Protein AF-0000000081813970 (afdb_homodimer)

Foldseek 3Di:
DDCPPPPPPPPPVVPVVVVVVVVVVVVLVVVLVVCLVVLCVPPPPNVVSNVVSVVVNVVVVVVVVVVCVVPPADQAFDPPQQQEEEEAEACAFFVLVVQQVLSVVVNHQYEREHQDCPDPSNVVSCPRPRYDYHYDDLLDLVRLLVVLVVVVVVCVVVVHAHAEYELDFADFAFEAPQLADPCLLVVRLSGLAVSLVSNCVSCVVSCLVRLAHEYEREAALLCLDPFGRRVSNNVNRVNNVVVLVVVQVVCVVSNYARAYEHEYAEDRGDDLVVVLCVRLVNHVVSNVVGDPVSCVLQDPQLNVLLSVLSNVLSVVGYDDPVLSVLSSVLSCCRRTNPDHDRYHYSDPVVVVVSVVLSVDDPVVNCVVRCCSRPVSSVVVNVVVVVVVVVD/DDPPPPPPPPPPVVVVVVVVVVVVVVVLVVVLVVCLVVLCVPPPPNPVSNVVSVVVSVVVVVVVVVVCVVPPADQAFDPPQQQEEEEAEACQFFVLVVQQVVSVVVNHQYEREHQDCPDPSNVVSCPRPRYDYHYDDLLDLVRLLVVLVVVVVVCVVVVHAHAEYELDFADFAFEAPQLADPCLLVVRLSGLAVSLVSNCVSCVVSCLVRLAHEYEREAALLCLDPFGRRVSNNVNRVNNVVVLVVVQVVCVVSNYARAYEHEYAEDRGDDLVVVLCVRLVSHVVSNVVGDPVSCVLQDPQLNVLLSVLSNVLSVVPYDDPVLSVLSSVLSCCRRTNPDHDRYHYSDPVVVVVSVVLSVDPPVVNCVVRHCSRCVSSVVVNVVVVVVVVVD

Solvent-accessible surface area (backbone atoms only — not comparable to full-atom values): 39830 Å² total; per-residue (Å²): 138,84,82,78,82,86,78,72,70,76,66,58,68,68,56,57,67,53,48,68,63,44,58,68,48,49,57,55,51,53,50,45,53,49,51,30,49,46,42,32,65,66,35,82,54,56,62,60,13,47,48,48,27,48,49,47,46,47,48,48,48,39,47,47,50,51,48,40,59,68,71,62,67,70,82,53,62,50,79,70,40,64,44,27,28,35,40,36,33,37,25,61,49,35,61,28,41,54,47,46,52,53,45,26,72,68,40,22,32,26,42,35,19,16,77,54,62,84,40,70,56,36,51,58,52,44,69,41,91,39,35,45,73,41,74,42,50,68,76,35,66,69,46,49,54,52,47,49,53,51,50,55,52,52,29,64,74,69,67,39,39,50,34,32,42,33,40,49,41,63,67,83,57,57,41,48,75,78,37,41,52,68,62,58,43,54,52,35,29,36,38,39,28,50,12,47,49,50,50,48,62,68,44,43,64,55,27,53,72,56,58,34,30,37,35,37,38,57,50,28,44,42,30,77,46,44,43,55,42,31,25,50,36,10,17,16,23,17,18,33,50,29,37,45,51,11,49,27,52,64,30,52,57,51,50,32,48,43,26,38,38,28,42,71,62,65,48,53,54,93,42,69,66,54,52,48,48,51,50,51,50,52,37,51,51,30,52,72,68,30,57,67,69,53,51,64,69,60,33,68,69,28,52,53,36,39,52,50,29,49,52,50,42,53,66,72,53,44,35,55,66,86,53,51,58,39,52,50,51,47,50,50,38,55,74,39,28,70,67,51,65,61,62,43,50,49,42,65,66,57,42,49,51,49,54,54,48,71,64,41,51,68,69,56,40,47,66,64,40,34,53,68,52,34,48,64,32,37,50,51,45,37,52,50,54,53,52,56,75,72,102,139,87,83,76,82,85,79,72,72,77,65,57,68,68,57,57,69,54,48,66,65,44,58,68,45,47,59,54,50,52,53,44,54,50,50,35,47,48,42,34,66,68,36,83,54,57,64,62,16,46,50,47,31,47,49,46,48,47,49,48,50,37,47,46,51,50,50,41,58,69,71,60,66,68,82,52,61,50,79,70,40,64,45,27,28,34,39,36,32,36,26,59,50,35,61,27,41,54,47,47,51,52,46,27,72,68,39,22,34,25,42,35,19,15,77,53,63,85,41,67,59,35,52,58,51,46,68,40,90,39,35,43,73,41,72,42,50,67,76,36,67,68,45,49,54,52,48,50,52,50,50,54,51,51,27,64,76,68,69,38,38,52,34,33,44,34,39,48,42,66,67,84,58,56,42,49,77,77,37,40,52,70,64,58,43,54,52,36,29,36,39,39,28,49,12,46,49,51,50,47,62,68,43,42,64,55,28,54,73,56,56,34,30,36,37,37,39,58,51,30,46,42,31,76,48,44,42,53,40,30,24,51,37,11,16,17,25,16,19,34,51,28,36,44,49,11,48,30,53,66,29,52,55,53,51,32,48,43,26,39,36,27,44,72,62,63,47,55,54,95,41,70,65,54,51,49,48,51,50,51,50,51,36,50,54,32,52,70,68,30,58,66,69,53,49,64,71,58,34,66,68,28,54,54,36,40,52,52,29,49,51,50,42,53,66,70,54,44,35,54,66,85,53,50,58,40,52,48,52,48,50,50,37,57,74,39,27,68,66,51,64,60,63,42,50,50,42,65,65,57,42,50,52,50,54,53,48,70,65,41,51,67,70,56,39,46,65,65,39,32,52,68,53,35,49,64,31,37,50,50,46,38,53,51,53,52,51,57,72,74,101

Organism: Hyalella azteca (NCBI:txid294128)

Radius of gyration: 28.17 Å; Cα contacts (8 Å, |Δi|>4): 1245; chains: 2; bounding box: 58×119×77 Å

pLDDT: mean 79.02, std 21.18, range [21.66, 98.88]

Sequence (782 aa):
MLFIPLSCCSYTHSTMVRITVWQNQWHFLGAFSVISFIVWNLSWNFVVSAAATGCFSLLLAVFYVKIREIFFIEKKLLDNLESKAVLVTGCDSGFGILFARRLADLGLYVYATVMFPEKENALELAQHKNIEIVKLDVTKQDNIDELVRFISEDLKKNGRQFWCLVNNAGVALYSDLEVASMDHFTSTLDVNTVGPLRMCKSFLPLLRAGGQGRIVNIASQAGRFTVPFTTAYSMSKAALIAFSDGLRRELTPWNISVITIEPYFYQAAISLQYTINLIVGNYLRMWDSAPEEVKEALGERFRDARIQGLMEFCVKNQRTEDKLYEVIDDLEHAVASVRPQISYNPSTHAKLVTMLLNCLPLEVQDFLLTPVIEEKPRNIIISKMESRQRSMLFIPLSCCSYTHSTMVRITVWQNQWHFLGAFSVISFIVWNLSWNFVVSAAATGCFSLLLAVFYVKIREIFFIEKKLLDNLESKAVLVTGCDSGFGILFARRLADLGLYVYATVMFPEKENALELAQHKNIEIVKLDVTKQDNIDELVRFISEDLKKNGRQFWCLVNNAGVALYSDLEVASMDHFTSTLDVNTVGPLRMCKSFLPLLRAGGQGRIVNIASQAGRFTVPFTTAYSMSKAALIAFSDGLRRELTPWNISVITIEPYFYQAAISLQYTINLIVGNYLRMWDSAPEEVKEALGERFRDARIQGLMEFCVKNQRTEDKLYEVIDDLEHAVASVRPQISYNPSTHAKLVTMLLNCLPLEVQDFLLTPVIEEKPRNIIISKMESRQRS

Nearest PDB structures (foldseek):
  4rzh-assembly1_B  TM=9.096E-01  e=4.688E-13  Synechocystis sp. PCC 6803
  4jro-assembly1_C  TM=8.081E-01  e=2.059E-14  Listeria monocytogenes EGD-e
  2ae1-assembly1_A  TM=8.048E-01  e=1.318E-14  Datura stramonium
  4jro-assembly1_D  TM=8.184E-01  e=1.624E-13  Listeria monocytogenes EGD-e
  2ae2-assembly1_A  TM=7.947E-01  e=1.039E-13  Datura stramonium

Secondary structure (DSSP, 8-state):
-------GGGGTHHHHHHHHHHHHHHHHHHHHHHHHHHHHHH-SSHHHHHHHHHHHHHHHHHHHHHHHHHH----PBPS-GGGEEEEES-TTSHHHHHHHHHHHHTT-EEEEEES-TTSHHHHHHTTSTTEEEEE--TT-HHHHHHHHHHHHHHHHHHT-EEEEEEE---------TTTS-HHHHHHHHIIIIIHHHHHHHHHHHHHHHTT-EEEEEE--GGGTS--TT-HHHHHHHHHHHHHHHHHHHHHGGGTEEEEEE---SB--SS-HHHHHHHHHHHHHHHHHHS-HHHHHHH-HHHHHHHHHHHHHHHHHHPBPGGGHHHHHHHHHHHHHBSS--SEE-S-HHHHHHHHHHHHS-HHHHHHHHTHHHHHHHHHHHHHHHHHHHH-/-------GGGGSHHHHHHHHHHHHHHHHHHHHHHHHHHHHHHSSSHHHHHHHHHHHHHHHHHHHHHHHHHH----PBPS-GGGEEEEES-TTSHHHHHHHHHHHHTT-EEEEEES-TTSHHHHHHTTSTTEEEEE--TT-HHHHHHHHHHHHHHHHHHT-EEEEEEE---------TTTS-HHHHHHHHIIIIIHHHHHHHHHHHHHHHTT-EEEEEE--GGGTS--TT-HHHHHHHHHHHHHHHHHHHHHGGGTEEEEEE---SB--SS-HHHHHHHHHHHHHHHHHHS-HHHHHHH-HHHHHHHHHHHHHHHHHHPBPGGGHHHHHHHHHHHHHBSS--SEE-S-HHHHHHHHHHHHS-HHHHHHHHSHHHHHHHHHHHHHHHHHHHH-

InterPro domains:
  IPR002347 Short-chain dehydrogenase/reductase SDR [PF00106] (84-269)
  IPR002347 Short-chain dehydrogenase/reductase SDR [PR00080] (160-171)
  IPR002347 Short-chain dehydrogenase/reductase SDR [PR00080] (213-221)
  IPR002347 Short-chain dehydrogenase/reductase SDR [PR00080] (233-252)
  IPR002347 Short-chain dehydrogenase/reductase SDR [PR00081] (85-102)
  IPR002347 Short-chain dehydrogenase/reductase SDR [PR00081] (160-171)
  IPR002347 Short-chain dehydrogenase/reductase SDR [PR00081] (207-223)
  IPR002347 Short-chain dehydrogenase/reductase SDR [PR00081] (233-252)
  IPR020904 Short-chain dehydrogenase/reductase, conserved site [PS00061] (220-248)
  IPR036291 NAD(P)-binding domain superfamily [SSF51735] (83-274)

Structure (mmCIF, N/CA/C/O backbone):
data_AF-0000000081813970-model_v1
#
loop_
_entity.id
_entity.type
_entity.pdbx_description
1 polymer 'Short-chain dehydrogenase/reductase family 9C member 7'
#
loop_
_atom_site.group_PDB
_atom_site.id
_atom_site.type_symbol
_atom_site.label_atom_id
_atom_site.label_alt_id
_atom_site.label_comp_id
_atom_site.label_asym_id
_atom_site.label_entity_id
_atom_site.label_seq_id
_atom_site.pdbx_PDB_ins_code
_atom_site.Cartn_x
_atom_site.Cartn_y
_atom_site.Cartn_z
_atom_site.occupancy
_atom_site.B_iso_or_equiv
_atom_site.auth_seq_id
_atom_site.auth_comp_id
_atom_site.auth_asym_id
_atom_site.auth_atom_id
_atom_site.pdbx_PDB_model_num
ATOM 1 N N . MET A 1 1 ? 18.719 50.438 46.938 1 21.66 1 MET A N 1
ATOM 2 C CA . MET A 1 1 ? 18.344 49.094 47.406 1 21.66 1 MET A CA 1
ATOM 3 C C . MET A 1 1 ? 17.562 48.344 46.344 1 21.66 1 MET A C 1
ATOM 5 O O . MET A 1 1 ? 16.375 48.625 46.156 1 21.66 1 MET A O 1
ATOM 9 N N . LEU A 1 2 ? 18.031 48.062 45.156 1 23.86 2 LEU A N 1
ATOM 10 C CA . LEU A 1 2 ? 17.656 47.75 43.781 1 23.86 2 LEU A CA 1
ATOM 11 C C . LEU A 1 2 ? 17.188 46.312 43.656 1 23.86 2 LEU A C 1
ATOM 13 O O . LEU A 1 2 ? 17.953 45.375 43.969 1 23.86 2 LEU A O 1
ATOM 17 N N . PHE A 1 3 ? 15.82 45.906 43.969 1 22.16 3 PHE A N 1
ATOM 18 C CA . PHE A 1 3 ? 15.102 44.656 44.094 1 22.16 3 PHE A CA 1
ATOM 19 C C . PHE A 1 3 ? 15.18 43.812 42.812 1 22.16 3 PHE A C 1
ATOM 21 O O . PHE A 1 3 ? 14.734 44.281 41.75 1 22.16 3 PHE A O 1
ATOM 28 N N . ILE A 1 4 ? 16.219 43 42.562 1 25.42 4 ILE A N 1
ATOM 29 C CA . ILE A 1 4 ? 16.516 42.156 41.406 1 25.42 4 ILE A CA 1
ATOM 30 C C . ILE A 1 4 ? 15.453 41.062 41.281 1 25.42 4 ILE A C 1
ATOM 32 O O . ILE A 1 4 ? 15.297 40.25 42.188 1 25.42 4 ILE A O 1
ATOM 36 N N . PRO A 1 5 ? 14.234 41.219 40.5 1 25.27 5 PRO A N 1
ATOM 37 C CA . PRO A 1 5 ? 13.078 40.312 40.5 1 25.27 5 PRO A CA 1
ATOM 38 C C . PRO A 1 5 ? 13.438 38.906 40.031 1 25.27 5 PRO A C 1
ATOM 40 O O . PRO A 1 5 ? 14.297 38.75 39.188 1 25.27 5 PRO A O 1
ATOM 43 N N . LEU A 1 6 ? 13.391 37.781 40.938 1 23.48 6 LEU A N 1
ATOM 44 C CA . LEU A 1 6 ? 13.727 36.375 40.875 1 23.48 6 LEU A CA 1
ATOM 45 C C . LEU A 1 6 ? 12.898 35.656 39.812 1 23.48 6 LEU A C 1
ATOM 47 O O . LEU A 1 6 ? 11.703 35.406 40 1 23.48 6 LEU A O 1
ATOM 51 N N . SER A 1 7 ? 12.852 36.031 38.5 1 23.42 7 SER A N 1
ATOM 52 C CA . SER A 1 7 ? 12.055 35.5 37.375 1 23.42 7 SER A CA 1
ATOM 53 C C . SER A 1 7 ? 12.375 34.031 37.125 1 23.42 7 SER A C 1
ATOM 55 O O . SER A 1 7 ? 12.055 33.5 36.062 1 23.42 7 SER A O 1
ATOM 57 N N . CYS A 1 8 ? 13.195 33.281 37.875 1 23.97 8 CYS A N 1
ATOM 58 C CA . CYS A 1 8 ? 13.789 32 37.5 1 23.97 8 CYS A CA 1
ATOM 59 C C . CYS A 1 8 ? 12.758 30.875 37.625 1 23.97 8 CYS A C 1
ATOM 61 O O . CYS A 1 8 ? 13.117 29.688 37.562 1 23.97 8 CYS A O 1
ATOM 63 N N . CYS A 1 9 ? 11.523 31.016 38.094 1 23.86 9 CYS A N 1
ATOM 64 C CA . CYS A 1 9 ? 10.703 29.922 38.594 1 23.86 9 CYS A CA 1
ATOM 65 C C . CYS A 1 9 ? 10.305 28.984 37.469 1 23.86 9 CYS A C 1
ATOM 67 O O . CYS A 1 9 ? 9.531 28.047 37.688 1 23.86 9 CYS A O 1
ATOM 69 N N . SER A 1 10 ? 10.539 29.344 36.219 1 25.22 10 SER A N 1
ATOM 70 C CA . SER A 1 10 ? 9.797 28.609 35.188 1 25.22 10 SER A CA 1
ATOM 71 C C . SER A 1 10 ? 10.359 27.203 35 1 25.22 10 SER A C 1
ATOM 73 O O . SER A 1 10 ? 9.844 26.438 34.188 1 25.22 10 SER A O 1
ATOM 75 N N . TYR A 1 11 ? 11.539 26.844 35.594 1 26.78 11 TYR A N 1
ATOM 76 C CA . TYR A 1 11 ? 12.188 25.578 35.281 1 26.78 11 TYR A CA 1
ATOM 77 C C . TYR A 1 11 ? 11.531 24.422 36 1 26.78 11 TYR A C 1
ATOM 79 O O . TYR A 1 11 ? 11.859 23.25 35.75 1 26.78 11 TYR A O 1
ATOM 87 N N . THR A 1 12 ? 10.859 24.672 37.125 1 28.52 12 THR A N 1
ATOM 88 C CA . THR A 1 12 ? 10.531 23.562 38.031 1 28.52 12 THR A CA 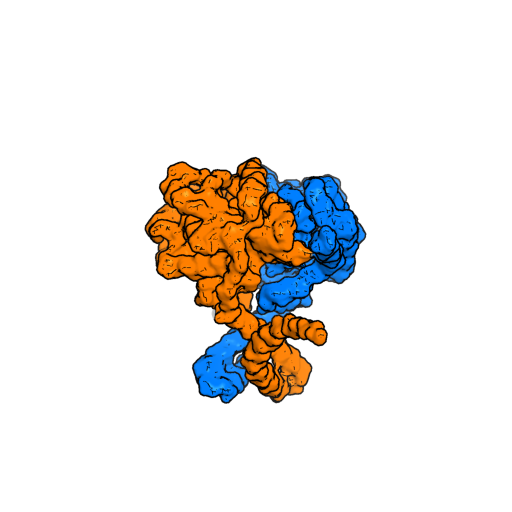1
ATOM 89 C C . THR A 1 12 ? 9.445 22.688 37.406 1 28.52 12 THR A C 1
ATOM 91 O O . THR A 1 12 ? 9.289 21.531 37.812 1 28.52 12 THR A O 1
ATOM 94 N N . HIS A 1 13 ? 8.531 23.328 36.719 1 27.52 13 HIS A N 1
ATOM 95 C CA . HIS A 1 13 ? 7.352 22.531 36.406 1 27.52 13 HIS A CA 1
ATOM 96 C C . HIS A 1 13 ? 7.691 21.391 35.438 1 27.52 13 HIS A C 1
ATOM 98 O O . HIS A 1 13 ? 6.875 20.5 35.219 1 27.52 13 HIS A O 1
ATOM 104 N N . SER A 1 14 ? 8.844 21.531 34.75 1 28.31 14 SER A N 1
ATOM 105 C CA . SER A 1 14 ? 9.125 20.516 33.75 1 28.31 14 SER A CA 1
ATOM 106 C C . SER A 1 14 ? 9.555 19.203 34.375 1 28.31 14 SER A C 1
ATOM 108 O O . SER A 1 14 ? 9.375 18.125 33.812 1 28.31 14 SER A O 1
ATOM 110 N N . THR A 1 15 ? 10.102 19.281 35.656 1 29.56 15 THR A N 1
ATOM 111 C CA . THR A 1 15 ? 10.68 18.094 36.281 1 29.56 15 THR A CA 1
ATOM 112 C C . THR A 1 15 ? 9.594 17.203 36.875 1 29.56 15 THR A C 1
ATOM 114 O O . THR A 1 15 ? 9.734 15.984 36.938 1 29.56 15 THR A O 1
ATOM 117 N N . MET A 1 16 ? 8.578 17.812 37.531 1 28.5 16 MET A N 1
ATOM 118 C CA . MET A 1 16 ? 7.645 17 38.312 1 28.5 16 MET A CA 1
ATOM 119 C C . MET A 1 16 ? 6.82 16.094 37.406 1 28.5 16 MET A C 1
ATOM 121 O O . MET A 1 16 ? 6.355 15.039 37.812 1 28.5 16 MET A O 1
ATOM 125 N N . VAL A 1 17 ? 6.488 16.609 36.219 1 26.45 17 VAL A N 1
ATOM 126 C CA . VAL A 1 17 ? 5.645 15.773 35.375 1 26.45 17 VAL A CA 1
ATOM 127 C C . VAL A 1 17 ? 6.41 14.523 34.938 1 26.45 17 VAL A C 1
ATOM 129 O O . VAL A 1 17 ? 5.809 13.492 34.625 1 26.45 17 VAL A O 1
ATOM 132 N N . ARG A 1 18 ? 7.719 14.492 35.219 1 30.86 18 ARG A N 1
ATOM 133 C CA . ARG A 1 18 ? 8.516 13.312 34.875 1 30.86 18 ARG A CA 1
ATOM 134 C C . ARG A 1 18 ? 8.383 12.234 35.938 1 30.86 18 ARG A C 1
ATOM 136 O O . ARG A 1 18 ? 8.555 11.047 35.656 1 30.86 18 ARG A O 1
ATOM 143 N N . ILE A 1 19 ? 8.141 12.633 37.25 1 29.05 19 ILE A N 1
ATOM 144 C CA . ILE A 1 19 ? 8.242 11.68 38.344 1 29.05 19 ILE A CA 1
ATOM 145 C C . ILE A 1 19 ? 7.012 10.781 38.344 1 29.05 19 ILE A C 1
ATOM 147 O O . ILE A 1 19 ? 7.117 9.578 38.594 1 29.05 19 ILE A O 1
ATOM 151 N N . THR A 1 20 ? 5.793 11.406 38.25 1 29.25 20 THR A N 1
ATOM 152 C CA . THR A 1 20 ? 4.641 10.539 38.438 1 29.25 20 THR A CA 1
ATOM 153 C C . THR A 1 20 ? 4.551 9.508 37.312 1 29.25 20 THR A C 1
ATOM 155 O O . THR A 1 20 ? 4.008 8.414 37.5 1 29.25 20 THR A O 1
ATOM 158 N N . VAL A 1 21 ? 4.953 9.852 36.188 1 29.98 21 VAL A N 1
ATOM 159 C CA . VAL A 1 21 ? 4.961 8.906 35.062 1 29.98 21 VAL A CA 1
ATOM 160 C C . VAL A 1 21 ? 6.039 7.848 35.281 1 29.98 21 VAL A C 1
ATOM 162 O O . VAL A 1 21 ? 5.902 6.703 34.844 1 29.98 21 VAL A O 1
ATOM 165 N N . TRP A 1 22 ? 7.051 8.133 36.188 1 30.5 22 TRP A N 1
ATOM 166 C CA . TRP A 1 22 ? 8.141 7.211 36.5 1 30.5 22 TRP A CA 1
ATOM 167 C C . TRP A 1 22 ? 7.691 6.145 37.5 1 30.5 22 TRP A C 1
ATOM 169 O O . TRP A 1 22 ? 8.172 5.012 37.469 1 30.5 22 TRP A O 1
ATOM 179 N N . GLN A 1 23 ? 6.832 6.547 38.469 1 31.66 23 GLN A N 1
ATOM 180 C CA . GLN A 1 23 ? 6.504 5.582 39.5 1 31.66 23 GLN A CA 1
ATOM 181 C C . GLN A 1 23 ? 5.793 4.363 38.938 1 31.66 23 GLN A C 1
ATOM 183 O O . GLN A 1 23 ? 6.031 3.232 39.344 1 31.66 23 GLN A O 1
ATOM 188 N N . ASN A 1 24 ? 4.859 4.629 38.031 1 32.5 24 ASN A N 1
ATOM 189 C CA . ASN A 1 24 ? 4.105 3.484 37.531 1 32.5 24 ASN A CA 1
ATOM 190 C C . ASN A 1 24 ? 4.934 2.668 36.531 1 32.5 24 ASN A C 1
ATOM 192 O O . ASN A 1 24 ? 4.633 1.501 36.281 1 32.5 24 ASN A O 1
ATOM 196 N N . GLN A 1 25 ? 6.035 3.172 36.156 1 35.62 25 GLN A N 1
ATOM 197 C CA . GLN A 1 25 ? 6.98 2.5 35.281 1 35.62 25 GLN A CA 1
ATOM 198 C C . GLN A 1 25 ? 7.844 1.507 36.062 1 35.62 25 GLN A C 1
ATOM 200 O O . GLN A 1 25 ? 8.242 0.473 35.5 1 35.62 25 GLN A O 1
ATOM 205 N N . TRP A 1 26 ? 8.07 1.77 37.344 1 36.97 26 TRP A N 1
ATOM 206 C CA . TRP A 1 26 ? 8.922 0.929 38.188 1 36.97 26 TRP A CA 1
ATOM 207 C C . TRP A 1 26 ? 8.266 -0.423 38.438 1 36.97 26 TRP A C 1
ATOM 209 O O . TRP A 1 26 ? 8.945 -1.446 38.531 1 36.97 26 TRP A O 1
ATOM 219 N N . HIS A 1 27 ? 7.004 -0.439 38.531 1 35.84 27 HIS A N 1
ATOM 220 C CA . HIS A 1 27 ? 6.316 -1.698 38.781 1 35.84 27 HIS A CA 1
ATOM 221 C C . HIS A 1 27 ? 6.328 -2.605 37.562 1 35.84 27 HIS A C 1
ATOM 223 O O . HIS A 1 27 ? 6.48 -3.822 37.688 1 35.84 27 HIS A O 1
ATOM 229 N N . PHE A 1 28 ? 6.332 -2.025 36.469 1 38.03 28 PHE A N 1
ATOM 230 C CA . PHE A 1 28 ? 6.426 -2.791 35.25 1 38.03 28 PHE A CA 1
ATOM 231 C C . PHE A 1 28 ? 7.852 -3.275 35 1 38.03 28 PHE A C 1
ATOM 233 O O . PHE A 1 28 ? 8.062 -4.422 34.594 1 38.03 28 PHE A O 1
ATOM 240 N N . LEU A 1 29 ? 8.781 -2.502 35.438 1 39.81 29 LEU A N 1
ATOM 241 C CA . LEU A 1 29 ? 10.18 -2.91 35.375 1 39.81 29 LEU A CA 1
ATOM 242 C C . LEU A 1 29 ? 10.469 -4.016 36.375 1 39.81 29 LEU A C 1
ATOM 244 O O . LEU A 1 29 ? 11.211 -4.953 36.094 1 39.81 29 LEU A O 1
ATOM 248 N N . GLY A 1 30 ? 9.93 -3.912 37.5 1 37.91 30 GLY A N 1
ATOM 249 C CA . GLY A 1 30 ? 10.094 -4.953 38.5 1 37.91 30 GLY A CA 1
ATOM 250 C C . GLY A 1 30 ? 9.469 -6.273 38.094 1 37.91 30 GLY A C 1
ATOM 251 O O . GLY A 1 30 ? 10.094 -7.328 38.25 1 37.91 30 GLY A O 1
ATOM 252 N N . ALA A 1 31 ? 8.375 -6.277 37.469 1 41.56 31 ALA A N 1
ATOM 253 C CA . ALA A 1 31 ? 7.695 -7.484 37 1 41.56 31 ALA A CA 1
ATOM 254 C C . ALA A 1 31 ? 8.406 -8.086 35.812 1 41.56 31 ALA A C 1
ATOM 256 O O . ALA A 1 31 ? 8.578 -9.305 35.719 1 41.56 31 ALA A O 1
ATOM 257 N N . PHE A 1 32 ? 8.898 -7.359 35.031 1 42.78 32 PHE A N 1
ATOM 258 C CA . PHE A 1 32 ? 9.711 -7.809 33.906 1 42.78 32 PHE A CA 1
ATOM 259 C C . PHE A 1 32 ? 11.008 -8.453 34.406 1 42.78 32 PHE A C 1
ATOM 261 O O . PHE A 1 32 ? 11.445 -9.461 33.844 1 42.78 32 PHE A O 1
ATOM 268 N N . SER A 1 33 ? 11.609 -7.91 35.406 1 42.28 33 SER A N 1
ATOM 269 C CA . SER A 1 33 ? 12.797 -8.5 36 1 42.28 33 SER A CA 1
ATOM 270 C C . SER A 1 33 ? 12.5 -9.875 36.594 1 42.28 33 SER A C 1
ATOM 272 O O . SER A 1 33 ? 13.305 -10.797 36.469 1 42.28 33 SER A O 1
ATOM 274 N N . VAL A 1 34 ? 11.398 -10.094 37.031 1 41.75 34 VAL A N 1
ATOM 275 C CA . VAL A 1 34 ? 11.047 -11.367 37.656 1 41.75 34 VAL A CA 1
ATOM 276 C C . VAL A 1 34 ? 10.695 -12.391 36.594 1 41.75 34 VAL A C 1
ATOM 278 O O . VAL A 1 34 ? 11.156 -13.531 36.656 1 41.75 34 VAL A O 1
ATOM 281 N N . ILE A 1 35 ? 10 -12.039 35.5 1 44.84 35 ILE A N 1
ATOM 282 C CA . ILE A 1 35 ? 9.68 -12.945 34.406 1 44.84 35 ILE A CA 1
ATOM 283 C C . ILE A 1 35 ? 10.953 -13.328 33.656 1 44.84 35 ILE A C 1
ATOM 285 O O . ILE A 1 35 ? 11.164 -14.5 33.344 1 44.84 35 ILE A O 1
ATOM 289 N N . SER A 1 36 ? 11.797 -12.438 33.469 1 43.88 36 SER A N 1
ATOM 290 C CA . SER A 1 36 ? 13.117 -12.742 32.938 1 43.88 36 SER A CA 1
ATOM 291 C C . SER A 1 36 ? 13.875 -13.711 33.844 1 43.88 36 SER A C 1
ATOM 293 O O . SER A 1 36 ? 14.547 -14.625 33.344 1 43.88 36 SER A O 1
ATOM 295 N N . PHE A 1 37 ? 13.711 -13.508 35.031 1 43.91 37 PHE A N 1
ATOM 296 C CA . PHE A 1 37 ? 14.328 -14.398 36.031 1 43.91 37 PHE A CA 1
ATOM 297 C C . PHE A 1 37 ? 13.75 -15.805 35.938 1 43.91 37 PHE A C 1
ATOM 299 O O . PHE A 1 37 ? 14.492 -16.781 35.938 1 43.91 37 PHE A O 1
ATOM 306 N N . ILE A 1 38 ? 12.539 -15.953 35.656 1 42.09 38 ILE A N 1
ATOM 307 C CA . ILE A 1 38 ? 11.898 -17.266 35.625 1 42.09 38 ILE A CA 1
ATOM 308 C C . ILE A 1 38 ? 12.219 -17.953 34.281 1 42.09 38 ILE A C 1
ATOM 310 O O . ILE A 1 38 ? 12.594 -19.141 34.281 1 42.09 38 ILE A O 1
ATOM 314 N N . VAL A 1 39 ? 12.055 -17.359 33.219 1 45.22 39 VAL A N 1
ATOM 315 C CA . VAL A 1 39 ? 12.477 -17.953 31.938 1 45.22 39 VAL A CA 1
ATOM 316 C C . VAL A 1 39 ? 13.961 -18.297 32 1 45.22 39 VAL A C 1
ATOM 318 O O . VAL A 1 39 ? 14.383 -19.344 31.516 1 45.22 39 VAL A O 1
ATOM 321 N N . TRP A 1 40 ? 14.656 -17.406 32.625 1 43.34 40 TRP A N 1
ATOM 322 C CA . TRP A 1 40 ? 16.047 -17.688 32.906 1 43.34 40 TRP A CA 1
ATOM 323 C C . TRP A 1 40 ? 16.188 -19 33.656 1 43.34 40 TRP A C 1
ATOM 325 O O . TRP A 1 40 ? 17.078 -19.797 33.406 1 43.34 40 TRP A O 1
ATOM 335 N N . ASN A 1 41 ? 15.367 -19.188 34.594 1 40.56 41 ASN A N 1
ATOM 336 C CA . ASN A 1 41 ? 15.508 -20.391 35.438 1 40.56 41 ASN A CA 1
ATOM 337 C C . ASN A 1 41 ? 15.008 -21.625 34.688 1 40.56 41 ASN A C 1
ATOM 339 O O . ASN A 1 41 ? 15.43 -22.75 35 1 40.56 41 ASN A O 1
ATOM 343 N N . LEU A 1 42 ? 14.039 -21.547 33.875 1 41.41 42 LEU A N 1
ATOM 344 C CA . LEU A 1 42 ? 13.539 -22.766 33.25 1 41.41 42 LEU A CA 1
ATOM 345 C C . LEU A 1 42 ? 14.398 -23.156 32.062 1 41.41 42 LEU A C 1
ATOM 347 O O . LEU A 1 42 ? 14.352 -24.297 31.594 1 41.41 42 LEU A O 1
ATOM 351 N N . SER A 1 43 ? 14.812 -22.234 31.203 1 39.59 43 SER A N 1
ATOM 352 C CA . SER A 1 43 ? 15.695 -22.703 30.141 1 39.59 43 SER A CA 1
ATOM 353 C C . SER A 1 43 ? 17.078 -23.031 30.672 1 39.59 43 SER A C 1
ATOM 355 O O . SER A 1 43 ? 17.594 -22.359 31.562 1 39.59 43 SER A O 1
ATOM 357 N N . TRP A 1 44 ? 17.328 -24.188 30.703 1 42.12 44 TRP A N 1
ATOM 358 C CA . TRP A 1 44 ? 18.641 -24.703 31.078 1 42.12 44 TRP A CA 1
ATOM 359 C C . TRP A 1 44 ? 19.75 -23.953 30.344 1 42.12 44 TRP A C 1
ATOM 361 O O . TRP A 1 44 ? 20.891 -23.938 30.781 1 42.12 44 TRP A O 1
ATOM 371 N N . ASN A 1 45 ? 19.484 -23.625 29 1 38.06 45 ASN A N 1
ATOM 372 C CA . ASN A 1 45 ? 20.625 -22.906 28.453 1 38.06 45 ASN A CA 1
ATOM 373 C C . ASN A 1 45 ? 20.469 -21.391 28.625 1 38.06 45 ASN A C 1
ATOM 375 O O . ASN A 1 45 ? 19.469 -20.812 28.219 1 38.06 45 ASN A O 1
ATOM 379 N N . PHE A 1 46 ? 21.172 -20.859 29.422 1 43.06 46 PHE A N 1
ATOM 380 C CA . PHE A 1 46 ? 21.25 -19.484 29.922 1 43.06 46 PHE A CA 1
ATOM 381 C C . PHE A 1 46 ? 21.141 -18.484 28.766 1 43.06 46 PHE A C 1
ATOM 383 O O . PHE A 1 46 ? 20.453 -17.469 28.875 1 43.06 46 PHE A O 1
ATOM 390 N N . VAL A 1 47 ? 21.641 -18.875 27.672 1 43.12 47 VAL A N 1
ATOM 391 C CA . VAL A 1 47 ? 21.734 -17.922 26.578 1 43.12 47 VAL A CA 1
ATOM 392 C C . VAL A 1 47 ? 20.375 -17.766 25.891 1 43.12 47 VAL A C 1
ATOM 394 O O . VAL A 1 47 ? 19.953 -16.656 25.609 1 43.12 47 VAL A O 1
ATOM 397 N N . VAL A 1 48 ? 19.797 -18.812 25.656 1 46.66 48 VAL A N 1
ATOM 398 C CA . VAL A 1 48 ? 18.516 -18.797 24.984 1 46.66 48 VAL A CA 1
ATOM 399 C C . VAL A 1 48 ? 17.453 -18.188 25.891 1 46.66 48 VAL A C 1
ATOM 401 O O . VAL A 1 48 ? 16.609 -17.406 25.453 1 46.66 48 VAL A O 1
ATOM 404 N N . SER A 1 49 ? 17.688 -18.484 27.141 1 42.47 49 SER A N 1
ATOM 405 C CA . SER A 1 49 ? 16.766 -17.953 28.125 1 42.47 49 SER A CA 1
ATOM 406 C C . SER A 1 49 ? 16.906 -16.438 28.25 1 42.47 49 SER A C 1
ATOM 408 O O . SER A 1 49 ? 15.914 -15.719 28.344 1 42.47 49 SER A O 1
ATOM 410 N N . ALA A 1 50 ? 18.078 -16.109 28.312 1 43.94 50 ALA A N 1
ATOM 411 C CA . ALA A 1 50 ? 18.359 -14.68 28.391 1 43.94 50 ALA A CA 1
ATOM 412 C C . ALA A 1 50 ? 17.859 -13.953 27.141 1 43.94 50 ALA A C 1
ATOM 414 O O . ALA A 1 50 ? 17.281 -12.867 27.234 1 43.94 50 ALA A O 1
ATOM 415 N N . ALA A 1 51 ? 18.031 -14.625 26.094 1 48.19 51 ALA A N 1
ATOM 416 C CA . ALA A 1 51 ? 17.609 -14.008 24.828 1 48.19 51 ALA A CA 1
ATOM 417 C C . ALA A 1 51 ? 16.094 -13.938 24.75 1 48.19 51 ALA A C 1
ATOM 419 O O . ALA A 1 51 ? 15.531 -12.922 24.328 1 48.19 51 ALA A O 1
ATOM 420 N N . ALA A 1 52 ? 15.547 -14.945 25.203 1 47.91 52 ALA A N 1
ATOM 421 C CA . ALA A 1 52 ? 14.086 -15 25.156 1 47.91 52 ALA A CA 1
ATOM 422 C C . ALA A 1 52 ? 13.477 -14 26.125 1 47.91 52 ALA A C 1
ATOM 424 O O . ALA A 1 52 ? 12.508 -13.312 25.797 1 47.91 52 ALA A O 1
ATOM 425 N N . THR A 1 53 ? 14.07 -13.969 27.312 1 47.94 53 THR A N 1
ATOM 426 C CA . THR A 1 53 ? 13.609 -13.008 28.297 1 47.94 53 THR A CA 1
ATOM 427 C C . THR A 1 53 ? 13.812 -11.578 27.797 1 47.94 53 THR A C 1
ATOM 429 O O . THR A 1 53 ? 12.953 -10.719 28.016 1 47.94 53 THR A O 1
ATOM 432 N N . GLY A 1 54 ? 14.875 -11.484 27.234 1 45.16 54 GLY A N 1
ATOM 433 C CA . GLY A 1 54 ? 15.141 -10.172 26.656 1 45.16 54 GLY A CA 1
ATOM 434 C C . GLY A 1 54 ? 14.148 -9.773 25.578 1 45.16 54 GLY A C 1
ATOM 435 O O . GLY A 1 54 ? 13.641 -8.656 25.578 1 45.16 54 GLY A O 1
ATOM 436 N N . CYS A 1 55 ? 13.898 -10.695 24.75 1 51.28 55 CYS A N 1
ATOM 437 C CA . CYS A 1 55 ? 12.945 -10.422 23.688 1 51.28 55 CYS A CA 1
ATOM 438 C C . CYS A 1 55 ? 11.547 -10.172 24.25 1 51.28 55 CYS A C 1
ATOM 440 O O . CYS A 1 55 ? 10.836 -9.273 23.797 1 51.28 55 CYS A O 1
ATOM 442 N N . PHE A 1 56 ? 11.258 -10.93 25.172 1 49.28 56 PHE A N 1
ATOM 443 C CA . PHE A 1 56 ? 9.961 -10.781 25.812 1 49.28 56 PHE A CA 1
ATOM 444 C C . PHE A 1 56 ? 9.859 -9.445 26.531 1 49.28 56 PHE A C 1
ATOM 446 O O . PHE A 1 56 ? 8.836 -8.766 26.453 1 49.28 56 PHE A O 1
ATOM 453 N N . SER A 1 57 ? 10.898 -9.18 27.266 1 48.12 57 SER A N 1
ATOM 454 C CA . SER A 1 57 ? 10.922 -7.875 27.922 1 48.12 57 SER A CA 1
ATOM 455 C C . SER A 1 57 ? 10.797 -6.738 26.922 1 48.12 57 SER A C 1
ATOM 457 O O . SER A 1 57 ? 10.125 -5.742 27.172 1 48.12 57 SER A O 1
ATOM 459 N N . LEU A 1 58 ? 11.367 -6.977 25.875 1 53.41 58 LEU A N 1
ATOM 460 C CA . LEU A 1 58 ? 11.273 -5.969 24.828 1 53.41 58 LEU A CA 1
ATOM 461 C C . LEU A 1 58 ? 9.852 -5.871 24.281 1 53.41 58 LEU A C 1
ATOM 463 O O . LEU A 1 58 ? 9.344 -4.773 24.047 1 53.41 58 LEU A O 1
ATOM 467 N N . LEU A 1 59 ? 9.367 -6.992 24.125 1 55.06 59 LEU A N 1
ATOM 468 C CA . LEU A 1 59 ? 7.992 -7.012 23.641 1 55.06 59 LEU A CA 1
ATOM 469 C C . LEU A 1 59 ? 7.051 -6.355 24.641 1 55.06 59 LEU A C 1
ATOM 471 O O . LEU A 1 59 ? 6.156 -5.602 24.266 1 55.06 59 LEU A O 1
ATOM 475 N N . LEU A 1 60 ? 7.266 -6.68 25.828 1 53.75 60 LEU A N 1
ATOM 476 C CA . LEU A 1 60 ? 6.453 -6.07 26.875 1 53.75 60 LEU A CA 1
ATOM 477 C C . LEU A 1 60 ? 6.645 -4.555 26.906 1 53.75 60 LEU A C 1
ATOM 479 O O . LEU A 1 60 ? 5.684 -3.809 27.109 1 53.75 60 LEU A O 1
ATOM 483 N N . ALA A 1 61 ? 7.828 -4.25 26.781 1 53.31 61 ALA A N 1
ATOM 484 C CA . ALA A 1 61 ? 8.125 -2.818 26.734 1 53.31 61 ALA A CA 1
ATOM 485 C C . ALA A 1 61 ? 7.422 -2.158 25.547 1 53.31 61 ALA A C 1
ATOM 487 O 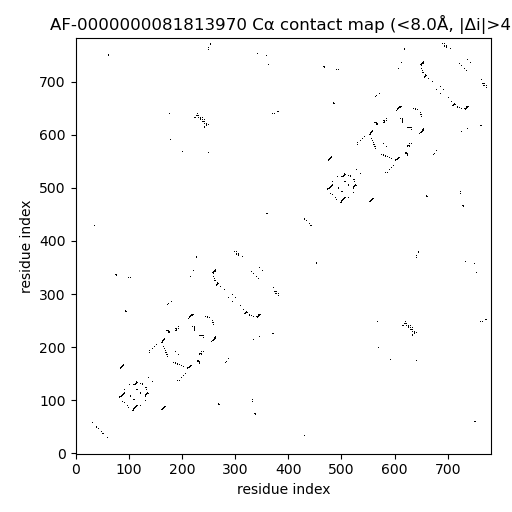O . ALA A 1 61 ? 6.859 -1.069 25.672 1 53.31 61 ALA A O 1
ATOM 488 N N . VAL A 1 62 ? 7.422 -2.896 24.516 1 56.31 62 VAL A N 1
ATOM 489 C CA . VAL A 1 62 ? 6.758 -2.375 23.328 1 56.31 62 VAL A CA 1
ATOM 490 C C . VAL A 1 62 ? 5.254 -2.268 23.578 1 56.31 62 VAL A C 1
ATOM 492 O O . VAL A 1 62 ? 4.633 -1.259 23.25 1 56.31 62 VAL A O 1
ATOM 495 N N . PHE A 1 63 ? 4.848 -3.262 24.172 1 57.72 63 PHE A N 1
ATOM 496 C CA . PHE A 1 63 ? 3.424 -3.27 24.484 1 57.72 63 PHE A CA 1
ATOM 497 C C . PHE A 1 63 ? 3.076 -2.166 25.469 1 57.72 63 PHE A C 1
ATOM 499 O O . PHE A 1 63 ? 2.051 -1.499 25.328 1 57.72 63 PHE A O 1
ATOM 506 N N . TYR A 1 64 ? 3.9 -2.035 26.359 1 54.69 64 TYR A N 1
ATOM 507 C CA . TYR A 1 64 ? 3.684 -0.977 27.344 1 54.69 64 TYR A CA 1
ATOM 508 C C . TYR A 1 64 ? 3.648 0.39 26.672 1 54.69 64 TYR A C 1
ATOM 510 O O . TYR A 1 64 ? 2.766 1.204 26.953 1 54.69 64 TYR A O 1
ATOM 518 N N . VAL A 1 65 ? 4.508 0.591 25.844 1 56.34 65 VAL A N 1
ATOM 519 C CA . VAL A 1 65 ? 4.57 1.872 25.156 1 56.34 65 VAL A CA 1
ATOM 520 C C . VAL A 1 65 ? 3.307 2.064 24.312 1 56.34 65 VAL A C 1
ATOM 522 O O . VAL A 1 65 ? 2.729 3.152 24.297 1 56.34 65 VAL A O 1
ATOM 525 N N . LYS A 1 66 ? 2.979 0.996 23.781 1 59.06 66 LYS A N 1
ATOM 526 C CA . LYS A 1 66 ? 1.774 1.075 22.953 1 59.06 66 LYS A CA 1
ATOM 527 C C . LYS A 1 66 ? 0.542 1.361 23.812 1 59.06 66 LYS A C 1
ATOM 529 O O . LYS A 1 66 ? -0.315 2.16 23.422 1 59.06 66 LYS A O 1
ATOM 534 N N . ILE A 1 67 ? 0.536 0.714 24.859 1 57.81 67 ILE A N 1
ATOM 535 C CA . ILE A 1 67 ? -0.596 0.909 25.766 1 57.81 67 ILE A CA 1
ATOM 536 C C . ILE A 1 67 ? -0.574 2.332 26.312 1 57.81 67 ILE A C 1
ATOM 538 O O . ILE A 1 67 ? -1.618 2.979 26.422 1 57.81 67 ILE A O 1
ATOM 542 N N . ARG A 1 68 ? 0.535 2.775 26.609 1 56.25 68 ARG A N 1
ATOM 543 C CA . ARG A 1 68 ? 0.68 4.141 27.109 1 56.25 68 ARG A CA 1
ATOM 544 C C . ARG A 1 68 ? 0.246 5.156 26.062 1 56.25 68 ARG A C 1
ATOM 546 O O . ARG A 1 68 ? -0.423 6.141 26.391 1 56.25 68 ARG A O 1
ATOM 553 N N . GLU A 1 69 ? 0.624 4.891 24.922 1 59.66 69 GLU A N 1
ATOM 554 C CA . GLU A 1 69 ? 0.226 5.773 23.828 1 59.66 69 GLU A CA 1
ATOM 555 C C . GLU A 1 69 ? -1.292 5.812 23.672 1 59.66 69 GLU A C 1
ATOM 557 O O . GLU A 1 69 ? -1.856 6.844 23.312 1 59.66 69 GLU A O 1
ATOM 562 N N . ILE A 1 70 ? -1.761 4.715 23.984 1 58.59 70 ILE A N 1
ATOM 563 C CA . ILE A 1 70 ? -3.209 4.598 23.844 1 58.59 70 ILE A CA 1
ATOM 564 C C . ILE A 1 70 ? -3.9 5.344 24.984 1 58.59 70 ILE A C 1
ATOM 566 O O . ILE A 1 70 ? -4.883 6.055 24.766 1 58.59 70 ILE A O 1
ATOM 570 N N . PHE A 1 71 ? -3.312 5.215 26.109 1 58.25 71 PHE A N 1
ATOM 571 C CA . PHE A 1 71 ? -4.094 5.676 27.234 1 58.25 71 PHE A CA 1
ATOM 572 C C . PHE A 1 71 ? -3.592 7.027 27.734 1 58.25 71 PHE A C 1
ATOM 574 O O . PHE A 1 71 ? -4.309 7.75 28.438 1 58.25 71 PHE A O 1
ATOM 581 N N . PHE A 1 72 ? -2.375 7.434 27.375 1 59.97 72 PHE A N 1
ATOM 582 C CA . PHE A 1 72 ? -1.848 8.664 27.953 1 59.97 72 PHE A CA 1
ATOM 583 C C . PHE A 1 72 ? -1.585 9.703 26.859 1 59.97 72 PHE A C 1
ATOM 585 O O . PHE A 1 72 ? -0.442 9.898 26.438 1 59.97 72 PHE A O 1
ATOM 592 N N . ILE A 1 73 ? -2.664 10.164 26.328 1 64.06 73 ILE A N 1
ATOM 593 C CA . ILE A 1 73 ? -2.543 11.211 25.312 1 64.06 73 ILE A CA 1
ATOM 594 C C . ILE A 1 73 ? -2.65 12.586 25.984 1 64.06 73 ILE A C 1
ATOM 596 O O . ILE A 1 73 ? -3.594 12.844 26.734 1 64.06 73 ILE A O 1
ATOM 600 N N . GLU A 1 74 ? -1.489 13.336 25.938 1 64.62 74 GLU A N 1
ATOM 601 C CA . GLU A 1 74 ? -1.52 14.719 26.406 1 64.62 74 GLU A CA 1
ATOM 602 C C . GLU A 1 74 ? -2.48 15.562 25.578 1 64.62 74 GLU A C 1
ATOM 604 O O . GLU A 1 74 ? -2.385 15.586 24.344 1 64.62 74 GLU A O 1
ATOM 609 N N . LYS A 1 75 ? -3.42 16.188 26.25 1 76.62 75 LYS A N 1
ATOM 610 C CA . LYS A 1 75 ? -4.488 16.875 25.531 1 76.62 75 LYS A CA 1
ATOM 611 C C . LYS A 1 75 ? -4.266 18.391 25.531 1 76.62 75 LYS A C 1
ATOM 613 O O . LYS A 1 75 ? -5.18 19.156 25.219 1 76.62 75 LYS A O 1
ATOM 618 N N . LYS A 1 76 ? -3.033 18.797 25.781 1 85.88 76 LYS A N 1
ATOM 619 C CA . LYS A 1 76 ? -2.795 20.234 25.734 1 85.88 76 LYS A CA 1
ATOM 620 C C . LYS A 1 76 ? -2.799 20.75 24.297 1 85.88 76 LYS A C 1
ATOM 622 O O . LYS A 1 76 ? -2.158 20.156 23.422 1 85.88 76 LYS A O 1
ATOM 627 N N . LEU A 1 77 ? -3.482 21.859 24.047 1 92.38 77 LEU A N 1
ATOM 628 C CA . LEU A 1 77 ? -3.605 22.438 22.719 1 92.38 77 LEU A CA 1
ATOM 629 C C . LEU A 1 77 ? -2.537 23.5 22.484 1 92.38 77 LEU A C 1
ATOM 631 O O . LEU A 1 77 ? -2.014 24.078 23.438 1 92.38 77 LEU A O 1
ATOM 635 N N . LEU A 1 78 ? -2.166 23.672 21.266 1 93.69 78 LEU A N 1
ATOM 636 C CA . LEU A 1 78 ? -1.246 24.734 20.859 1 93.69 78 LEU A CA 1
ATOM 637 C C . LEU A 1 78 ? -1.798 26.109 21.234 1 93.69 78 LEU A C 1
ATOM 639 O O . LEU A 1 78 ? -3.016 26.297 21.297 1 93.69 78 LEU A O 1
ATOM 643 N N . ASP A 1 79 ? -0.837 26.984 21.484 1 89.69 79 ASP A N 1
ATOM 644 C CA . ASP A 1 79 ? -1.224 28.375 21.703 1 89.69 79 ASP A CA 1
ATOM 645 C C . ASP A 1 79 ? -1.457 29.094 20.375 1 89.69 79 ASP A C 1
ATOM 647 O O . ASP A 1 79 ? -1.041 28.625 19.328 1 89.69 79 ASP A O 1
ATOM 651 N N . ASN A 1 80 ? -2.268 30.094 20.266 1 92.56 80 ASN A N 1
ATOM 652 C CA . ASN A 1 80 ? -2.463 31.016 19.141 1 92.56 80 ASN A CA 1
ATOM 653 C C . ASN A 1 80 ? -3.086 30.297 17.938 1 92.56 80 ASN A C 1
ATOM 655 O O . ASN A 1 80 ? -2.596 30.438 16.812 1 92.56 80 ASN A O 1
ATOM 659 N N . LEU A 1 81 ? -4 29.422 18.156 1 96.12 81 LEU A N 1
ATOM 660 C CA . LEU A 1 81 ? -4.688 28.703 17.094 1 96.12 81 LEU A CA 1
ATOM 661 C C . LEU A 1 81 ? -5.359 29.656 16.125 1 96.12 81 LEU A C 1
ATOM 663 O O . LEU A 1 81 ? -5.516 29.344 14.938 1 96.12 81 LEU A O 1
ATOM 667 N N . GLU A 1 82 ? -5.602 30.844 16.547 1 95.38 82 GLU A N 1
ATOM 668 C CA . GLU A 1 82 ? -6.312 31.828 15.734 1 95.38 82 GLU A CA 1
ATOM 669 C C . GLU A 1 82 ? -5.434 32.375 14.609 1 95.38 82 GLU A C 1
ATOM 671 O O . GLU A 1 82 ? -5.938 32.906 13.617 1 95.38 82 GLU A O 1
ATOM 676 N N . SER A 1 83 ? -4.152 32.219 14.734 1 96.38 83 SER A N 1
ATOM 677 C CA . SER A 1 83 ? -3.227 32.719 13.719 1 96.38 83 SER A CA 1
ATOM 678 C C . SER A 1 83 ? -2.844 31.609 12.742 1 96.38 83 SER A C 1
ATOM 680 O O . SER A 1 83 ? -2.025 31.828 11.844 1 96.38 83 SER A O 1
ATOM 682 N N . LYS A 1 84 ? -3.48 30.453 12.906 1 97.62 84 LYS A N 1
ATOM 683 C CA . LYS A 1 84 ? -3.115 29.297 12.102 1 97.62 84 LYS A CA 1
ATOM 684 C C . LYS A 1 84 ? -4.23 28.922 11.133 1 97.62 84 LYS A C 1
ATOM 686 O O . LYS A 1 84 ? -5.41 28.969 11.484 1 97.62 84 LYS A O 1
ATOM 691 N N . ALA A 1 85 ? -3.818 28.562 9.945 1 98.5 85 ALA A N 1
ATOM 692 C CA . ALA A 1 85 ? -4.758 28.141 8.914 1 98.5 85 ALA A CA 1
ATOM 693 C C . ALA A 1 85 ? -4.578 26.656 8.586 1 98.5 85 ALA A C 1
ATOM 695 O O . ALA A 1 85 ? -3.453 26.156 8.578 1 98.5 85 ALA A O 1
ATOM 696 N N . VAL A 1 86 ? -5.672 26 8.289 1 98.75 86 VAL A N 1
ATOM 697 C CA . VAL A 1 86 ? -5.688 24.578 7.961 1 98.75 86 VAL A CA 1
ATOM 698 C C . VAL A 1 86 ? -6.441 24.359 6.648 1 98.75 86 VAL A C 1
ATOM 700 O O . VAL A 1 86 ? -7.453 25.016 6.391 1 98.75 86 VAL A O 1
ATOM 703 N N . LEU A 1 87 ? -5.895 23.547 5.777 1 98.88 87 LEU A N 1
ATOM 704 C CA . LEU A 1 87 ? -6.555 23.109 4.551 1 98.88 87 LEU A CA 1
ATOM 705 C C . LEU A 1 87 ? -7.094 21.688 4.695 1 98.88 87 LEU A C 1
ATOM 707 O O . LEU A 1 87 ? -6.34 20.766 5.012 1 98.88 87 LEU A O 1
ATOM 711 N N . VAL A 1 88 ? -8.383 21.516 4.508 1 98.75 88 VAL A N 1
ATOM 712 C CA . VAL A 1 88 ? -9.016 20.219 4.582 1 98.75 88 VAL A CA 1
ATOM 713 C C . VAL A 1 88 ? -9.602 19.844 3.219 1 98.75 88 VAL A C 1
ATOM 715 O O . VAL A 1 88 ? -10.438 20.578 2.682 1 98.75 88 VAL A O 1
ATOM 718 N N . THR A 1 89 ? -9.164 18.719 2.711 1 98.5 89 THR A N 1
ATOM 719 C CA . THR A 1 89 ? -9.727 18.281 1.433 1 98.5 89 THR A CA 1
ATOM 720 C C . THR A 1 89 ? -10.938 17.391 1.646 1 98.5 89 THR A C 1
ATOM 722 O O . THR A 1 89 ? -11.031 16.703 2.662 1 98.5 89 THR A O 1
ATOM 725 N N . GLY A 1 90 ? -11.859 17.391 0.671 1 96.31 90 GLY A N 1
ATOM 726 C CA . GLY A 1 90 ? -12.992 16.469 0.673 1 96.31 90 GLY A CA 1
ATOM 727 C C . GLY A 1 90 ? -14.047 16.828 1.707 1 96.31 90 GLY A C 1
ATOM 728 O O . GLY A 1 90 ? -14.492 15.969 2.473 1 96.31 90 GLY A O 1
ATOM 729 N N . CYS A 1 91 ? -14.453 18.062 1.71 1 96.25 91 CYS A N 1
ATOM 730 C CA . CYS A 1 91 ? -15.453 18.516 2.676 1 96.25 91 CYS A CA 1
ATOM 731 C C . CYS A 1 91 ? -16.859 18.469 2.076 1 96.25 91 CYS A C 1
ATOM 733 O O . CYS A 1 91 ? -17.719 19.234 2.471 1 96.25 91 CYS A O 1
ATOM 735 N N . ASP A 1 92 ? -17.062 17.641 1.112 1 91.12 92 ASP A N 1
ATOM 736 C CA . ASP A 1 92 ? -18.359 17.484 0.489 1 91.12 92 ASP A CA 1
ATOM 737 C C . ASP A 1 92 ? -19.328 16.719 1.409 1 91.12 92 ASP A C 1
ATOM 739 O O . ASP A 1 92 ? -20.531 16.922 1.343 1 91.12 92 ASP A O 1
ATOM 743 N N . SER A 1 93 ? -18.75 15.773 2.172 1 83.44 93 SER A N 1
ATOM 744 C CA . SER A 1 93 ? -19.578 14.93 3.035 1 83.44 93 SER A CA 1
ATOM 745 C C . SER A 1 93 ? -18.75 14.305 4.152 1 83.44 93 SER A C 1
ATOM 747 O O . SER A 1 93 ? -17.531 14.516 4.219 1 83.44 93 SER A O 1
ATOM 749 N N . GLY A 1 94 ? -19.438 13.781 5.07 1 84.38 94 GLY A N 1
ATOM 750 C CA . GLY A 1 94 ? -18.812 12.891 6.047 1 84.38 94 GLY A CA 1
ATOM 751 C C . GLY A 1 94 ? -17.875 13.609 6.996 1 84.38 94 GLY A C 1
ATOM 752 O O . GLY A 1 94 ? -18.234 14.633 7.578 1 84.38 94 GLY A O 1
ATOM 753 N N . PHE A 1 95 ? -16.719 12.992 7.145 1 89 95 PHE A N 1
ATOM 754 C CA . PHE A 1 95 ? -15.75 13.461 8.125 1 89 95 PHE A CA 1
ATOM 755 C C . PHE A 1 95 ? -15.195 14.828 7.73 1 89 95 PHE A C 1
ATOM 757 O O . PHE A 1 95 ? -14.875 15.648 8.594 1 89 95 PHE A O 1
ATOM 764 N N . GLY A 1 96 ? -15.172 15.078 6.438 1 93.94 96 GLY A N 1
ATOM 765 C CA . GLY A 1 96 ? -14.648 16.359 5.992 1 93.94 96 GLY A CA 1
ATOM 766 C C . GLY A 1 96 ? -15.406 17.547 6.574 1 93.94 96 GLY A C 1
ATOM 767 O O . GLY A 1 96 ? -14.797 18.5 7.043 1 93.94 96 GLY A O 1
ATOM 768 N N . ILE A 1 97 ? -16.703 17.422 6.52 1 93.81 97 ILE A N 1
ATOM 769 C CA . ILE A 1 97 ? -17.562 18.484 7.047 1 93.81 97 ILE A CA 1
ATOM 770 C C . ILE A 1 97 ? -17.344 18.609 8.555 1 93.81 97 ILE A C 1
ATOM 772 O O . ILE A 1 97 ? -17.172 19.719 9.07 1 93.81 97 ILE A O 1
ATOM 776 N N . LEU A 1 98 ? -17.328 17.484 9.188 1 93.25 98 LEU A N 1
ATOM 777 C CA . LEU A 1 98 ? -17.172 17.469 10.641 1 93.25 98 LEU A CA 1
ATOM 778 C C . LEU A 1 98 ? -15.805 17.984 11.055 1 93.25 98 LEU A C 1
ATOM 780 O O . LEU A 1 98 ? -15.688 18.719 12.047 1 93.25 98 LEU A O 1
ATOM 784 N N . PHE A 1 99 ? -14.805 17.672 10.297 1 96.06 99 PHE A N 1
ATOM 785 C CA . PHE A 1 99 ? -13.445 18.141 10.57 1 96.06 99 PHE A CA 1
ATOM 786 C C . PHE A 1 99 ? -13.344 19.641 10.43 1 96.06 99 PHE A C 1
ATOM 788 O O . PHE A 1 99 ? -12.828 20.328 11.312 1 96.06 99 PHE A O 1
ATOM 795 N N . ALA A 1 100 ? -13.844 20.141 9.344 1 97.75 100 ALA A N 1
ATOM 796 C CA . ALA A 1 100 ? -13.789 21.562 9.086 1 97.75 100 ALA A CA 1
ATOM 797 C C . ALA A 1 100 ? -14.477 22.359 10.195 1 97.75 100 ALA A C 1
ATOM 799 O O . ALA A 1 100 ? -13.93 23.328 10.703 1 97.75 100 ALA A O 1
ATOM 800 N N . ARG A 1 101 ? -15.648 21.891 10.617 1 96.88 101 ARG A N 1
ATOM 801 C CA . ARG A 1 101 ? -16.422 22.578 11.656 1 96.88 101 ARG A CA 1
ATOM 802 C C . ARG A 1 101 ? -15.672 22.562 12.984 1 96.88 101 ARG A C 1
ATOM 804 O O . ARG A 1 101 ? -15.562 23.578 13.656 1 96.88 101 ARG A O 1
ATOM 811 N N . ARG A 1 102 ? -15.188 21.406 13.336 1 97 102 ARG A N 1
ATOM 812 C CA . ARG A 1 102 ? -14.5 21.25 14.609 1 97 102 ARG A CA 1
ATOM 813 C C . ARG A 1 102 ? -13.258 22.141 14.68 1 97 102 ARG A C 1
ATOM 815 O O . ARG A 1 102 ? -13.023 22.812 15.688 1 97 102 ARG A O 1
ATOM 822 N N . LEU A 1 103 ? -12.453 22.172 13.672 1 98.12 103 LEU A N 1
ATOM 823 C CA . LEU A 1 103 ? -11.219 22.953 13.633 1 98.12 103 LEU A CA 1
ATOM 824 C C . LEU A 1 103 ? -11.531 24.453 13.656 1 98.12 103 LEU A C 1
ATOM 826 O O . LEU A 1 103 ? -10.836 25.219 14.336 1 98.12 103 LEU A O 1
ATOM 830 N N . ALA A 1 104 ? -12.57 24.828 12.961 1 98.19 104 ALA A N 1
ATOM 831 C CA . ALA A 1 104 ? -13 26.234 12.977 1 98.19 104 ALA A CA 1
ATOM 832 C C . ALA A 1 104 ? -13.484 26.641 14.367 1 98.19 104 ALA A C 1
ATOM 834 O O . ALA A 1 104 ? -13.219 27.75 14.82 1 98.19 104 ALA A O 1
ATOM 835 N N . ASP A 1 105 ? -14.188 25.734 14.992 1 97.31 105 ASP A N 1
ATOM 836 C CA . ASP A 1 105 ? -14.695 25.984 16.344 1 97.31 105 ASP A CA 1
ATOM 837 C C . ASP A 1 105 ? -13.555 26.203 17.328 1 97.31 105 ASP A C 1
ATOM 839 O O . ASP A 1 105 ? -13.711 26.891 18.328 1 97.31 105 ASP A O 1
ATOM 843 N N . LEU A 1 106 ? -12.391 25.672 17.078 1 96.5 106 LEU A N 1
ATOM 844 C CA . LEU A 1 106 ? -11.219 25.781 17.953 1 96.5 106 LEU A CA 1
ATOM 845 C C . LEU A 1 106 ? -10.523 27.125 17.719 1 96.5 106 LEU A C 1
ATOM 847 O O . LEU A 1 106 ? -9.617 27.484 18.484 1 96.5 106 LEU A O 1
ATOM 851 N N . GLY A 1 107 ? -10.938 27.797 16.625 1 96.94 107 GLY A N 1
ATOM 852 C CA . GLY A 1 107 ? -10.367 29.109 16.359 1 96.94 107 GLY A CA 1
ATOM 853 C C . GLY A 1 107 ? -9.461 29.141 15.141 1 96.94 107 GLY A C 1
ATOM 854 O O . GLY A 1 107 ? -8.992 30.203 14.727 1 96.94 107 GLY A O 1
ATOM 855 N N . LEU A 1 108 ? -9.18 27.984 14.555 1 98.19 108 LEU A N 1
ATOM 856 C CA . LEU A 1 108 ? -8.367 27.922 13.344 1 98.19 108 LEU A CA 1
ATOM 857 C C . LEU A 1 108 ? -9.125 28.469 12.141 1 98.19 108 LEU A C 1
ATOM 859 O O . LEU A 1 108 ? -10.352 28.391 12.102 1 98.19 108 LEU A O 1
ATOM 863 N N . TYR A 1 109 ? -8.453 29.031 11.234 1 98.5 109 TYR A N 1
ATOM 864 C CA . TYR A 1 109 ? -9.047 29.359 9.945 1 98.5 109 TYR A CA 1
ATOM 865 C C . TYR A 1 109 ? -8.969 28.172 8.992 1 98.5 109 TYR A C 1
ATOM 867 O O . TYR A 1 109 ? -7.891 27.625 8.75 1 98.5 109 TYR A O 1
ATOM 875 N N . VAL A 1 110 ? -10.102 27.781 8.406 1 98.75 110 VAL A N 1
ATOM 876 C CA . VAL A 1 110 ? -10.156 26.516 7.676 1 98.75 110 VAL A CA 1
ATOM 877 C C . VAL A 1 110 ? -10.484 26.797 6.207 1 98.75 110 VAL A C 1
ATOM 879 O O . VAL A 1 110 ? -11.516 27.406 5.898 1 98.75 110 VAL A O 1
ATOM 882 N N . TYR A 1 111 ? -9.594 26.438 5.324 1 98.75 111 TYR A N 1
ATOM 883 C CA . TYR A 1 111 ? -9.938 26.281 3.916 1 98.75 111 TYR A CA 1
ATOM 884 C C . TYR A 1 111 ? -10.555 24.906 3.654 1 98.75 111 TYR A C 1
ATOM 886 O O . TYR A 1 111 ? -9.844 23.891 3.629 1 98.75 111 TYR A O 1
ATOM 894 N N . ALA A 1 112 ? -11.844 24.875 3.457 1 98.62 112 ALA A N 1
ATOM 895 C CA . ALA A 1 112 ? -12.562 23.625 3.201 1 98.62 112 ALA A CA 1
ATOM 896 C C . ALA A 1 112 ? -12.789 23.422 1.706 1 98.62 112 ALA A C 1
ATOM 898 O O . ALA A 1 112 ? -13.531 24.188 1.075 1 98.62 112 ALA A O 1
ATOM 899 N N . THR A 1 113 ? -12.195 22.391 1.171 1 98.44 113 THR A N 1
ATOM 900 C CA . THR A 1 113 ? -12.359 22.172 -0.262 1 98.44 113 THR A CA 1
ATOM 901 C C . THR A 1 113 ? -13.5 21.203 -0.535 1 98.44 113 THR A C 1
ATOM 903 O O . THR A 1 113 ? -13.703 20.25 0.226 1 98.44 113 THR A O 1
ATOM 906 N N . VAL A 1 114 ? -14.211 21.484 -1.615 1 97 114 VAL A N 1
ATOM 907 C CA . VAL A 1 114 ? -15.328 20.656 -2.041 1 97 114 VAL A CA 1
ATOM 908 C C . VAL A 1 114 ? -15.289 20.469 -3.555 1 97 114 VAL A C 1
ATOM 910 O O . VAL A 1 114 ? -14.742 21.312 -4.277 1 97 114 VAL A O 1
ATOM 913 N N . MET A 1 115 ? -15.812 19.344 -3.969 1 94.69 115 MET A N 1
ATOM 914 C CA . MET A 1 115 ? -15.961 19.109 -5.402 1 94.69 115 MET A CA 1
ATOM 915 C C . MET A 1 115 ? -17.125 19.922 -5.965 1 94.69 115 MET A C 1
ATOM 917 O O . MET A 1 115 ? -17.078 20.359 -7.113 1 94.69 115 MET A O 1
ATOM 921 N N . PHE A 1 116 ? -18.156 20.078 -5.09 1 94.06 116 PHE A N 1
ATOM 922 C CA . PHE A 1 116 ? -19.391 20.719 -5.539 1 94.06 116 PHE A CA 1
ATOM 923 C C . PHE A 1 116 ? -19.812 21.828 -4.582 1 94.06 116 PHE A C 1
ATOM 925 O O . PHE A 1 116 ? -20.656 21.625 -3.717 1 94.06 116 PHE A O 1
ATOM 932 N N . PRO A 1 117 ? -19.375 23.016 -4.867 1 94.69 117 PRO A N 1
ATOM 933 C CA . PRO A 1 117 ? -19.641 24.125 -3.951 1 94.69 117 PRO A CA 1
ATOM 934 C C . PRO A 1 117 ? -21.109 24.547 -3.924 1 94.69 117 PRO A C 1
ATOM 936 O O . PRO A 1 117 ? -21.531 25.234 -2.996 1 94.69 117 PRO A O 1
ATOM 939 N N . GLU A 1 118 ? -21.844 24.094 -4.879 1 93.81 118 GLU A N 1
ATOM 940 C CA . GLU A 1 118 ? -23.234 24.516 -4.996 1 93.81 118 GLU A CA 1
ATOM 941 C C . GLU A 1 118 ? -24.141 23.625 -4.156 1 93.81 118 GLU A C 1
ATOM 943 O O . GLU A 1 118 ? -25.312 23.969 -3.938 1 93.81 118 GLU A O 1
ATOM 948 N N . LYS A 1 119 ? -23.672 22.531 -3.645 1 92.25 119 LYS A N 1
ATOM 949 C CA . LYS A 1 119 ? -24.5 21.594 -2.885 1 92.25 119 LYS A CA 1
ATOM 950 C C . LYS A 1 119 ? -24.75 22.125 -1.473 1 92.25 119 LYS A C 1
ATOM 952 O O . LYS A 1 119 ? -23.969 22.922 -0.948 1 92.25 119 LYS A O 1
ATOM 957 N N . GLU A 1 120 ? -25.766 21.609 -0.872 1 90.94 120 GLU A N 1
ATOM 958 C CA . GLU A 1 120 ? -26.281 22.109 0.399 1 90.94 120 GLU A CA 1
ATOM 959 C C . GLU A 1 120 ? -25.234 22.047 1.495 1 90.94 120 GLU A C 1
ATOM 961 O O . GLU A 1 120 ? -25.078 22.984 2.273 1 90.94 120 GLU A O 1
ATOM 966 N N . ASN A 1 121 ? -24.5 21.031 1.593 1 90.44 121 ASN A N 1
ATOM 967 C CA . ASN A 1 121 ? -23.5 20.859 2.639 1 90.44 121 ASN A CA 1
ATOM 968 C C . ASN A 1 121 ? -22.438 21.938 2.564 1 90.44 121 ASN A C 1
ATOM 970 O O . ASN A 1 121 ? -22.031 22.5 3.59 1 90.44 121 ASN A O 1
ATOM 974 N N . ALA A 1 122 ? -22.031 22.188 1.391 1 92.56 122 ALA A N 1
ATOM 975 C CA . ALA A 1 122 ? -21 23.203 1.191 1 92.56 122 ALA A CA 1
ATOM 976 C C . ALA A 1 122 ? -21.531 24.594 1.562 1 92.56 122 ALA A C 1
ATOM 978 O O . ALA A 1 122 ? -20.828 25.391 2.191 1 92.56 122 ALA A O 1
ATOM 979 N N . LEU A 1 123 ? -22.734 24.844 1.206 1 92.94 123 LEU A N 1
ATOM 980 C CA . LEU A 1 123 ? -23.359 26.125 1.492 1 92.94 123 LEU A CA 1
ATOM 981 C C . LEU A 1 123 ? -23.516 26.328 2.994 1 92.94 123 LEU A C 1
ATOM 983 O O . LEU A 1 123 ? -23.312 27.438 3.502 1 92.94 123 LEU A O 1
ATOM 987 N N . GLU A 1 124 ? -23.891 25.312 3.6 1 94.62 124 GLU A N 1
ATOM 988 C CA . GLU A 1 124 ? -24.047 25.375 5.051 1 94.62 124 GLU A CA 1
ATOM 989 C C . GLU A 1 124 ? -22.703 25.609 5.734 1 94.62 124 GLU A C 1
ATOM 991 O O . GLU A 1 124 ? -22.594 26.406 6.672 1 94.62 124 GLU A O 1
ATOM 996 N N . LEU A 1 125 ? -21.719 24.906 5.293 1 95.06 125 LEU A N 1
ATOM 997 C CA . LEU A 1 125 ? -20.391 25.031 5.859 1 95.06 125 LEU A CA 1
ATOM 998 C C . LEU A 1 125 ? -19.828 26.438 5.664 1 95.06 125 LEU A C 1
ATOM 1000 O O . LEU A 1 125 ? -19.109 26.953 6.523 1 95.06 125 LEU A O 1
ATOM 1004 N N . ALA A 1 126 ? -20.203 27.062 4.637 1 94.88 126 ALA A N 1
ATOM 1005 C CA . ALA A 1 126 ? -19.703 28.391 4.27 1 94.88 126 ALA A CA 1
ATOM 1006 C C . ALA A 1 126 ? -20.219 29.453 5.234 1 94.88 126 ALA A C 1
ATOM 1008 O O . ALA A 1 126 ? -19.672 30.562 5.297 1 94.88 126 ALA A O 1
ATOM 1009 N N . GLN A 1 127 ? -21.203 29.125 5.965 1 95.62 127 GLN A N 1
ATOM 1010 C CA . GLN A 1 127 ? -21.797 30.094 6.887 1 95.62 127 GLN A CA 1
ATOM 1011 C C . GLN A 1 127 ? -20.953 30.234 8.148 1 95.62 127 GLN A C 1
ATOM 1013 O O . GLN A 1 127 ? -21.141 31.172 8.922 1 95.62 127 GLN A O 1
ATOM 1018 N N . HIS A 1 128 ? -20.109 29.344 8.32 1 95.06 128 HIS A N 1
ATOM 1019 C CA . HIS A 1 128 ? -19.25 29.406 9.5 1 95.06 128 HIS A CA 1
ATOM 1020 C C . HIS A 1 128 ? -18.188 30.5 9.336 1 95.06 128 HIS A C 1
ATOM 1022 O O . HIS A 1 128 ? -17.531 30.594 8.289 1 95.06 128 HIS A O 1
ATOM 1028 N N . LYS A 1 129 ? -17.938 31.328 10.32 1 93.81 129 LYS A N 1
ATOM 1029 C CA . LYS A 1 129 ? -17.141 32.531 10.242 1 93.81 129 LYS A CA 1
ATOM 1030 C C . LYS A 1 129 ? -15.68 32.219 9.914 1 93.81 129 LYS A C 1
ATOM 1032 O O . LYS A 1 129 ? -15 33 9.25 1 93.81 129 LYS A O 1
ATOM 1037 N N . ASN A 1 130 ? -15.148 31.125 10.289 1 97.56 130 ASN A N 1
ATOM 1038 C CA . ASN A 1 130 ? -13.734 30.797 10.109 1 97.56 130 ASN A CA 1
ATOM 1039 C C . ASN A 1 130 ? -13.539 29.75 9.016 1 97.56 130 ASN A C 1
ATOM 1041 O O . ASN A 1 130 ? -12.492 29.109 8.945 1 97.56 130 ASN A O 1
ATOM 1045 N N . ILE A 1 131 ? -14.555 29.578 8.125 1 98.38 131 ILE A N 1
ATOM 1046 C CA . ILE A 1 131 ? -14.438 28.578 7.074 1 98.38 131 ILE A CA 1
ATOM 1047 C C . ILE A 1 131 ? -14.586 29.25 5.707 1 98.38 131 ILE A C 1
ATOM 1049 O O . ILE A 1 131 ? -15.539 30 5.477 1 98.38 131 ILE A O 1
ATOM 1053 N N . GLU A 1 132 ? -13.695 29.031 4.891 1 98.06 132 GLU A N 1
ATOM 1054 C CA . GLU A 1 132 ? -13.758 29.422 3.484 1 98.06 132 GLU A CA 1
ATOM 1055 C C . GLU A 1 132 ? -13.891 28.203 2.578 1 98.06 132 GLU A C 1
ATOM 1057 O O . GLU A 1 132 ? -13.07 27.281 2.645 1 98.06 132 GLU A O 1
ATOM 1062 N N . ILE A 1 133 ? -14.906 28.188 1.728 1 97.94 133 ILE A N 1
ATOM 1063 C CA . ILE A 1 133 ? -15.141 27.078 0.808 1 97.94 133 ILE A CA 1
ATOM 1064 C C . ILE A 1 133 ? -14.352 27.312 -0.482 1 97.94 133 ILE A C 1
ATOM 1066 O O . ILE A 1 133 ? -14.398 28.406 -1.056 1 97.94 133 ILE A O 1
ATOM 1070 N N . VAL A 1 134 ? -13.688 26.297 -0.942 1 97.81 134 VAL A N 1
ATOM 1071 C CA . VAL A 1 134 ? -12.93 26.391 -2.188 1 97.81 134 VAL A CA 1
ATOM 1072 C C . VAL A 1 134 ? -13.164 25.125 -3.025 1 97.81 134 VAL A C 1
ATOM 1074 O O . VAL A 1 134 ? -13.188 24.016 -2.494 1 97.81 134 VAL A O 1
ATOM 1077 N N . LYS A 1 135 ? -13.359 25.281 -4.297 1 97.69 135 LYS A N 1
ATOM 1078 C CA . LYS A 1 135 ? -13.539 24.141 -5.199 1 97.69 135 LYS A CA 1
ATOM 1079 C C . LYS A 1 135 ? -12.211 23.469 -5.496 1 97.69 135 LYS A C 1
ATOM 1081 O O . LYS A 1 135 ? -11.219 24.125 -5.805 1 97.69 135 LYS A O 1
ATOM 1086 N N . LEU A 1 136 ? -12.219 22.094 -5.379 1 98.12 136 LEU A N 1
ATOM 1087 C CA . LEU A 1 136 ? -10.984 21.375 -5.648 1 98.12 136 LEU A CA 1
ATOM 1088 C C . LEU A 1 136 ? -11.273 19.938 -6.078 1 98.12 136 LEU A C 1
ATOM 1090 O O . LEU A 1 136 ? -12.117 19.266 -5.477 1 98.12 136 LEU A O 1
ATOM 1094 N N . ASP A 1 137 ? -10.719 19.594 -7.145 1 97.88 137 ASP A N 1
ATOM 1095 C CA . ASP A 1 137 ? -10.523 18.203 -7.52 1 97.88 137 ASP A CA 1
ATOM 1096 C C . ASP A 1 137 ? -9.07 17.781 -7.332 1 97.88 137 ASP A C 1
ATOM 1098 O O . ASP A 1 137 ? -8.195 18.203 -8.086 1 97.88 137 ASP A O 1
ATOM 1102 N N . VAL A 1 138 ? -8.828 16.891 -6.355 1 97.5 138 VAL A N 1
ATOM 1103 C CA . VAL A 1 138 ? -7.469 16.562 -5.953 1 97.5 138 VAL A CA 1
ATOM 1104 C C . VAL A 1 138 ? -6.77 15.789 -7.074 1 97.5 138 VAL A C 1
ATOM 1106 O O . VAL A 1 138 ? -5.551 15.594 -7.035 1 97.5 138 VAL A O 1
ATOM 1109 N N . THR A 1 139 ? -7.52 15.312 -8.109 1 96.81 139 THR A N 1
ATOM 1110 C CA . THR A 1 139 ? -6.93 14.562 -9.203 1 96.81 139 THR A CA 1
ATOM 1111 C C . THR A 1 139 ? -6.469 15.5 -10.32 1 96.81 139 THR A C 1
ATOM 1113 O O . THR A 1 139 ? -5.883 15.055 -11.312 1 96.81 139 THR A O 1
ATOM 1116 N N . LYS A 1 140 ? -6.723 16.781 -10.156 1 97.44 140 LYS A N 1
ATOM 1117 C CA . LYS A 1 140 ? -6.367 17.75 -11.188 1 97.44 140 LYS A CA 1
ATOM 1118 C C . LYS A 1 140 ? -5.285 18.703 -10.695 1 97.44 140 LYS A C 1
ATOM 1120 O O . LYS A 1 140 ? -5.555 19.594 -9.883 1 97.44 140 LYS A O 1
ATOM 1125 N N . GLN A 1 141 ? -4.152 18.625 -11.297 1 96.12 141 GLN A N 1
ATOM 1126 C CA . GLN A 1 141 ? -3.012 19.422 -10.867 1 96.12 141 GLN A CA 1
ATOM 1127 C C . GLN A 1 141 ? -3.291 20.906 -11.055 1 96.12 141 GLN A C 1
ATOM 1129 O O . GLN A 1 141 ? -2.855 21.734 -10.242 1 96.12 141 GLN A O 1
ATOM 1134 N N . ASP A 1 142 ? -4.004 21.25 -12.07 1 96.56 142 ASP A N 1
ATOM 1135 C CA . ASP A 1 142 ? -4.312 22.656 -12.328 1 96.56 142 ASP A CA 1
ATOM 1136 C C . ASP A 1 142 ? -5.133 23.25 -11.188 1 96.56 142 ASP A C 1
ATOM 1138 O O . ASP A 1 142 ? -4.91 24.406 -10.781 1 96.56 142 ASP A O 1
ATOM 1142 N N . ASN A 1 143 ? -6.148 22.484 -10.688 1 97.56 143 ASN A N 1
ATOM 1143 C CA . ASN A 1 143 ? -6.922 22.922 -9.523 1 97.56 143 ASN A CA 1
ATOM 1144 C C . ASN A 1 143 ? -6.027 23.156 -8.312 1 97.56 143 ASN A C 1
ATOM 1146 O O . ASN A 1 143 ? -6.199 24.141 -7.594 1 97.56 143 ASN A O 1
ATOM 1150 N N . ILE A 1 144 ? -5.062 22.344 -8.156 1 98.06 144 ILE A N 1
ATOM 1151 C CA . ILE A 1 144 ? -4.188 22.406 -6.988 1 98.06 144 ILE A CA 1
ATOM 1152 C C . ILE A 1 144 ? -3.264 23.609 -7.094 1 98.06 144 ILE A C 1
ATOM 1154 O O . ILE A 1 144 ? -3.061 24.328 -6.113 1 98.06 144 ILE A O 1
ATOM 1158 N N . ASP A 1 145 ? -2.781 23.844 -8.273 1 96.81 145 ASP A N 1
ATOM 1159 C CA . ASP A 1 145 ? -1.908 25 -8.484 1 96.81 145 ASP A CA 1
ATOM 1160 C C . ASP A 1 145 ? -2.641 26.312 -8.188 1 96.81 145 ASP A C 1
ATOM 1162 O O . ASP A 1 145 ? -2.08 27.219 -7.566 1 96.81 145 ASP A O 1
ATOM 1166 N N . GLU A 1 146 ? -3.836 26.359 -8.641 1 97.81 146 GLU A N 1
ATOM 1167 C CA . GLU A 1 146 ? -4.656 27.547 -8.375 1 97.81 146 GLU A CA 1
ATOM 1168 C C . GLU A 1 146 ? -4.926 27.703 -6.887 1 97.81 146 GLU A C 1
ATOM 1170 O O . GLU A 1 146 ? -4.922 28.812 -6.367 1 97.81 146 GLU A O 1
ATOM 1175 N N . LEU A 1 147 ? -5.156 26.625 -6.273 1 98.38 147 LEU A N 1
ATOM 1176 C CA . LEU A 1 147 ? -5.426 26.641 -4.84 1 98.38 147 LEU A CA 1
ATOM 1177 C C . LEU A 1 147 ? -4.203 27.125 -4.066 1 98.38 147 LEU A C 1
ATOM 1179 O O . LEU A 1 147 ? -4.332 27.891 -3.113 1 98.38 147 LEU A O 1
ATOM 1183 N N . VAL A 1 148 ? -3.008 26.656 -4.422 1 97.75 148 VAL A N 1
ATOM 1184 C CA . VAL A 1 148 ? -1.77 27.062 -3.771 1 97.75 148 VAL A CA 1
ATOM 1185 C C . VAL A 1 148 ? -1.598 28.578 -3.891 1 97.75 148 VAL A C 1
ATOM 1187 O O . VAL A 1 148 ? -1.259 29.25 -2.912 1 97.75 148 VAL A O 1
ATOM 1190 N N . ARG A 1 149 ? -1.833 29.094 -5.066 1 97.19 149 ARG A N 1
ATOM 1191 C CA . ARG A 1 149 ? -1.718 30.531 -5.289 1 97.19 149 ARG A CA 1
ATOM 1192 C C . ARG A 1 149 ? -2.721 31.297 -4.438 1 97.19 149 ARG A C 1
ATOM 1194 O O . ARG A 1 149 ? -2.359 32.281 -3.766 1 97.19 149 ARG A O 1
ATOM 1201 N N . PHE A 1 150 ? -3.896 30.859 -4.441 1 98.25 150 PHE A N 1
ATOM 1202 C CA . PHE A 1 150 ? -4.969 31.516 -3.701 1 98.25 150 PHE A CA 1
ATOM 1203 C C . PHE A 1 150 ? -4.652 31.547 -2.211 1 98.25 150 PHE A C 1
ATOM 1205 O O . PHE A 1 150 ? -4.723 32.594 -1.58 1 98.25 150 PHE A O 1
ATOM 1212 N N . ILE A 1 151 ? -4.273 30.406 -1.677 1 98.12 151 ILE A N 1
ATOM 1213 C CA . ILE A 1 151 ? -4.035 30.297 -0.242 1 98.12 151 ILE A CA 1
ATOM 1214 C C . ILE A 1 151 ? -2.801 31.109 0.141 1 98.12 151 ILE A C 1
ATOM 1216 O O . ILE A 1 151 ? -2.793 31.797 1.166 1 98.12 151 ILE A O 1
ATOM 1220 N N . SER A 1 152 ? -1.78 31.016 -0.658 1 97.19 152 SER A N 1
ATOM 1221 C CA . SER A 1 152 ? -0.569 31.781 -0.4 1 97.19 152 SER A CA 1
ATOM 1222 C C . SER A 1 152 ? -0.875 33.281 -0.289 1 97.19 152 SER A C 1
ATOM 1224 O O . SER A 1 152 ? -0.409 33.938 0.636 1 97.19 152 SER A O 1
ATOM 1226 N N . GLU A 1 153 ? -1.654 33.75 -1.167 1 97.56 153 GLU A N 1
ATOM 1227 C CA . GLU A 1 153 ? -2.018 35.188 -1.181 1 97.56 153 GLU A CA 1
ATOM 1228 C C . GLU A 1 153 ? -2.9 35.531 0.013 1 97.56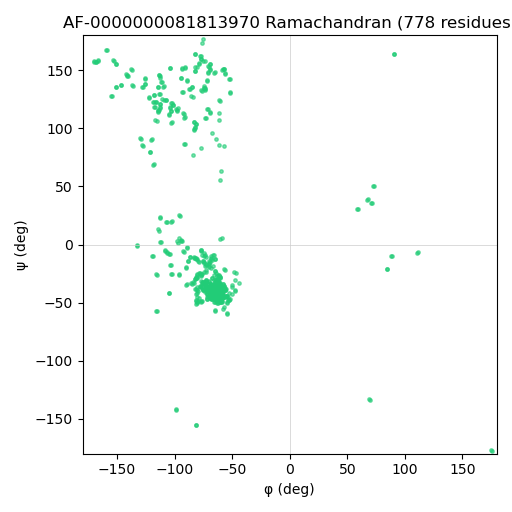 153 GLU A C 1
ATOM 1230 O O . GLU A 1 153 ? -2.703 36.562 0.65 1 97.56 153 GLU A O 1
ATOM 1235 N N . ASP A 1 154 ? -3.836 34.719 0.259 1 97.69 154 ASP A N 1
ATOM 1236 C CA . ASP A 1 154 ? -4.766 34.969 1.358 1 97.69 154 ASP A CA 1
ATOM 1237 C C . ASP A 1 154 ? -4.031 34.969 2.699 1 97.69 154 ASP A C 1
ATOM 1239 O O . ASP A 1 154 ? -4.352 35.781 3.572 1 97.69 154 ASP A O 1
ATOM 1243 N N . LEU A 1 155 ? -3.121 34.094 2.855 1 97.12 155 LEU A N 1
ATOM 1244 C CA . LEU A 1 155 ? -2.344 34 4.086 1 97.12 155 LEU A CA 1
ATOM 1245 C C . LEU A 1 155 ? -1.537 35.281 4.301 1 97.12 155 LEU A C 1
ATOM 1247 O O . LEU A 1 155 ? -1.481 35.812 5.414 1 97.12 155 LEU A O 1
ATOM 1251 N N . LYS A 1 156 ? -0.931 35.75 3.293 1 95.69 156 LYS A N 1
ATOM 1252 C CA . LYS A 1 156 ? -0.144 36.969 3.357 1 95.69 156 LYS A CA 1
ATOM 1253 C C . LYS A 1 156 ? -1.022 38.156 3.715 1 95.69 156 LYS A C 1
ATOM 1255 O O . LYS A 1 156 ? -0.654 38.969 4.562 1 95.69 156 LYS A O 1
ATOM 1260 N N . LYS A 1 157 ? -2.105 38.219 3.15 1 97.06 157 LYS A N 1
ATOM 1261 C CA . LYS A 1 157 ? -3.031 39.344 3.348 1 97.06 157 LYS A CA 1
ATOM 1262 C C . LYS A 1 157 ? -3.541 39.375 4.785 1 97.06 157 LYS A C 1
ATOM 1264 O O . LYS A 1 157 ? -3.719 40.469 5.352 1 97.06 157 LYS A O 1
ATOM 1269 N N . ASN A 1 158 ? -3.719 38.25 5.418 1 96.44 158 ASN A N 1
ATOM 1270 C CA . ASN A 1 158 ? -4.383 38.188 6.719 1 96.44 158 ASN A CA 1
ATOM 1271 C C . ASN A 1 158 ? -3.395 37.875 7.84 1 96.44 158 ASN A C 1
ATOM 1273 O O . ASN A 1 158 ? -3.773 37.812 9.008 1 96.44 158 ASN A O 1
ATOM 1277 N N . GLY A 1 159 ? -2.131 37.594 7.492 1 95.38 159 GLY A N 1
ATOM 1278 C CA . GLY A 1 159 ? -1.089 37.344 8.477 1 95.38 159 GLY A CA 1
ATOM 1279 C C . GLY A 1 159 ? -1.246 36.031 9.188 1 95.38 159 GLY A C 1
ATOM 1280 O O . GLY A 1 159 ? -1.037 35.938 10.406 1 95.38 159 GLY A O 1
ATOM 1281 N N . ARG A 1 160 ? -1.685 35.062 8.516 1 96.38 160 ARG A N 1
ATOM 1282 C CA . ARG A 1 160 ? -1.855 33.719 9.094 1 96.38 160 ARG A CA 1
ATOM 1283 C C . ARG A 1 160 ? -0.745 32.781 8.641 1 96.38 160 ARG A C 1
ATOM 1285 O O . ARG A 1 160 ? -0.154 33 7.574 1 96.38 160 ARG A O 1
ATOM 1292 N N . GLN A 1 161 ? -0.463 31.859 9.445 1 96.31 161 GLN A N 1
ATOM 1293 C CA . GLN A 1 161 ? 0.488 30.797 9.109 1 96.31 161 GLN A CA 1
ATOM 1294 C C . GLN A 1 161 ? -0.225 29.578 8.523 1 96.31 161 GLN A C 1
ATOM 1296 O O . GLN A 1 161 ? -1.261 29.156 9.039 1 96.31 161 GLN A O 1
ATOM 1301 N N . PHE A 1 162 ? 0.267 29.094 7.414 1 98 162 PHE A N 1
ATOM 1302 C CA . PHE A 1 162 ? -0.21 27.797 6.965 1 98 162 PHE A CA 1
ATOM 1303 C C . PHE A 1 162 ? 0.285 26.688 7.891 1 98 162 PHE A C 1
ATOM 1305 O O . PHE A 1 162 ? 1.467 26.344 7.871 1 98 162 PHE A O 1
ATOM 1312 N N . TRP A 1 163 ? -0.634 26.094 8.57 1 98.12 163 TRP A N 1
ATOM 1313 C CA . TRP A 1 163 ? -0.251 25.25 9.703 1 98.12 163 TRP A CA 1
ATOM 1314 C C . TRP A 1 163 ? -0.374 23.766 9.344 1 98.12 163 TRP A C 1
ATOM 1316 O O . TRP A 1 163 ? 0.494 22.969 9.695 1 98.12 163 TRP A O 1
ATOM 1326 N N . CYS A 1 164 ? -1.46 23.438 8.641 1 98.69 164 CYS A N 1
ATOM 1327 C CA . CYS A 1 164 ? -1.721 22.016 8.516 1 98.69 164 CYS A CA 1
ATOM 1328 C C . CYS A 1 164 ? -2.459 21.703 7.215 1 98.69 164 CYS A C 1
ATOM 1330 O O . CYS A 1 164 ? -3.375 22.422 6.832 1 98.69 164 CYS A O 1
ATOM 1332 N N . LEU A 1 165 ? -2.025 20.688 6.547 1 98.75 165 LEU A N 1
ATOM 1333 C CA . LEU A 1 165 ? -2.719 20.078 5.418 1 98.75 165 LEU A CA 1
ATOM 1334 C C . LEU A 1 165 ? -3.389 18.781 5.836 1 98.75 165 LEU A C 1
ATOM 1336 O O . LEU A 1 165 ? -2.713 17.828 6.234 1 98.75 165 LEU A O 1
ATOM 1340 N N . VAL A 1 166 ? -4.734 18.734 5.793 1 98.75 166 VAL A N 1
ATOM 1341 C CA . VAL A 1 166 ? -5.488 17.531 6.082 1 98.75 166 VAL A CA 1
ATOM 1342 C C . VAL A 1 166 ? -5.98 16.891 4.781 1 98.75 166 VAL A C 1
ATOM 1344 O O . VAL A 1 166 ? -6.934 17.391 4.172 1 98.75 166 VAL A O 1
ATOM 1347 N N . ASN A 1 167 ? -5.336 15.828 4.41 1 98.56 167 ASN A N 1
ATOM 1348 C CA . ASN A 1 167 ? -5.781 15.047 3.26 1 98.56 167 ASN A CA 1
ATOM 1349 C C . ASN A 1 167 ? -6.891 14.07 3.641 1 98.56 167 ASN A C 1
ATOM 1351 O O . ASN A 1 167 ? -6.613 12.945 4.066 1 98.56 167 ASN A O 1
ATOM 1355 N N . ASN A 1 168 ? -8.086 14.477 3.359 1 97 168 ASN A N 1
ATOM 1356 C CA . ASN A 1 168 ? -9.258 13.703 3.748 1 97 168 ASN A CA 1
ATOM 1357 C C . ASN A 1 168 ? -10.031 13.203 2.531 1 97 168 ASN A C 1
ATOM 1359 O O . ASN A 1 168 ? -10.773 12.227 2.617 1 97 168 ASN A O 1
ATOM 1363 N N . ALA A 1 169 ? -9.875 13.938 1.412 1 94.12 169 ALA A N 1
ATOM 1364 C CA . ALA A 1 169 ? -10.57 13.5 0.206 1 94.12 169 ALA A CA 1
ATOM 1365 C C . ALA A 1 169 ? -10.273 12.031 -0.089 1 94.12 169 ALA A C 1
ATOM 1367 O O . ALA A 1 169 ? -9.117 11.602 -0.052 1 94.12 169 ALA A O 1
ATOM 1368 N N . GLY A 1 170 ? -11.281 11.273 -0.325 1 91.44 170 GLY A N 1
ATOM 1369 C CA . GLY A 1 170 ? -11.125 9.852 -0.6 1 91.44 170 GLY A CA 1
ATOM 1370 C C . GLY A 1 170 ? -12.398 9.195 -1.091 1 91.44 170 GLY A C 1
ATOM 1371 O O . GLY A 1 170 ? -13.492 9.742 -0.919 1 91.44 170 GLY A O 1
ATOM 1372 N N . VAL A 1 171 ? -12.242 8.125 -1.753 1 87.94 171 VAL A N 1
ATOM 1373 C CA . VAL A 1 171 ? -13.359 7.312 -2.223 1 87.94 171 VAL A CA 1
ATOM 1374 C C . VAL A 1 171 ? -13.18 5.871 -1.743 1 87.94 171 VAL A C 1
ATOM 1376 O O . VAL A 1 171 ? -12.055 5.402 -1.561 1 87.94 171 VAL A O 1
ATOM 1379 N N . ALA A 1 172 ? -14.266 5.293 -1.427 1 83.62 172 ALA A N 1
ATOM 1380 C CA . ALA A 1 172 ? -14.289 3.879 -1.068 1 83.62 172 ALA A CA 1
ATOM 1381 C C . ALA A 1 172 ? -15.125 3.072 -2.061 1 83.62 172 ALA A C 1
ATOM 1383 O O . ALA A 1 172 ? -16.344 3.207 -2.105 1 83.62 172 ALA A O 1
ATOM 1384 N N . LEU A 1 173 ? -14.492 2.328 -2.861 1 76.94 173 LEU A N 1
ATOM 1385 C CA . LEU A 1 173 ? -15.164 1.457 -3.82 1 76.94 173 LEU A CA 1
ATOM 1386 C C . LEU A 1 173 ? -14.922 -0.011 -3.488 1 76.94 173 LEU A C 1
ATOM 1388 O O . LEU A 1 173 ? -13.781 -0.413 -3.236 1 76.94 173 LEU A O 1
ATOM 1392 N N . TYR A 1 174 ? -16.047 -0.734 -3.445 1 82.31 174 TYR A N 1
ATOM 1393 C CA . TYR A 1 174 ? -15.977 -2.135 -3.049 1 82.31 174 TYR A CA 1
ATOM 1394 C C . TYR A 1 174 ? -16.438 -3.045 -4.18 1 82.31 174 TYR A C 1
ATOM 1396 O O . TYR A 1 174 ? -17.453 -2.777 -4.82 1 82.31 174 TYR A O 1
ATOM 1404 N N . SER A 1 175 ? -15.664 -3.984 -4.492 1 85 175 SER A N 1
ATOM 1405 C CA . SER A 1 175 ? -16.016 -4.945 -5.531 1 85 175 SER A CA 1
ATOM 1406 C C . SER A 1 175 ? -15.062 -6.141 -5.523 1 85 175 SER A C 1
ATOM 1408 O O . SER A 1 175 ? -13.977 -6.07 -4.949 1 85 175 SER A O 1
ATOM 1410 N N . ASP A 1 176 ? -15.633 -7.195 -6.094 1 87.12 176 ASP A N 1
ATOM 1411 C CA . ASP A 1 176 ? -14.734 -8.297 -6.402 1 87.12 176 ASP A CA 1
ATOM 1412 C C . ASP A 1 176 ? -13.719 -7.895 -7.469 1 87.12 176 ASP A C 1
ATOM 1414 O O . ASP A 1 176 ? -14.031 -7.125 -8.375 1 87.12 176 ASP A O 1
ATOM 1418 N N . LEU A 1 177 ? -12.594 -8.477 -7.328 1 86 177 LEU A N 1
ATOM 1419 C CA . LEU A 1 177 ? -11.492 -8.125 -8.219 1 86 177 LEU A CA 1
ATOM 1420 C C . LEU A 1 177 ? -11.867 -8.398 -9.672 1 86 177 LEU A C 1
ATOM 1422 O O . LEU A 1 177 ? -11.562 -7.594 -10.555 1 86 177 LEU A O 1
ATOM 1426 N N . GLU A 1 178 ? -12.539 -9.484 -9.891 1 86.56 178 GLU A N 1
ATOM 1427 C CA . GLU A 1 178 ? -12.828 -9.867 -11.266 1 86.56 178 GLU A CA 1
ATOM 1428 C C . GLU A 1 178 ? -13.977 -9.039 -11.836 1 86.56 178 GLU A C 1
ATOM 1430 O O . GLU A 1 178 ? -14.062 -8.844 -13.055 1 86.56 178 GLU A O 1
ATOM 1435 N N . VAL A 1 179 ? -14.789 -8.555 -10.977 1 89.12 179 VAL A N 1
ATOM 1436 C CA . VAL A 1 179 ? -15.969 -7.812 -11.398 1 89.12 179 VAL A CA 1
ATOM 1437 C C . VAL A 1 179 ? -15.602 -6.352 -11.633 1 89.12 179 VAL A C 1
ATOM 1439 O O . VAL A 1 179 ? -16.125 -5.715 -12.562 1 89.12 179 VAL A O 1
ATOM 1442 N N . ALA A 1 180 ? -14.734 -5.887 -10.906 1 91.06 180 ALA A N 1
ATOM 1443 C CA . ALA A 1 180 ? -14.352 -4.477 -10.969 1 91.06 180 ALA A CA 1
ATOM 1444 C C . ALA A 1 180 ? -13.562 -4.176 -12.234 1 91.06 180 ALA A C 1
ATOM 1446 O O . ALA A 1 180 ? -12.734 -4.984 -12.672 1 91.06 180 ALA A O 1
ATOM 1447 N N . SER A 1 181 ? -13.844 -3.006 -12.812 1 90 181 SER A N 1
ATOM 1448 C CA . SER A 1 181 ? -13.062 -2.557 -13.961 1 90 181 SER A CA 1
ATOM 1449 C C . SER A 1 181 ? -11.703 -2.023 -13.523 1 90 181 SER A C 1
ATOM 1451 O O . SER A 1 181 ? -11.5 -1.691 -12.352 1 90 181 SER A O 1
ATOM 1453 N N . MET A 1 182 ? -10.812 -1.951 -14.492 1 91.88 182 MET A N 1
ATOM 1454 C CA . MET A 1 182 ? -9.508 -1.354 -14.211 1 91.88 182 MET A CA 1
ATOM 1455 C C . MET A 1 182 ? -9.664 0.09 -13.75 1 91.88 182 MET A C 1
ATOM 1457 O O . MET A 1 182 ? -8.914 0.552 -12.891 1 91.88 182 MET A O 1
ATOM 1461 N N . ASP A 1 183 ? -10.586 0.748 -14.32 1 91 183 ASP A N 1
ATOM 1462 C CA . ASP A 1 183 ? -10.828 2.145 -13.969 1 91 183 ASP A CA 1
ATOM 1463 C C . ASP A 1 183 ? -11.18 2.289 -12.492 1 91 183 ASP A C 1
ATOM 1465 O O . ASP A 1 183 ? -10.82 3.277 -11.852 1 91 183 ASP A O 1
ATOM 1469 N N . HIS A 1 184 ? -11.875 1.356 -12.023 1 89.56 184 HIS A N 1
ATOM 1470 C CA . HIS A 1 184 ? -12.219 1.339 -10.602 1 89.56 184 HIS A CA 1
ATOM 1471 C C . HIS A 1 184 ? -10.969 1.374 -9.734 1 89.56 184 HIS A C 1
ATOM 1473 O O . HIS A 1 184 ? -10.883 2.166 -8.789 1 89.56 184 HIS A O 1
ATOM 1479 N N . PHE A 1 185 ? -10.047 0.599 -10.078 1 93 185 PHE A N 1
ATOM 1480 C CA . PHE A 1 185 ? -8.812 0.503 -9.312 1 93 185 PHE A CA 1
ATOM 1481 C C . PHE A 1 185 ? -7.965 1.758 -9.492 1 93 185 PHE A C 1
ATOM 1483 O O . PHE A 1 185 ? -7.52 2.355 -8.508 1 93 185 PHE A O 1
ATOM 1490 N N . THR A 1 186 ? -7.805 2.184 -10.719 1 94.81 186 THR A N 1
ATOM 1491 C CA . THR A 1 186 ? -6.898 3.289 -11.016 1 94.81 186 THR A CA 1
ATOM 1492 C C . THR A 1 186 ? -7.465 4.605 -10.5 1 94.81 186 THR A C 1
ATOM 1494 O O . THR A 1 186 ? -6.723 5.465 -10.023 1 94.81 186 THR A O 1
ATOM 1497 N N . SER A 1 187 ? -8.781 4.789 -10.57 1 94.62 187 SER A N 1
ATOM 1498 C CA . SER A 1 187 ? -9.391 6.012 -10.055 1 94.62 187 SER A CA 1
ATOM 1499 C C . SER A 1 187 ? -9.305 6.078 -8.539 1 94.62 187 SER A C 1
ATOM 1501 O O . SER A 1 187 ? -9.102 7.152 -7.965 1 94.62 187 SER A O 1
ATOM 1503 N N . THR A 1 188 ? -9.492 4.934 -7.879 1 94.56 188 THR A N 1
ATOM 1504 C CA . THR A 1 188 ? -9.359 4.879 -6.426 1 94.56 188 THR A CA 1
ATOM 1505 C C . THR A 1 188 ? -7.941 5.246 -6 1 94.56 188 THR A C 1
ATOM 1507 O O . THR A 1 188 ? -7.75 6.043 -5.082 1 94.56 188 THR A O 1
ATOM 1510 N N . LEU A 1 189 ? -6.957 4.699 -6.68 1 96.81 189 LEU A N 1
ATOM 1511 C CA . LEU A 1 189 ? -5.562 5.027 -6.402 1 96.81 189 LEU A CA 1
ATOM 1512 C C . LEU A 1 189 ? -5.289 6.504 -6.656 1 96.81 189 LEU A C 1
ATOM 1514 O O . LEU A 1 189 ? -4.566 7.148 -5.887 1 96.81 189 LEU A O 1
ATOM 1518 N N . ASP A 1 190 ? -5.875 6.996 -7.691 1 97.19 190 ASP A N 1
ATOM 1519 C CA . ASP A 1 190 ? -5.629 8.383 -8.086 1 97.19 190 ASP A CA 1
ATOM 1520 C C . ASP A 1 190 ? -6.145 9.352 -7.027 1 97.19 190 ASP A C 1
ATOM 1522 O O . ASP A 1 190 ? -5.48 10.336 -6.707 1 97.19 190 ASP A O 1
ATOM 1526 N N . VAL A 1 191 ? -7.25 9.086 -6.473 1 96.81 191 VAL A N 1
ATOM 1527 C CA . VAL A 1 191 ? -7.855 9.977 -5.484 1 96.81 191 VAL A CA 1
ATOM 1528 C C . VAL A 1 191 ? -7.215 9.734 -4.117 1 96.81 191 VAL A C 1
ATOM 1530 O O . VAL A 1 191 ? -6.746 10.68 -3.471 1 96.81 191 VAL A O 1
ATOM 1533 N N . ASN A 1 192 ? -7.164 8.469 -3.699 1 96.81 192 ASN A N 1
ATOM 1534 C CA . ASN A 1 192 ? -6.82 8.133 -2.322 1 96.81 192 ASN A CA 1
ATOM 1535 C C . ASN A 1 192 ? -5.309 8.172 -2.096 1 96.81 192 ASN A C 1
ATOM 1537 O O . ASN A 1 192 ? -4.852 8.312 -0.959 1 96.81 192 ASN A O 1
ATOM 1541 N N . THR A 1 193 ? -4.516 7.965 -3.131 1 97.38 193 THR A N 1
ATOM 1542 C CA . THR A 1 193 ? -3.074 7.824 -2.977 1 97.38 193 THR A CA 1
ATOM 1543 C C . THR A 1 193 ? -2.34 8.969 -3.67 1 97.38 193 THR A C 1
ATOM 1545 O O . THR A 1 193 ? -1.614 9.727 -3.025 1 97.38 193 THR A O 1
ATOM 1548 N N . VAL A 1 194 ? -2.588 9.125 -4.949 1 97.56 194 VAL A N 1
ATOM 1549 C CA . VAL A 1 194 ? -1.865 10.117 -5.73 1 97.56 194 VAL A CA 1
ATOM 1550 C C . VAL A 1 194 ? -2.365 11.516 -5.375 1 97.56 194 VAL A C 1
ATOM 1552 O O . VAL A 1 194 ? -1.603 12.484 -5.41 1 97.56 194 VAL A O 1
ATOM 1555 N N . GLY A 1 195 ? -3.686 11.602 -5.023 1 97.81 195 GLY A N 1
ATOM 1556 C CA . GLY A 1 195 ? -4.242 12.875 -4.59 1 97.81 195 GLY A CA 1
ATOM 1557 C C . GLY A 1 195 ? -3.479 13.5 -3.436 1 97.81 195 GLY A C 1
ATOM 1558 O O . GLY A 1 195 ? -2.918 14.586 -3.572 1 97.81 195 GLY A O 1
ATOM 1559 N N . PRO A 1 196 ? -3.389 12.773 -2.297 1 97.94 196 PRO A N 1
ATOM 1560 C CA . PRO A 1 196 ? -2.605 13.289 -1.168 1 97.94 196 PRO A CA 1
ATOM 1561 C C . PRO A 1 196 ? -1.15 13.562 -1.538 1 97.94 196 PRO A C 1
ATOM 1563 O O . PRO A 1 196 ? -0.548 14.508 -1.021 1 97.94 196 PRO A O 1
ATOM 1566 N N . LEU A 1 197 ? -0.586 12.742 -2.379 1 96.81 197 LEU A N 1
ATOM 1567 C CA . LEU A 1 197 ? 0.776 12.969 -2.848 1 96.81 197 LEU A CA 1
ATOM 1568 C C . LEU A 1 197 ? 0.891 14.312 -3.557 1 96.81 197 LEU A C 1
ATOM 1570 O O . LEU A 1 197 ? 1.8 15.094 -3.271 1 96.81 197 LEU A O 1
ATOM 1574 N N . ARG A 1 198 ? -0.011 14.578 -4.477 1 97 198 ARG A N 1
ATOM 1575 C CA . ARG A 1 198 ? -0.037 15.852 -5.191 1 97 198 ARG A CA 1
ATOM 1576 C C . ARG A 1 198 ? -0.187 17.016 -4.227 1 97 198 ARG A C 1
ATOM 1578 O O . ARG A 1 198 ? 0.515 18.031 -4.348 1 97 198 ARG A O 1
ATOM 1585 N N . MET A 1 199 ? -1.066 16.828 -3.344 1 98.12 199 MET A N 1
ATOM 1586 C CA . MET A 1 199 ? -1.338 17.891 -2.371 1 98.12 199 MET A CA 1
ATOM 1587 C C . MET A 1 199 ? -0.106 18.172 -1.518 1 98.12 199 MET A C 1
ATOM 1589 O O . MET A 1 199 ? 0.272 19.328 -1.331 1 98.12 199 MET A O 1
ATOM 1593 N N . CYS A 1 200 ? 0.498 17.141 -0.998 1 97.25 200 CYS A N 1
ATOM 1594 C CA . CYS A 1 200 ? 1.664 17.297 -0.136 1 97.25 200 CYS A CA 1
ATOM 1595 C C . CYS A 1 200 ? 2.809 17.969 -0.885 1 97.25 200 CYS A C 1
ATOM 1597 O O . CYS A 1 200 ? 3.418 18.906 -0.378 1 97.25 200 CYS A O 1
ATOM 1599 N N . LYS A 1 201 ? 3.059 17.516 -2.049 1 94.62 201 LYS A N 1
ATOM 1600 C CA . LYS A 1 201 ? 4.152 18.078 -2.826 1 94.62 201 LYS A CA 1
ATOM 1601 C C . LYS A 1 201 ? 3.902 19.562 -3.129 1 94.62 201 LYS A C 1
ATOM 1603 O O . LYS A 1 201 ? 4.824 20.375 -3.074 1 94.62 201 LYS A O 1
ATOM 1608 N N . SER A 1 202 ? 2.689 19.891 -3.445 1 95.69 202 SER A N 1
ATOM 1609 C CA . SER A 1 202 ? 2.342 21.25 -3.852 1 95.69 202 SER A CA 1
ATOM 1610 C C . SER A 1 202 ? 2.369 22.203 -2.664 1 95.69 202 SER A C 1
ATOM 1612 O O . SER A 1 202 ? 2.695 23.391 -2.816 1 95.69 202 SER A O 1
ATOM 1614 N N . PHE A 1 203 ? 2.08 21.734 -1.487 1 96.88 203 PHE A N 1
ATOM 1615 C CA . PHE A 1 203 ? 1.893 22.641 -0.36 1 96.88 203 PHE A CA 1
ATOM 1616 C C . PHE A 1 203 ? 3.098 22.594 0.572 1 96.88 203 PHE A C 1
ATOM 1618 O O . PHE A 1 203 ? 3.211 23.422 1.484 1 96.88 203 PHE A O 1
ATOM 1625 N N . LEU A 1 204 ? 4.004 21.703 0.369 1 95.06 204 LEU A N 1
ATOM 1626 C CA . LEU A 1 204 ? 5.164 21.531 1.238 1 95.06 204 LEU A CA 1
ATOM 1627 C C . LEU A 1 204 ? 5.973 22.828 1.316 1 95.06 204 LEU A C 1
ATOM 1629 O O . LEU A 1 204 ? 6.406 23.219 2.4 1 95.06 204 LEU A O 1
ATOM 1633 N N . PRO A 1 205 ? 6.16 23.516 0.171 1 91.81 205 PRO A N 1
ATOM 1634 C CA . PRO A 1 205 ? 6.906 24.781 0.268 1 91.81 205 PRO A CA 1
ATOM 1635 C C . PRO A 1 205 ? 6.25 25.781 1.216 1 91.81 205 PRO A C 1
ATOM 1637 O O . PRO A 1 205 ? 6.949 26.484 1.95 1 91.81 205 PRO A O 1
ATOM 1640 N N . LEU A 1 206 ? 4.957 25.828 1.217 1 93.62 206 LEU A N 1
ATOM 1641 C CA . LEU A 1 206 ? 4.242 26.734 2.107 1 93.62 206 LEU A CA 1
ATOM 1642 C C . LEU A 1 206 ? 4.41 26.312 3.562 1 93.62 206 LEU A C 1
ATOM 1644 O O . LEU A 1 206 ? 4.52 27.156 4.449 1 93.62 206 LEU A O 1
ATOM 1648 N N . LEU A 1 207 ? 4.398 25.031 3.803 1 94.94 207 LEU A N 1
ATOM 1649 C CA . LEU A 1 207 ? 4.609 24.531 5.156 1 94.94 207 LEU A CA 1
ATOM 1650 C C . LEU A 1 207 ? 6.02 24.844 5.641 1 94.94 207 LEU A C 1
ATOM 1652 O O . LEU A 1 207 ? 6.207 25.266 6.781 1 94.94 207 LEU A O 1
ATOM 1656 N N . ARG A 1 208 ? 6.953 24.719 4.816 1 89.69 208 ARG A N 1
ATOM 1657 C CA . ARG A 1 208 ? 8.344 24.984 5.16 1 89.69 208 ARG A CA 1
ATOM 1658 C C . ARG A 1 208 ? 8.562 26.453 5.48 1 89.69 208 ARG A C 1
ATOM 1660 O O . ARG A 1 208 ? 9.328 26.797 6.387 1 89.69 208 ARG A O 1
ATOM 1667 N N . ALA A 1 209 ? 7.914 27.234 4.711 1 87.25 209 ALA A N 1
ATOM 1668 C CA . ALA A 1 209 ? 8.055 28.688 4.891 1 87.25 209 ALA A CA 1
ATOM 1669 C C . ALA A 1 209 ? 7.594 29.109 6.285 1 87.25 209 ALA A C 1
ATOM 1671 O O . ALA A 1 209 ? 8.117 30.078 6.844 1 87.25 209 ALA A O 1
ATOM 1672 N N . GLY A 1 210 ? 6.707 28.375 6.848 1 88.31 210 GLY A N 1
ATOM 1673 C CA . GLY A 1 210 ? 6.219 28.688 8.18 1 88.31 210 GLY A CA 1
ATOM 1674 C C . GLY A 1 210 ? 7.133 28.188 9.289 1 88.31 210 GLY A C 1
ATOM 1675 O O . GLY A 1 210 ? 6.965 28.562 10.453 1 88.31 210 GLY A O 1
ATOM 1676 N N . GLY A 1 211 ? 8.102 27.344 8.938 1 87.25 211 GLY A N 1
ATOM 1677 C CA . GLY A 1 211 ? 9.078 26.828 9.883 1 87.25 211 GLY A CA 1
ATOM 1678 C C . GLY A 1 211 ? 8.586 25.609 10.641 1 87.25 211 GLY A C 1
ATOM 1679 O O . GLY A 1 211 ? 9.375 24.922 11.289 1 87.25 211 GLY A O 1
ATOM 1680 N N . GLN A 1 212 ? 7.367 25.453 10.688 1 90.88 212 GLN A N 1
ATOM 1681 C CA . GLN A 1 212 ? 6.727 24.312 11.312 1 90.88 212 GLN A CA 1
ATOM 1682 C C . GLN A 1 212 ? 5.367 24.016 10.68 1 90.88 212 GLN A C 1
ATOM 1684 O O . GLN A 1 212 ? 4.77 24.906 10.062 1 90.88 212 GLN A O 1
ATOM 1689 N N . GLY A 1 213 ? 4.902 22.812 10.812 1 95.81 213 GLY A N 1
ATOM 1690 C CA . GLY A 1 213 ? 3.592 22.469 10.281 1 95.81 213 GLY A CA 1
ATOM 1691 C C . GLY A 1 213 ? 3.252 21 10.43 1 95.81 213 GLY A C 1
ATOM 1692 O O . GLY A 1 213 ? 3.988 20.25 11.078 1 95.81 213 GLY A O 1
ATOM 1693 N N . ARG A 1 214 ? 2.055 20.688 9.883 1 97.88 214 ARG A N 1
ATOM 1694 C CA . ARG A 1 214 ? 1.589 19.312 10 1 97.88 214 ARG A CA 1
ATOM 1695 C C . ARG A 1 214 ? 0.9 18.859 8.719 1 97.88 214 ARG A C 1
ATOM 1697 O O . ARG A 1 214 ? 0.305 19.656 8.008 1 97.88 214 ARG A O 1
ATOM 1704 N N . ILE A 1 215 ? 1.075 17.672 8.453 1 98.44 215 ILE A N 1
ATOM 1705 C CA . ILE A 1 215 ? 0.305 16.953 7.434 1 98.44 215 ILE A CA 1
ATOM 1706 C C . ILE A 1 215 ? -0.469 15.812 8.078 1 98.44 215 ILE A C 1
ATOM 1708 O O . ILE A 1 215 ? 0.106 14.992 8.797 1 98.44 215 ILE A O 1
ATOM 1712 N N . VAL A 1 216 ? -1.76 15.836 7.91 1 98.62 216 VAL A N 1
ATOM 1713 C CA . VAL A 1 216 ? -2.598 14.75 8.406 1 98.62 216 VAL A CA 1
ATOM 1714 C C . VAL A 1 216 ? -3.225 14 7.227 1 98.62 216 VAL A C 1
ATOM 1716 O O . VAL A 1 216 ? -3.979 14.586 6.445 1 98.62 216 VAL A O 1
ATOM 1719 N N . ASN A 1 217 ? -2.875 12.742 7.066 1 98.12 217 ASN A N 1
ATOM 1720 C CA . ASN A 1 217 ? -3.455 11.883 6.047 1 98.12 217 ASN A CA 1
ATOM 1721 C C . ASN A 1 217 ? -4.516 10.953 6.633 1 98.12 217 ASN A C 1
ATOM 1723 O O . ASN A 1 217 ? -4.227 10.164 7.535 1 98.12 217 ASN A O 1
ATOM 1727 N N . ILE A 1 218 ? -5.73 11.086 6.113 1 96.31 218 ILE A N 1
ATOM 1728 C CA . ILE A 1 218 ? -6.785 10.18 6.551 1 96.31 218 ILE A CA 1
ATOM 1729 C C . ILE A 1 218 ? -6.68 8.859 5.797 1 96.31 218 ILE A C 1
ATOM 1731 O O . ILE A 1 218 ? -7.094 8.758 4.641 1 96.31 218 ILE A O 1
ATOM 1735 N N . ALA A 1 219 ? -6.18 7.938 6.488 1 94.12 219 ALA A N 1
ATOM 1736 C CA . ALA A 1 219 ? -6.035 6.59 5.941 1 94.12 219 ALA A CA 1
ATOM 1737 C C . ALA A 1 219 ? -7.176 5.688 6.402 1 94.12 219 ALA A C 1
ATOM 1739 O O . ALA A 1 219 ? -8.344 6.07 6.344 1 94.12 219 ALA A O 1
ATOM 1740 N N . SER A 1 220 ? -6.863 4.457 6.68 1 88.06 220 SER A N 1
ATOM 1741 C CA . SER A 1 220 ? -7.84 3.473 7.129 1 88.06 220 SER A CA 1
ATOM 1742 C C . SER A 1 220 ? -7.156 2.229 7.688 1 88.06 220 SER A C 1
ATOM 1744 O O . SER A 1 220 ? -6 1.954 7.367 1 88.06 220 SER A O 1
ATOM 1746 N N . GLN A 1 221 ? -7.918 1.578 8.453 1 83.31 221 GLN A N 1
ATOM 1747 C CA . GLN A 1 221 ? -7.438 0.271 8.891 1 83.31 221 GLN A CA 1
ATOM 1748 C C . GLN A 1 221 ? -7.32 -0.692 7.711 1 83.31 221 GLN A C 1
ATOM 1750 O O . GLN A 1 221 ? -6.531 -1.64 7.754 1 83.31 221 GLN A O 1
ATOM 1755 N N . ALA A 1 222 ? -8.039 -0.407 6.719 1 83.25 222 ALA A N 1
ATOM 1756 C CA . ALA A 1 222 ? -7.973 -1.211 5.5 1 83.25 222 ALA A CA 1
ATOM 1757 C C . ALA A 1 222 ? -6.594 -1.104 4.852 1 83.25 222 ALA A C 1
ATOM 1759 O O . ALA A 1 222 ? -6.254 -1.898 3.973 1 83.25 222 ALA A O 1
ATOM 1760 N N . GLY A 1 223 ? -5.84 -0.212 5.277 1 88.19 223 GLY A N 1
ATOM 1761 C CA . GLY A 1 223 ? -4.469 -0.107 4.805 1 88.19 223 GLY A CA 1
ATOM 1762 C C . GLY A 1 223 ? -3.514 -1.035 5.527 1 88.19 223 GLY A C 1
ATOM 1763 O O . GLY A 1 223 ? -2.377 -1.228 5.094 1 88.19 223 GLY A O 1
ATOM 1764 N N . ARG A 1 224 ? -3.994 -1.587 6.574 1 83.44 224 ARG A N 1
ATOM 1765 C CA . ARG A 1 224 ? -3.148 -2.457 7.387 1 83.44 224 ARG A CA 1
ATOM 1766 C C . ARG A 1 224 ? -3.465 -3.926 7.125 1 83.44 224 ARG A C 1
ATOM 1768 O O . ARG A 1 224 ? -2.637 -4.801 7.387 1 83.44 224 ARG A O 1
ATOM 1775 N N . PHE A 1 225 ? -4.645 -4.133 6.707 1 81.62 225 PHE A N 1
ATOM 1776 C CA . PHE A 1 225 ? -5.059 -5.469 6.293 1 81.62 225 PHE A CA 1
ATOM 1777 C C . PHE A 1 225 ? -6.137 -5.395 5.219 1 81.62 225 PHE A C 1
ATOM 1779 O O . PHE A 1 225 ? -6.91 -4.434 5.176 1 81.62 225 PHE A O 1
ATOM 1786 N N . THR A 1 226 ? -6.211 -6.438 4.449 1 83.94 226 THR A N 1
ATOM 1787 C CA . THR A 1 226 ? -7.16 -6.43 3.344 1 83.94 226 THR A CA 1
ATOM 1788 C C . THR A 1 226 ? -8.273 -7.441 3.584 1 83.94 226 THR A C 1
ATOM 1790 O O . THR A 1 226 ? -8.016 -8.641 3.713 1 83.94 226 THR A O 1
ATOM 1793 N N . VAL A 1 227 ? -9.445 -6.93 3.664 1 80.5 227 VAL A N 1
ATOM 1794 C CA . VAL A 1 227 ? -10.633 -7.773 3.664 1 80.5 227 VAL A CA 1
ATOM 1795 C C . VAL A 1 227 ? -11.109 -7.992 2.23 1 80.5 227 VAL A C 1
ATOM 1797 O O . VAL A 1 227 ? -11.086 -7.066 1.413 1 80.5 227 VAL A O 1
ATOM 1800 N N . PRO A 1 228 ? -11.547 -9.211 2.025 1 82.19 228 PRO A N 1
ATOM 1801 C CA . PRO A 1 228 ? -12.047 -9.43 0.668 1 82.19 228 PRO A CA 1
ATOM 1802 C C . PRO A 1 228 ? -13.094 -8.398 0.254 1 82.19 228 PRO A C 1
ATOM 1804 O O . PRO A 1 228 ? -13.898 -7.953 1.084 1 82.19 228 PRO A O 1
ATOM 1807 N N . PHE A 1 229 ? -13.094 -7.984 -0.96 1 83.56 229 PHE A N 1
ATOM 1808 C CA . PHE A 1 229 ? -14.07 -7.066 -1.531 1 83.56 229 PHE A CA 1
ATOM 1809 C C . PHE A 1 229 ? -13.641 -5.617 -1.326 1 83.56 229 PHE A C 1
ATOM 1811 O O . PHE A 1 229 ? -14.227 -4.703 -1.9 1 83.56 229 PHE A O 1
ATOM 1818 N N . THR A 1 230 ? -12.625 -5.398 -0.534 1 87.12 230 THR A N 1
ATOM 1819 C CA . THR A 1 230 ? -12.125 -4.047 -0.311 1 87.12 230 THR A CA 1
ATOM 1820 C C . THR A 1 230 ? -10.734 -3.881 -0.907 1 87.12 230 THR A C 1
ATOM 1822 O O . THR A 1 230 ? -9.969 -3.016 -0.477 1 87.12 230 THR A O 1
ATOM 1825 N N . THR A 1 231 ? -10.445 -4.676 -1.829 1 90.69 231 THR A N 1
ATOM 1826 C CA . THR A 1 231 ? -9.07 -4.785 -2.303 1 90.69 231 THR A CA 1
ATOM 1827 C C . THR A 1 231 ? -8.594 -3.451 -2.875 1 90.69 231 THR A C 1
ATOM 1829 O O . THR A 1 231 ? -7.512 -2.973 -2.523 1 90.69 231 THR A O 1
ATOM 1832 N N . ALA A 1 232 ? -9.43 -2.814 -3.725 1 91.62 232 ALA A N 1
ATOM 1833 C CA . ALA A 1 232 ? -9.031 -1.535 -4.312 1 91.62 232 ALA A CA 1
ATOM 1834 C C . ALA A 1 232 ? -8.797 -0.486 -3.23 1 91.62 232 ALA A C 1
ATOM 1836 O O . ALA A 1 232 ? -7.809 0.249 -3.275 1 91.62 232 ALA A O 1
ATOM 1837 N N . TYR A 1 233 ? -9.68 -0.42 -2.348 1 91.69 233 TYR A N 1
ATOM 1838 C CA . TYR A 1 233 ? -9.586 0.522 -1.239 1 91.69 233 TYR A CA 1
ATOM 1839 C C . TYR A 1 233 ? -8.359 0.226 -0.377 1 91.69 233 TYR A C 1
ATOM 1841 O O . TYR A 1 233 ? -7.59 1.131 -0.053 1 91.69 233 TYR A O 1
ATOM 1849 N N . SER A 1 234 ? -8.148 -1.022 -0.028 1 93.12 234 SER A N 1
ATOM 1850 C CA . SER A 1 234 ? -7.012 -1.438 0.794 1 93.12 234 SER A CA 1
ATOM 1851 C C . SER A 1 234 ? -5.688 -1.127 0.108 1 93.12 234 SER A C 1
ATOM 1853 O O . SER A 1 234 ? -4.73 -0.696 0.757 1 93.12 234 SER A O 1
ATOM 1855 N N . MET A 1 235 ? -5.641 -1.416 -1.168 1 95.81 235 MET A N 1
ATOM 1856 C CA . MET A 1 235 ? -4.449 -1.077 -1.938 1 95.81 235 MET A CA 1
ATOM 1857 C C . MET A 1 235 ? -4.105 0.402 -1.792 1 95.81 235 MET A C 1
ATOM 1859 O O . MET A 1 235 ? -2.963 0.752 -1.495 1 95.81 235 MET A O 1
ATOM 1863 N N . SER A 1 236 ? -5.082 1.249 -1.978 1 96.19 236 SER A N 1
ATOM 1864 C CA . SER A 1 236 ? -4.879 2.693 -1.972 1 96.19 236 SER A CA 1
ATOM 1865 C C . SER A 1 236 ? -4.449 3.186 -0.594 1 96.19 236 SER A C 1
ATOM 1867 O O . SER A 1 236 ? -3.553 4.023 -0.48 1 96.19 236 SER A O 1
ATOM 1869 N N . LYS A 1 237 ? -5.09 2.672 0.39 1 95.25 237 LYS A N 1
ATOM 1870 C CA . LYS A 1 237 ? -4.801 3.143 1.742 1 95.25 237 LYS A CA 1
ATOM 1871 C C . LYS A 1 237 ? -3.486 2.564 2.256 1 95.25 237 LYS A C 1
ATOM 1873 O O . LYS A 1 237 ? -2.77 3.219 3.016 1 95.25 237 LYS A O 1
ATOM 1878 N N . ALA A 1 238 ? -3.148 1.358 1.85 1 95.06 238 ALA A N 1
ATOM 1879 C CA . ALA A 1 238 ? -1.829 0.816 2.166 1 95.06 238 ALA A CA 1
ATOM 1880 C C . ALA A 1 238 ? -0.723 1.686 1.574 1 95.06 238 ALA A C 1
ATOM 1882 O O . ALA A 1 238 ? 0.268 1.982 2.246 1 95.06 238 ALA A O 1
ATOM 1883 N N . ALA A 1 239 ? -0.901 2.012 0.337 1 97 239 ALA A N 1
ATOM 1884 C CA . ALA A 1 239 ? 0.063 2.891 -0.32 1 97 239 ALA A CA 1
ATOM 1885 C C . ALA A 1 239 ? 0.148 4.238 0.389 1 97 239 ALA A C 1
ATOM 1887 O O . ALA A 1 239 ? 1.234 4.805 0.531 1 97 239 ALA A O 1
ATOM 1888 N N . LEU A 1 240 ? -0.98 4.762 0.804 1 97.31 240 LEU A N 1
ATOM 1889 C CA . LEU A 1 240 ? -1.016 6.043 1.502 1 97.31 240 LEU A CA 1
ATOM 1890 C C . LEU A 1 240 ? -0.252 5.969 2.818 1 97.31 240 LEU A C 1
ATOM 1892 O O . LEU A 1 240 ? 0.446 6.914 3.193 1 97.31 240 LEU A O 1
ATOM 1896 N N . ILE A 1 241 ? -0.434 4.914 3.537 1 94.88 241 ILE A N 1
ATOM 1897 C CA . ILE A 1 241 ? 0.278 4.73 4.797 1 94.88 241 ILE A CA 1
ATOM 1898 C C . ILE A 1 241 ? 1.781 4.664 4.535 1 94.88 241 ILE A C 1
ATOM 1900 O O . ILE A 1 241 ? 2.568 5.309 5.23 1 94.88 241 ILE A O 1
ATOM 1904 N N . ALA A 1 242 ? 2.184 3.896 3.525 1 94.25 242 ALA A N 1
ATOM 1905 C CA . ALA A 1 242 ? 3.594 3.818 3.156 1 94.25 242 ALA A CA 1
ATOM 1906 C C . ALA A 1 242 ? 4.141 5.195 2.781 1 94.25 242 ALA A C 1
ATOM 1908 O O . ALA A 1 242 ? 5.25 5.555 3.174 1 94.25 242 ALA A O 1
ATOM 1909 N N . PHE A 1 243 ? 3.342 5.93 2.051 1 95.06 243 PHE A N 1
ATOM 1910 C CA . PHE A 1 243 ? 3.695 7.297 1.683 1 95.06 243 PHE A CA 1
ATOM 1911 C C . PHE A 1 243 ? 3.904 8.156 2.926 1 95.06 243 PHE A C 1
ATOM 1913 O O . PHE A 1 243 ? 4.902 8.867 3.029 1 95.06 243 PHE A O 1
ATOM 1920 N N . SER A 1 244 ? 3.008 8.07 3.803 1 95.88 244 SER A N 1
ATOM 1921 C CA . SER A 1 244 ? 3.045 8.867 5.023 1 95.88 244 SER A CA 1
ATOM 1922 C C . SER A 1 244 ? 4.281 8.539 5.855 1 95.88 244 SER A C 1
ATOM 1924 O O . SER A 1 244 ? 4.922 9.445 6.402 1 95.88 244 SER A O 1
ATOM 1926 N N . ASP A 1 245 ? 4.602 7.281 5.965 1 92.25 245 ASP A N 1
ATOM 1927 C CA . ASP A 1 245 ? 5.789 6.863 6.707 1 92.25 245 ASP A CA 1
ATOM 1928 C C . ASP A 1 245 ? 7.059 7.426 6.074 1 92.25 245 ASP A C 1
ATOM 1930 O O . ASP A 1 245 ? 7.934 7.938 6.777 1 92.25 245 ASP A O 1
ATOM 1934 N N . GLY A 1 246 ? 7.148 7.285 4.785 1 90.62 246 GLY A N 1
ATOM 1935 C CA . GLY A 1 246 ? 8.305 7.828 4.086 1 90.62 246 GLY A CA 1
ATOM 1936 C C . GLY A 1 246 ? 8.422 9.336 4.215 1 90.62 246 GLY A C 1
ATOM 1937 O O . GLY A 1 246 ? 9.508 9.852 4.492 1 90.62 246 GLY A O 1
ATOM 1938 N N . LEU A 1 247 ? 7.309 9.953 4.039 1 93 247 LEU A N 1
ATOM 1939 C CA . LEU A 1 247 ? 7.273 11.414 4.125 1 93 247 LEU A CA 1
ATOM 1940 C C . LEU A 1 247 ? 7.672 11.883 5.516 1 93 247 LEU A C 1
ATOM 1942 O O . LEU A 1 247 ? 8.43 12.852 5.656 1 93 247 LEU A O 1
ATOM 1946 N N . ARG A 1 248 ? 7.141 11.266 6.527 1 93.06 248 ARG A N 1
ATOM 1947 C CA . ARG A 1 248 ? 7.43 11.609 7.914 1 93.06 248 ARG A CA 1
ATOM 1948 C C . ARG A 1 248 ? 8.93 11.57 8.188 1 93.06 248 ARG A C 1
ATOM 1950 O O . ARG A 1 248 ? 9.484 12.484 8.789 1 93.06 248 ARG A O 1
ATOM 1957 N N . ARG A 1 249 ? 9.555 10.602 7.734 1 87.88 249 ARG A N 1
ATOM 1958 C CA . ARG A 1 249 ? 10.984 10.414 7.977 1 87.88 249 ARG A CA 1
ATOM 1959 C C . ARG A 1 249 ? 11.812 11.438 7.203 1 87.88 249 ARG A C 1
ATOM 1961 O O . ARG A 1 249 ? 12.844 11.906 7.691 1 87.88 249 ARG A O 1
ATOM 1968 N N . GLU A 1 250 ? 11.375 11.805 6.059 1 86.69 250 GLU A N 1
ATOM 1969 C CA . GLU A 1 250 ? 12.102 12.75 5.227 1 86.69 250 GLU A CA 1
ATOM 1970 C C . GLU A 1 250 ? 11.93 14.18 5.727 1 86.69 250 GLU A C 1
ATOM 1972 O O . GLU A 1 250 ? 12.812 15.023 5.551 1 86.69 250 GLU A O 1
ATOM 1977 N N . LEU A 1 251 ? 10.812 14.461 6.414 1 89.5 251 LEU A N 1
ATOM 1978 C CA . LEU A 1 251 ? 10.492 15.844 6.766 1 89.5 251 LEU A CA 1
ATOM 1979 C C . LEU A 1 251 ? 10.914 16.156 8.195 1 89.5 251 LEU A C 1
ATOM 1981 O O . LEU A 1 251 ? 10.75 17.281 8.664 1 89.5 251 LEU A O 1
ATOM 1985 N N . THR A 1 252 ? 11.5 15.273 8.852 1 82.81 252 THR A N 1
ATOM 1986 C CA . THR A 1 252 ? 11.883 15.438 10.25 1 82.81 252 THR A CA 1
ATOM 1987 C C . THR A 1 252 ? 12.766 16.672 10.422 1 82.81 252 THR A C 1
ATOM 1989 O O . THR A 1 252 ? 12.586 17.438 11.375 1 82.81 252 THR A O 1
ATOM 1992 N N . PRO A 1 253 ? 13.633 16.938 9.492 1 80.44 253 PRO A N 1
ATOM 1993 C CA . PRO A 1 253 ? 14.5 18.094 9.711 1 80.44 253 PRO A CA 1
ATOM 1994 C C . PRO A 1 253 ? 13.773 19.422 9.562 1 80.44 253 PRO A C 1
ATOM 1996 O O . PRO A 1 253 ? 14.266 20.469 10.008 1 80.44 253 PRO A O 1
ATOM 1999 N N . TRP A 1 254 ? 12.617 19.406 8.945 1 87.62 254 TRP A N 1
ATOM 2000 C CA . TRP A 1 254 ? 11.875 20.641 8.656 1 87.62 254 TRP A CA 1
ATOM 2001 C C . TRP A 1 254 ? 10.859 20.922 9.758 1 87.62 254 TRP A C 1
ATOM 2003 O O . TRP A 1 254 ? 10.07 21.875 9.648 1 87.62 254 TRP A O 1
ATOM 2013 N N . ASN A 1 255 ? 10.805 20.094 10.828 1 89.88 255 ASN A N 1
ATOM 2014 C CA . ASN A 1 255 ? 9.836 20.234 11.906 1 89.88 255 ASN A CA 1
ATOM 2015 C C . ASN A 1 255 ? 8.398 20.156 11.398 1 89.88 255 ASN A C 1
ATOM 2017 O O . ASN A 1 255 ? 7.543 20.938 11.805 1 89.88 255 ASN A O 1
ATOM 2021 N N . ILE A 1 256 ? 8.219 19.438 10.391 1 93.75 256 ILE A N 1
ATOM 2022 C CA . ILE A 1 256 ? 6.887 19.156 9.867 1 93.75 256 ILE A CA 1
ATOM 2023 C C . ILE A 1 256 ? 6.465 17.734 10.25 1 93.75 256 ILE A C 1
ATOM 2025 O O . ILE A 1 256 ? 7.137 16.766 9.891 1 93.75 256 ILE A O 1
ATOM 2029 N N . SER A 1 257 ? 5.387 17.641 11.023 1 95.31 257 SER A N 1
ATOM 2030 C CA . SER A 1 257 ? 4.883 16.344 11.445 1 95.31 257 SER A CA 1
ATOM 2031 C C . SER A 1 257 ? 3.963 15.734 10.383 1 95.31 257 SER A C 1
ATOM 2033 O O . SER A 1 257 ? 3.182 16.453 9.75 1 95.31 257 SER A O 1
ATOM 2035 N N . VAL A 1 258 ? 4.148 14.5 10.141 1 96.5 258 VAL A N 1
ATOM 2036 C CA . VAL A 1 258 ? 3.252 13.75 9.273 1 96.5 258 VAL A CA 1
ATOM 2037 C C . VAL A 1 258 ? 2.498 12.703 10.094 1 96.5 258 VAL A C 1
ATOM 2039 O O . VAL A 1 258 ? 3.111 11.836 10.719 1 96.5 258 VAL A O 1
ATOM 2042 N N . ILE A 1 259 ? 1.182 12.812 10.062 1 96.44 259 ILE A N 1
ATOM 2043 C CA . ILE A 1 259 ? 0.332 12.031 10.953 1 96.44 259 ILE A CA 1
ATOM 2044 C C . ILE A 1 259 ? -0.703 11.258 10.133 1 96.44 259 ILE A C 1
ATOM 2046 O O . ILE A 1 259 ? -1.249 11.789 9.164 1 96.44 259 ILE A O 1
ATOM 2050 N N . THR A 1 260 ? -0.924 10.016 10.508 1 95.38 260 THR A N 1
ATOM 2051 C CA . THR A 1 260 ? -2.004 9.258 9.883 1 95.38 260 THR A CA 1
ATOM 2052 C C . THR A 1 260 ? -3.146 9.031 10.875 1 95.38 260 THR A C 1
ATOM 2054 O O . THR A 1 260 ? -2.91 8.805 12.062 1 95.38 260 THR A O 1
ATOM 2057 N N . ILE A 1 261 ? -4.359 9.219 10.43 1 94.44 261 ILE A N 1
ATOM 2058 C CA . ILE A 1 261 ? -5.551 8.75 11.125 1 94.44 261 ILE A CA 1
ATOM 2059 C C . ILE A 1 261 ? -6.152 7.559 10.375 1 94.44 261 ILE A C 1
ATOM 2061 O O . ILE A 1 261 ? -6.43 7.645 9.18 1 94.44 261 ILE A O 1
ATOM 2065 N N . GLU A 1 262 ? -6.316 6.504 11.047 1 91.5 262 GLU A N 1
ATOM 2066 C CA . GLU A 1 262 ? -6.734 5.258 10.414 1 91.5 262 GLU A CA 1
ATOM 2067 C C . GLU A 1 262 ? -8.039 4.746 11.016 1 91.5 262 GLU A C 1
ATOM 2069 O O . GLU A 1 262 ? -8.039 3.777 11.781 1 91.5 262 GLU A O 1
ATOM 2074 N N . PRO A 1 263 ? -9.125 5.348 10.555 1 87.12 263 PRO A N 1
ATOM 2075 C CA . PRO A 1 263 ? -10.422 4.922 11.078 1 87.12 263 PRO A CA 1
ATOM 2076 C C . PRO A 1 263 ? -10.82 3.521 10.617 1 87.12 263 PRO A C 1
ATOM 2078 O O . PRO A 1 263 ? -10.32 3.043 9.594 1 87.12 263 PRO A O 1
ATOM 2081 N N . TYR A 1 264 ? -11.648 2.932 11.422 1 80.12 264 TYR A N 1
ATOM 2082 C CA . TYR A 1 264 ? -12.336 1.714 10.992 1 80.12 264 TYR A CA 1
ATOM 2083 C C . TYR A 1 264 ? -13.547 2.041 10.125 1 80.12 264 TYR A C 1
ATOM 2085 O O . TYR A 1 264 ? -13.57 3.072 9.453 1 80.12 264 TYR A O 1
ATOM 2093 N N . PHE A 1 265 ? -14.508 1.152 10.086 1 70.81 265 PHE A N 1
ATOM 2094 C CA . PHE A 1 265 ? -15.727 1.368 9.312 1 70.81 265 PHE A CA 1
ATOM 2095 C C . PHE A 1 265 ? -16.719 2.227 10.086 1 70.81 265 PHE A C 1
ATOM 2097 O O . PHE A 1 265 ? -17.328 1.765 11.055 1 70.81 265 PHE A O 1
ATOM 2104 N N . TYR A 1 266 ? -16.734 3.533 9.719 1 68.25 266 TYR A N 1
ATOM 2105 C CA . TYR A 1 266 ? -17.641 4.469 10.367 1 68.25 266 TYR A CA 1
ATOM 2106 C C . TYR A 1 266 ? -18.688 4.98 9.391 1 68.25 266 TYR A C 1
ATOM 2108 O O . TYR A 1 266 ? -18.438 5.094 8.195 1 68.25 266 TYR A O 1
ATOM 2116 N N . GLN A 1 267 ? -19.781 5.191 9.867 1 60.41 267 GLN A N 1
ATOM 2117 C CA . GLN A 1 267 ? -20.844 5.809 9.078 1 60.41 267 GLN A CA 1
ATOM 2118 C C . GLN A 1 267 ? -20.828 7.328 9.227 1 60.41 267 GLN A C 1
ATOM 2120 O O . GLN A 1 267 ? -21.469 7.875 10.125 1 60.41 267 GLN A O 1
ATOM 2125 N N . ALA A 1 268 ? -20.062 7.902 8.438 1 56.47 268 ALA A N 1
ATOM 2126 C CA . ALA A 1 268 ? -19.969 9.359 8.547 1 56.47 268 ALA A CA 1
ATOM 2127 C C . ALA A 1 268 ? -21 10.039 7.648 1 56.47 268 ALA A C 1
ATOM 2129 O O . ALA A 1 268 ? -21.25 11.242 7.785 1 56.47 268 ALA A O 1
ATOM 2130 N N . ALA A 1 269 ? -21.438 9.18 6.633 1 59.94 269 ALA A N 1
ATOM 2131 C CA . ALA A 1 269 ? -22.453 9.766 5.758 1 59.94 269 ALA A CA 1
ATOM 2132 C C . ALA A 1 269 ? -23.812 9.805 6.449 1 59.94 269 ALA A C 1
ATOM 2134 O O . ALA A 1 269 ? -23.953 9.32 7.57 1 59.94 269 ALA A O 1
ATOM 2135 N N . ILE A 1 270 ? -24.75 10.352 5.812 1 55.75 270 ILE A N 1
ATOM 2136 C CA . ILE A 1 270 ? -26.062 10.758 6.297 1 55.75 270 ILE A CA 1
ATOM 2137 C C . ILE A 1 270 ? -26.797 9.539 6.871 1 55.75 270 ILE A C 1
ATOM 2139 O O . ILE A 1 270 ? -27.391 9.617 7.953 1 55.75 270 ILE A O 1
ATOM 2143 N N . SER A 1 271 ? -26.953 8.445 6.082 1 63.06 271 SER A N 1
ATOM 2144 C CA . SER A 1 271 ? -27.688 7.312 6.629 1 63.06 271 SER A CA 1
ATOM 2145 C C . SER A 1 271 ? -27.078 5.992 6.18 1 63.06 271 SER A C 1
ATOM 2147 O O . SER A 1 271 ? -26.422 5.926 5.137 1 63.06 271 SER A O 1
ATOM 2149 N N . LEU A 1 272 ? -27.188 5.121 7.035 1 70.19 272 LEU A N 1
ATOM 2150 C CA . LEU A 1 272 ? -26.75 3.762 6.734 1 70.19 272 LEU A CA 1
ATOM 2151 C C . LEU A 1 272 ? -27.391 3.264 5.441 1 70.19 272 LEU A C 1
ATOM 2153 O O . LEU A 1 272 ? -26.719 2.654 4.609 1 70.19 272 LEU A O 1
ATOM 2157 N N . GLN A 1 273 ? -28.625 3.59 5.359 1 73.19 273 GLN A N 1
ATOM 2158 C CA . GLN A 1 273 ? -29.344 3.121 4.18 1 73.19 273 GLN A CA 1
ATOM 2159 C C . GLN A 1 273 ? -28.781 3.748 2.906 1 73.19 273 GLN A C 1
ATOM 2161 O O . GLN A 1 273 ? -28.672 3.08 1.875 1 73.19 273 GLN A O 1
ATOM 2166 N N . TYR A 1 274 ? -28.453 4.898 3.037 1 73.25 274 TYR A N 1
ATOM 2167 C CA . TYR A 1 274 ? -27.859 5.578 1.888 1 73.25 274 TYR A CA 1
ATOM 2168 C C . TYR A 1 274 ? -26.516 4.961 1.516 1 73.25 274 TYR A C 1
ATOM 2170 O O . TYR A 1 274 ? -26.25 4.715 0.338 1 73.25 274 TYR A O 1
ATOM 2178 N N . THR A 1 275 ? -25.781 4.699 2.488 1 73.94 275 THR A N 1
ATOM 2179 C CA . THR A 1 275 ? -24.469 4.102 2.268 1 73.94 275 THR A CA 1
ATOM 2180 C C . THR A 1 275 ? -24.609 2.725 1.627 1 73.94 275 THR A C 1
ATOM 2182 O O . THR A 1 275 ? -23.891 2.404 0.672 1 73.94 275 THR A O 1
ATOM 2185 N N . ILE A 1 276 ? -25.562 1.988 2.092 1 78.5 276 ILE A N 1
ATOM 2186 C CA . ILE A 1 276 ? -25.797 0.649 1.563 1 78.5 276 ILE A CA 1
ATOM 2187 C C . ILE A 1 276 ? -26.25 0.741 0.106 1 78.5 276 ILE A C 1
ATOM 2189 O O . ILE A 1 276 ? -25.734 0.008 -0.75 1 78.5 276 ILE A O 1
ATOM 2193 N N . ASN A 1 277 ? -27.109 1.672 -0.094 1 81.25 277 ASN A N 1
ATOM 2194 C CA . ASN A 1 277 ? -27.609 1.839 -1.454 1 81.25 277 ASN A CA 1
ATOM 2195 C C . ASN A 1 277 ? -26.5 2.248 -2.416 1 81.25 277 ASN A C 1
ATOM 2197 O O . ASN A 1 277 ? -26.469 1.806 -3.566 1 81.25 277 ASN A O 1
ATOM 2201 N N . LEU A 1 278 ? -25.703 3.035 -1.931 1 78 278 LEU A N 1
ATOM 2202 C CA . LEU A 1 278 ? -24.594 3.49 -2.756 1 78 278 LEU A CA 1
ATOM 2203 C C . LEU A 1 278 ? -23.625 2.344 -3.057 1 78 278 LEU A C 1
ATOM 2205 O O . LEU A 1 278 ? -23.188 2.18 -4.199 1 78 278 LEU A O 1
ATOM 2209 N N . ILE A 1 279 ? -23.344 1.562 -2.1 1 81.69 279 ILE A N 1
ATOM 2210 C CA . ILE A 1 279 ? -22.406 0.462 -2.25 1 81.69 279 ILE A CA 1
ATOM 2211 C C . ILE A 1 279 ? -22.984 -0.599 -3.18 1 81.69 279 ILE A C 1
ATOM 2213 O O . ILE A 1 279 ? -22.312 -1.054 -4.109 1 81.69 279 ILE A O 1
ATOM 2217 N N . VAL A 1 280 ? -24.25 -0.924 -2.898 1 85.94 280 VAL A N 1
ATOM 2218 C CA . VAL A 1 280 ? -24.922 -1.948 -3.693 1 85.94 280 VAL A CA 1
ATOM 2219 C C . VAL A 1 280 ? -25.109 -1.452 -5.125 1 85.94 280 VAL A C 1
ATOM 2221 O O . VAL A 1 280 ? -24.906 -2.203 -6.082 1 85.94 280 VAL A O 1
ATOM 2224 N N . GLY A 1 281 ? -25.5 -0.212 -5.195 1 87.19 281 GLY A N 1
ATOM 2225 C CA . GLY A 1 281 ? -25.672 0.369 -6.52 1 87.19 281 GLY A CA 1
ATOM 2226 C C . GLY A 1 281 ? -24.391 0.361 -7.336 1 87.19 281 GLY A C 1
ATOM 2227 O O . GLY A 1 281 ? -24.406 0.024 -8.523 1 87.19 281 GLY A O 1
ATOM 2228 N N . ASN A 1 282 ? -23.344 0.706 -6.766 1 85.88 282 ASN A N 1
ATOM 2229 C CA . ASN A 1 282 ? -22.047 0.698 -7.438 1 85.88 282 ASN A CA 1
ATOM 2230 C C . ASN A 1 282 ? -21.641 -0.714 -7.84 1 85.88 282 ASN A C 1
ATOM 2232 O O . ASN A 1 282 ? -21.109 -0.922 -8.93 1 85.88 282 ASN A O 1
ATOM 2236 N N . TYR A 1 283 ? -21.828 -1.618 -6.969 1 88 283 TYR A N 1
ATOM 2237 C CA . TYR A 1 283 ? -21.484 -3.004 -7.27 1 88 283 TYR A CA 1
ATOM 2238 C C . TYR A 1 283 ? -22.281 -3.512 -8.469 1 88 283 TYR A C 1
ATOM 2240 O O . TYR A 1 283 ? -21.719 -4.184 -9.344 1 88 283 TYR A O 1
ATOM 2248 N N . LEU A 1 284 ? -23.578 -3.209 -8.453 1 90.19 284 LEU A N 1
ATOM 2249 C CA . LEU A 1 284 ? -24.438 -3.668 -9.547 1 90.19 284 LEU A CA 1
ATOM 2250 C C . LEU A 1 284 ? -24 -3.045 -10.867 1 90.19 284 LEU A C 1
ATOM 2252 O O . LEU A 1 284 ? -24.031 -3.703 -11.906 1 90.19 284 LEU A O 1
ATOM 2256 N N . ARG A 1 285 ? -23.656 -1.854 -10.812 1 90.25 285 ARG A N 1
ATOM 2257 C CA . ARG A 1 285 ? -23.156 -1.202 -12.016 1 90.25 285 ARG A CA 1
ATOM 2258 C C . ARG A 1 285 ? -21.891 -1.885 -12.523 1 90.25 285 ARG A C 1
ATOM 2260 O O . ARG A 1 285 ? -21.719 -2.084 -13.727 1 90.25 285 ARG A O 1
ATOM 2267 N N . MET A 1 286 ? -21.047 -2.232 -11.68 1 89.81 286 MET A N 1
ATOM 2268 C CA . MET A 1 286 ? -19.797 -2.914 -12.055 1 89.81 286 MET A CA 1
ATOM 2269 C C . MET A 1 286 ? -20.094 -4.316 -12.578 1 89.81 286 MET A C 1
ATOM 2271 O O . MET A 1 286 ? -19.453 -4.766 -13.539 1 89.81 286 MET A O 1
ATOM 2275 N N . TRP A 1 287 ? -21 -4.926 -11.914 1 91.12 287 TRP A N 1
ATOM 2276 C CA . TRP A 1 287 ? -21.406 -6.254 -12.375 1 91.12 287 TRP A CA 1
ATOM 2277 C C . TRP A 1 287 ? -21.922 -6.199 -13.805 1 91.12 287 TRP A C 1
ATOM 2279 O O . TRP A 1 287 ? -21.547 -7.031 -14.641 1 91.12 287 TRP A O 1
ATOM 2289 N N . ASP A 1 288 ? -22.75 -5.207 -14.016 1 91.88 288 ASP A N 1
ATOM 2290 C CA . ASP A 1 288 ? -23.359 -5.074 -15.336 1 91.88 288 ASP A CA 1
ATOM 2291 C C . ASP A 1 288 ? -22.312 -4.797 -16.406 1 91.88 288 ASP A C 1
ATOM 2293 O O . ASP A 1 288 ? -22.453 -5.219 -17.562 1 91.88 288 ASP A O 1
ATOM 2297 N N . SER A 1 289 ? -21.281 -4.156 -16 1 90.81 289 SER A N 1
ATOM 2298 C CA . SER A 1 289 ? -20.25 -3.766 -16.969 1 90.81 289 SER A CA 1
ATOM 2299 C C . SER A 1 289 ? -19.156 -4.82 -17.062 1 90.81 289 SER A C 1
ATOM 2301 O O . SER A 1 289 ? -18.234 -4.691 -17.859 1 90.81 289 SER A O 1
ATOM 2303 N N . ALA A 1 290 ? -19.172 -5.789 -16.281 1 90.81 290 ALA A N 1
ATOM 2304 C CA . ALA A 1 290 ? -18.141 -6.82 -16.266 1 90.81 290 ALA A CA 1
ATOM 2305 C C . ALA A 1 290 ? -18.203 -7.68 -17.531 1 90.81 290 ALA A C 1
ATOM 2307 O O . ALA A 1 290 ? -19.281 -7.82 -18.141 1 90.81 290 ALA A O 1
ATOM 2308 N N . PRO A 1 291 ? -17.047 -8.227 -17.969 1 87.88 291 PRO A N 1
ATOM 2309 C CA . PRO A 1 291 ? -17.062 -9.125 -19.125 1 87.88 291 PRO A CA 1
ATOM 2310 C C . PRO A 1 291 ? -18 -10.32 -18.938 1 87.88 291 PRO A C 1
ATOM 2312 O O . PRO A 1 291 ? -18.125 -10.836 -17.828 1 87.88 291 PRO A O 1
ATOM 2315 N N . GLU A 1 292 ? -18.578 -10.766 -20.016 1 90.5 292 GLU A N 1
ATOM 2316 C CA . GLU A 1 292 ? -19.547 -11.859 -19.969 1 90.5 292 GLU A CA 1
ATOM 2317 C C . GLU A 1 292 ? -18.906 -13.133 -19.422 1 90.5 292 GLU A C 1
ATOM 2319 O O . GLU A 1 292 ? -19.562 -13.906 -18.719 1 90.5 292 GLU A O 1
ATOM 2324 N N . GLU A 1 293 ? -17.688 -13.289 -19.703 1 87.56 293 GLU A N 1
ATOM 2325 C CA . GLU A 1 293 ? -16.984 -14.477 -19.219 1 87.56 293 GLU A CA 1
ATOM 2326 C C . GLU A 1 293 ? -16.922 -14.5 -17.703 1 87.56 293 GLU A C 1
ATOM 2328 O O . GLU A 1 293 ? -17.016 -15.57 -17.078 1 87.56 293 GLU A O 1
ATOM 2333 N N . VAL A 1 294 ? -16.766 -13.414 -17.141 1 88.94 294 VAL A N 1
ATOM 2334 C CA . VAL A 1 294 ? -16.688 -13.289 -15.688 1 88.94 294 VAL A CA 1
ATOM 2335 C C . VAL A 1 294 ? -18.062 -13.531 -15.07 1 88.94 294 VAL A C 1
ATOM 2337 O O . VAL A 1 294 ? -18.203 -14.273 -14.094 1 88.94 294 VAL A O 1
ATOM 2340 N N . LYS A 1 295 ? -19.094 -12.984 -15.664 1 90.94 295 LYS A N 1
ATOM 2341 C CA . LYS A 1 295 ? -20.453 -13.148 -15.164 1 90.94 295 LYS A CA 1
ATOM 2342 C C . LYS A 1 295 ? -20.891 -14.609 -15.219 1 90.94 295 LYS A C 1
ATOM 2344 O O . LYS A 1 295 ? -21.547 -15.102 -14.312 1 90.94 295 LYS A O 1
ATOM 2349 N N . GLU A 1 296 ? -20.453 -15.203 -16.281 1 89.94 296 GLU A N 1
ATOM 2350 C CA . GLU A 1 296 ? -20.797 -16.609 -16.438 1 89.94 296 GLU A CA 1
ATOM 2351 C C . GLU A 1 296 ? -20.062 -17.484 -15.43 1 89.94 296 GLU A C 1
ATOM 2353 O O . GLU A 1 296 ? -20.625 -18.438 -14.891 1 89.94 296 GLU A O 1
ATOM 2358 N N . ALA A 1 297 ? -18.891 -17.172 -15.25 1 87.31 297 ALA A N 1
ATOM 2359 C CA . ALA A 1 297 ? -18.078 -17.953 -14.32 1 87.31 297 ALA A CA 1
ATOM 2360 C C . ALA A 1 297 ? -18.594 -17.812 -12.891 1 87.31 297 ALA A C 1
ATOM 2362 O O . ALA A 1 297 ? -18.625 -18.797 -12.141 1 87.31 297 ALA A O 1
ATOM 2363 N N . LEU A 1 298 ? -18.906 -16.641 -12.492 1 88.12 298 LEU A N 1
ATOM 2364 C CA . LEU A 1 298 ? -19.359 -16.391 -11.133 1 88.12 298 LEU A CA 1
ATOM 2365 C C . LEU A 1 298 ? -20.828 -16.75 -10.961 1 88.12 298 LEU A C 1
ATOM 2367 O O . LEU A 1 298 ? -21.203 -17.422 -10.008 1 88.12 298 LEU A O 1
ATOM 2371 N N . GLY A 1 299 ? -21.688 -16.281 -11.875 1 90.38 299 GLY A N 1
ATOM 2372 C CA . GLY A 1 299 ? -23.109 -16.594 -11.852 1 90.38 299 GLY A CA 1
ATOM 2373 C C . GLY A 1 299 ? -23.922 -15.586 -11.062 1 90.38 299 GLY A C 1
ATOM 2374 O O . GLY A 1 299 ? -23.391 -14.891 -10.195 1 90.38 299 GLY A O 1
ATOM 2375 N N . GLU A 1 300 ? -25.219 -15.609 -11.273 1 90.38 300 GLU A N 1
ATOM 2376 C CA . GLU A 1 300 ? -26.125 -14.664 -10.641 1 90.38 300 GLU A CA 1
ATOM 2377 C C . GLU A 1 300 ? -26.297 -14.977 -9.156 1 90.38 300 GLU A C 1
ATOM 2379 O O . GLU A 1 300 ? -26.484 -14.07 -8.344 1 90.38 300 GLU A O 1
ATOM 2384 N N . ARG A 1 301 ? -26.297 -16.219 -8.898 1 90.19 301 ARG A N 1
ATOM 2385 C CA . ARG A 1 301 ? -26.438 -16.609 -7.5 1 90.19 301 ARG A CA 1
ATOM 2386 C C . ARG A 1 301 ? -25.281 -16.062 -6.664 1 90.19 301 ARG A C 1
ATOM 2388 O O . ARG A 1 301 ? -25.469 -15.68 -5.508 1 90.19 301 ARG A O 1
ATOM 2395 N N . PHE A 1 302 ? -24.125 -16.125 -7.273 1 90.75 302 PHE A N 1
ATOM 2396 C CA . PHE A 1 302 ? -22.969 -15.539 -6.613 1 90.75 302 PHE A CA 1
ATOM 2397 C C . PHE A 1 302 ? -23.156 -14.047 -6.383 1 90.75 302 PHE A C 1
ATOM 2399 O O . PHE A 1 302 ? -22.906 -13.539 -5.293 1 90.75 302 PHE A O 1
ATOM 2406 N N . ARG A 1 303 ? -23.578 -13.32 -7.418 1 89.81 303 ARG A N 1
ATOM 2407 C CA . ARG A 1 303 ? -23.828 -11.883 -7.34 1 89.81 303 ARG A CA 1
ATOM 2408 C C . ARG A 1 303 ? -24.766 -11.555 -6.191 1 89.81 303 ARG A C 1
ATOM 2410 O O . ARG A 1 303 ? -24.484 -10.672 -5.379 1 89.81 303 ARG A O 1
ATOM 2417 N N . ASP A 1 304 ? -25.875 -12.305 -6.113 1 90.44 304 ASP A N 1
ATOM 2418 C CA . ASP A 1 304 ? -26.906 -12.039 -5.105 1 90.44 304 ASP A CA 1
ATOM 2419 C C . ASP A 1 304 ? -26.375 -12.336 -3.701 1 90.44 304 ASP A C 1
ATOM 2421 O O . ASP A 1 304 ? -26.672 -11.609 -2.754 1 90.44 304 ASP A O 1
ATOM 2425 N N . ALA A 1 305 ? -25.641 -13.383 -3.605 1 88 305 ALA A N 1
ATOM 2426 C CA . ALA A 1 305 ? -25.047 -13.727 -2.318 1 88 305 ALA A CA 1
ATOM 2427 C C . ALA A 1 305 ? -24.047 -12.664 -1.881 1 88 305 ALA A C 1
ATOM 2429 O O . ALA A 1 305 ? -23.938 -12.359 -0.69 1 88 305 ALA A O 1
ATOM 2430 N N . ARG A 1 306 ? -23.312 -12.172 -2.832 1 87.56 306 ARG A N 1
ATOM 2431 C CA . ARG A 1 306 ? -22.328 -11.117 -2.553 1 87.56 306 ARG A CA 1
ATOM 2432 C C . ARG A 1 306 ? -23.031 -9.852 -2.057 1 87.56 306 ARG A C 1
ATOM 2434 O O . ARG A 1 306 ? -22.578 -9.227 -1.091 1 87.56 306 ARG A O 1
ATOM 2441 N N . ILE A 1 307 ? -24.078 -9.484 -2.715 1 87.44 307 ILE A N 1
ATOM 2442 C CA . ILE A 1 307 ? -24.844 -8.305 -2.326 1 87.44 307 ILE A CA 1
ATOM 2443 C C . ILE A 1 307 ? -25.391 -8.477 -0.909 1 87.44 307 ILE A C 1
ATOM 2445 O O . ILE A 1 307 ? -25.297 -7.562 -0.087 1 87.44 307 ILE A O 1
ATOM 2449 N N . GLN A 1 308 ? -25.859 -9.625 -0.65 1 86.44 308 GLN A N 1
ATOM 2450 C CA . GLN A 1 308 ? -26.391 -9.906 0.682 1 86.44 308 GLN A CA 1
ATOM 2451 C C . GLN A 1 308 ? -25.281 -9.844 1.732 1 86.44 308 GLN A C 1
ATOM 2453 O O . GLN A 1 308 ? -25.484 -9.305 2.824 1 86.44 308 GLN A O 1
ATOM 2458 N N . GLY A 1 309 ? -24.172 -10.43 1.38 1 82.25 309 GLY A N 1
ATOM 2459 C CA . GLY A 1 309 ? -23.047 -10.383 2.295 1 82.25 309 GLY A CA 1
ATOM 2460 C C . GLY A 1 309 ? -22.562 -8.969 2.574 1 82.25 309 GLY A C 1
ATOM 2461 O O . GLY A 1 309 ? -22.203 -8.648 3.705 1 82.25 309 GLY A O 1
ATOM 2462 N N . LEU A 1 310 ? -22.547 -8.203 1.57 1 80 310 LEU A N 1
ATOM 2463 C CA . LEU A 1 310 ? -22.141 -6.812 1.708 1 80 310 LEU A CA 1
ATOM 2464 C C . LEU A 1 310 ? -23.109 -6.055 2.617 1 80 310 LEU A C 1
ATOM 2466 O O . LEU A 1 310 ? -22.672 -5.262 3.459 1 80 310 LEU A O 1
ATOM 2470 N N . MET A 1 311 ? -24.375 -6.258 2.344 1 81.81 311 MET A N 1
ATOM 2471 C CA . MET A 1 311 ? -25.391 -5.602 3.162 1 81.81 311 MET A CA 1
ATOM 2472 C C . MET A 1 311 ? -25.25 -6 4.629 1 81.81 311 MET A C 1
ATOM 2474 O O . MET A 1 311 ? -25.297 -5.148 5.516 1 81.81 311 MET A O 1
ATOM 2478 N N . GLU A 1 312 ? -25.016 -7.246 4.875 1 80 312 GLU A N 1
ATOM 2479 C CA . GLU A 1 312 ? -24.844 -7.742 6.238 1 80 312 GLU A CA 1
ATOM 2480 C C . GLU A 1 312 ? -23.594 -7.164 6.887 1 80 312 GLU A C 1
ATOM 2482 O O . GLU A 1 312 ? -23.594 -6.836 8.07 1 80 312 GLU A O 1
ATOM 2487 N N . PHE A 1 313 ? -22.625 -7.09 6.086 1 77.5 313 PHE A N 1
ATOM 2488 C CA . PHE A 1 313 ? -21.359 -6.535 6.574 1 77.5 313 PHE A CA 1
ATOM 2489 C C . PHE A 1 313 ? -21.547 -5.082 7.004 1 77.5 313 PHE A C 1
ATOM 2491 O O . PHE A 1 313 ? -21.062 -4.68 8.062 1 77.5 313 PHE A O 1
ATOM 2498 N N . CYS A 1 314 ? -22.125 -4.301 6.176 1 75.25 314 CYS A N 1
ATOM 2499 C CA . CYS A 1 314 ? -22.344 -2.885 6.465 1 75.25 314 CYS A CA 1
ATOM 2500 C C . CYS A 1 314 ? -23.188 -2.707 7.719 1 75.25 314 CYS A C 1
ATOM 2502 O O . CYS A 1 314 ? -22.906 -1.842 8.547 1 75.25 314 CYS A O 1
ATOM 2504 N N . VAL A 1 315 ? -24.172 -3.555 7.852 1 74.94 315 VAL A N 1
ATOM 2505 C CA . VAL A 1 315 ? -25.078 -3.447 8.984 1 74.94 315 VAL A CA 1
ATOM 2506 C C . VAL A 1 315 ? -24.359 -3.852 10.266 1 74.94 315 VAL A C 1
ATOM 2508 O O . VAL A 1 315 ? -24.516 -3.211 11.305 1 74.94 315 VAL A O 1
ATOM 2511 N N . LYS A 1 316 ? -23.562 -4.852 10.172 1 73.38 316 LYS A N 1
ATOM 2512 C CA . LYS A 1 316 ? -22.922 -5.422 11.352 1 73.38 316 LYS A CA 1
ATOM 2513 C C . LYS A 1 316 ? -21.75 -4.559 11.812 1 73.38 316 LYS A C 1
ATOM 2515 O O . LYS A 1 316 ? -21.484 -4.461 13.016 1 73.38 316 LYS A O 1
ATOM 2520 N N . ASN A 1 317 ? -21.031 -3.982 10.883 1 67.81 317 ASN A N 1
ATOM 2521 C CA . ASN A 1 317 ? -19.75 -3.387 11.234 1 67.81 317 ASN A CA 1
ATOM 2522 C C . ASN A 1 317 ? -19.812 -1.862 11.242 1 67.81 317 ASN A C 1
ATOM 2524 O O . ASN A 1 317 ? -18.875 -1.194 11.672 1 67.81 317 ASN A O 1
ATOM 2528 N N . GLN A 1 318 ? -20.812 -1.443 10.852 1 65.12 318 GLN A N 1
ATOM 2529 C CA . GLN A 1 318 ? -20.891 0.013 10.812 1 65.12 318 GLN A CA 1
ATOM 2530 C C . GLN A 1 318 ? -21 0.602 12.211 1 65.12 318 GLN A C 1
ATOM 2532 O O . GLN A 1 318 ? -21.797 0.143 13.031 1 65.12 318 GLN A O 1
ATOM 2537 N N . ARG A 1 319 ? -20 1.333 12.484 1 62.12 319 ARG A N 1
ATOM 2538 C CA . ARG A 1 319 ? -20.078 2.062 13.742 1 62.12 319 ARG A CA 1
ATOM 2539 C C . ARG A 1 319 ? -21.047 3.236 13.641 1 62.12 319 ARG A C 1
ATOM 2541 O O . ARG A 1 319 ? -21.016 3.988 12.664 1 62.12 319 ARG A O 1
ATOM 2548 N N . THR A 1 320 ? -21.734 3.26 14.641 1 63.75 320 THR A N 1
ATOM 2549 C CA . THR A 1 320 ? -22.906 4.133 14.672 1 63.75 320 THR A CA 1
ATOM 2550 C C . THR A 1 320 ? -22.484 5.598 14.758 1 63.75 320 THR A C 1
ATOM 2552 O O . THR A 1 320 ? -21.328 5.898 15.086 1 63.75 320 THR A O 1
ATOM 2555 N N . GLU A 1 321 ? -23.297 6.352 14.297 1 65.19 321 GLU A N 1
ATOM 2556 C CA . GLU A 1 321 ? -23.141 7.805 14.242 1 65.19 321 GLU A CA 1
ATOM 2557 C C . GLU A 1 321 ? -22.703 8.359 15.594 1 65.19 321 GLU A C 1
ATOM 2559 O O . GLU A 1 321 ? -22 9.383 15.648 1 65.19 321 GLU A O 1
ATOM 2564 N N . ASP A 1 322 ? -23 7.629 16.594 1 70.88 322 ASP A N 1
ATOM 2565 C CA . ASP A 1 322 ? -22.688 8.133 17.922 1 70.88 322 ASP A CA 1
ATOM 2566 C C . ASP A 1 322 ? -21.203 8 18.234 1 70.88 322 ASP A C 1
ATOM 2568 O O . ASP A 1 322 ? -20.719 8.594 19.203 1 70.88 322 ASP A O 1
ATOM 2572 N N . LYS A 1 323 ? -20.547 7.398 17.359 1 80.44 323 LYS A N 1
ATOM 2573 C CA . LYS A 1 323 ? -19.141 7.172 17.672 1 80.44 323 LYS A CA 1
ATOM 2574 C C . LYS A 1 323 ? -18.234 7.965 16.734 1 80.44 323 LYS A C 1
ATOM 2576 O O . LYS A 1 323 ? -17.016 7.785 16.75 1 80.44 323 LYS A O 1
ATOM 2581 N N . LEU A 1 324 ? -18.812 8.852 16 1 84.25 324 LEU A N 1
ATOM 2582 C CA . LEU A 1 324 ? -18.031 9.656 15.062 1 84.25 324 LEU A CA 1
ATOM 2583 C C . LEU A 1 324 ? -17.031 10.531 15.797 1 84.25 324 LEU A C 1
ATOM 2585 O O . LEU A 1 324 ? -15.984 10.891 15.25 1 84.25 324 LEU A O 1
ATOM 2589 N N . TYR A 1 325 ? -17.344 10.805 17.031 1 85.25 325 TYR A N 1
ATOM 2590 C CA . TYR A 1 325 ? -16.516 11.688 17.844 1 85.25 325 TYR A CA 1
ATOM 2591 C C . TYR A 1 325 ? -15.117 11.109 18.016 1 85.25 325 TYR A C 1
ATOM 2593 O O . TYR A 1 325 ? -14.141 11.852 18.156 1 85.25 325 TYR A O 1
ATOM 2601 N N . GLU A 1 326 ? -15.023 9.836 17.969 1 86.12 326 GLU A N 1
ATOM 2602 C CA . GLU A 1 326 ? -13.719 9.203 18.125 1 86.12 326 GLU A CA 1
ATOM 2603 C C . GLU A 1 326 ? -12.75 9.656 17.047 1 86.12 326 GLU A C 1
ATOM 2605 O O . GLU A 1 326 ? -11.578 9.938 17.328 1 86.12 326 GLU A O 1
ATOM 2610 N N . VAL A 1 327 ? -13.234 9.742 15.852 1 90.69 327 VAL A N 1
ATOM 2611 C CA . VAL A 1 327 ? -12.398 10.141 14.727 1 90.69 327 VAL A CA 1
ATOM 2612 C C . VAL A 1 327 ? -12.148 11.648 14.773 1 90.69 327 VAL A C 1
ATOM 2614 O O . VAL A 1 327 ? -11.031 12.109 14.531 1 90.69 327 VAL A O 1
ATOM 2617 N N . ILE A 1 328 ? -13.18 12.344 15.164 1 92.94 328 ILE A N 1
ATOM 2618 C CA . ILE A 1 328 ? -13.102 13.805 15.211 1 92.94 328 ILE A CA 1
ATOM 2619 C C . ILE A 1 328 ? -12.125 14.234 16.297 1 92.94 328 ILE A C 1
ATOM 2621 O O . ILE A 1 328 ? -11.32 15.141 16.094 1 92.94 328 ILE A O 1
ATOM 2625 N N . ASP A 1 329 ? -12.172 13.578 17.422 1 91.62 329 ASP A N 1
ATOM 2626 C CA . ASP A 1 329 ? -11.266 13.891 18.531 1 91.62 329 ASP A CA 1
ATOM 2627 C C . ASP A 1 329 ? -9.812 13.625 18.141 1 91.62 329 ASP A C 1
ATOM 2629 O O . ASP A 1 329 ? -8.914 14.375 18.516 1 91.62 329 ASP A O 1
ATOM 2633 N N . ASP A 1 330 ? -9.648 12.555 17.438 1 92.25 330 ASP A N 1
ATOM 2634 C CA . ASP A 1 330 ? -8.305 12.227 16.984 1 92.25 330 ASP A CA 1
ATOM 2635 C C . ASP A 1 330 ? -7.777 13.281 16.016 1 92.25 330 ASP A C 1
ATOM 2637 O O . ASP A 1 330 ? -6.605 13.656 16.078 1 92.25 330 ASP A O 1
ATOM 2641 N N . LEU A 1 331 ? -8.641 13.703 15.125 1 94.94 331 LEU A N 1
ATOM 2642 C CA . LEU A 1 331 ? -8.219 14.742 14.188 1 94.94 331 LEU A CA 1
ATOM 2643 C C . LEU A 1 331 ? -7.875 16.031 14.922 1 94.94 331 LEU A C 1
ATOM 2645 O O . LEU A 1 331 ? -6.879 16.688 14.602 1 94.94 331 LEU A O 1
ATOM 2649 N N . GLU A 1 332 ? -8.742 16.422 15.828 1 95.94 332 GLU A N 1
ATOM 2650 C CA . GLU A 1 332 ? -8.484 17.609 16.641 1 95.94 332 GLU A CA 1
ATOM 2651 C C . GLU A 1 332 ? -7.117 17.516 17.312 1 95.94 332 GLU A C 1
ATOM 2653 O O . GLU A 1 332 ? -6.336 18.469 17.266 1 95.94 332 GLU A O 1
ATOM 2658 N N . HIS A 1 333 ? -6.855 16.391 17.906 1 94.5 333 HIS A N 1
ATOM 2659 C CA . HIS A 1 333 ? -5.582 16.188 18.578 1 94.5 333 HIS A CA 1
ATOM 2660 C C . HIS A 1 333 ? -4.418 16.234 17.594 1 94.5 333 HIS A C 1
ATOM 2662 O O . HIS A 1 333 ? -3.381 16.844 17.875 1 94.5 333 HIS A O 1
ATOM 2668 N N . ALA A 1 334 ? -4.582 15.656 16.484 1 95.88 334 ALA A N 1
ATOM 2669 C CA . ALA A 1 334 ? -3.533 15.594 15.469 1 95.88 334 ALA A CA 1
ATOM 2670 C C . ALA A 1 334 ? -3.178 16.984 14.961 1 95.88 334 ALA A C 1
ATOM 2672 O O . ALA A 1 334 ? -2.002 17.297 14.75 1 95.88 334 ALA A O 1
ATOM 2673 N N . VAL A 1 335 ? -4.156 17.828 14.828 1 97.75 335 VAL A N 1
ATOM 2674 C CA . VAL A 1 335 ? -3.965 19.141 14.195 1 97.75 335 VAL A CA 1
ATOM 2675 C C . VAL A 1 335 ? -3.572 20.172 15.25 1 97.75 335 VAL A C 1
ATOM 2677 O O . VAL A 1 335 ? -2.715 21.016 15.008 1 97.75 335 VAL A O 1
ATOM 2680 N N . ALA A 1 336 ? -4.098 20.047 16.484 1 97.06 336 ALA A N 1
ATOM 2681 C CA . ALA A 1 336 ? -4.062 21.219 17.375 1 97.06 336 ALA A CA 1
ATOM 2682 C C . ALA A 1 336 ? -3.268 20.906 18.641 1 97.06 336 ALA A C 1
ATOM 2684 O O . ALA A 1 336 ? -2.951 21.812 19.422 1 97.06 336 ALA A O 1
ATOM 2685 N N . SER A 1 337 ? -2.924 19.703 18.875 1 94.5 337 SER A N 1
ATOM 2686 C CA . SER A 1 337 ? -2.234 19.375 20.125 1 94.5 337 SER A CA 1
ATOM 2687 C C . SER A 1 337 ? -0.76 19.75 20.047 1 94.5 337 SER A C 1
ATOM 2689 O O . SER A 1 337 ? -0.19 19.859 18.969 1 94.5 337 SER A O 1
ATOM 2691 N N . VAL A 1 338 ? -0.143 19.984 21.188 1 90.44 338 VAL A N 1
ATOM 2692 C CA . VAL A 1 338 ? 1.278 20.312 21.281 1 90.44 338 VAL A CA 1
ATOM 2693 C C . VAL A 1 338 ? 2.107 19.078 20.906 1 90.44 338 VAL A C 1
ATOM 2695 O O . VAL A 1 338 ? 3.141 19.203 20.234 1 90.44 338 VAL A O 1
ATOM 2698 N N . ARG A 1 339 ? 1.62 17.953 21.297 1 87.38 339 ARG A N 1
ATOM 2699 C CA . ARG A 1 339 ? 2.348 16.719 21.031 1 87.38 339 ARG A CA 1
ATOM 2700 C C . ARG A 1 339 ? 1.449 15.688 20.344 1 87.38 339 ARG A C 1
ATOM 2702 O O . ARG A 1 339 ? 0.95 14.766 21 1 87.38 339 ARG A O 1
ATOM 2709 N N . PRO A 1 340 ? 1.313 15.742 19.078 1 89.94 340 PRO A N 1
ATOM 2710 C CA . PRO A 1 340 ? 0.481 14.766 18.375 1 89.94 340 PRO A CA 1
ATOM 2711 C C . PRO A 1 340 ? 1.138 13.391 18.281 1 89.94 340 PRO A C 1
ATOM 2713 O O . PRO A 1 340 ? 2.354 13.273 18.453 1 89.94 340 PRO A O 1
ATOM 2716 N N . GLN A 1 341 ? 0.333 12.43 18.094 1 86.5 341 GLN A N 1
ATOM 2717 C CA . GLN A 1 341 ? 0.833 11.094 17.812 1 86.5 341 GLN A CA 1
ATOM 2718 C C . GLN A 1 341 ? 1.184 10.945 16.328 1 86.5 341 GLN A C 1
ATOM 2720 O O . GLN A 1 341 ? 0.756 11.75 15.5 1 86.5 341 GLN A O 1
ATOM 2725 N N . ILE A 1 342 ? 1.95 9.898 16.062 1 87 342 ILE A N 1
ATOM 2726 C CA . ILE A 1 342 ? 2.352 9.633 14.688 1 87 342 ILE A CA 1
ATOM 2727 C C . ILE A 1 342 ? 1.189 9.008 13.922 1 87 342 ILE A C 1
ATOM 2729 O O . ILE A 1 342 ? 1.026 9.242 12.727 1 87 342 ILE A O 1
ATOM 2733 N N . SER A 1 343 ? 0.492 8.25 14.609 1 88.56 343 SER A N 1
ATOM 2734 C CA . SER A 1 343 ? -0.644 7.555 14.016 1 88.56 343 SER A CA 1
ATOM 2735 C C . SER A 1 343 ? -1.77 7.371 15.023 1 88.56 343 SER A C 1
ATOM 2737 O O . SER A 1 343 ? -1.518 7.086 16.203 1 88.56 343 SER A O 1
ATOM 2739 N N . TYR A 1 344 ? -3.014 7.625 14.523 1 87.44 344 TYR A N 1
ATOM 2740 C CA . TYR A 1 344 ? -4.203 7.457 15.352 1 87.44 344 TYR A CA 1
ATOM 2741 C C . TYR A 1 344 ? -5.078 6.324 14.82 1 87.44 344 TYR A C 1
ATOM 2743 O O . TYR A 1 344 ? -5.266 6.195 13.609 1 87.44 344 TYR A O 1
ATOM 2751 N N . ASN A 1 345 ? -5.52 5.539 15.727 1 84.56 345 ASN A N 1
ATOM 2752 C CA . ASN A 1 345 ? -6.559 4.547 15.477 1 84.56 345 ASN A CA 1
ATOM 2753 C C . ASN A 1 345 ? -7.781 4.785 16.359 1 84.56 345 ASN A C 1
ATOM 2755 O O . ASN A 1 345 ? -7.809 4.355 17.516 1 84.56 345 ASN A O 1
ATOM 2759 N N . PRO A 1 346 ? -8.742 5.566 15.922 1 81.56 346 PRO A N 1
ATOM 2760 C CA . PRO A 1 346 ? -9.836 6.098 16.734 1 81.56 346 PRO A CA 1
ATOM 2761 C C . PRO A 1 346 ? -10.539 5.02 17.547 1 81.56 346 PRO A C 1
ATOM 2763 O O . PRO A 1 346 ? -11.078 5.305 18.625 1 81.56 346 PRO A O 1
ATOM 2766 N N . SER A 1 347 ? -10.711 3.83 17.141 1 75.62 347 SER A N 1
ATOM 2767 C CA . SER A 1 347 ? -11.352 2.779 17.938 1 75.62 347 SER A CA 1
ATOM 2768 C C . SER A 1 347 ? -10.312 1.887 18.609 1 75.62 347 SER A C 1
ATOM 2770 O O . SER A 1 347 ? -9.531 1.215 17.938 1 75.62 347 SER A O 1
ATOM 2772 N N . THR A 1 348 ? -10.406 1.981 19.984 1 68.19 348 THR A N 1
ATOM 2773 C CA . THR A 1 348 ? -9.461 1.169 20.75 1 68.19 348 THR A CA 1
ATOM 2774 C C . THR A 1 348 ? -9.641 -0.312 20.422 1 68.19 348 THR A C 1
ATOM 2776 O O . THR A 1 348 ? -8.656 -1.049 20.312 1 68.19 348 THR A O 1
ATOM 2779 N N . HIS A 1 349 ? -10.875 -0.598 20.328 1 68.88 349 HIS A N 1
ATOM 2780 C CA . HIS A 1 349 ? -11.156 -1.987 19.984 1 68.88 349 HIS A CA 1
ATOM 2781 C C . HIS A 1 349 ? -10.586 -2.348 18.625 1 68.88 349 HIS A C 1
ATOM 2783 O O . HIS A 1 349 ? -9.953 -3.395 18.469 1 68.88 349 HIS A O 1
ATOM 2789 N N . ALA A 1 350 ? -10.82 -1.439 17.75 1 70.56 350 ALA A N 1
ATOM 2790 C CA . ALA A 1 350 ? -10.328 -1.69 16.391 1 70.56 350 ALA A CA 1
ATOM 2791 C C . ALA A 1 350 ? -8.797 -1.731 16.359 1 70.56 350 ALA A C 1
ATOM 2793 O O . ALA A 1 350 ? -8.211 -2.545 15.656 1 70.56 350 ALA A O 1
ATOM 2794 N N . LYS A 1 351 ? -8.234 -0.918 17.156 1 73.06 351 LYS A N 1
ATOM 2795 C CA . LYS A 1 351 ? -6.777 -0.893 17.234 1 73.06 351 LYS A CA 1
ATOM 2796 C C . LYS A 1 351 ? -6.234 -2.221 17.766 1 73.06 351 LYS A C 1
ATOM 2798 O O . LYS A 1 351 ? -5.273 -2.762 17.219 1 73.06 351 LYS A O 1
ATOM 2803 N N . LEU A 1 352 ? -6.883 -2.682 18.75 1 65.62 352 LEU A N 1
ATOM 2804 C CA . LEU A 1 352 ? -6.438 -3.93 19.359 1 65.62 352 LEU A CA 1
ATOM 2805 C C . LEU A 1 352 ? -6.609 -5.098 18.391 1 65.62 352 LEU A C 1
ATOM 2807 O O . LEU A 1 352 ? -5.719 -5.945 18.266 1 65.62 352 LEU A O 1
ATOM 2811 N N . VAL A 1 353 ? -7.695 -5.074 17.75 1 68.75 353 VAL A N 1
ATOM 2812 C CA . VAL A 1 353 ? -7.98 -6.152 16.812 1 68.75 353 VAL A CA 1
ATOM 2813 C C . VAL A 1 353 ? -6.961 -6.121 15.672 1 68.75 353 VAL A C 1
ATOM 2815 O O . VAL A 1 353 ? -6.438 -7.16 15.273 1 68.75 353 VAL A O 1
ATOM 2818 N N . THR A 1 354 ? -6.676 -4.957 15.203 1 72.75 354 THR A N 1
ATOM 2819 C CA . THR A 1 354 ? -5.719 -4.809 14.109 1 72.75 354 THR A CA 1
ATOM 2820 C C . THR A 1 354 ? -4.32 -5.242 14.555 1 72.75 354 THR A C 1
ATOM 2822 O O . THR A 1 354 ? -3.615 -5.926 13.812 1 72.75 354 THR A O 1
ATOM 2825 N N . MET A 1 355 ? -4.012 -4.82 15.688 1 66.38 355 MET A N 1
ATOM 2826 C CA . MET A 1 355 ? -2.705 -5.191 16.219 1 66.38 355 MET A CA 1
ATOM 2827 C C . MET A 1 355 ? -2.578 -6.707 16.344 1 66.38 355 MET A C 1
ATOM 2829 O O . MET A 1 355 ? -1.549 -7.281 15.992 1 66.38 355 MET A O 1
ATOM 2833 N N . LEU A 1 356 ? -3.619 -7.309 16.891 1 63.28 356 LEU A N 1
ATOM 2834 C CA . LEU A 1 356 ? -3.613 -8.758 17.078 1 63.28 356 LEU A CA 1
ATOM 2835 C C . LEU A 1 356 ? -3.59 -9.469 15.727 1 63.28 356 LEU A C 1
ATOM 2837 O O . LEU A 1 356 ? -2.846 -10.438 15.547 1 63.28 356 LEU A O 1
ATOM 2841 N N . LEU A 1 357 ? -4.344 -8.969 14.867 1 70.62 357 LEU A N 1
ATOM 2842 C CA . LEU A 1 357 ? -4.422 -9.57 13.539 1 70.62 357 LEU A CA 1
ATOM 2843 C C . LEU A 1 357 ? -3.07 -9.523 12.836 1 70.62 357 LEU A C 1
ATOM 2845 O O . LEU A 1 357 ? -2.664 -10.492 12.188 1 70.62 357 LEU A O 1
ATOM 2849 N N . ASN A 1 358 ? -2.369 -8.43 12.977 1 66.88 358 ASN A N 1
ATOM 2850 C CA . ASN A 1 358 ? -1.111 -8.234 12.266 1 66.88 358 ASN A CA 1
ATOM 2851 C C . ASN A 1 358 ? 0.012 -9.07 12.867 1 66.88 358 ASN A C 1
ATOM 2853 O O . ASN A 1 358 ? 1.048 -9.273 12.227 1 66.88 358 ASN A O 1
ATOM 2857 N N . CYS A 1 359 ? -0.248 -9.531 14.031 1 62.41 359 CYS A N 1
ATOM 2858 C CA . CYS A 1 359 ? 0.748 -10.383 14.672 1 62.41 359 CYS A CA 1
ATOM 2859 C C . CYS A 1 359 ? 0.539 -11.844 14.289 1 62.41 359 CYS A C 1
ATOM 2861 O O . CYS A 1 359 ? 1.431 -12.672 14.477 1 62.41 359 CYS A O 1
ATOM 2863 N N . LEU A 1 360 ? -0.566 -12.148 13.734 1 64.88 360 LEU A N 1
ATOM 2864 C CA . LEU A 1 360 ? -0.895 -13.523 13.391 1 64.88 360 LEU A CA 1
ATOM 2865 C C . LEU A 1 360 ? -0.268 -13.922 12.062 1 64.88 360 LEU A C 1
ATOM 2867 O O . LEU A 1 360 ? -0.077 -13.07 11.188 1 64.88 360 LEU A O 1
ATOM 2871 N N . PRO A 1 361 ? 0.045 -15.258 11.992 1 66.06 361 PRO A N 1
ATOM 2872 C CA . PRO A 1 361 ? 0.471 -15.734 10.672 1 66.06 361 PRO A CA 1
ATOM 2873 C C . PRO A 1 361 ? -0.567 -15.469 9.586 1 66.06 361 PRO A C 1
ATOM 2875 O O . PRO A 1 361 ? -1.768 -15.43 9.867 1 66.06 361 PRO A O 1
ATOM 2878 N N . LEU A 1 362 ? -0.074 -15.305 8.398 1 74.12 362 LEU A N 1
ATOM 2879 C CA . LEU A 1 362 ? -0.94 -14.93 7.285 1 74.12 362 LEU A CA 1
ATOM 2880 C C . LEU A 1 362 ? -2.047 -15.961 7.09 1 74.12 362 LEU A C 1
ATOM 2882 O O . LEU A 1 362 ? -3.174 -15.609 6.73 1 74.12 362 LEU A O 1
ATOM 2886 N N . GLU A 1 363 ? -1.765 -17.219 7.344 1 76.5 363 GLU A N 1
ATOM 2887 C CA . GLU A 1 363 ? -2.762 -18.281 7.195 1 76.5 363 GLU A CA 1
ATOM 2888 C C . GLU A 1 363 ? -3.934 -18.062 8.148 1 76.5 363 GLU A C 1
ATOM 2890 O O . GLU A 1 363 ? -5.086 -18.312 7.793 1 76.5 363 GLU A O 1
ATOM 2895 N N . VAL A 1 364 ? -3.533 -17.641 9.344 1 71.62 364 VAL A N 1
ATOM 2896 C CA . VAL A 1 364 ? -4.562 -17.406 10.352 1 71.62 364 VAL A CA 1
ATOM 2897 C C . VAL A 1 364 ? -5.348 -16.141 10.008 1 71.62 364 VAL A C 1
ATOM 2899 O O . VAL A 1 364 ? -6.566 -16.094 10.18 1 71.62 364 VAL A O 1
ATOM 2902 N N . GLN A 1 365 ? -4.637 -15.211 9.5 1 77.62 365 GLN A N 1
ATOM 2903 C CA . GLN A 1 365 ? -5.332 -14.016 9.039 1 77.62 365 GLN A CA 1
ATOM 2904 C C . GLN A 1 365 ? -6.348 -14.352 7.953 1 77.62 365 GLN A C 1
ATOM 2906 O O . GLN A 1 365 ? -7.484 -13.883 7.992 1 77.62 365 GLN A O 1
ATOM 2911 N N . ASP A 1 366 ? -5.895 -15.156 7.016 1 78.62 366 ASP A N 1
ATOM 2912 C CA . ASP A 1 366 ? -6.785 -15.57 5.934 1 78.62 366 ASP A CA 1
ATOM 2913 C C . ASP A 1 366 ? -8.016 -16.297 6.484 1 78.62 366 ASP A C 1
ATOM 2915 O O . ASP A 1 366 ? -9.133 -16.062 6.023 1 78.62 366 ASP A O 1
ATOM 2919 N N . PHE A 1 367 ? -7.793 -17.109 7.477 1 77.25 367 PHE A N 1
ATOM 2920 C CA . PHE A 1 367 ? -8.883 -17.875 8.086 1 77.25 367 PHE A CA 1
ATOM 2921 C C . PHE A 1 367 ? -9.891 -16.938 8.742 1 77.25 367 PHE A C 1
ATOM 2923 O O . PHE A 1 367 ? -11.102 -17.172 8.68 1 77.25 367 PHE A O 1
ATOM 2930 N N . LEU A 1 368 ? -9.414 -15.906 9.32 1 76.75 368 LEU A N 1
ATOM 2931 C CA . LEU A 1 368 ? -10.266 -14.992 10.07 1 76.75 368 LEU A CA 1
ATOM 2932 C C . LEU A 1 368 ? -10.938 -13.984 9.141 1 76.75 368 LEU A C 1
ATOM 2934 O O . LEU A 1 368 ? -12.094 -13.617 9.352 1 76.75 368 LEU A O 1
ATOM 2938 N N . LEU A 1 369 ? -10.297 -13.594 8.109 1 78.81 369 LEU A N 1
ATOM 2939 C CA . LEU A 1 369 ? -10.766 -12.469 7.305 1 78.81 369 LEU A CA 1
ATOM 2940 C C . LEU A 1 369 ? -11.578 -12.953 6.113 1 78.81 369 LEU A C 1
ATOM 2942 O O . LEU A 1 369 ? -12.438 -12.227 5.609 1 78.81 369 LEU A O 1
ATOM 2946 N N . THR A 1 370 ? -11.359 -14.125 5.66 1 76 370 THR A N 1
ATOM 2947 C CA . THR A 1 370 ? -12.008 -14.625 4.449 1 76 370 THR A CA 1
ATOM 2948 C C . THR A 1 370 ? -13.508 -14.789 4.668 1 76 370 THR A C 1
ATOM 2950 O O . THR A 1 370 ? -14.312 -14.359 3.836 1 76 370 THR A O 1
ATOM 2953 N N . PRO A 1 371 ? -13.922 -15.297 5.809 1 68.88 371 PRO A N 1
ATOM 2954 C CA . PRO A 1 371 ? -15.352 -15.578 5.957 1 68.88 371 PRO A CA 1
ATOM 2955 C C . PRO A 1 371 ? -16.172 -14.312 6.168 1 68.88 371 PRO A C 1
ATOM 2957 O O . PRO A 1 371 ? -17.406 -14.344 6.051 1 68.88 371 PRO A O 1
ATOM 2960 N N . VAL A 1 372 ? -15.594 -13.32 6.438 1 66.31 372 VAL A N 1
ATOM 2961 C CA . VAL A 1 372 ? -16.312 -12.109 6.801 1 66.31 372 VAL A CA 1
ATOM 2962 C C . VAL A 1 372 ? -17.281 -11.727 5.684 1 66.31 372 VAL A C 1
ATOM 2964 O O . VAL A 1 372 ? -18.438 -11.359 5.945 1 66.31 372 VAL A O 1
ATOM 2967 N N . ILE A 1 373 ? -16.859 -11.891 4.477 1 63.41 373 ILE A N 1
ATOM 2968 C CA . ILE A 1 373 ? -17.766 -11.508 3.398 1 63.41 373 ILE A CA 1
ATOM 2969 C C . ILE A 1 373 ? -17.828 -12.617 2.354 1 63.41 373 ILE A C 1
ATOM 2971 O O . ILE A 1 373 ? -18.672 -12.594 1.458 1 63.41 373 ILE A O 1
ATOM 2975 N N . GLU A 1 374 ? -17.094 -13.68 2.557 1 68.75 374 GLU A N 1
ATOM 2976 C CA . GLU A 1 374 ? -16.906 -14.609 1.448 1 68.75 374 GLU A CA 1
ATOM 2977 C C . GLU A 1 374 ? -17.594 -15.945 1.717 1 68.75 374 GLU A C 1
ATOM 2979 O O . GLU A 1 374 ? -17.688 -16.781 0.821 1 68.75 374 GLU A O 1
ATOM 2984 N N . GLU A 1 375 ? -18.234 -16.016 2.787 1 71.81 375 GLU A N 1
ATOM 2985 C CA . GLU A 1 375 ? -18.703 -17.359 3.121 1 71.81 375 GLU A CA 1
ATOM 2986 C C . GLU A 1 375 ? -19.719 -17.859 2.109 1 71.81 375 GLU A C 1
ATOM 2988 O O . GLU A 1 375 ? -19.531 -18.906 1.491 1 71.81 375 GLU A O 1
ATOM 2993 N N . LYS A 1 376 ? -20.812 -17.172 1.853 1 76.19 376 LYS A N 1
ATOM 2994 C CA . LYS A 1 376 ? -21.875 -17.625 0.973 1 76.19 376 LYS A CA 1
ATOM 2995 C C . LYS A 1 376 ? -21.422 -17.656 -0.483 1 76.19 376 LYS A C 1
ATOM 2997 O O . LYS A 1 376 ? -21.562 -18.672 -1.167 1 76.19 376 LYS A O 1
ATOM 3002 N N . PRO A 1 377 ? -20.766 -16.547 -0.909 1 74.69 377 PRO A N 1
ATOM 3003 C CA . PRO A 1 377 ? -20.297 -16.578 -2.297 1 74.69 377 PRO A CA 1
ATOM 3004 C C . PRO A 1 377 ? -19.266 -17.688 -2.553 1 74.69 377 PRO A C 1
ATOM 3006 O O . PRO A 1 377 ? -19.281 -18.312 -3.611 1 74.69 377 PRO A O 1
ATOM 3009 N N . ARG A 1 378 ? -18.453 -17.875 -1.638 1 78.88 378 ARG A N 1
ATOM 3010 C CA . ARG A 1 378 ? -17.422 -18.906 -1.763 1 78.88 378 ARG A CA 1
ATOM 3011 C C . ARG A 1 378 ? -18.047 -20.281 -1.899 1 78.88 378 ARG A C 1
ATOM 3013 O O . ARG A 1 378 ? -17.625 -21.078 -2.736 1 78.88 378 ARG A O 1
ATOM 3020 N N . ASN A 1 379 ? -19.062 -20.547 -1.155 1 79.5 379 ASN A N 1
ATOM 3021 C CA . ASN A 1 379 ? -19.734 -21.844 -1.18 1 79.5 379 ASN A CA 1
ATOM 3022 C C . ASN A 1 379 ? -20.438 -22.078 -2.51 1 79.5 379 ASN A C 1
ATOM 3024 O O . ASN A 1 379 ? -20.5 -23.219 -2.986 1 79.5 379 ASN A O 1
ATOM 3028 N N . ILE A 1 380 ? -20.922 -21.078 -3.021 1 83 380 ILE A N 1
ATOM 3029 C CA . ILE A 1 380 ? -21.609 -21.172 -4.305 1 83 380 ILE A CA 1
ATOM 3030 C C . ILE A 1 380 ? -20.609 -21.594 -5.387 1 83 380 ILE A C 1
ATOM 3032 O O . ILE A 1 380 ? -20.906 -22.453 -6.215 1 83 380 ILE A O 1
ATOM 3036 N N . ILE A 1 381 ? -19.438 -21.016 -5.359 1 82.25 381 ILE A N 1
ATOM 3037 C CA . ILE A 1 381 ? -18.422 -21.328 -6.355 1 82.25 381 ILE A CA 1
ATOM 3038 C C . ILE A 1 381 ? -17.891 -22.734 -6.137 1 82.25 381 ILE A C 1
ATOM 3040 O O . ILE A 1 381 ? -17.688 -23.484 -7.094 1 82.25 381 ILE A O 1
ATOM 3044 N N . ILE A 1 382 ? -17.703 -23.078 -4.926 1 78.06 382 ILE A N 1
ATOM 3045 C CA . ILE A 1 382 ? -17.219 -24.422 -4.617 1 78.06 382 ILE A CA 1
ATOM 3046 C C . ILE A 1 382 ? -18.203 -25.469 -5.129 1 78.06 382 ILE A C 1
ATOM 3048 O O . ILE A 1 382 ? -17.812 -26.469 -5.727 1 78.06 382 ILE A O 1
ATOM 3052 N N . SER A 1 383 ? -19.453 -25.188 -4.879 1 82.06 383 SER A N 1
ATOM 3053 C CA . SER A 1 383 ? -20.484 -26.094 -5.348 1 82.06 383 SER A CA 1
ATOM 3054 C C . SER A 1 383 ? -20.5 -26.172 -6.871 1 82.06 383 SER A C 1
ATOM 3056 O O . SER A 1 383 ? -20.703 -27.266 -7.434 1 82.06 383 SER A O 1
ATOM 3058 N N . LYS A 1 384 ? -20.266 -25.125 -7.441 1 80.69 384 LYS A N 1
ATOM 3059 C CA . LYS A 1 384 ? -20.219 -25.078 -8.898 1 80.69 384 LYS A CA 1
ATOM 3060 C C . LYS A 1 384 ? -19.031 -25.875 -9.43 1 80.69 384 LYS A C 1
ATOM 3062 O O . LYS A 1 384 ? -19.156 -26.609 -10.422 1 80.69 384 LYS A O 1
ATOM 3067 N N . MET A 1 385 ? -17.906 -25.719 -8.852 1 78.75 385 MET A N 1
ATOM 3068 C CA . MET A 1 385 ? -16.688 -26.406 -9.266 1 78.75 385 MET A CA 1
ATOM 3069 C C . MET A 1 385 ? -16.812 -27.906 -9.047 1 78.75 385 MET A C 1
ATOM 3071 O O . MET A 1 385 ? -16.359 -28.703 -9.883 1 78.75 385 MET A O 1
ATOM 3075 N N . GLU A 1 386 ? -17.406 -28.25 -8.008 1 77.38 386 GLU A N 1
ATOM 3076 C CA . GLU A 1 386 ? -17.625 -29.672 -7.719 1 77.38 386 GLU A CA 1
ATOM 3077 C C . GLU A 1 386 ? -18.594 -30.297 -8.727 1 77.38 386 GLU A C 1
ATOM 3079 O O . GLU A 1 386 ? -18.406 -31.438 -9.141 1 77.38 386 GLU A O 1
ATOM 3084 N N . SER A 1 387 ? -19.578 -29.547 -9.023 1 75.62 387 SER A N 1
ATOM 3085 C CA . SER A 1 387 ? -20.547 -30.031 -10 1 75.62 387 SER A CA 1
ATOM 3086 C C . SER A 1 387 ? -19.906 -30.219 -11.375 1 75.62 387 SER A C 1
ATOM 3088 O O . SER A 1 387 ? -20.234 -31.172 -12.094 1 75.62 387 SER A O 1
ATOM 3090 N N . ARG A 1 388 ? -19.016 -29.453 -11.742 1 74.69 388 ARG A N 1
ATOM 3091 C CA . ARG A 1 388 ? -18.312 -29.516 -13.016 1 74.69 388 ARG A CA 1
ATOM 3092 C C . ARG A 1 388 ? -17.375 -30.719 -13.055 1 74.69 388 ARG A C 1
ATOM 3094 O O . ARG A 1 388 ? -17.172 -31.328 -14.109 1 74.69 388 ARG A O 1
ATOM 3101 N N . GLN A 1 389 ? -16.688 -30.859 -11.945 1 67.5 389 GLN A N 1
ATOM 3102 C CA . GLN A 1 389 ? -15.773 -32 -11.883 1 67.5 389 GLN A CA 1
ATOM 3103 C C . GLN A 1 389 ? -16.531 -33.312 -11.977 1 67.5 389 GLN A C 1
ATOM 3105 O O . GLN A 1 389 ? -16.016 -34.312 -12.508 1 67.5 389 GLN A O 1
ATOM 3110 N N . ARG A 1 390 ? -17.844 -33.438 -11.562 1 64.88 390 ARG A N 1
ATOM 3111 C CA . ARG A 1 390 ? -18.672 -34.625 -11.586 1 64.88 390 ARG A CA 1
ATOM 3112 C C . ARG A 1 390 ? -19.266 -34.875 -12.977 1 64.88 390 ARG A C 1
ATOM 3114 O O . ARG A 1 390 ? -19.547 -36 -13.344 1 64.88 390 ARG A O 1
ATOM 3121 N N . SER A 1 391 ? -19.438 -33.781 -13.648 1 57.88 391 SER A N 1
ATOM 3122 C CA . SER A 1 391 ? -19.984 -33.969 -14.984 1 57.88 391 SER A CA 1
ATOM 3123 C C . SER A 1 391 ? -18.875 -34.312 -15.992 1 57.88 391 SER A C 1
ATOM 3125 O O . SER A 1 391 ? -19.094 -35.094 -16.922 1 57.88 391 SER A O 1
ATOM 3127 N N . MET B 1 1 ? -13.352 -70.25 -6.945 1 22.86 1 MET B N 1
ATOM 3128 C CA . MET B 1 1 ? -12.93 -69.688 -5.672 1 22.86 1 MET B CA 1
ATOM 3129 C C . MET B 1 1 ? -12.242 -68.375 -5.875 1 22.86 1 MET B C 1
ATOM 3131 O O . MET B 1 1 ? -11.195 -68.25 -6.512 1 22.86 1 MET B O 1
ATOM 3135 N N . LEU B 1 2 ? -12.898 -67.188 -6.023 1 23.81 2 LEU B N 1
ATOM 3136 C CA . LEU B 1 2 ? -12.836 -65.875 -6.617 1 23.81 2 LEU B CA 1
ATOM 3137 C C . LEU B 1 2 ? -12.039 -64.875 -5.738 1 23.81 2 LEU B C 1
ATOM 3139 O O . LEU B 1 2 ? -12.406 -64.625 -4.59 1 23.81 2 LEU B O 1
ATOM 3143 N N . PHE B 1 3 ? -10.633 -64.875 -5.688 1 23.67 3 PHE B N 1
ATOM 3144 C CA . PHE B 1 3 ? -9.641 -64.25 -4.852 1 23.67 3 PHE B CA 1
ATOM 3145 C C . PHE B 1 3 ? -9.766 -62.719 -4.961 1 23.67 3 PHE B C 1
ATOM 3147 O O . PHE B 1 3 ? -9.625 -62.156 -6.047 1 23.67 3 PHE B O 1
ATOM 3154 N N . ILE B 1 4 ? -10.625 -62 -4.203 1 25.64 4 ILE B N 1
ATOM 3155 C CA . ILE B 1 4 ? -10.969 -60.562 -4.199 1 25.64 4 ILE B CA 1
ATOM 3156 C C . ILE B 1 4 ? -9.766 -59.75 -3.738 1 25.64 4 ILE B C 1
ATOM 3158 O O . ILE B 1 4 ? -9.266 -59.938 -2.625 1 25.64 4 ILE B O 1
ATOM 3162 N N . PRO B 1 5 ? -8.82 -59.125 -4.609 1 26.48 5 PRO B N 1
ATOM 3163 C CA . PRO B 1 5 ? -7.535 -58.5 -4.293 1 26.48 5 PRO B CA 1
ATOM 3164 C C . PRO B 1 5 ? -7.676 -57.312 -3.369 1 26.48 5 PRO B C 1
ATOM 3166 O O . PRO B 1 5 ? -8.633 -56.531 -3.492 1 26.48 5 PRO B O 1
ATOM 3169 N N . LEU B 1 6 ? -7.289 -57.375 -2.012 1 23.05 6 LEU B N 1
ATOM 3170 C CA . LEU B 1 6 ? -7.395 -56.438 -0.892 1 23.05 6 LEU B CA 1
ATOM 3171 C C . LEU B 1 6 ? -6.645 -55.125 -1.185 1 23.05 6 LEU B C 1
ATOM 3173 O O . LEU B 1 6 ? -5.41 -55.125 -1.227 1 23.05 6 LEU B O 1
ATOM 3177 N N . SER B 1 7 ? -6.957 -54.25 -2.172 1 23.11 7 SER B N 1
ATOM 3178 C CA . SER B 1 7 ? -6.387 -52.969 -2.645 1 23.11 7 SER B CA 1
ATOM 3179 C C . SER B 1 7 ? -6.383 -51.938 -1.542 1 23.11 7 SER B C 1
ATOM 3181 O O . SER B 1 7 ? -6.285 -50.719 -1.82 1 23.11 7 SER B O 1
ATOM 3183 N N . CYS B 1 8 ? -6.719 -52.125 -0.29 1 23.92 8 CYS B N 1
ATOM 3184 C CA . CYS B 1 8 ? -7.047 -51.125 0.721 1 23.92 8 CYS B CA 1
ATOM 3185 C C . CYS B 1 8 ? -5.793 -50.406 1.211 1 23.92 8 CYS B C 1
ATOM 3187 O O . CYS B 1 8 ? -5.832 -49.688 2.203 1 23.92 8 CYS B O 1
ATOM 3189 N N . CYS B 1 9 ? -4.562 -50.75 0.877 1 23.31 9 CYS B N 1
ATOM 3190 C CA . CYS B 1 9 ? -3.404 -50.375 1.677 1 23.31 9 CYS B CA 1
ATOM 3191 C C . CYS B 1 9 ? -3.176 -48.875 1.624 1 23.31 9 CYS B C 1
ATOM 3193 O O . CYS B 1 9 ? -2.205 -48.344 2.191 1 23.31 9 CYS B O 1
ATOM 3195 N N . SER B 1 10 ? -3.811 -48.156 0.72 1 24.83 10 SER B N 1
ATOM 3196 C CA . SER B 1 10 ? -3.266 -46.812 0.47 1 24.83 10 SER B CA 1
ATOM 3197 C C . SER B 1 10 ? -3.568 -45.875 1.625 1 24.83 10 SER B C 1
ATOM 3199 O O . SER B 1 10 ? -3.176 -44.688 1.597 1 24.83 10 SER B O 1
ATOM 3201 N N . TYR B 1 11 ? -4.441 -46.25 2.615 1 26.86 11 TYR B N 1
ATOM 3202 C CA . TYR B 1 11 ? -4.891 -45.312 3.623 1 26.86 11 TYR B CA 1
ATOM 3203 C C . TYR B 1 11 ? -3.809 -45.062 4.668 1 26.86 11 TYR B C 1
ATOM 3205 O O . TYR B 1 11 ? -3.953 -44.219 5.539 1 26.86 11 TYR B O 1
ATOM 3213 N N . THR B 1 12 ? -2.887 -46.031 4.848 1 28 12 THR B N 1
ATOM 3214 C CA . THR B 1 12 ? -2.09 -46 6.066 1 28 12 THR B CA 1
ATOM 3215 C C . THR B 1 12 ? -1.092 -44.844 6.027 1 28 12 THR B C 1
ATOM 3217 O O . THR B 1 12 ? -0.635 -44.375 7.074 1 28 12 THR B O 1
ATOM 3220 N N . HIS B 1 13 ? -0.543 -44.562 4.867 1 27.02 13 HIS B N 1
ATOM 3221 C CA . HIS B 1 13 ? 0.613 -43.688 4.926 1 27.02 13 HIS B CA 1
ATOM 3222 C C . HIS B 1 13 ? 0.207 -42.281 5.344 1 27.02 13 HIS B C 1
ATOM 3224 O O . HIS B 1 13 ? 1.063 -41.438 5.645 1 27.02 13 HIS B O 1
ATOM 3230 N N . SER B 1 14 ? -1.097 -41.969 5.172 1 27.75 14 SER B N 1
ATOM 3231 C CA . SER B 1 14 ? -1.485 -40.594 5.461 1 27.75 14 SER B CA 1
ATOM 3232 C C . SER B 1 14 ? -1.494 -40.312 6.961 1 27.75 14 SER B C 1
ATOM 3234 O O . SER B 1 14 ? -1.368 -39.188 7.395 1 27.75 14 SER B O 1
ATOM 3236 N N . THR B 1 15 ? -1.642 -41.406 7.785 1 28.98 15 THR B N 1
ATOM 3237 C CA . THR B 1 15 ? -1.796 -41.25 9.227 1 28.98 15 THR B CA 1
ATOM 3238 C C . THR B 1 15 ? -0.444 -41 9.891 1 28.98 15 THR B C 1
ATOM 3240 O O . THR B 1 15 ? -0.362 -40.344 10.914 1 28.98 15 THR B O 1
ATOM 3243 N N . MET B 1 16 ? 0.618 -41.719 9.414 1 27.53 16 MET B N 1
ATOM 3244 C CA . MET B 1 16 ? 1.877 -41.656 10.148 1 27.53 16 MET B CA 1
ATOM 3245 C C . MET B 1 16 ? 2.486 -40.281 10.062 1 27.53 16 MET B C 1
ATOM 3247 O O . MET B 1 16 ? 3.221 -39.844 10.961 1 27.53 16 MET B O 1
ATOM 3251 N N . VAL B 1 17 ? 2.365 -39.656 8.906 1 28.25 17 VAL B N 1
ATOM 3252 C CA . VAL B 1 17 ? 3.014 -38.375 8.773 1 28.25 17 VAL B CA 1
ATOM 3253 C C . VAL B 1 17 ? 2.359 -37.375 9.719 1 28.25 17 VAL B C 1
ATOM 3255 O O . VAL B 1 17 ? 2.965 -36.344 10.078 1 28.25 17 VAL B O 1
ATOM 3258 N N . ARG B 1 18 ? 1.229 -37.719 10.359 1 30.2 18 ARG B N 1
ATOM 3259 C CA . ARG B 1 18 ? 0.532 -36.875 11.32 1 30.2 18 ARG B CA 1
ATOM 3260 C C . ARG B 1 18 ? 1.162 -36.969 12.703 1 30.2 18 ARG B C 1
ATOM 3262 O O . ARG B 1 18 ? 1.143 -36.031 13.477 1 30.2 18 ARG B O 1
ATOM 3269 N N . ILE B 1 19 ? 1.791 -38.156 13.086 1 30.05 19 ILE B N 1
ATOM 3270 C CA . ILE B 1 19 ? 2.205 -38.406 14.469 1 30.05 19 ILE B CA 1
ATOM 3271 C C . ILE B 1 19 ? 3.484 -37.625 14.766 1 30.05 19 ILE B C 1
ATOM 3273 O O . ILE B 1 19 ? 3.629 -37.031 15.844 1 30.05 19 ILE B O 1
ATOM 3277 N N . THR B 1 20 ? 4.477 -37.75 13.828 1 29.33 20 THR B N 1
ATOM 3278 C CA . THR B 1 20 ? 5.754 -37.156 14.211 1 29.33 20 THR B CA 1
ATOM 3279 C C . THR B 1 20 ? 5.629 -35.625 14.336 1 29.33 20 THR B C 1
ATOM 3281 O O . THR B 1 20 ? 6.387 -35 15.086 1 29.33 20 THR B O 1
ATOM 3284 N N . VAL B 1 21 ? 4.797 -35.094 13.586 1 30.62 21 VAL B N 1
ATOM 3285 C CA . VAL B 1 21 ? 4.613 -33.656 13.719 1 30.62 21 VAL B CA 1
ATOM 3286 C C . VAL B 1 21 ? 3.924 -33.344 15.047 1 30.62 21 VAL B C 1
ATOM 3288 O O . VAL B 1 21 ? 4.168 -32.281 15.656 1 30.62 21 VAL B O 1
ATOM 3291 N N . TRP B 1 22 ? 3.24 -34.406 15.68 1 30.7 22 TRP B N 1
ATOM 3292 C CA . TRP B 1 22 ? 2.523 -34.219 16.938 1 30.7 22 TRP B CA 1
ATOM 3293 C C . TRP B 1 22 ? 3.479 -34.281 18.125 1 30.7 22 TRP B C 1
ATOM 3295 O O . TRP B 1 22 ? 3.256 -33.625 19.141 1 30.7 22 TRP B O 1
ATOM 3305 N N . GLN B 1 23 ? 4.473 -35.188 18.031 1 32.06 23 GLN B N 1
ATOM 3306 C CA . GLN B 1 23 ? 5.309 -35.375 19.219 1 32.06 23 GLN B CA 1
ATOM 3307 C C . GLN B 1 23 ? 6.051 -34.094 19.578 1 32.06 23 GLN B C 1
ATOM 3309 O O . GLN B 1 23 ? 6.207 -33.75 20.75 1 32.06 23 GLN B O 1
ATOM 3314 N N . ASN B 1 24 ? 6.594 -33.438 18.562 1 32.97 24 ASN B N 1
ATOM 3315 C CA . ASN B 1 24 ? 7.367 -32.25 18.875 1 32.97 24 ASN B CA 1
ATOM 3316 C C . ASN B 1 24 ? 6.461 -31.094 19.281 1 32.97 24 ASN B C 1
ATOM 3318 O O . ASN B 1 24 ? 6.914 -30.141 19.922 1 32.97 24 ASN B O 1
ATOM 3322 N N . GLN B 1 25 ? 5.215 -31.297 19.109 1 36.28 25 GLN B N 1
ATOM 3323 C CA . GLN B 1 25 ? 4.207 -30.328 19.531 1 36.28 25 GLN B CA 1
ATOM 3324 C C . GLN B 1 25 ? 3.9 -30.453 21.016 1 36.28 25 GLN B C 1
ATOM 3326 O O . GLN B 1 25 ? 3.588 -29.453 21.672 1 36.28 25 GLN B O 1
ATOM 3331 N N . TRP B 1 26 ? 4.062 -31.672 21.594 1 37.66 26 TRP B N 1
ATOM 3332 C CA . TRP B 1 26 ? 3.744 -31.906 22.984 1 37.66 26 TRP B CA 1
ATOM 3333 C C . TRP B 1 26 ? 4.73 -31.188 23.906 1 37.66 26 TRP B C 1
ATOM 3335 O O . TRP B 1 26 ? 4.355 -30.719 24.984 1 37.66 26 TRP B O 1
ATOM 3345 N N . HIS B 1 27 ? 5.93 -31.125 23.516 1 36.38 27 HIS B N 1
ATOM 3346 C CA . HIS B 1 27 ? 6.914 -30.453 24.359 1 36.38 27 HIS B CA 1
ATOM 3347 C C . HIS B 1 27 ? 6.672 -28.938 24.391 1 36.38 27 HIS B C 1
ATOM 3349 O O . HIS B 1 27 ? 6.84 -28.312 25.422 1 36.38 27 HIS B O 1
ATOM 3355 N N . PHE B 1 28 ? 6.184 -28.453 23.344 1 38.66 28 PHE B N 1
ATOM 3356 C CA . PHE B 1 28 ? 5.832 -27.047 23.312 1 38.66 28 PHE B CA 1
ATOM 3357 C C . PHE B 1 28 ? 4.551 -26.781 24.094 1 38.66 28 PHE B C 1
ATOM 3359 O O . PHE B 1 28 ? 4.457 -25.797 24.828 1 38.66 28 PHE B O 1
ATOM 3366 N N . LEU B 1 29 ? 3.674 -27.75 24.094 1 40 29 LEU B N 1
ATOM 3367 C CA . LEU B 1 29 ? 2.461 -27.656 24.891 1 40 29 LEU B CA 1
ATOM 3368 C C . LEU B 1 29 ? 2.783 -27.812 26.375 1 40 29 LEU B C 1
ATOM 3370 O O . LEU B 1 29 ? 2.205 -27.125 27.219 1 40 29 LEU B O 1
ATOM 3374 N N . GLY B 1 30 ? 3.631 -28.688 26.719 1 38.47 30 GLY B N 1
ATOM 3375 C CA . GLY B 1 30 ? 4.047 -28.844 28.109 1 38.47 30 GLY B CA 1
ATOM 3376 C C . GLY B 1 30 ? 4.77 -27.625 28.656 1 38.47 30 GLY B C 1
ATOM 3377 O O . GLY B 1 30 ? 4.477 -27.172 29.766 1 38.47 30 GLY B O 1
ATOM 3378 N N . ALA B 1 31 ? 5.605 -27.031 27.922 1 41.16 31 ALA B N 1
ATOM 3379 C CA . ALA B 1 31 ? 6.32 -25.828 28.344 1 41.16 31 ALA B CA 1
ATOM 3380 C C . ALA B 1 31 ? 5.379 -24.641 28.422 1 41.16 31 ALA B C 1
ATOM 3382 O O . ALA B 1 31 ? 5.453 -23.844 29.359 1 41.16 31 ALA B O 1
ATOM 3383 N N . PHE B 1 32 ? 4.469 -24.609 27.641 1 42.5 32 PHE B N 1
ATOM 3384 C CA . PHE B 1 32 ? 3.418 -23.594 27.672 1 42.5 32 PHE B CA 1
ATOM 3385 C C . PHE B 1 32 ? 2.561 -23.766 28.922 1 42.5 32 PHE B C 1
ATOM 3387 O O . PHE B 1 32 ? 2.186 -22.781 29.562 1 42.5 32 PHE B O 1
ATOM 3394 N N . SER B 1 33 ? 2.242 -24.969 29.266 1 41.97 33 SER B N 1
ATOM 3395 C CA . SER B 1 33 ? 1.486 -25.234 30.484 1 41.97 33 SER B CA 1
ATOM 3396 C C . SER B 1 33 ? 2.26 -24.797 31.734 1 41.97 33 SER B C 1
ATOM 3398 O O . SER B 1 33 ? 1.678 -24.25 32.656 1 41.97 33 SER B O 1
ATOM 3400 N N . VAL B 1 34 ? 3.453 -24.875 31.75 1 41.69 34 VAL B N 1
ATOM 3401 C CA . VAL B 1 34 ? 4.254 -24.516 32.906 1 41.69 34 VAL B CA 1
ATOM 3402 C C . VAL B 1 34 ? 4.438 -23 32.969 1 41.69 34 VAL B C 1
ATOM 3404 O O . VAL B 1 34 ? 4.281 -22.391 34.031 1 41.69 34 VAL B O 1
ATOM 3407 N N . ILE B 1 35 ? 4.641 -22.297 31.812 1 44.88 35 ILE B N 1
ATOM 3408 C CA . ILE B 1 35 ? 4.766 -20.844 31.797 1 44.88 35 ILE B CA 1
ATOM 3409 C C . ILE B 1 35 ? 3.422 -20.203 32.156 1 44.88 35 ILE B C 1
ATOM 3411 O O . ILE B 1 35 ? 3.365 -19.25 32.938 1 44.88 35 ILE B O 1
ATOM 3415 N N . SER B 1 36 ? 2.393 -20.75 31.688 1 43.41 36 SER B N 1
ATOM 3416 C CA . SER B 1 36 ? 1.063 -20.328 32.125 1 43.41 36 SER B CA 1
ATOM 3417 C C . SER B 1 36 ? 0.881 -20.531 33.625 1 43.41 36 SER B C 1
ATOM 3419 O O . SER B 1 36 ? 0.295 -19.688 34.312 1 43.41 36 SER B O 1
ATOM 3421 N N . PHE B 1 37 ? 1.381 -21.562 34.062 1 43.41 37 PHE B N 1
ATOM 3422 C CA . PHE B 1 37 ? 1.321 -21.844 35.5 1 43.41 37 PHE B CA 1
ATOM 3423 C C . PHE B 1 37 ? 2.121 -20.828 36.281 1 43.41 37 PHE B C 1
ATOM 3425 O O . PHE B 1 37 ? 1.655 -20.328 37.312 1 43.41 37 PHE B O 1
ATOM 3432 N N . ILE B 1 38 ? 3.199 -20.406 35.844 1 41.62 38 ILE B N 1
ATOM 3433 C CA . ILE B 1 38 ? 4.051 -19.469 36.594 1 41.62 38 ILE B CA 1
ATOM 3434 C C . ILE B 1 38 ? 3.479 -18.062 36.5 1 41.62 38 ILE B C 1
ATOM 3436 O O . ILE B 1 38 ? 3.373 -17.359 37.5 1 41.62 38 ILE B O 1
ATOM 3440 N N . VAL B 1 39 ? 3.15 -17.578 35.344 1 44.72 39 VAL B N 1
ATOM 3441 C CA . VAL B 1 39 ? 2.484 -16.281 35.25 1 44.72 39 VAL B CA 1
ATOM 3442 C C . VAL B 1 39 ? 1.192 -16.312 36.062 1 44.72 39 VAL B C 1
ATOM 3444 O O . VAL B 1 39 ? 0.86 -15.328 36.75 1 44.72 39 VAL B O 1
ATOM 3447 N N . TRP B 1 40 ? 0.54 -17.422 35.969 1 42.81 40 TRP B N 1
ATOM 3448 C CA . TRP B 1 40 ? -0.605 -17.656 36.844 1 42.81 40 TRP B CA 1
ATOM 3449 C C . TRP B 1 40 ? -0.221 -17.453 38.312 1 42.81 40 TRP B C 1
ATOM 3451 O O . TRP B 1 40 ? -0.978 -16.859 39.094 1 42.81 40 TRP B O 1
ATOM 3461 N N . ASN B 1 41 ? 0.867 -17.984 38.688 1 39.84 41 ASN B N 1
ATOM 3462 C CA . ASN B 1 41 ? 1.234 -17.875 40.094 1 39.84 41 ASN B CA 1
ATOM 3463 C C . ASN B 1 41 ? 1.71 -16.469 40.469 1 39.84 41 ASN B C 1
ATOM 3465 O O . ASN B 1 41 ? 1.655 -16.078 41.625 1 39.84 41 ASN B O 1
ATOM 3469 N N . LEU B 1 42 ? 2.34 -15.781 39.625 1 40.84 42 LEU B N 1
ATOM 3470 C CA . LEU B 1 42 ? 2.838 -14.469 40.031 1 40.84 42 LEU B CA 1
ATOM 3471 C C . LEU B 1 42 ? 1.729 -13.422 39.969 1 40.84 42 LEU B C 1
ATOM 3473 O O . LEU B 1 42 ? 1.844 -12.359 40.594 1 40.84 42 LEU B O 1
ATOM 3477 N N . SER B 1 43 ? 0.905 -13.344 38.938 1 39.59 43 SER B N 1
ATOM 3478 C CA . SER B 1 43 ? -0.149 -12.336 39 1 39.59 43 SER B CA 1
ATOM 3479 C C . SER B 1 43 ? -1.254 -12.742 39.969 1 39.59 43 SER B C 1
ATOM 3481 O O . SER B 1 43 ? -1.598 -13.93 40.062 1 39.59 43 SER B O 1
ATOM 3483 N N . TRP B 1 44 ? -1.33 -12.125 41 1 41.34 44 TRP B N 1
ATOM 3484 C CA . TRP B 1 44 ? -2.365 -12.312 42 1 41.34 44 TRP B CA 1
ATOM 3485 C C . TRP B 1 44 ? -3.75 -12.352 41.375 1 41.34 44 TRP B C 1
ATOM 3487 O O . TRP B 1 44 ? -4.688 -12.914 41.938 1 41.34 44 TRP B O 1
ATOM 3497 N N . ASN B 1 45 ? -3.988 -11.43 40.312 1 38.03 45 ASN B N 1
ATOM 3498 C CA . ASN B 1 45 ? -5.352 -11.602 39.844 1 38.03 45 ASN B CA 1
ATOM 3499 C C . ASN B 1 45 ? -5.418 -12.633 38.688 1 38.03 45 ASN B C 1
ATOM 3501 O O . ASN B 1 45 ? -4.703 -12.508 37.719 1 38.03 45 ASN B O 1
ATOM 3505 N N . PHE B 1 46 ? -5.926 -13.672 38.906 1 42.97 46 PHE B N 1
ATOM 3506 C CA . PHE B 1 46 ? -6.062 -14.898 38.125 1 42.97 46 PHE B CA 1
ATOM 3507 C C . PHE B 1 46 ? -6.52 -14.594 36.719 1 42.97 46 PHE B C 1
ATOM 3509 O O . PHE B 1 46 ? -6.012 -15.172 35.75 1 42.97 46 PHE B O 1
ATOM 3516 N N . VAL B 1 47 ? -7.254 -13.57 36.594 1 43.47 47 VAL B N 1
ATOM 3517 C CA . VAL B 1 47 ? -7.879 -13.32 35.312 1 43.47 47 VAL B CA 1
ATOM 3518 C C . VAL B 1 47 ? -6.879 -12.656 34.375 1 43.47 47 VAL B C 1
ATOM 3520 O O . VAL B 1 47 ? -6.758 -13.047 33.219 1 43.47 47 VAL B O 1
ATOM 3523 N N . VAL B 1 48 ? -6.258 -11.719 34.844 1 46.75 48 VAL B N 1
ATOM 3524 C CA . VAL B 1 48 ? -5.297 -10.984 34.031 1 46.75 48 VAL B CA 1
ATOM 3525 C C . VAL B 1 48 ? -4.102 -11.883 33.719 1 46.75 48 VAL B C 1
ATOM 3527 O O . VAL B 1 48 ? -3.6 -11.875 32.562 1 46.75 48 VAL B O 1
ATOM 3530 N N . SER B 1 49 ? -3.85 -12.688 34.688 1 42.47 49 SER B N 1
ATOM 3531 C CA . SER B 1 49 ? -2.754 -13.633 34.5 1 42.47 49 SER B CA 1
ATOM 3532 C C . SER B 1 49 ? -3.096 -14.672 33.438 1 42.47 49 SER B C 1
ATOM 3534 O O . SER B 1 49 ? -2.256 -15.016 32.594 1 42.47 49 SER B O 1
ATOM 3536 N N . ALA B 1 50 ? -4.23 -15.094 33.625 1 43.62 50 ALA B N 1
ATOM 3537 C CA . ALA B 1 50 ? -4.699 -16.078 32.625 1 43.62 50 ALA B CA 1
ATOM 3538 C C . ALA B 1 50 ? -4.758 -15.484 31.234 1 43.62 50 ALA B C 1
ATOM 3540 O O . ALA B 1 50 ? -4.363 -16.125 30.266 1 43.62 50 ALA B O 1
ATOM 3541 N N . ALA B 1 51 ? -5.168 -14.289 31.25 1 48.56 51 ALA B N 1
ATOM 3542 C CA . ALA B 1 51 ? -5.293 -13.625 29.953 1 48.56 51 ALA B CA 1
ATOM 3543 C C . ALA B 1 51 ? -3.924 -13.352 29.344 1 48.56 51 ALA B C 1
ATOM 3545 O O . ALA B 1 51 ? -3.711 -13.562 28.156 1 48.56 51 ALA B O 1
ATOM 3546 N N . ALA B 1 52 ? -3.1 -12.977 30.188 1 48 52 ALA B N 1
ATOM 3547 C CA . ALA B 1 52 ? -1.752 -12.664 29.719 1 48 52 ALA B CA 1
ATOM 3548 C C . ALA B 1 52 ? -1.017 -13.922 29.281 1 48 52 ALA B C 1
ATOM 3550 O O . ALA B 1 52 ? -0.341 -13.93 28.25 1 48 52 ALA B O 1
ATOM 3551 N N . THR B 1 53 ? -1.188 -14.938 30.109 1 48 53 THR B N 1
ATOM 3552 C CA . THR B 1 53 ? -0.595 -16.219 29.75 1 48 53 THR B CA 1
ATOM 3553 C C . THR B 1 53 ? -1.176 -16.734 28.438 1 48 53 THR B C 1
ATOM 3555 O O . THR B 1 53 ? -0.453 -17.297 27.609 1 48 53 THR B O 1
ATOM 3558 N N . GLY B 1 54 ? -2.355 -16.547 28.406 1 45.53 54 GLY B N 1
ATOM 3559 C CA . GLY B 1 54 ? -3.012 -16.953 27.188 1 45.53 54 GLY B CA 1
ATOM 3560 C C . GLY B 1 54 ? -2.504 -16.203 25.953 1 45.53 54 GLY B C 1
ATOM 3561 O O . GLY B 1 54 ? -2.219 -16.812 24.922 1 45.53 54 GLY B O 1
ATOM 3562 N N . CYS B 1 55 ? -2.398 -14.961 26.141 1 51.56 55 CYS B N 1
ATOM 3563 C CA . CYS B 1 55 ? -1.909 -14.148 25.047 1 51.56 55 CYS B CA 1
ATOM 3564 C C . CYS B 1 55 ? -0.467 -14.5 24.703 1 51.56 55 CYS B C 1
ATOM 3566 O O . CYS B 1 55 ? -0.106 -14.578 23.516 1 51.56 55 CYS B O 1
ATOM 3568 N N . PHE B 1 56 ? 0.233 -14.688 25.688 1 49.5 56 PHE B N 1
ATOM 3569 C CA . PHE B 1 56 ? 1.632 -15.047 25.484 1 49.5 56 PHE B CA 1
ATOM 3570 C C . PHE B 1 56 ? 1.747 -16.406 24.812 1 49.5 56 PHE B C 1
ATOM 3572 O O . PHE B 1 56 ? 2.561 -16.594 23.906 1 49.5 56 PHE B O 1
ATOM 3579 N N . SER B 1 57 ? 0.992 -17.312 25.344 1 48.31 57 SER B N 1
ATOM 3580 C CA . SER B 1 57 ? 0.974 -18.625 24.703 1 48.31 57 SER B CA 1
ATOM 3581 C C . SER B 1 57 ? 0.563 -18.516 23.234 1 48.31 57 SER B C 1
ATOM 3583 O O . SER B 1 57 ? 1.11 -19.219 22.391 1 48.31 57 SER B O 1
ATOM 3585 N N . LEU B 1 58 ? -0.275 -17.656 23.047 1 53.78 58 LEU B N 1
ATOM 3586 C CA . LEU B 1 58 ? -0.708 -17.453 21.672 1 53.78 58 LEU B CA 1
ATOM 3587 C C . LEU B 1 58 ? 0.417 -16.859 20.828 1 53.78 58 LEU B C 1
ATOM 3589 O O . LEU B 1 58 ? 0.63 -17.281 19.688 1 53.78 58 LEU B O 1
ATOM 3593 N N . LEU B 1 59 ? 1.005 -15.977 21.453 1 55.16 59 LEU B N 1
ATOM 3594 C CA . LEU B 1 59 ? 2.125 -15.367 20.734 1 55.16 59 LEU B CA 1
ATOM 3595 C C . LEU B 1 59 ? 3.221 -16.391 20.469 1 55.16 59 LEU B C 1
ATOM 3597 O O . LEU B 1 59 ? 3.803 -16.406 19.375 1 55.16 59 LEU B O 1
ATOM 3601 N N . LEU B 1 60 ? 3.477 -17.141 21.438 1 53.78 60 LEU B N 1
ATOM 3602 C CA . LEU B 1 60 ? 4.477 -18.188 21.266 1 53.78 60 LEU B CA 1
ATOM 3603 C C . LEU B 1 60 ? 4.055 -19.172 20.172 1 53.78 60 LEU B C 1
ATOM 3605 O O . LEU B 1 60 ? 4.887 -19.641 19.391 1 53.78 60 LEU B O 1
ATOM 3609 N N . ALA B 1 61 ? 2.871 -19.469 20.281 1 53.56 61 ALA B N 1
ATOM 3610 C CA . ALA B 1 61 ? 2.342 -20.359 19.25 1 53.56 61 ALA B CA 1
ATOM 3611 C C . ALA B 1 61 ? 2.486 -19.734 17.875 1 53.56 61 ALA B C 1
ATOM 3613 O O . ALA B 1 61 ? 2.871 -20.406 16.906 1 53.56 61 ALA B O 1
ATOM 3614 N N . VAL B 1 62 ? 2.256 -18.484 17.875 1 56.56 62 VAL B N 1
ATOM 3615 C CA . VAL B 1 62 ? 2.396 -17.766 16.609 1 56.56 62 VAL B CA 1
ATOM 3616 C C . VAL B 1 62 ? 3.857 -17.797 16.156 1 56.56 62 VAL B C 1
ATOM 3618 O O . VAL B 1 62 ? 4.156 -18.047 14.992 1 56.56 62 VAL B O 1
ATOM 3621 N N . PHE B 1 63 ? 4.602 -17.578 17.109 1 57.47 63 PHE B N 1
ATOM 3622 C CA . PHE B 1 63 ? 6.027 -17.578 16.812 1 57.47 63 PHE B CA 1
ATOM 3623 C C . PHE B 1 63 ? 6.492 -18.953 16.391 1 57.47 63 PHE B C 1
ATOM 3625 O O . PHE B 1 63 ? 7.289 -19.094 15.453 1 57.47 63 PHE B O 1
ATOM 3632 N N . TYR B 1 64 ? 6.02 -19.844 17.047 1 54.78 64 TYR B N 1
ATOM 3633 C CA . TYR B 1 64 ? 6.367 -21.219 16.688 1 54.78 64 TYR B CA 1
ATOM 3634 C C . TYR B 1 64 ? 5.945 -21.531 15.258 1 54.78 64 TYR B C 1
ATOM 3636 O O . TYR B 1 64 ? 6.723 -22.109 14.484 1 54.78 64 TYR B O 1
ATOM 3644 N N . VAL B 1 65 ? 4.824 -21.172 14.953 1 56.34 65 VAL B N 1
ATOM 3645 C CA . VAL B 1 65 ? 4.32 -21.422 13.609 1 56.34 65 VAL B CA 1
ATOM 3646 C C . VAL B 1 65 ? 5.176 -20.688 12.586 1 56.34 65 VAL B C 1
ATOM 3648 O O . VAL B 1 65 ? 5.52 -21.25 11.539 1 56.34 65 VAL B O 1
ATOM 3651 N N . LYS B 1 66 ? 5.488 -19.578 13 1 58.78 66 LYS B N 1
ATOM 3652 C CA . LYS B 1 66 ? 6.32 -18.781 12.094 1 58.78 66 LYS B CA 1
ATOM 3653 C C . LYS B 1 66 ? 7.699 -19.422 11.922 1 58.78 66 LYS B C 1
ATOM 3655 O O . LYS B 1 66 ? 8.227 -19.469 10.812 1 58.78 66 LYS B O 1
ATOM 3660 N N . ILE B 1 67 ? 8.156 -19.828 12.992 1 57.84 67 ILE B N 1
ATOM 3661 C CA . ILE B 1 67 ? 9.477 -20.453 12.953 1 57.84 67 ILE B CA 1
ATOM 3662 C C . ILE B 1 67 ? 9.398 -21.75 12.164 1 57.84 67 ILE B C 1
ATOM 3664 O O . ILE B 1 67 ? 10.289 -22.062 11.367 1 57.84 67 ILE B O 1
ATOM 3668 N N . ARG B 1 68 ? 8.398 -22.438 12.352 1 56.25 68 ARG B N 1
ATOM 3669 C CA . ARG B 1 68 ? 8.195 -23.688 11.617 1 56.25 68 ARG B CA 1
ATOM 3670 C C . ARG B 1 68 ? 8.078 -23.422 10.117 1 56.25 68 ARG B C 1
ATOM 3672 O O . ARG B 1 68 ? 8.641 -24.156 9.305 1 56.25 68 ARG B O 1
ATOM 3679 N N . GLU B 1 69 ? 7.391 -22.453 9.828 1 59.62 69 GLU B N 1
ATOM 3680 C CA . GLU B 1 69 ? 7.25 -22.078 8.422 1 59.62 69 GLU B CA 1
ATOM 3681 C C . GLU B 1 69 ? 8.602 -21.734 7.801 1 59.62 69 GLU B C 1
ATOM 3683 O O . GLU B 1 69 ? 8.828 -21.984 6.617 1 59.62 69 GLU B O 1
ATOM 3688 N N . ILE B 1 70 ? 9.32 -21.219 8.664 1 58.66 70 ILE B N 1
ATOM 3689 C CA . ILE B 1 70 ? 10.633 -20.797 8.188 1 58.66 70 ILE B CA 1
ATOM 3690 C C . ILE B 1 70 ? 11.531 -22.031 8 1 58.66 70 ILE B C 1
ATOM 3692 O O . ILE B 1 70 ? 12.242 -22.125 7 1 58.66 70 ILE B O 1
ATOM 3696 N N . PHE B 1 71 ? 11.383 -22.906 8.906 1 58.41 71 PHE B N 1
ATOM 3697 C CA . PHE B 1 71 ? 12.414 -23.938 8.898 1 58.41 71 PHE B CA 1
ATOM 3698 C C . PHE B 1 71 ? 11.891 -25.234 8.297 1 58.41 71 PHE B C 1
ATOM 3700 O O . PHE B 1 71 ? 12.664 -26.094 7.891 1 58.41 71 PHE B O 1
ATOM 3707 N N . PHE B 1 72 ? 10.594 -25.406 8.195 1 60.38 72 PHE B N 1
ATOM 3708 C CA . PHE B 1 72 ? 10.094 -26.688 7.742 1 60.38 72 PHE B CA 1
ATOM 3709 C C . PHE B 1 72 ? 9.297 -26.547 6.449 1 60.38 72 PHE B C 1
ATOM 3711 O O . PHE B 1 72 ? 8.07 -26.531 6.469 1 60.38 72 PHE B O 1
ATOM 3718 N N . ILE B 1 73 ? 10.023 -26.219 5.445 1 64.31 73 ILE B N 1
ATOM 3719 C CA . ILE B 1 73 ? 9.391 -26.094 4.137 1 64.31 73 ILE B CA 1
ATOM 3720 C C . ILE B 1 73 ? 9.484 -27.438 3.402 1 64.31 73 ILE B C 1
ATOM 3722 O O . ILE B 1 73 ? 10.57 -28.016 3.285 1 64.31 73 ILE B O 1
ATOM 3726 N N . GLU B 1 74 ? 8.281 -28.062 3.213 1 65.12 74 GLU B N 1
ATOM 3727 C CA . GLU B 1 74 ? 8.234 -29.266 2.387 1 65.12 74 GLU B CA 1
ATOM 3728 C C . GLU B 1 74 ? 8.695 -28.984 0.962 1 65.12 74 GLU B C 1
ATOM 3730 O O . GLU B 1 74 ? 8.188 -28.062 0.313 1 65.12 74 GLU B O 1
ATOM 3735 N N . LYS B 1 75 ? 9.695 -29.719 0.53 1 76.62 75 LYS B N 1
ATOM 3736 C CA . LYS B 1 75 ? 10.32 -29.422 -0.753 1 76.62 75 LYS B CA 1
ATOM 3737 C C . LYS B 1 75 ? 9.859 -30.391 -1.837 1 76.62 75 LYS B C 1
ATOM 3739 O O . LYS B 1 75 ? 10.477 -30.484 -2.896 1 76.62 75 LYS B O 1
ATOM 3744 N N . LYS B 1 76 ? 8.727 -31.031 -1.609 1 85.75 76 LYS B N 1
ATOM 3745 C CA . LYS B 1 76 ? 8.25 -31.922 -2.66 1 85.75 76 LYS B CA 1
ATOM 3746 C C . LYS B 1 76 ? 7.695 -31.141 -3.844 1 85.75 76 LYS B C 1
ATOM 3748 O O . LYS B 1 76 ? 6.906 -30.203 -3.66 1 85.75 76 LYS B O 1
ATOM 3753 N N . LEU B 1 77 ? 8.062 -31.516 -5.051 1 92.19 77 LEU B N 1
ATOM 3754 C CA . LEU B 1 77 ? 7.645 -30.828 -6.27 1 92.19 77 LEU B CA 1
ATOM 3755 C C . LEU B 1 77 ? 6.395 -31.484 -6.855 1 92.19 77 LEU B C 1
ATOM 3757 O O . LEU B 1 77 ? 6.125 -32.656 -6.602 1 92.19 77 LEU B O 1
ATOM 3761 N N . LEU B 1 78 ? 5.621 -30.703 -7.52 1 93.69 78 LEU B N 1
ATOM 3762 C CA . LEU B 1 78 ? 4.453 -31.188 -8.242 1 93.69 78 LEU B CA 1
ATOM 3763 C C . LEU B 1 78 ? 4.859 -32.25 -9.281 1 93.69 78 LEU B C 1
ATOM 3765 O O . LEU B 1 78 ? 5.98 -32.219 -9.797 1 93.69 78 LEU B O 1
ATOM 3769 N N . ASP B 1 79 ? 3.912 -33.094 -9.492 1 89.69 79 ASP B N 1
ATOM 3770 C CA . ASP B 1 79 ? 4.113 -34.094 -10.562 1 89.69 79 ASP B CA 1
ATOM 3771 C C . ASP B 1 79 ? 3.77 -33.469 -11.922 1 89.69 79 ASP B C 1
ATOM 3773 O O . ASP B 1 79 ? 3.117 -32.438 -12 1 89.69 79 ASP B O 1
ATOM 3777 N N . ASN B 1 80 ? 4.312 -33.875 -13.047 1 92.56 80 ASN B N 1
ATOM 3778 C CA . ASN B 1 80 ? 3.971 -33.531 -14.43 1 92.56 80 ASN B CA 1
ATOM 3779 C C . ASN B 1 80 ? 4.273 -32.094 -14.75 1 92.56 80 ASN B C 1
ATOM 3781 O O . ASN B 1 80 ? 3.43 -31.375 -15.297 1 92.56 80 ASN B O 1
ATOM 3785 N N . LEU B 1 81 ? 5.344 -31.547 -14.258 1 96.06 81 LEU B N 1
ATOM 3786 C CA . LEU B 1 81 ? 5.754 -30.172 -14.508 1 96.06 81 LEU B CA 1
ATOM 3787 C C . LEU B 1 81 ? 5.891 -29.906 -16 1 96.06 81 LEU B C 1
ATOM 3789 O O . LEU B 1 81 ? 5.695 -28.781 -16.453 1 96.06 81 LEU B O 1
ATOM 3793 N N . GLU B 1 82 ? 6.07 -30.922 -16.781 1 95.25 82 GLU B N 1
ATOM 3794 C CA . GLU B 1 82 ? 6.297 -30.797 -18.219 1 95.25 82 GLU B CA 1
ATOM 3795 C C . GLU B 1 82 ? 5.016 -30.391 -18.938 1 95.25 82 GLU B C 1
ATOM 3797 O O . GLU B 1 82 ? 5.066 -29.875 -20.062 1 95.25 82 GLU B O 1
ATOM 3802 N N . SER B 1 83 ? 3.889 -30.625 -18.344 1 96.25 83 SER B N 1
ATOM 3803 C CA . SER B 1 83 ? 2.609 -30.297 -18.953 1 96.25 83 SER B CA 1
ATOM 3804 C C . SER B 1 83 ? 2.113 -28.938 -18.516 1 96.25 83 SER B C 1
ATOM 3806 O O . SER B 1 83 ? 1.019 -28.5 -18.891 1 96.25 83 SER B O 1
ATOM 3808 N N . LYS B 1 84 ? 2.949 -28.234 -17.734 1 97.62 84 LYS B N 1
ATOM 3809 C CA . LYS B 1 84 ? 2.535 -26.969 -17.156 1 97.62 84 LYS B CA 1
ATOM 3810 C C . LYS B 1 84 ? 3.305 -25.797 -17.781 1 97.62 84 LYS B C 1
ATOM 3812 O O . LYS B 1 84 ? 4.512 -25.906 -18.016 1 97.62 84 LYS B O 1
ATOM 3817 N N . ALA B 1 85 ? 2.584 -24.734 -18.016 1 98.5 85 ALA B N 1
ATOM 3818 C CA . ALA B 1 85 ? 3.176 -23.516 -18.578 1 98.5 85 ALA B CA 1
ATOM 3819 C C . ALA B 1 85 ? 3.145 -22.391 -17.562 1 98.5 85 ALA B C 1
ATOM 3821 O O . ALA B 1 85 ? 2.186 -22.25 -16.797 1 98.5 85 ALA B O 1
ATOM 3822 N N . VAL B 1 86 ? 4.172 -21.578 -17.562 1 98.75 86 VAL B N 1
ATOM 3823 C CA . VAL B 1 86 ? 4.316 -20.453 -16.656 1 98.75 86 VAL B CA 1
ATOM 3824 C C . VAL B 1 86 ? 4.613 -19.172 -17.453 1 98.75 86 VAL B C 1
ATOM 3826 O O . VAL B 1 86 ? 5.359 -19.219 -18.438 1 98.75 86 VAL B O 1
ATOM 3829 N N . LEU B 1 87 ? 3.955 -18.094 -17.109 1 98.88 87 LEU B N 1
ATOM 3830 C CA . LEU B 1 87 ? 4.23 -16.781 -17.672 1 98.88 87 LEU B CA 1
ATOM 3831 C C . LEU B 1 87 ? 5.008 -15.922 -16.688 1 98.88 87 LEU B C 1
ATOM 3833 O O . LEU B 1 87 ? 4.57 -15.719 -15.547 1 98.88 87 LEU B O 1
ATOM 3837 N N . VAL B 1 88 ? 6.172 -15.453 -17.078 1 98.75 88 VAL B N 1
ATOM 3838 C CA . VAL B 1 88 ? 7 -14.594 -16.25 1 98.75 88 VAL B CA 1
ATOM 3839 C C . VAL B 1 88 ? 7.152 -13.227 -16.906 1 98.75 88 VAL B C 1
ATOM 3841 O O . VAL B 1 88 ? 7.625 -13.117 -18.031 1 98.75 88 VAL B O 1
ATOM 3844 N N . THR B 1 89 ? 6.758 -12.211 -16.172 1 98.44 89 THR B N 1
ATOM 3845 C CA . THR B 1 89 ? 6.918 -10.867 -16.719 1 98.44 89 THR B CA 1
ATOM 3846 C C . THR B 1 89 ? 8.266 -10.281 -16.328 1 98.44 89 THR B C 1
ATOM 3848 O O . THR B 1 89 ? 8.812 -10.625 -15.281 1 98.44 89 THR B O 1
ATOM 3851 N N . GLY B 1 90 ? 8.789 -9.375 -17.156 1 96.19 90 GLY B N 1
ATOM 3852 C CA . GLY B 1 90 ? 9.992 -8.625 -16.828 1 96.19 90 GLY B CA 1
ATOM 3853 C C . GLY B 1 90 ? 11.258 -9.461 -16.891 1 96.19 90 GLY B C 1
ATOM 3854 O O . GLY B 1 90 ? 12.062 -9.453 -15.961 1 96.19 90 GLY B O 1
ATOM 3855 N N . CYS B 1 91 ? 11.445 -10.148 -17.969 1 96.19 91 CYS B N 1
ATOM 3856 C CA . CYS B 1 91 ? 12.609 -11.008 -18.125 1 96.19 91 CYS B CA 1
ATOM 3857 C C . CYS B 1 91 ? 13.719 -10.289 -18.891 1 96.19 91 CYS B C 1
ATOM 3859 O O . CYS B 1 91 ? 14.539 -10.93 -19.562 1 96.19 91 CYS B O 1
ATOM 3861 N N . ASP B 1 92 ? 13.719 -9.008 -18.844 1 91 92 ASP B N 1
ATOM 3862 C CA . ASP B 1 92 ? 14.758 -8.211 -19.5 1 91 92 ASP B CA 1
ATOM 3863 C C . ASP B 1 92 ? 16.078 -8.297 -18.734 1 91 92 ASP B C 1
ATOM 3865 O O . ASP B 1 92 ? 17.156 -8.156 -19.328 1 91 92 ASP B O 1
ATOM 3869 N N . SER B 1 93 ? 15.969 -8.391 -17.406 1 83.31 93 SER B N 1
ATOM 3870 C CA . SER B 1 93 ? 17.156 -8.398 -16.547 1 83.31 93 SER B CA 1
ATOM 3871 C C . SER B 1 93 ? 16.859 -9.016 -15.188 1 83.31 93 SER B C 1
ATOM 3873 O O . SER B 1 93 ? 15.719 -9.398 -14.914 1 83.31 93 SER B O 1
ATOM 3875 N N . GLY B 1 94 ? 17.891 -9.273 -14.508 1 84.06 94 GLY B N 1
ATOM 3876 C CA . GLY B 1 94 ? 17.797 -9.57 -13.086 1 84.06 94 GLY B CA 1
ATOM 3877 C C . GLY B 1 94 ? 17.125 -10.898 -12.805 1 84.06 94 GLY B C 1
ATOM 3878 O O . GLY B 1 94 ? 17.484 -11.922 -13.391 1 84.06 94 GLY B O 1
ATOM 3879 N N . PHE B 1 95 ? 16.203 -10.836 -11.875 1 88.81 95 PHE B N 1
ATOM 3880 C CA . PHE B 1 95 ? 15.547 -12.047 -11.383 1 88.81 95 PHE B CA 1
ATOM 3881 C C . PHE B 1 95 ? 14.68 -12.672 -12.461 1 88.81 95 PHE B C 1
ATOM 3883 O O . PHE B 1 95 ? 14.531 -13.891 -12.516 1 88.81 95 PHE B O 1
ATOM 3890 N N . GLY B 1 96 ? 14.18 -11.844 -13.352 1 93.81 96 GLY B N 1
ATOM 3891 C CA . GLY B 1 96 ? 13.336 -12.383 -14.406 1 93.81 96 GLY B CA 1
ATOM 3892 C C . GLY B 1 96 ? 14.039 -13.43 -15.25 1 93.81 96 GLY B C 1
ATOM 3893 O O . GLY B 1 96 ? 13.469 -14.492 -15.531 1 93.81 96 GLY B O 1
ATOM 3894 N N . ILE B 1 97 ? 15.242 -13.094 -15.625 1 93.62 97 ILE B N 1
ATOM 3895 C CA . ILE B 1 97 ? 16.031 -14.016 -16.438 1 93.62 97 ILE B CA 1
ATOM 3896 C C . ILE B 1 97 ? 16.312 -15.289 -15.641 1 93.62 97 ILE B C 1
ATOM 3898 O O . ILE B 1 97 ? 16.156 -16.391 -16.156 1 93.62 97 ILE B O 1
ATOM 3902 N N . LEU B 1 98 ? 16.703 -15.086 -14.422 1 93.06 98 LEU B N 1
ATOM 3903 C CA . LEU B 1 98 ? 17.062 -16.203 -13.562 1 93.06 98 LEU B CA 1
ATOM 3904 C C . LEU B 1 98 ? 15.836 -17.078 -13.289 1 93.06 98 LEU B C 1
ATOM 3906 O O . LEU B 1 98 ? 15.938 -18.312 -13.273 1 93.06 98 LEU B O 1
ATOM 3910 N N . PHE B 1 99 ? 14.711 -16.469 -13.117 1 96 99 PHE B N 1
ATOM 3911 C CA . PHE B 1 99 ? 13.461 -17.188 -12.875 1 96 99 PHE B CA 1
ATOM 3912 C C . PHE B 1 99 ? 13.07 -18.031 -14.086 1 96 99 PHE B C 1
ATOM 3914 O O . PHE B 1 99 ? 12.781 -19.219 -13.953 1 96 99 PHE B O 1
ATOM 3921 N N . ALA B 1 100 ? 13.086 -17.406 -15.211 1 97.69 100 ALA B N 1
ATOM 3922 C CA . ALA B 1 100 ? 12.703 -18.109 -16.438 1 97.69 100 ALA B CA 1
ATOM 3923 C C . ALA B 1 100 ? 13.586 -19.328 -16.672 1 97.69 100 ALA B C 1
ATOM 3925 O O . ALA B 1 100 ? 13.078 -20.422 -16.969 1 97.69 100 ALA B O 1
ATOM 3926 N N . ARG B 1 101 ? 14.891 -19.172 -16.484 1 96.81 101 ARG B N 1
ATOM 3927 C CA . ARG B 1 101 ? 15.836 -20.266 -16.703 1 96.81 101 ARG B CA 1
ATOM 3928 C C . ARG B 1 101 ? 15.594 -21.406 -15.711 1 96.81 101 ARG B C 1
ATOM 3930 O O . ARG B 1 101 ? 15.547 -22.578 -16.094 1 96.81 101 ARG B O 1
ATOM 3937 N N . ARG B 1 102 ? 15.453 -21.047 -14.484 1 96.94 102 ARG B N 1
ATOM 3938 C CA . ARG B 1 102 ? 15.266 -22.047 -13.438 1 96.94 102 ARG B CA 1
ATOM 3939 C C . ARG B 1 102 ? 13.992 -22.844 -13.672 1 96.94 102 ARG B C 1
ATOM 3941 O O . ARG B 1 102 ? 14 -24.078 -13.555 1 96.94 102 ARG B O 1
ATOM 3948 N N . LEU B 1 103 ? 12.898 -22.219 -13.961 1 98.12 103 LEU B N 1
ATOM 3949 C CA . LEU B 1 103 ? 11.617 -22.891 -14.172 1 98.12 103 LEU B CA 1
ATOM 3950 C C . LEU B 1 103 ? 11.664 -23.781 -15.414 1 98.12 103 LEU B C 1
ATOM 3952 O O . LEU B 1 103 ? 11.125 -24.891 -15.406 1 98.12 103 LEU B O 1
ATOM 3956 N N . ALA B 1 104 ? 12.336 -23.297 -16.438 1 98.12 104 ALA B N 1
ATOM 3957 C CA . ALA B 1 104 ? 12.5 -24.109 -17.641 1 98.12 104 ALA B CA 1
ATOM 3958 C C . ALA B 1 104 ? 13.352 -25.344 -17.375 1 98.12 104 ALA B C 1
ATOM 3960 O O . ALA B 1 104 ? 13.07 -26.422 -17.891 1 98.12 104 ALA B O 1
ATOM 3961 N N . ASP B 1 105 ? 14.367 -25.141 -16.562 1 97.19 105 ASP B N 1
ATOM 3962 C CA . ASP B 1 105 ? 15.242 -26.25 -16.188 1 97.19 105 ASP B CA 1
ATOM 3963 C C . ASP B 1 105 ? 14.477 -27.328 -15.438 1 97.19 105 ASP B C 1
ATOM 3965 O O . ASP B 1 105 ? 14.844 -28.516 -15.477 1 97.19 105 ASP B O 1
ATOM 3969 N N . LEU B 1 106 ? 13.406 -27.016 -14.766 1 96.38 106 LEU B N 1
ATOM 3970 C CA . LEU B 1 106 ? 12.586 -27.953 -14 1 96.38 106 LEU B CA 1
ATOM 3971 C C . LEU B 1 106 ? 11.641 -28.719 -14.914 1 96.38 106 LEU B C 1
ATOM 3973 O O . LEU B 1 106 ? 10.992 -29.672 -14.484 1 96.38 106 LEU B O 1
ATOM 3977 N N . GLY B 1 107 ? 11.539 -28.219 -16.172 1 96.88 107 GLY B N 1
ATOM 3978 C CA . GLY B 1 107 ? 10.703 -28.922 -17.141 1 96.88 107 GLY B CA 1
ATOM 3979 C C . GLY B 1 107 ? 9.453 -28.141 -17.516 1 96.88 107 GLY B C 1
ATOM 3980 O O . GLY B 1 107 ? 8.703 -28.562 -18.406 1 96.88 107 GLY B O 1
ATOM 3981 N N . LEU B 1 108 ? 9.188 -27.031 -16.859 1 98.12 108 LEU B N 1
ATOM 3982 C CA . LEU B 1 108 ? 8.031 -26.188 -17.188 1 98.12 108 LEU B CA 1
ATOM 3983 C C . LEU B 1 108 ? 8.25 -25.469 -18.516 1 98.12 108 LEU B C 1
ATOM 3985 O O . LEU B 1 108 ? 9.383 -25.203 -18.906 1 98.12 108 LEU B O 1
ATOM 3989 N N . TYR B 1 109 ? 7.23 -25.25 -19.234 1 98.5 109 TYR B N 1
ATOM 3990 C CA . TYR B 1 109 ? 7.297 -24.359 -20.391 1 98.5 109 TYR B CA 1
ATOM 3991 C C . TYR B 1 109 ? 7.109 -22.906 -19.969 1 98.5 109 TYR B C 1
ATOM 3993 O O . TYR B 1 109 ? 6.113 -22.562 -19.328 1 98.5 109 TYR B O 1
ATOM 4001 N N . VAL B 1 110 ? 8.031 -22.031 -20.359 1 98.75 110 VAL B N 1
ATOM 4002 C CA . VAL B 1 110 ? 8.047 -20.688 -19.812 1 98.75 110 VAL B CA 1
ATOM 4003 C C . VAL B 1 110 ? 7.812 -19.672 -20.922 1 98.75 110 VAL B C 1
ATOM 4005 O O . VAL B 1 110 ? 8.555 -19.641 -21.906 1 98.75 110 VAL B O 1
ATOM 4008 N N . TYR B 1 111 ? 6.746 -18.906 -20.828 1 98.75 111 TYR B N 1
ATOM 4009 C CA . TYR B 1 111 ? 6.621 -17.672 -21.594 1 98.75 111 TYR B CA 1
ATOM 4010 C C . TYR B 1 111 ? 7.332 -16.531 -20.891 1 98.75 111 TYR B C 1
ATOM 4012 O O . TYR B 1 111 ? 6.84 -16 -19.875 1 98.75 111 TYR B O 1
ATOM 4020 N N . ALA B 1 112 ? 8.469 -16.141 -21.391 1 98.62 112 ALA B N 1
ATOM 4021 C CA . ALA B 1 112 ? 9.258 -15.047 -20.812 1 98.62 112 ALA B CA 1
ATOM 4022 C C . ALA B 1 112 ? 9.008 -13.734 -21.547 1 98.62 112 ALA B C 1
ATOM 4024 O O . ALA B 1 112 ? 9.352 -13.594 -22.719 1 98.62 112 ALA B O 1
ATOM 4025 N N . THR B 1 113 ? 8.438 -12.789 -20.844 1 98.44 113 THR B N 1
ATOM 4026 C CA . THR B 1 113 ? 8.156 -11.523 -21.516 1 98.44 113 THR B CA 1
ATOM 4027 C C . THR B 1 113 ? 9.281 -10.523 -21.281 1 98.44 113 THR B C 1
ATOM 4029 O O . THR B 1 113 ? 9.875 -10.484 -20.203 1 98.44 113 THR B O 1
ATOM 4032 N N . VAL B 1 114 ? 9.523 -9.758 -22.344 1 96.94 114 VAL B N 1
ATOM 4033 C CA . VAL B 1 114 ? 10.562 -8.734 -22.312 1 96.94 114 VAL B CA 1
ATOM 4034 C C . VAL B 1 114 ? 10.055 -7.457 -22.969 1 96.94 114 VAL B C 1
ATOM 4036 O O . VAL B 1 114 ? 9.164 -7.508 -23.828 1 96.94 114 VAL B O 1
ATOM 4039 N N . MET B 1 115 ? 10.578 -6.352 -22.5 1 94.56 115 MET B N 1
ATOM 4040 C CA . MET B 1 115 ? 10.281 -5.078 -23.156 1 94.56 115 MET B CA 1
ATOM 4041 C C . MET B 1 115 ? 11.039 -4.953 -24.469 1 94.56 115 MET B C 1
ATOM 4043 O O . MET B 1 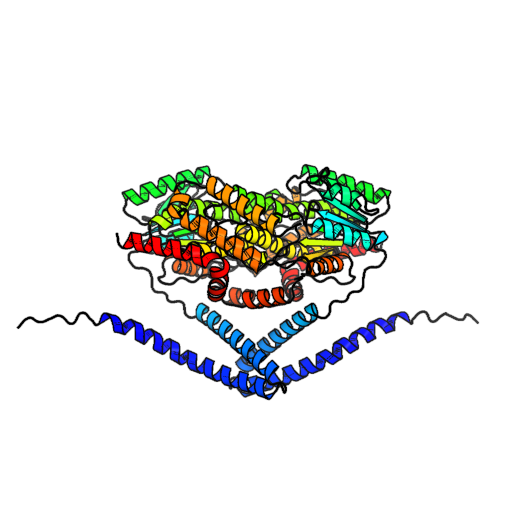115 ? 10.531 -4.355 -25.422 1 94.56 115 MET B O 1
ATOM 4047 N N . PHE B 1 116 ? 12.273 -5.543 -24.469 1 93.94 116 PHE B N 1
ATOM 4048 C CA . PHE B 1 116 ? 13.164 -5.383 -25.609 1 93.94 116 PHE B CA 1
ATOM 4049 C C . PHE B 1 116 ? 13.68 -6.738 -26.094 1 93.94 116 PHE B C 1
ATOM 4051 O O . PHE B 1 116 ? 14.797 -7.137 -25.75 1 93.94 116 PHE B O 1
ATOM 4058 N N . PRO B 1 117 ? 12.977 -7.332 -27 1 94.75 117 PRO B N 1
ATOM 4059 C CA . PRO B 1 117 ? 13.336 -8.68 -27.453 1 94.75 117 PRO B CA 1
ATOM 4060 C C . PRO B 1 117 ? 14.633 -8.711 -28.25 1 94.75 117 PRO B C 1
ATOM 4062 O O . PRO B 1 117 ? 15.234 -9.781 -28.422 1 94.75 117 PRO B O 1
ATOM 4065 N N . GLU B 1 118 ? 15.078 -7.562 -28.672 1 93.75 118 GLU B N 1
ATOM 4066 C CA . GLU B 1 118 ? 16.266 -7.5 -29.516 1 93.75 118 GLU B CA 1
ATOM 4067 C C . GLU B 1 118 ? 17.531 -7.449 -28.688 1 93.75 118 GLU B C 1
ATOM 4069 O O . GLU B 1 118 ? 18.641 -7.637 -29.219 1 93.75 118 GLU B O 1
ATOM 4074 N N . LYS B 1 119 ? 17.438 -7.246 -27.406 1 92.19 119 LYS B N 1
ATOM 4075 C CA . LYS B 1 119 ? 18.625 -7.121 -26.547 1 92.19 119 LYS B CA 1
ATOM 4076 C C . LYS B 1 119 ? 19.25 -8.484 -26.266 1 92.19 119 LYS B C 1
ATOM 4078 O O . LYS B 1 119 ? 18.562 -9.508 -26.344 1 92.19 119 LYS B O 1
ATOM 4083 N N . GLU B 1 120 ? 20.469 -8.469 -25.891 1 90.75 120 GLU B N 1
ATOM 4084 C CA . GLU B 1 120 ? 21.297 -9.664 -25.75 1 90.75 120 GLU B CA 1
ATOM 4085 C C . GLU B 1 120 ? 20.703 -10.648 -24.75 1 90.75 120 GLU B C 1
ATOM 4087 O O . GLU B 1 120 ? 20.656 -11.852 -25 1 90.75 120 GLU B O 1
ATOM 4092 N N . ASN B 1 121 ? 20.234 -10.219 -23.672 1 90.38 121 ASN B N 1
ATOM 4093 C CA . ASN B 1 121 ? 19.688 -11.094 -22.641 1 90.38 121 ASN B CA 1
ATOM 4094 C C . ASN B 1 121 ? 18.484 -11.883 -23.156 1 90.38 121 ASN B C 1
ATOM 4096 O O . ASN B 1 121 ? 18.359 -13.078 -22.891 1 90.38 121 ASN B O 1
ATOM 4100 N N . ALA B 1 122 ? 17.672 -11.188 -23.844 1 92.44 122 ALA B N 1
ATOM 4101 C CA . ALA B 1 122 ? 16.484 -11.836 -24.391 1 92.44 122 ALA B CA 1
ATOM 4102 C C . ALA B 1 122 ? 16.875 -12.883 -25.438 1 92.44 122 ALA B C 1
ATOM 4104 O O . ALA B 1 122 ? 16.297 -13.977 -25.469 1 92.44 122 ALA B O 1
ATOM 4105 N N . LEU B 1 123 ? 17.828 -12.562 -26.234 1 92.69 123 LEU B N 1
ATOM 4106 C CA . LEU B 1 123 ? 18.281 -13.469 -27.281 1 92.69 123 LEU B CA 1
ATOM 4107 C C . LEU B 1 123 ? 18.891 -14.727 -26.672 1 92.69 123 LEU B C 1
ATOM 4109 O O . LEU B 1 123 ? 18.688 -15.828 -27.188 1 92.69 123 LEU B O 1
ATOM 4113 N N . GLU B 1 124 ? 19.609 -14.508 -25.688 1 94.38 124 GLU B N 1
ATOM 4114 C CA . GLU B 1 124 ? 20.219 -15.641 -25 1 94.38 124 GLU B CA 1
ATOM 4115 C C . GLU B 1 124 ? 19.172 -16.531 -24.359 1 94.38 124 GLU B C 1
ATOM 4117 O O . GLU B 1 124 ? 19.25 -17.766 -24.422 1 94.38 124 GLU B O 1
ATOM 4122 N N . LEU B 1 125 ? 18.234 -15.922 -23.734 1 94.94 125 LEU B N 1
ATOM 4123 C CA . LEU B 1 125 ? 17.156 -16.656 -23.078 1 94.94 125 LEU B CA 1
ATOM 4124 C C . LEU B 1 125 ? 16.344 -17.453 -24.078 1 94.94 125 LEU B C 1
ATOM 4126 O O . LEU B 1 125 ? 15.875 -18.562 -23.781 1 94.94 125 LEU B O 1
ATOM 4130 N N . ALA B 1 126 ? 16.234 -17 -25.25 1 94.81 126 ALA B N 1
ATOM 4131 C CA . ALA B 1 126 ? 15.43 -17.609 -26.312 1 94.81 126 ALA B CA 1
ATOM 4132 C C . ALA B 1 126 ? 16.047 -18.922 -26.781 1 94.81 126 ALA B C 1
ATOM 4134 O O . ALA B 1 126 ? 15.375 -19.734 -27.406 1 94.81 126 ALA B O 1
ATOM 4135 N N . GLN B 1 127 ? 17.266 -19.125 -26.453 1 95.44 127 GLN B N 1
ATOM 4136 C CA . GLN B 1 127 ? 17.969 -20.328 -26.891 1 95.44 127 GLN B CA 1
ATOM 4137 C C . GLN B 1 127 ? 17.594 -21.531 -26.016 1 95.44 127 GLN B C 1
ATOM 4139 O O . GLN B 1 127 ? 17.859 -22.672 -26.391 1 95.44 127 GLN B O 1
ATOM 4144 N N . HIS B 1 128 ? 17.016 -21.25 -24.953 1 94.94 128 HIS B N 1
ATOM 4145 C CA . HIS B 1 128 ? 16.594 -22.328 -24.078 1 94.94 128 HIS B CA 1
ATOM 4146 C C . HIS B 1 128 ? 15.383 -23.062 -24.625 1 94.94 128 HIS B C 1
ATOM 4148 O O . HIS B 1 128 ? 14.406 -22.422 -25.047 1 94.94 128 HIS B O 1
ATOM 4154 N N . LYS B 1 129 ? 15.359 -24.359 -24.656 1 93.5 129 LYS B N 1
ATOM 4155 C CA . LYS B 1 129 ? 14.383 -25.188 -25.359 1 93.5 129 LYS B CA 1
ATOM 4156 C C . LYS B 1 129 ? 12.977 -24.984 -24.797 1 93.5 129 LYS B C 1
ATOM 4158 O O . LYS B 1 129 ? 11.992 -25.078 -25.516 1 93.5 129 LYS B O 1
ATOM 4163 N N . ASN B 1 130 ? 12.797 -24.688 -23.578 1 97.44 130 ASN B N 1
ATOM 4164 C CA . ASN B 1 130 ? 11.484 -24.578 -22.953 1 97.44 130 ASN B CA 1
ATOM 4165 C C . ASN B 1 130 ? 11.109 -23.125 -22.688 1 97.44 130 ASN B C 1
ATOM 4167 O O . ASN B 1 130 ? 10.219 -22.859 -21.875 1 97.44 130 ASN B O 1
ATOM 4171 N N . ILE B 1 131 ? 11.773 -22.156 -23.375 1 98.31 131 ILE B N 1
ATOM 4172 C CA . ILE B 1 131 ? 11.484 -20.75 -23.141 1 98.31 131 ILE B CA 1
ATOM 4173 C C . ILE B 1 131 ? 11.047 -20.078 -24.453 1 98.31 131 ILE B C 1
ATOM 4175 O O . ILE B 1 131 ? 11.727 -20.219 -25.469 1 98.31 131 ILE B O 1
ATOM 4179 N N . GLU B 1 132 ? 9.977 -19.484 -24.438 1 98 132 GLU B N 1
ATOM 4180 C CA . GLU B 1 132 ? 9.492 -18.641 -25.516 1 98 132 GLU B CA 1
ATOM 4181 C C . GLU B 1 132 ? 9.516 -17.172 -25.125 1 98 132 GLU B C 1
ATOM 4183 O O . GLU B 1 132 ? 8.938 -16.781 -24.094 1 98 132 GLU B O 1
ATOM 4188 N N . ILE B 1 133 ? 10.18 -16.328 -25.906 1 97.88 133 ILE B N 1
ATOM 4189 C CA . ILE B 1 133 ? 10.266 -14.898 -25.641 1 97.88 133 ILE B CA 1
ATOM 4190 C C . ILE B 1 133 ? 9.07 -14.18 -26.25 1 97.88 133 ILE B C 1
ATOM 4192 O O . ILE B 1 133 ? 8.734 -14.406 -27.406 1 97.88 133 ILE B O 1
ATOM 4196 N N . VAL B 1 134 ? 8.469 -13.32 -25.5 1 97.75 134 VAL B N 1
ATOM 4197 C CA . VAL B 1 134 ? 7.336 -12.539 -25.984 1 97.75 134 VAL B CA 1
ATOM 4198 C C . VAL B 1 134 ? 7.48 -11.086 -25.562 1 97.75 134 VAL B C 1
ATOM 4200 O O . VAL B 1 134 ? 7.859 -10.805 -24.422 1 97.75 134 VAL B O 1
ATOM 4203 N N . LYS B 1 135 ? 7.219 -10.172 -26.438 1 97.69 135 LYS B N 1
ATOM 4204 C CA . LYS B 1 135 ? 7.273 -8.75 -26.109 1 97.69 135 LYS B CA 1
ATOM 4205 C C . LYS B 1 135 ? 6.051 -8.32 -25.312 1 97.69 135 LYS B C 1
ATOM 4207 O O . LYS B 1 135 ? 4.918 -8.664 -25.656 1 97.69 135 LYS B O 1
ATOM 4212 N N . LEU B 1 136 ? 6.332 -7.562 -24.188 1 98.12 136 LEU B N 1
ATOM 4213 C CA . LEU B 1 136 ? 5.219 -7.109 -23.359 1 98.12 136 LEU B CA 1
ATOM 4214 C C . LEU B 1 136 ? 5.586 -5.848 -22.594 1 98.12 136 LEU B C 1
ATOM 4216 O O . LEU B 1 136 ? 6.676 -5.754 -22.031 1 98.12 136 LEU B O 1
ATOM 4220 N N . ASP B 1 137 ? 4.762 -4.914 -22.734 1 97.88 137 ASP B N 1
ATOM 4221 C CA . ASP B 1 137 ? 4.691 -3.797 -21.797 1 97.88 137 ASP B CA 1
ATOM 4222 C C . ASP B 1 137 ? 3.479 -3.922 -20.875 1 97.88 137 ASP B C 1
ATOM 4224 O O . ASP B 1 137 ? 2.34 -3.75 -21.312 1 97.88 137 ASP B O 1
ATOM 4228 N N . VAL B 1 138 ? 3.734 -4.16 -19.578 1 97.5 138 VAL B N 1
ATOM 4229 C CA . VAL B 1 138 ? 2.662 -4.492 -18.641 1 97.5 138 VAL B CA 1
ATOM 4230 C C . VAL B 1 138 ? 1.768 -3.275 -18.422 1 97.5 138 VAL B C 1
ATOM 4232 O O . VAL B 1 138 ? 0.684 -3.389 -17.844 1 97.5 138 VAL B O 1
ATOM 4235 N N . THR B 1 139 ? 2.197 -2.062 -18.875 1 96.81 139 THR B N 1
ATOM 4236 C CA . THR B 1 139 ? 1.405 -0.851 -18.688 1 96.81 139 THR B CA 1
ATOM 4237 C C . THR B 1 139 ? 0.45 -0.65 -19.875 1 96.81 139 THR B C 1
ATOM 4239 O O . THR B 1 139 ? -0.348 0.29 -19.875 1 96.81 139 THR B O 1
ATOM 4242 N N . LYS B 1 140 ? 0.522 -1.52 -20.844 1 97.44 140 LYS B N 1
ATOM 4243 C CA . LYS B 1 140 ? -0.313 -1.387 -22.047 1 97.44 140 LYS B CA 1
ATOM 4244 C C . LYS B 1 140 ? -1.311 -2.537 -22.141 1 97.44 140 LYS B C 1
ATOM 4246 O O . LYS B 1 140 ? -0.936 -3.664 -22.469 1 97.44 140 LYS B O 1
ATOM 4251 N N . GLN B 1 141 ? -2.547 -2.209 -22.031 1 96.12 141 GLN B N 1
ATOM 4252 C CA . GLN B 1 141 ? -3.594 -3.225 -22.047 1 96.12 141 GLN B CA 1
ATOM 4253 C C . GLN B 1 141 ? -3.645 -3.955 -23.375 1 96.12 141 GLN B C 1
ATOM 4255 O O . GLN B 1 141 ? -3.912 -5.156 -23.422 1 96.12 141 GLN B O 1
ATOM 4260 N N . ASP B 1 142 ? -3.385 -3.256 -24.438 1 96.62 142 ASP B N 1
ATOM 4261 C CA . ASP B 1 142 ? -3.414 -3.875 -25.766 1 96.62 142 ASP B CA 1
ATOM 4262 C C . ASP B 1 142 ? -2.371 -4.984 -25.875 1 96.62 142 ASP B C 1
ATOM 4264 O O . ASP B 1 142 ? -2.633 -6.035 -26.453 1 96.62 142 ASP B O 1
ATOM 4268 N N . ASN B 1 143 ? -1.139 -4.727 -25.359 1 97.56 143 ASN B N 1
ATOM 4269 C CA . ASN B 1 143 ? -0.105 -5.758 -25.312 1 97.56 143 ASN B CA 1
ATOM 4270 C C . ASN B 1 143 ? -0.57 -6.984 -24.531 1 97.56 143 ASN B C 1
ATOM 4272 O O . ASN B 1 143 ? -0.335 -8.117 -24.969 1 97.56 143 ASN B O 1
ATOM 4276 N N . ILE B 1 144 ? -1.279 -6.77 -23.516 1 98.06 144 ILE B N 1
ATOM 4277 C CA . ILE B 1 144 ? -1.714 -7.848 -22.625 1 98.06 144 ILE B CA 1
ATOM 4278 C C . ILE B 1 144 ? -2.809 -8.664 -23.312 1 98.06 144 ILE B C 1
ATOM 4280 O O . ILE B 1 144 ? -2.791 -9.898 -23.266 1 98.06 144 ILE B O 1
ATOM 4284 N N . ASP B 1 145 ? -3.682 -7.984 -23.969 1 96.81 145 ASP B N 1
ATOM 4285 C CA . ASP B 1 145 ? -4.754 -8.672 -24.672 1 96.81 145 ASP B CA 1
ATOM 4286 C C . ASP B 1 145 ? -4.195 -9.586 -25.766 1 96.81 145 ASP B C 1
ATOM 4288 O O . ASP B 1 145 ? -4.656 -10.711 -25.938 1 96.81 145 ASP B O 1
ATOM 4292 N N . GLU B 1 146 ? -3.254 -9.07 -26.453 1 97.81 146 GLU B N 1
ATOM 4293 C CA . GLU B 1 146 ? -2.602 -9.859 -27.484 1 97.81 146 GLU B CA 1
ATOM 4294 C C . GLU B 1 146 ? -1.881 -11.062 -26.891 1 97.81 146 GLU B C 1
ATOM 4296 O O . GLU B 1 146 ? -1.895 -12.156 -27.469 1 97.81 146 GLU B O 1
ATOM 4301 N N . LEU B 1 147 ? -1.282 -10.836 -25.812 1 98.38 147 LEU B N 1
ATOM 4302 C CA . LEU B 1 147 ? -0.56 -11.906 -25.125 1 98.38 147 LEU B CA 1
ATOM 4303 C C . LEU B 1 147 ? -1.515 -13 -24.672 1 98.38 147 LEU B C 1
ATOM 4305 O O . LEU B 1 147 ? -1.207 -14.188 -24.797 1 98.38 147 LEU B O 1
ATOM 4309 N N . VAL B 1 148 ? -2.658 -12.633 -24.109 1 97.75 148 VAL B N 1
ATOM 4310 C CA . VAL B 1 148 ? -3.658 -13.594 -23.656 1 97.75 148 VAL B CA 1
ATOM 4311 C C . VAL B 1 148 ? -4.109 -14.461 -24.828 1 97.75 148 VAL B C 1
ATOM 4313 O O . VAL B 1 148 ? -4.211 -15.688 -24.688 1 97.75 148 VAL B O 1
ATOM 4316 N N . ARG B 1 149 ? -4.371 -13.836 -25.938 1 97.19 149 ARG B N 1
ATOM 4317 C CA . ARG B 1 149 ? -4.793 -14.57 -27.125 1 97.19 149 ARG B CA 1
ATOM 4318 C C . ARG B 1 149 ? -3.705 -15.531 -27.594 1 97.19 149 ARG B C 1
ATOM 4320 O O . ARG B 1 149 ? -3.977 -16.703 -27.844 1 97.19 149 ARG B O 1
ATOM 4327 N N . PHE B 1 150 ? -2.539 -15.047 -27.641 1 98.19 150 PHE B N 1
ATOM 4328 C CA . PHE B 1 150 ? -1.408 -15.852 -28.109 1 98.19 150 PHE B CA 1
ATOM 4329 C C . PHE B 1 150 ? -1.211 -17.062 -27.219 1 98.19 150 PHE B C 1
ATOM 4331 O O . PHE B 1 150 ? -1.108 -18.188 -27.703 1 98.19 150 PHE B O 1
ATOM 4338 N N . ILE B 1 151 ? -1.19 -16.844 -25.922 1 98.06 151 ILE B N 1
ATOM 4339 C CA . ILE B 1 151 ? -0.913 -17.922 -24.984 1 98.06 151 ILE B CA 1
ATOM 4340 C C . ILE B 1 151 ? -2.066 -18.922 -24.984 1 98.06 151 ILE B C 1
ATOM 4342 O O . ILE B 1 151 ? -1.845 -20.141 -24.953 1 98.06 151 ILE B O 1
ATOM 4346 N N . SER B 1 152 ? -3.26 -18.422 -25 1 97.12 152 SER B N 1
ATOM 4347 C CA . SER B 1 152 ? -4.426 -19.297 -25.047 1 97.12 152 SER B CA 1
ATOM 4348 C C . SER B 1 152 ? -4.352 -20.25 -26.234 1 97.12 152 SER B C 1
ATOM 4350 O O . SER B 1 152 ? -4.586 -21.453 -26.094 1 97.12 152 SER B O 1
ATOM 4352 N N . GLU B 1 153 ? -4.004 -19.75 -27.359 1 97.5 153 GLU B N 1
ATOM 4353 C CA . GLU B 1 153 ? -3.906 -20.547 -28.578 1 97.5 153 GLU B CA 1
ATOM 4354 C C . GLU B 1 153 ? -2.748 -21.531 -28.484 1 97.5 153 GLU B C 1
ATOM 4356 O O . GLU B 1 153 ? -2.889 -22.703 -28.875 1 97.5 153 GLU B O 1
ATOM 4361 N N . ASP B 1 154 ? -1.659 -21.062 -28.047 1 97.62 154 ASP B N 1
ATOM 4362 C CA . ASP B 1 154 ? -0.473 -21.906 -27.938 1 97.62 154 ASP B CA 1
ATOM 4363 C C . ASP B 1 154 ? -0.705 -23.078 -26.984 1 97.62 154 ASP B C 1
ATOM 4365 O O . ASP B 1 154 ? -0.251 -24.188 -27.234 1 97.62 154 ASP B O 1
ATOM 4369 N N . LEU B 1 155 ? -1.352 -22.797 -25.906 1 97.12 155 LEU B N 1
ATOM 4370 C CA . LEU B 1 155 ? -1.647 -23.828 -24.922 1 97.12 155 LEU B CA 1
ATOM 4371 C C . LEU B 1 155 ? -2.537 -24.906 -25.516 1 97.12 155 LEU B C 1
ATOM 4373 O O . LEU B 1 155 ? -2.303 -26.094 -25.281 1 97.12 155 LEU B O 1
ATOM 4377 N N . LYS B 1 156 ? -3.514 -24.5 -26.203 1 95.56 156 LYS B N 1
ATOM 4378 C CA . LYS B 1 156 ? -4.426 -25.453 -26.844 1 95.56 156 LYS B CA 1
ATOM 4379 C C . LYS B 1 156 ? -3.691 -26.312 -27.859 1 95.56 156 LYS B C 1
ATOM 4381 O O . LYS B 1 156 ? -3.885 -27.531 -27.906 1 95.56 156 LYS B O 1
ATOM 4386 N N . LYS B 1 157 ? -2.889 -25.734 -28.594 1 96.94 157 LYS B N 1
ATOM 4387 C CA . LYS B 1 157 ? -2.15 -26.422 -29.656 1 96.94 157 LYS B CA 1
ATOM 4388 C C . LYS B 1 157 ? -1.204 -27.469 -29.078 1 96.94 157 LYS B C 1
ATOM 4390 O O . LYS B 1 157 ? -1.026 -28.547 -29.656 1 96.94 157 LYS B O 1
ATOM 4395 N N . ASN B 1 158 ? -0.641 -27.219 -27.906 1 96.25 158 ASN B N 1
ATOM 4396 C CA . ASN B 1 158 ? 0.421 -28.078 -27.375 1 96.25 158 ASN B CA 1
ATOM 4397 C C . ASN B 1 158 ? -0.068 -28.906 -26.203 1 96.25 158 ASN B C 1
ATOM 4399 O O . ASN B 1 158 ? 0.688 -29.703 -25.641 1 96.25 158 ASN B O 1
ATOM 4403 N N . GLY B 1 159 ? -1.311 -28.688 -25.766 1 95.31 159 GLY B N 1
ATOM 4404 C CA . GLY B 1 159 ? -1.906 -29.469 -24.688 1 95.31 159 GLY B CA 1
ATOM 4405 C C . GLY B 1 159 ? -1.298 -29.172 -23.328 1 95.31 159 GLY B C 1
ATOM 4406 O O . GLY B 1 159 ? -1.067 -30.094 -22.531 1 95.31 159 GLY B O 1
ATOM 4407 N N . ARG B 1 160 ? -0.95 -28 -23.094 1 96.31 160 ARG B N 1
ATOM 4408 C CA . ARG B 1 160 ? -0.374 -27.594 -21.812 1 96.31 160 ARG B CA 1
ATOM 4409 C C . ARG B 1 160 ? -1.398 -26.844 -20.969 1 96.31 160 ARG B C 1
ATOM 4411 O O . ARG B 1 160 ? -2.336 -26.25 -21.5 1 96.31 160 ARG B O 1
ATOM 4418 N N . GLN B 1 161 ? -1.236 -26.938 -19.703 1 96.31 161 GLN B N 1
ATOM 4419 C CA . GLN B 1 161 ? -2.053 -26.188 -18.766 1 96.31 161 GLN B CA 1
ATOM 4420 C C . GLN B 1 161 ? -1.383 -24.859 -18.375 1 96.31 161 GLN B C 1
ATOM 4422 O O . GLN B 1 161 ? -0.179 -24.828 -18.125 1 96.31 161 GLN B O 1
ATOM 4427 N N . PHE B 1 162 ? -2.141 -23.797 -18.453 1 98 162 PHE B N 1
ATOM 4428 C CA . PHE B 1 162 ? -1.629 -22.578 -17.859 1 98 162 PHE B CA 1
ATOM 4429 C C . PHE B 1 162 ? -1.599 -22.688 -16.344 1 98 162 PHE B C 1
ATOM 4431 O O . PHE B 1 162 ? -2.643 -22.641 -15.688 1 98 162 PHE B O 1
ATOM 4438 N N . TRP B 1 163 ? -0.419 -22.688 -15.797 1 98.06 163 TRP B N 1
ATOM 4439 C CA . TRP B 1 163 ? -0.259 -23.094 -14.406 1 98.06 163 TRP B CA 1
ATOM 4440 C C . TRP B 1 163 ? -0.017 -21.891 -13.508 1 98.06 163 TRP B C 1
ATOM 4442 O O . TRP B 1 163 ? -0.574 -21.812 -12.406 1 98.06 163 TRP B O 1
ATOM 4452 N N . CYS B 1 164 ? 0.815 -20.969 -14 1 98.69 164 CYS B N 1
ATOM 4453 C CA . CYS B 1 164 ? 1.253 -19.938 -13.055 1 98.69 164 CYS B CA 1
ATOM 4454 C C . CYS B 1 164 ? 1.555 -18.641 -13.773 1 98.69 164 CYS B C 1
ATOM 4456 O O . CYS B 1 164 ? 2.156 -18.641 -14.852 1 98.69 164 CYS B O 1
ATOM 4458 N N . LEU B 1 165 ? 1.091 -17.562 -13.219 1 98.75 165 LEU B N 1
ATOM 4459 C CA . LEU B 1 165 ? 1.46 -16.203 -13.594 1 98.75 165 LEU B CA 1
ATOM 4460 C C . LEU B 1 165 ? 2.438 -15.609 -12.586 1 98.75 165 LEU B C 1
ATOM 4462 O O . LEU B 1 165 ? 2.102 -15.445 -11.414 1 98.75 165 LEU B O 1
ATOM 4466 N N . VAL B 1 166 ? 3.68 -15.336 -13.023 1 98.75 166 VAL B N 1
ATOM 4467 C CA . VAL B 1 166 ? 4.68 -14.688 -12.188 1 98.75 166 VAL B CA 1
ATOM 4468 C C . VAL B 1 166 ? 4.809 -13.219 -12.578 1 98.75 166 VAL B C 1
ATOM 4470 O O . VAL B 1 166 ? 5.41 -12.891 -13.602 1 98.75 166 VAL B O 1
ATOM 4473 N N . ASN B 1 167 ? 4.254 -12.375 -11.734 1 98.56 167 ASN B N 1
ATOM 4474 C CA . ASN B 1 167 ? 4.414 -10.938 -11.914 1 98.56 167 ASN B CA 1
ATOM 4475 C C . ASN B 1 167 ? 5.73 -10.438 -11.32 1 98.56 167 ASN B C 1
ATOM 4477 O O . ASN B 1 167 ? 5.805 -10.125 -10.133 1 98.56 167 ASN B O 1
ATOM 4481 N N . ASN B 1 168 ? 6.684 -10.281 -12.18 1 96.94 168 ASN B N 1
ATOM 4482 C CA . ASN 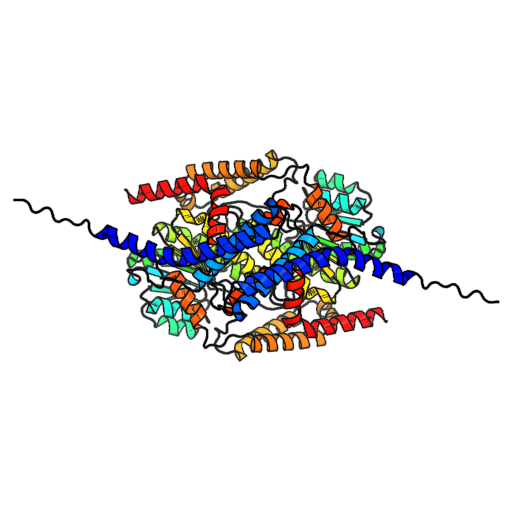B 1 168 ? 8.031 -9.914 -11.766 1 96.94 168 ASN B CA 1
ATOM 4483 C C . ASN B 1 168 ? 8.422 -8.539 -12.297 1 96.94 168 ASN B C 1
ATOM 4485 O O . ASN B 1 168 ? 9.305 -7.879 -11.742 1 96.94 168 ASN B O 1
ATOM 4489 N N . ALA B 1 169 ? 7.785 -8.156 -13.422 1 94.12 169 ALA B N 1
ATOM 4490 C CA . ALA B 1 169 ? 8.102 -6.836 -13.969 1 94.12 169 ALA B CA 1
ATOM 4491 C C . ALA B 1 169 ? 7.977 -5.754 -12.898 1 94.12 169 ALA B C 1
ATOM 4493 O O . ALA B 1 169 ? 6.988 -5.715 -12.164 1 94.12 169 ALA B O 1
ATOM 4494 N N . GLY B 1 170 ? 8.953 -4.941 -12.789 1 91.38 170 GLY B N 1
ATOM 4495 C CA . GLY B 1 170 ? 8.953 -3.881 -11.797 1 91.38 170 GLY B CA 1
ATOM 4496 C C . GLY B 1 170 ? 10.078 -2.887 -11.984 1 91.38 170 GLY B C 1
ATOM 4497 O O . GLY B 1 170 ? 11.062 -3.174 -12.68 1 91.38 170 GLY B O 1
ATOM 4498 N N . VAL B 1 171 ? 9.891 -1.735 -11.461 1 87.88 171 VAL B N 1
ATOM 4499 C CA . VAL B 1 171 ? 10.906 -0.689 -11.461 1 87.88 171 VAL B CA 1
ATOM 4500 C C . VAL B 1 171 ? 11.148 -0.199 -10.039 1 87.88 171 VAL B C 1
ATOM 4502 O O . VAL B 1 171 ? 10.242 -0.238 -9.195 1 87.88 171 VAL B O 1
ATOM 4505 N N . ALA B 1 172 ? 12.367 0.073 -9.781 1 83.56 172 ALA B N 1
ATOM 4506 C CA . ALA B 1 172 ? 12.742 0.672 -8.508 1 83.56 172 ALA B CA 1
ATOM 4507 C C . ALA B 1 172 ? 13.32 2.07 -8.703 1 83.56 172 ALA B C 1
ATOM 4509 O O . ALA B 1 172 ? 14.43 2.221 -9.227 1 83.56 172 ALA B O 1
ATOM 4510 N N . LEU B 1 173 ? 12.586 3.053 -8.375 1 77.12 173 LEU B N 1
ATOM 4511 C CA . LEU B 1 173 ? 13.039 4.438 -8.453 1 77.12 173 LEU B CA 1
ATOM 4512 C C . LEU B 1 173 ? 13.164 5.051 -7.062 1 77.12 173 LEU B C 1
ATOM 4514 O O . LEU B 1 173 ? 12.273 4.898 -6.23 1 77.12 173 LEU B O 1
ATOM 4518 N N . TYR B 1 174 ? 14.336 5.652 -6.852 1 82.44 174 TYR B N 1
ATOM 4519 C CA . TYR B 1 174 ? 14.641 6.203 -5.535 1 82.44 174 TYR B CA 1
ATOM 4520 C C . TYR B 1 174 ? 14.844 7.711 -5.605 1 82.44 174 TYR B C 1
ATOM 4522 O O . TYR B 1 174 ? 15.531 8.211 -6.5 1 82.44 174 TYR B O 1
ATOM 4530 N N . SER B 1 175 ? 14.18 8.398 -4.785 1 85.38 175 SER B N 1
ATOM 4531 C CA . SER B 1 175 ? 14.312 9.852 -4.727 1 85.38 175 SER B CA 1
ATOM 4532 C C . SER B 1 175 ? 13.641 10.422 -3.484 1 85.38 175 SER B C 1
ATOM 4534 O O . SER B 1 175 ? 12.812 9.75 -2.857 1 85.38 175 SER B O 1
ATOM 4536 N N . ASP B 1 176 ? 14.148 11.602 -3.178 1 87.31 176 ASP B N 1
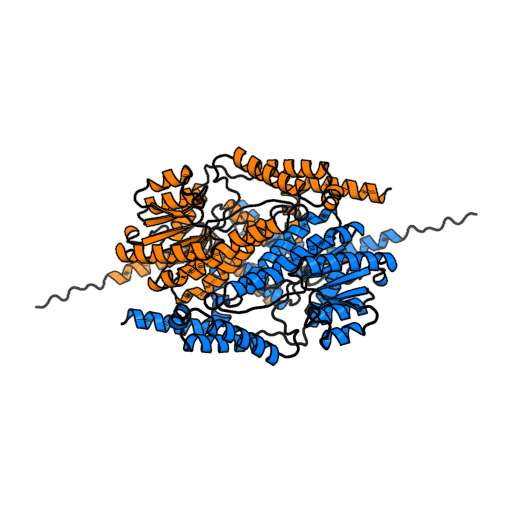ATOM 4537 C CA . ASP B 1 176 ? 13.391 12.375 -2.195 1 87.31 176 ASP B CA 1
ATOM 4538 C C . ASP B 1 176 ? 12.023 12.766 -2.746 1 87.31 176 ASP B C 1
ATOM 4540 O O . ASP B 1 176 ? 11.883 13.047 -3.938 1 87.31 176 ASP B O 1
ATOM 4544 N N . LEU B 1 177 ? 11.125 12.836 -1.84 1 86.06 177 LEU B N 1
ATOM 4545 C CA . LEU B 1 177 ? 9.75 13.125 -2.225 1 86.06 177 LEU B CA 1
ATOM 4546 C C . LEU B 1 177 ? 9.656 14.469 -2.934 1 86.06 177 LEU B C 1
ATOM 4548 O O . LEU B 1 177 ? 8.938 14.602 -3.934 1 86.06 177 LEU B O 1
ATOM 4552 N N . GLU B 1 178 ? 10.383 15.414 -2.426 1 86.81 178 GLU B N 1
ATOM 4553 C CA . GLU B 1 178 ? 10.258 16.766 -2.98 1 86.81 178 GLU B CA 1
ATOM 4554 C C . GLU B 1 178 ? 10.992 16.875 -4.312 1 86.81 178 GLU B C 1
ATOM 4556 O O . GLU B 1 178 ? 10.633 17.703 -5.152 1 86.81 178 GLU B O 1
ATOM 4561 N N . VAL B 1 179 ? 11.961 16.047 -4.496 1 89.44 179 VAL B N 1
ATOM 4562 C CA . VAL B 1 179 ? 12.789 16.125 -5.695 1 89.44 179 VAL B CA 1
ATOM 4563 C C . VAL B 1 179 ? 12.117 15.336 -6.828 1 89.44 179 VAL B C 1
ATOM 4565 O O . VAL B 1 179 ? 12.188 15.742 -7.992 1 89.44 179 VAL B O 1
ATOM 4568 N N . ALA B 1 180 ? 11.477 14.344 -6.496 1 91.12 180 ALA B N 1
ATOM 4569 C CA . ALA B 1 180 ? 10.867 13.461 -7.484 1 91.12 180 ALA B CA 1
ATOM 4570 C C . ALA B 1 180 ? 9.656 14.125 -8.141 1 91.12 180 ALA B C 1
ATOM 4572 O O . ALA B 1 180 ? 8.891 14.828 -7.477 1 91.12 180 ALA B O 1
ATOM 4573 N N . SER B 1 181 ? 9.531 13.883 -9.438 1 90.12 181 SER B N 1
ATOM 4574 C CA . SER B 1 181 ? 8.344 14.367 -10.141 1 90.12 181 SER B CA 1
ATOM 4575 C C . SER B 1 181 ? 7.137 13.477 -9.867 1 90.12 181 SER B C 1
ATOM 4577 O O . SER B 1 181 ? 7.289 12.344 -9.406 1 90.12 181 SER B O 1
ATOM 4579 N N . MET B 1 182 ? 5.98 14.031 -10.156 1 92.06 182 MET B N 1
ATOM 4580 C CA . MET B 1 182 ? 4.77 13.227 -10.031 1 92.06 182 MET B CA 1
ATOM 4581 C C . MET B 1 182 ? 4.828 12.008 -10.938 1 92.06 182 MET B C 1
ATOM 4583 O O . MET B 1 182 ? 4.336 10.93 -10.578 1 92.06 182 MET B O 1
ATOM 4587 N N . ASP B 1 183 ? 5.391 12.195 -12.07 1 91.12 183 ASP B N 1
ATOM 4588 C CA . ASP B 1 183 ? 5.5 11.102 -13.031 1 91.12 183 ASP B CA 1
ATOM 4589 C C . ASP B 1 183 ? 6.301 9.938 -12.453 1 91.12 183 ASP B C 1
ATOM 4591 O O . ASP B 1 183 ? 6.012 8.773 -12.742 1 91.12 183 ASP B O 1
ATOM 4595 N N . HIS B 1 184 ? 7.254 10.273 -11.703 1 89.44 184 HIS B N 1
ATOM 4596 C CA . HIS B 1 184 ? 8.047 9.25 -11.031 1 89.44 184 HIS B CA 1
ATOM 4597 C C . HIS B 1 184 ? 7.172 8.352 -10.164 1 89.44 184 HIS B C 1
ATOM 4599 O O . HIS B 1 184 ? 7.273 7.129 -10.234 1 89.44 184 HIS B O 1
ATOM 4605 N N . PHE B 1 185 ? 6.332 8.945 -9.461 1 93.06 185 PHE B N 1
ATOM 4606 C CA . PHE B 1 185 ? 5.457 8.203 -8.555 1 93.06 185 PHE B CA 1
ATOM 4607 C C . PHE B 1 185 ? 4.406 7.426 -9.336 1 93.06 185 PHE B C 1
ATOM 4609 O O . PHE B 1 185 ? 4.219 6.227 -9.109 1 93.06 185 PHE B O 1
ATOM 4616 N N . THR B 1 186 ? 3.775 8.078 -10.281 1 94.88 186 THR B N 1
ATOM 4617 C CA . THR B 1 186 ? 2.654 7.48 -10.992 1 94.88 186 THR B CA 1
ATOM 4618 C C . THR B 1 186 ? 3.135 6.363 -11.914 1 94.88 186 THR B C 1
ATOM 4620 O O . THR B 1 186 ? 2.461 5.34 -12.062 1 94.88 186 THR B O 1
ATOM 4623 N N . SER B 1 187 ? 4.297 6.531 -12.531 1 94.56 187 SER B N 1
ATOM 4624 C CA . SER B 1 187 ? 4.828 5.484 -13.398 1 94.56 187 SER B CA 1
ATOM 4625 C C . SER B 1 187 ? 5.242 4.258 -12.594 1 94.56 187 SER B C 1
ATOM 4627 O O . SER B 1 187 ? 5.062 3.123 -13.039 1 94.56 187 SER B O 1
ATOM 4629 N N . THR B 1 188 ? 5.828 4.492 -11.422 1 94.5 188 THR B N 1
ATOM 4630 C CA . THR B 1 188 ? 6.199 3.383 -10.547 1 94.5 188 THR B CA 1
ATOM 4631 C C . THR B 1 188 ? 4.965 2.594 -10.117 1 94.5 188 THR B C 1
ATOM 4633 O O . THR B 1 188 ? 4.961 1.362 -10.172 1 94.5 188 THR B O 1
ATOM 4636 N N . LEU B 1 189 ? 3.918 3.283 -9.742 1 96.81 189 LEU B N 1
ATOM 4637 C CA . LEU B 1 189 ? 2.664 2.635 -9.375 1 96.81 189 LEU B CA 1
ATOM 4638 C C . LEU B 1 189 ? 2.078 1.872 -10.555 1 96.81 189 LEU B C 1
ATOM 4640 O O . LEU B 1 189 ? 1.56 0.765 -10.391 1 96.81 189 LEU B O 1
ATOM 4644 N N . ASP B 1 190 ? 2.188 2.469 -11.695 1 97.25 190 ASP B N 1
ATOM 4645 C CA . ASP B 1 190 ? 1.599 1.875 -12.891 1 97.25 190 ASP B CA 1
ATOM 4646 C C . ASP B 1 190 ? 2.271 0.547 -13.227 1 97.25 190 ASP B C 1
ATOM 4648 O O . ASP B 1 190 ? 1.598 -0.421 -13.586 1 97.25 190 ASP B O 1
ATOM 4652 N N . VAL B 1 191 ? 3.529 0.468 -13.102 1 96.75 191 VAL B N 1
ATOM 4653 C CA . VAL B 1 191 ? 4.273 -0.739 -13.445 1 96.75 191 VAL B CA 1
ATOM 4654 C C . VAL B 1 191 ? 4.176 -1.751 -12.305 1 96.75 191 VAL B C 1
ATOM 4656 O O . VAL B 1 191 ? 3.807 -2.908 -12.523 1 96.75 191 VAL B O 1
ATOM 4659 N N . ASN B 1 192 ? 4.469 -1.295 -11.078 1 96.81 192 ASN B N 1
ATOM 4660 C CA . ASN B 1 192 ? 4.664 -2.205 -9.961 1 96.81 192 ASN B CA 1
ATOM 4661 C C . ASN B 1 192 ? 3.334 -2.658 -9.367 1 96.81 192 ASN B C 1
ATOM 4663 O O . ASN B 1 192 ? 3.268 -3.691 -8.695 1 96.81 192 ASN B O 1
ATOM 4667 N N . THR B 1 193 ? 2.283 -1.868 -9.516 1 97.38 193 THR B N 1
ATOM 4668 C CA . THR B 1 193 ? 1.021 -2.145 -8.836 1 97.38 193 THR B CA 1
ATOM 4669 C C . THR B 1 193 ? -0.082 -2.436 -9.852 1 97.38 193 THR B C 1
ATOM 4671 O O . THR B 1 193 ? -0.662 -3.523 -9.852 1 97.38 193 THR B O 1
ATOM 4674 N N . VAL B 1 194 ? -0.305 -1.502 -10.742 1 97.56 194 VAL B N 1
ATOM 4675 C CA . VAL B 1 194 ? -1.402 -1.635 -11.695 1 97.56 194 VAL B CA 1
ATOM 4676 C C . VAL B 1 194 ? -1.052 -2.688 -12.75 1 97.56 194 VAL B C 1
ATOM 4678 O O . VAL B 1 194 ? -1.934 -3.381 -13.258 1 97.56 194 VAL B O 1
ATOM 4681 N N . GLY B 1 195 ? 0.274 -2.787 -13.07 1 97.81 195 GLY B N 1
ATOM 4682 C CA . GLY B 1 195 ? 0.725 -3.812 -14 1 97.81 195 GLY B CA 1
ATOM 4683 C C . GLY B 1 195 ? 0.299 -5.211 -13.594 1 97.81 195 GLY B C 1
ATOM 4684 O O . GLY B 1 195 ? -0.448 -5.871 -14.32 1 97.81 195 GLY B O 1
ATOM 4685 N N . PRO B 1 196 ? 0.725 -5.656 -12.391 1 98 196 PRO B N 1
ATOM 4686 C CA . PRO B 1 196 ? 0.292 -6.973 -11.906 1 98 196 PRO B CA 1
ATOM 4687 C C . PRO B 1 196 ? -1.228 -7.102 -11.836 1 98 196 PRO B C 1
ATOM 4689 O O . PRO B 1 196 ? -1.771 -8.188 -12.078 1 98 196 PRO B O 1
ATOM 4692 N N . LEU B 1 197 ? -1.901 -6.043 -11.461 1 96.81 197 LEU B N 1
ATOM 4693 C CA . LEU B 1 197 ? -3.359 -6.051 -11.438 1 96.81 197 LEU B CA 1
ATOM 4694 C C . LEU B 1 197 ? -3.928 -6.355 -12.82 1 96.81 197 LEU B C 1
ATOM 4696 O O . LEU B 1 197 ? -4.805 -7.211 -12.961 1 96.81 197 LEU B O 1
ATOM 4700 N N . ARG B 1 198 ? -3.441 -5.656 -13.828 1 96.94 198 ARG B N 1
ATOM 4701 C CA . ARG B 1 198 ? -3.869 -5.883 -15.203 1 96.94 198 ARG B CA 1
ATOM 4702 C C . ARG B 1 198 ? -3.604 -7.324 -15.625 1 96.94 198 ARG B C 1
ATOM 4704 O O . ARG B 1 198 ? -4.465 -7.969 -16.234 1 96.94 198 ARG B O 1
ATOM 4711 N N . MET B 1 199 ? -2.461 -7.742 -15.305 1 98.06 199 MET B N 1
ATOM 4712 C CA . MET B 1 199 ? -2.061 -9.094 -15.68 1 98.06 199 MET B CA 1
ATOM 4713 C C . MET B 1 199 ? -2.967 -10.133 -15.016 1 98.06 199 MET B C 1
ATOM 4715 O O . MET B 1 199 ? -3.447 -11.055 -15.68 1 98.06 199 MET B O 1
ATOM 4719 N N . CYS B 1 200 ? -3.18 -9.992 -13.734 1 97.25 200 CYS B N 1
ATOM 4720 C CA . CYS B 1 200 ? -4 -10.945 -13 1 97.25 200 CYS B CA 1
ATOM 4721 C C . CYS B 1 200 ? -5.422 -10.977 -13.539 1 97.25 200 CYS B C 1
ATOM 4723 O O . CYS B 1 200 ? -5.977 -12.047 -13.789 1 97.25 200 CYS B O 1
ATOM 4725 N N . LYS B 1 201 ? -5.973 -9.844 -13.734 1 94.56 201 LYS B N 1
ATOM 4726 C CA . LYS B 1 201 ? -7.344 -9.781 -14.234 1 94.56 201 LYS B CA 1
ATOM 4727 C C . LYS B 1 201 ? -7.457 -10.414 -15.617 1 94.56 201 LYS B C 1
ATOM 4729 O O . LYS B 1 201 ? -8.43 -11.117 -15.906 1 94.56 201 LYS B O 1
ATOM 4734 N N . SER B 1 202 ? -6.496 -10.18 -16.453 1 95.69 202 SER B N 1
ATOM 4735 C CA . SER B 1 202 ? -6.535 -10.648 -17.828 1 95.69 202 SER B CA 1
ATOM 4736 C C . SER B 1 202 ? -6.324 -12.156 -17.906 1 95.69 202 SER B C 1
ATOM 4738 O O . SER B 1 202 ? -6.875 -12.82 -18.797 1 95.69 202 SER B O 1
ATOM 4740 N N . PHE B 1 203 ? -5.574 -12.711 -17.016 1 96.81 203 PHE B N 1
ATOM 4741 C CA . PHE B 1 203 ? -5.176 -14.109 -17.156 1 96.81 203 PHE B CA 1
ATOM 4742 C C . PHE B 1 203 ? -5.973 -15 -16.219 1 96.81 203 PHE B C 1
ATOM 4744 O O . PHE B 1 203 ? -5.91 -16.234 -16.312 1 96.81 203 PHE B O 1
ATOM 4751 N N . LEU B 1 204 ? -6.738 -14.438 -15.336 1 95.06 204 LEU B N 1
ATOM 4752 C CA . LEU B 1 204 ? -7.492 -15.203 -14.344 1 95.06 204 LEU B CA 1
ATOM 4753 C C . LEU B 1 204 ? -8.43 -16.188 -15.023 1 95.06 204 LEU B C 1
ATOM 4755 O O . LEU B 1 204 ? -8.539 -17.344 -14.602 1 95.06 204 LEU B O 1
ATOM 4759 N N . PRO B 1 205 ? -9.109 -15.766 -16.125 1 91.81 205 PRO B N 1
ATOM 4760 C CA . PRO B 1 205 ? -9.977 -16.75 -16.781 1 91.81 205 PRO B CA 1
ATOM 4761 C C . PRO B 1 205 ? -9.219 -17.984 -17.266 1 91.81 205 PRO B C 1
ATOM 4763 O O . PRO B 1 205 ? -9.734 -19.094 -17.172 1 91.81 205 PRO B O 1
ATOM 4766 N N . LEU B 1 206 ? -8.023 -17.797 -17.734 1 93.62 206 LEU B N 1
ATOM 4767 C CA . LEU B 1 206 ? -7.215 -18.922 -18.188 1 93.62 206 LEU B CA 1
ATOM 4768 C C . LEU B 1 206 ? -6.812 -19.812 -17.016 1 93.62 206 LEU B C 1
ATOM 4770 O O . LEU B 1 206 ? -6.762 -21.031 -17.141 1 93.62 206 LEU B O 1
ATOM 4774 N N . LEU B 1 207 ? -6.508 -19.219 -15.898 1 94.94 207 LEU B N 1
ATOM 4775 C CA . LEU B 1 207 ? -6.164 -19.969 -14.703 1 94.94 207 LEU B CA 1
ATOM 4776 C C . LEU B 1 207 ? -7.363 -20.781 -14.211 1 94.94 207 LEU B C 1
ATOM 4778 O O . LEU B 1 207 ? -7.227 -21.953 -13.852 1 94.94 207 LEU B O 1
ATOM 4782 N N . ARG B 1 208 ? -8.484 -20.219 -14.25 1 89.62 208 ARG B N 1
ATOM 4783 C CA . ARG B 1 208 ? -9.711 -20.875 -13.797 1 89.62 208 ARG B CA 1
ATOM 4784 C C . ARG B 1 208 ? -10.047 -22.062 -14.688 1 89.62 208 ARG B C 1
ATOM 4786 O O . ARG B 1 208 ? -10.516 -23.094 -14.203 1 89.62 208 ARG B O 1
ATOM 4793 N N . ALA B 1 209 ? -9.82 -21.844 -15.922 1 87.25 209 ALA B N 1
ATOM 4794 C CA . ALA B 1 209 ? -10.125 -22.891 -16.891 1 87.25 209 ALA B CA 1
ATOM 4795 C C . ALA B 1 209 ? -9.312 -24.156 -16.609 1 87.25 209 ALA B C 1
ATOM 4797 O O . ALA B 1 209 ? -9.773 -25.266 -16.875 1 87.25 209 ALA B O 1
ATOM 4798 N N . GLY B 1 210 ? -8.18 -24 -16.047 1 88.19 210 GLY B N 1
ATOM 4799 C CA . GLY B 1 210 ? -7.336 -25.141 -15.727 1 88.19 210 GLY B CA 1
ATOM 4800 C C . GLY B 1 210 ? -7.734 -25.828 -14.438 1 88.19 210 GLY B C 1
ATOM 4801 O O . GLY B 1 210 ? -7.254 -26.938 -14.141 1 88.19 210 GLY B O 1
ATOM 4802 N N . GLY B 1 211 ? -8.617 -25.203 -13.648 1 87.31 211 GLY B N 1
ATOM 4803 C CA . GLY B 1 211 ? -9.117 -25.766 -12.406 1 87.31 211 GLY B CA 1
ATOM 4804 C C . GLY B 1 211 ? -8.211 -25.516 -11.219 1 87.31 211 GLY B C 1
ATOM 4805 O O . GLY B 1 211 ? -8.609 -25.719 -10.07 1 87.31 211 GLY B O 1
ATOM 4806 N N . GLN B 1 212 ? -7.039 -25.25 -11.484 1 90.94 212 GLN B N 1
ATOM 4807 C CA . GLN B 1 212 ? -6.051 -24.906 -10.469 1 90.94 212 GLN B CA 1
ATOM 4808 C C . GLN B 1 212 ? -4.949 -24.031 -11.047 1 90.94 212 GLN B C 1
ATOM 4810 O O . GLN B 1 212 ? -4.746 -24 -12.266 1 90.94 212 GLN B O 1
ATOM 4815 N N . GLY B 1 213 ? -4.258 -23.312 -10.211 1 95.88 213 GLY B N 1
ATOM 4816 C CA . GLY B 1 213 ? -3.158 -22.484 -10.672 1 95.88 213 GLY B CA 1
ATOM 4817 C C . GLY B 1 213 ? -2.551 -21.625 -9.578 1 95.88 213 GLY B C 1
ATOM 4818 O O . GLY B 1 213 ? -2.893 -21.781 -8.398 1 95.88 213 GLY B O 1
ATOM 4819 N N . ARG B 1 214 ? -1.577 -20.812 -10.039 1 97.94 214 ARG B N 1
ATOM 4820 C CA . ARG B 1 214 ? -0.874 -19.984 -9.07 1 97.94 214 ARG B CA 1
ATOM 4821 C C . ARG B 1 214 ? -0.587 -18.594 -9.641 1 97.94 214 ARG B C 1
ATOM 4823 O O . ARG B 1 214 ? -0.409 -18.453 -10.852 1 97.94 214 ARG B O 1
ATOM 4830 N N . ILE B 1 215 ? -0.645 -17.688 -8.812 1 98.44 215 ILE B N 1
ATOM 4831 C CA . ILE B 1 215 ? -0.153 -16.344 -9.086 1 98.44 215 ILE B CA 1
ATOM 4832 C C . ILE B 1 215 ? 0.971 -15.992 -8.109 1 98.44 215 ILE B C 1
ATOM 4834 O O . ILE B 1 215 ? 0.813 -16.141 -6.895 1 98.44 215 ILE B O 1
ATOM 4838 N N . VAL B 1 216 ? 2.111 -15.656 -8.641 1 98.62 216 VAL B N 1
ATOM 4839 C CA . VAL B 1 216 ? 3.238 -15.234 -7.816 1 98.62 216 VAL B CA 1
ATOM 4840 C C . VAL B 1 216 ? 3.551 -13.766 -8.094 1 98.62 216 VAL B C 1
ATOM 4842 O O . VAL B 1 216 ? 3.889 -13.398 -9.219 1 98.62 216 VAL B O 1
ATOM 4845 N N . ASN B 1 217 ? 3.389 -12.922 -7.098 1 98.12 217 ASN B N 1
ATOM 4846 C CA . ASN B 1 217 ? 3.73 -11.508 -7.18 1 98.12 217 ASN B CA 1
ATOM 4847 C C . ASN B 1 217 ? 5.066 -11.211 -6.5 1 98.12 217 ASN B C 1
ATOM 4849 O O . ASN B 1 217 ? 5.23 -11.469 -5.309 1 98.12 217 ASN B O 1
ATOM 4853 N N . ILE B 1 218 ? 5.996 -10.695 -7.293 1 96.25 218 ILE B N 1
ATOM 4854 C CA . ILE B 1 218 ? 7.273 -10.297 -6.711 1 96.25 218 ILE B CA 1
ATOM 4855 C C . ILE B 1 218 ? 7.141 -8.914 -6.07 1 96.25 218 ILE B C 1
ATOM 4857 O O . ILE B 1 218 ? 7.152 -7.898 -6.766 1 96.25 218 ILE B O 1
ATOM 4861 N N . ALA B 1 219 ? 7.062 -8.969 -4.812 1 94.12 219 ALA B N 1
ATOM 4862 C CA . ALA B 1 219 ? 6.973 -7.742 -4.027 1 94.12 219 ALA B CA 1
ATOM 4863 C C . ALA B 1 219 ? 8.336 -7.352 -3.459 1 94.12 219 ALA B C 1
ATOM 4865 O O . ALA B 1 219 ? 9.336 -7.352 -4.176 1 94.12 219 ALA B O 1
ATOM 4866 N N . SER B 1 220 ? 8.344 -6.852 -2.254 1 88.06 220 SER B N 1
ATOM 4867 C CA . SER B 1 220 ? 9.562 -6.422 -1.579 1 88.06 220 SER B CA 1
ATOM 4868 C C . SER B 1 220 ? 9.32 -6.195 -0.091 1 88.06 220 SER B C 1
ATOM 4870 O O . SER B 1 220 ? 8.188 -5.969 0.331 1 88.06 220 SER B O 1
ATOM 4872 N N . GLN B 1 221 ? 10.391 -6.266 0.577 1 83.19 221 GLN B N 1
ATOM 4873 C CA . GLN B 1 221 ? 10.305 -5.871 1.979 1 83.19 221 GLN B CA 1
ATOM 4874 C C . GLN B 1 221 ? 9.969 -4.391 2.117 1 83.19 221 GLN B C 1
ATOM 4876 O O . GLN B 1 221 ? 9.406 -3.969 3.133 1 83.19 221 GLN B O 1
ATOM 4881 N N . ALA B 1 222 ? 10.258 -3.686 1.121 1 82.94 222 ALA B N 1
ATOM 4882 C CA . ALA B 1 222 ? 9.922 -2.264 1.097 1 82.94 222 ALA B CA 1
ATOM 4883 C C . ALA B 1 222 ? 8.414 -2.061 1.117 1 82.94 222 ALA B C 1
ATOM 4885 O O . ALA B 1 222 ? 7.93 -0.95 1.36 1 82.94 222 ALA B O 1
ATOM 4886 N N . GLY B 1 223 ? 7.703 -3.062 0.916 1 88.25 223 GLY B N 1
ATOM 4887 C CA . GLY B 1 223 ? 6.254 -2.992 1.03 1 88.25 223 GLY B CA 1
ATOM 4888 C C . GLY B 1 223 ? 5.762 -3.139 2.457 1 88.25 223 GLY B C 1
ATOM 4889 O O . GLY B 1 223 ? 4.594 -2.873 2.744 1 88.25 223 GLY B O 1
ATOM 4890 N N . ARG B 1 224 ? 6.645 -3.52 3.307 1 83.31 224 ARG B N 1
ATOM 4891 C CA . ARG B 1 224 ? 6.273 -3.746 4.699 1 83.31 224 ARG B CA 1
ATOM 4892 C C . ARG B 1 224 ? 6.727 -2.588 5.582 1 83.31 224 ARG B C 1
ATOM 4894 O O . ARG B 1 224 ? 6.191 -2.385 6.672 1 83.31 224 ARG B O 1
ATOM 4901 N N . PHE B 1 225 ? 7.719 -1.945 5.121 1 81.75 225 PHE B N 1
ATOM 4902 C CA . PHE B 1 225 ? 8.188 -0.735 5.781 1 81.75 225 PHE B CA 1
ATOM 4903 C C . PHE B 1 225 ? 8.82 0.223 4.777 1 81.75 225 PHE B C 1
ATOM 4905 O O . PHE B 1 225 ? 9.359 -0.208 3.758 1 81.75 225 PHE B O 1
ATOM 4912 N N . THR B 1 226 ? 8.805 1.461 5.145 1 83.94 226 THR B N 1
ATOM 4913 C CA . THR B 1 226 ? 9.305 2.467 4.219 1 83.94 226 THR B CA 1
ATOM 4914 C C . THR B 1 226 ? 10.594 3.092 4.75 1 83.94 226 THR B C 1
ATOM 4916 O O . THR B 1 226 ? 10.602 3.699 5.824 1 83.94 226 THR B O 1
ATOM 4919 N N . VAL B 1 227 ? 11.625 2.904 4.012 1 80.25 227 VAL B N 1
ATOM 4920 C CA . VAL B 1 227 ? 12.867 3.623 4.258 1 80.25 227 VAL B CA 1
ATOM 4921 C C . VAL B 1 227 ? 12.867 4.941 3.482 1 80.25 227 VAL B C 1
ATOM 4923 O O . VAL B 1 227 ? 12.414 4.992 2.336 1 80.25 227 VAL B O 1
ATOM 4926 N N . PRO B 1 228 ? 13.391 5.922 4.168 1 82.25 228 PRO B N 1
ATOM 4927 C CA . PRO B 1 228 ? 13.438 7.184 3.43 1 82.25 228 PRO B CA 1
ATOM 4928 C C . PRO B 1 228 ? 14.102 7.043 2.061 1 82.25 228 PRO B C 1
ATOM 4930 O O . PRO B 1 228 ? 15.047 6.27 1.907 1 82.25 228 PRO B O 1
ATOM 4933 N N . PHE B 1 229 ? 13.625 7.719 1.081 1 83.88 229 PHE B N 1
ATOM 4934 C CA . PHE B 1 229 ? 14.195 7.758 -0.262 1 83.88 229 PHE B CA 1
ATOM 4935 C C . PHE B 1 229 ? 13.625 6.637 -1.123 1 83.88 229 PHE B C 1
ATOM 4937 O O . PHE B 1 229 ? 13.82 6.617 -2.34 1 83.88 229 PHE B O 1
ATOM 4944 N N . THR B 1 230 ? 12.914 5.73 -0.529 1 87.06 230 THR B N 1
ATOM 4945 C CA . THR B 1 230 ? 12.297 4.641 -1.282 1 87.06 230 THR B CA 1
ATOM 4946 C C . THR B 1 230 ? 10.781 4.766 -1.27 1 87.06 230 THR B C 1
ATOM 4948 O O . THR B 1 230 ? 10.07 3.775 -1.453 1 87.06 230 THR B O 1
ATOM 4951 N N . THR B 1 231 ? 10.336 5.918 -1.053 1 90.94 231 THR B N 1
ATOM 4952 C CA . THR B 1 231 ? 8.914 6.117 -0.771 1 90.94 231 THR B CA 1
ATOM 4953 C C . THR B 1 231 ? 8.062 5.656 -1.946 1 90.94 231 THR B C 1
ATOM 4955 O O . THR B 1 231 ? 7.098 4.906 -1.764 1 90.94 231 THR B O 1
ATOM 4958 N N . ALA B 1 232 ? 8.445 6.062 -3.172 1 91.56 232 ALA B N 1
ATOM 4959 C CA . ALA B 1 232 ? 7.668 5.656 -4.344 1 91.56 232 ALA B CA 1
ATOM 4960 C C . ALA B 1 232 ? 7.633 4.137 -4.477 1 91.56 232 ALA B C 1
ATOM 4962 O O . ALA B 1 232 ? 6.578 3.555 -4.738 1 91.56 232 ALA B O 1
ATOM 4963 N N . TYR B 1 233 ? 8.75 3.559 -4.355 1 91.56 233 TYR B N 1
ATOM 4964 C CA . TYR B 1 233 ? 8.875 2.107 -4.441 1 91.56 233 TYR B CA 1
ATOM 4965 C C . TYR B 1 233 ? 8.078 1.426 -3.336 1 91.56 233 TYR B C 1
ATOM 4967 O O . TYR B 1 233 ? 7.32 0.488 -3.596 1 91.56 233 TYR B O 1
ATOM 4975 N N . SER B 1 234 ? 8.195 1.903 -2.117 1 93.06 234 SER B N 1
ATOM 4976 C CA . SER B 1 234 ? 7.492 1.338 -0.972 1 93.06 234 SER B CA 1
ATOM 4977 C C . SER B 1 234 ? 5.98 1.454 -1.143 1 93.06 234 SER B C 1
ATOM 4979 O O . SER B 1 234 ? 5.238 0.53 -0.801 1 93.06 234 SER B O 1
ATOM 4981 N N . MET B 1 235 ? 5.562 2.6 -1.598 1 95.81 235 MET B N 1
ATOM 4982 C CA . MET B 1 235 ? 4.141 2.783 -1.878 1 95.81 235 MET B CA 1
ATOM 4983 C C . MET B 1 235 ? 3.629 1.699 -2.82 1 95.81 235 MET B C 1
ATOM 4985 O O . MET B 1 235 ? 2.609 1.063 -2.547 1 95.81 235 MET B O 1
ATOM 4989 N N . SER B 1 236 ? 4.324 1.497 -3.9 1 96.12 236 SER B N 1
ATOM 4990 C CA . SER B 1 236 ? 3.896 0.565 -4.938 1 96.12 236 SER B CA 1
ATOM 4991 C C . SER B 1 236 ? 3.875 -0.869 -4.418 1 96.12 236 SER B C 1
ATOM 4993 O O . SER B 1 236 ? 2.941 -1.623 -4.703 1 96.12 236 SER B O 1
ATOM 4995 N N . LYS B 1 237 ? 4.891 -1.21 -3.715 1 95.06 237 LYS B N 1
ATOM 4996 C CA . LYS B 1 237 ? 4.996 -2.588 -3.242 1 95.06 237 LYS B CA 1
ATOM 4997 C C . LYS B 1 237 ? 4.043 -2.846 -2.08 1 95.06 237 LYS B C 1
ATOM 4999 O O . LYS B 1 237 ? 3.523 -3.953 -1.93 1 95.06 237 LYS B O 1
ATOM 5004 N N . ALA B 1 238 ? 3.787 -1.843 -1.259 1 95 238 ALA B N 1
ATOM 5005 C CA . ALA B 1 238 ? 2.758 -1.971 -0.23 1 95 238 ALA B CA 1
ATOM 5006 C C . ALA B 1 238 ? 1.391 -2.236 -0.853 1 95 238 ALA B C 1
ATOM 5008 O O . ALA B 1 238 ? 0.647 -3.104 -0.386 1 95 238 ALA B O 1
ATOM 5009 N N . ALA B 1 239 ? 1.091 -1.459 -1.832 1 97 239 ALA B N 1
ATOM 5010 C CA . ALA B 1 239 ? -0.17 -1.656 -2.543 1 97 239 ALA B CA 1
ATOM 5011 C C . ALA B 1 239 ? -0.236 -3.047 -3.166 1 97 239 ALA B C 1
ATOM 5013 O O . ALA B 1 239 ? -1.289 -3.689 -3.156 1 97 239 ALA B O 1
ATOM 5014 N N . LEU B 1 240 ? 0.86 -3.502 -3.729 1 97.31 240 LEU B N 1
ATOM 5015 C CA . LEU B 1 240 ? 0.911 -4.824 -4.344 1 97.31 240 LEU B CA 1
ATOM 5016 C C . LEU B 1 240 ? 0.653 -5.914 -3.312 1 97.31 240 LEU B C 1
ATOM 5018 O O . LEU B 1 240 ? -0.03 -6.898 -3.602 1 97.31 240 LEU B O 1
ATOM 5022 N N . ILE B 1 241 ? 1.244 -5.781 -2.168 1 94.88 241 ILE B N 1
ATOM 5023 C CA . ILE B 1 241 ? 1.037 -6.758 -1.104 1 94.88 241 ILE B CA 1
ATOM 5024 C C . ILE B 1 241 ? -0.433 -6.766 -0.689 1 94.88 241 ILE B C 1
ATOM 5026 O O . ILE B 1 241 ? -1.039 -7.832 -0.545 1 94.88 241 ILE B O 1
ATOM 5030 N N . ALA B 1 242 ? -1.02 -5.59 -0.515 1 94.25 242 ALA B N 1
ATOM 5031 C CA . ALA B 1 242 ? -2.439 -5.492 -0.184 1 94.25 242 ALA B CA 1
ATOM 5032 C C . ALA B 1 242 ? -3.299 -6.145 -1.264 1 94.25 242 ALA B C 1
ATOM 5034 O O . ALA B 1 242 ? -4.254 -6.859 -0.957 1 94.25 242 ALA B O 1
ATOM 5035 N N . PHE B 1 243 ? -2.934 -5.898 -2.496 1 95 243 PHE B N 1
ATOM 5036 C CA . PHE B 1 243 ? -3.611 -6.516 -3.627 1 95 243 PHE B CA 1
ATOM 5037 C C . PHE B 1 243 ? -3.533 -8.039 -3.541 1 95 243 PHE B C 1
ATOM 5039 O O . PHE B 1 243 ? -4.543 -8.727 -3.701 1 95 243 PHE B O 1
ATOM 5046 N N . SER B 1 244 ? -2.385 -8.516 -3.307 1 95.88 244 SER B N 1
ATOM 5047 C CA . SER B 1 244 ? -2.145 -9.953 -3.244 1 95.88 244 SER B CA 1
ATOM 5048 C C . SER B 1 244 ? -2.959 -10.602 -2.129 1 95.88 244 SER B C 1
ATOM 5050 O O . SER B 1 244 ? -3.521 -11.68 -2.311 1 95.88 244 SER B O 1
ATOM 5052 N N . ASP B 1 245 ? -3.012 -9.953 -0.989 1 92.25 245 ASP B N 1
ATOM 5053 C CA . ASP B 1 245 ? -3.791 -10.469 0.133 1 92.25 245 ASP B CA 1
ATOM 5054 C C . ASP B 1 245 ? -5.273 -10.539 -0.217 1 92.25 245 ASP B C 1
ATOM 5056 O O . ASP B 1 245 ? -5.938 -11.547 0.067 1 92.25 245 ASP B O 1
ATOM 5060 N N . GLY B 1 246 ? -5.766 -9.477 -0.783 1 90.62 246 GLY B N 1
ATOM 5061 C CA . GLY B 1 246 ? -7.16 -9.469 -1.191 1 90.62 246 GLY B CA 1
ATOM 5062 C C . GLY B 1 246 ? -7.484 -10.516 -2.24 1 90.62 246 GLY B C 1
ATOM 5063 O O . GLY B 1 246 ? -8.484 -11.234 -2.123 1 90.62 246 GLY B O 1
ATOM 5064 N N . LEU B 1 247 ? -6.621 -10.578 -3.195 1 92.94 247 LEU B N 1
ATOM 5065 C CA . LEU B 1 247 ? -6.805 -11.539 -4.281 1 92.94 247 LEU B CA 1
ATOM 5066 C C . LEU B 1 247 ? -6.785 -12.969 -3.754 1 92.94 247 LEU B C 1
ATOM 5068 O O . LEU B 1 247 ? -7.602 -13.797 -4.168 1 92.94 247 LEU B O 1
ATOM 5072 N N . ARG B 1 248 ? -5.84 -13.273 -2.904 1 93.06 248 ARG B N 1
ATOM 5073 C CA . ARG B 1 248 ? -5.703 -14.602 -2.324 1 93.06 248 ARG B CA 1
ATOM 5074 C C . ARG B 1 248 ? -6.992 -15.039 -1.64 1 93.06 248 ARG B C 1
ATOM 5076 O O . ARG B 1 248 ? -7.457 -16.172 -1.834 1 93.06 248 ARG B O 1
ATOM 5083 N N . ARG B 1 249 ? -7.57 -14.203 -0.929 1 87.94 249 ARG B N 1
ATOM 5084 C CA . ARG B 1 249 ? -8.781 -14.508 -0.176 1 87.94 249 ARG B CA 1
ATOM 5085 C C . ARG B 1 249 ? -9.977 -14.68 -1.107 1 87.94 249 ARG B C 1
ATOM 5087 O O . ARG B 1 249 ? -10.852 -15.516 -0.857 1 87.94 249 ARG B O 1
ATOM 5094 N N . GLU B 1 250 ? -10.023 -13.961 -2.158 1 86.75 250 GLU B N 1
ATOM 5095 C CA . GLU B 1 250 ? -11.133 -14.023 -3.098 1 86.75 250 GLU B CA 1
ATOM 5096 C C . GLU B 1 250 ? -11.039 -15.266 -3.986 1 86.75 250 GLU B C 1
ATOM 5098 O O . GLU B 1 250 ? -12.055 -15.789 -4.438 1 86.75 250 GLU B O 1
ATOM 5103 N N . LEU B 1 251 ? -9.836 -15.773 -4.211 1 89.5 251 LEU B N 1
ATOM 5104 C CA . LEU B 1 251 ? -9.641 -16.844 -5.191 1 89.5 251 LEU B CA 1
ATOM 5105 C C . LEU B 1 251 ? -9.617 -18.203 -4.508 1 89.5 251 LEU B C 1
ATOM 5107 O O . LEU B 1 251 ? -9.492 -19.234 -5.176 1 89.5 251 LEU B O 1
ATOM 5111 N N . THR B 1 252 ? -9.781 -18.266 -3.27 1 82.88 252 THR B N 1
ATOM 5112 C CA . THR B 1 252 ? -9.703 -19.5 -2.512 1 82.88 252 THR B CA 1
ATOM 5113 C C . THR B 1 252 ? -10.664 -20.547 -3.074 1 82.88 252 THR B C 1
ATOM 5115 O O . THR B 1 252 ? -10.312 -21.719 -3.201 1 82.88 252 THR B O 1
ATOM 5118 N N . PRO B 1 253 ? -11.828 -20.125 -3.494 1 80.5 253 PRO B N 1
ATOM 5119 C CA . PRO B 1 253 ? -12.758 -21.156 -3.975 1 80.5 253 PRO B CA 1
ATOM 5120 C C . PRO B 1 253 ? -12.344 -21.734 -5.324 1 80.5 253 PRO B C 1
ATOM 5122 O O . PRO B 1 253 ? -12.828 -22.797 -5.711 1 80.5 253 PRO B O 1
ATOM 5125 N N . TRP B 1 254 ? -11.492 -21.062 -6.043 1 87.56 254 TRP B N 1
ATOM 5126 C CA . TRP B 1 254 ? -11.094 -21.484 -7.387 1 87.56 254 TRP B CA 1
ATOM 5127 C C . TRP B 1 254 ? -9.828 -22.328 -7.348 1 87.56 254 TRP B C 1
ATOM 5129 O O . TRP B 1 254 ? -9.289 -22.688 -8.391 1 87.56 254 TRP B O 1
ATOM 5139 N N . ASN B 1 255 ? -9.281 -22.625 -6.137 1 90 255 ASN B N 1
ATOM 5140 C CA . ASN B 1 255 ? -8.047 -23.391 -5.969 1 90 255 ASN B CA 1
ATOM 5141 C C . ASN B 1 255 ? -6.867 -22.703 -6.66 1 90 255 ASN B C 1
ATOM 5143 O O . ASN B 1 255 ? -6.062 -23.359 -7.324 1 90 255 ASN B O 1
ATOM 5147 N N . ILE B 1 256 ? -6.914 -21.453 -6.727 1 93.75 256 ILE B N 1
ATOM 5148 C CA . ILE B 1 256 ? -5.809 -20.656 -7.242 1 93.75 256 ILE B CA 1
ATOM 5149 C C . ILE B 1 256 ? -5.059 -20 -6.086 1 93.75 256 ILE B C 1
ATOM 5151 O O . ILE B 1 256 ? -5.641 -19.25 -5.312 1 93.75 256 ILE B O 1
ATOM 5155 N N . SER B 1 257 ? -3.779 -20.359 -5.945 1 95.38 257 SER B N 1
ATOM 5156 C CA . SER B 1 257 ? -2.953 -19.797 -4.883 1 95.38 257 SER B CA 1
ATOM 5157 C C . SER B 1 257 ? -2.352 -18.469 -5.305 1 95.38 257 SER B C 1
ATOM 5159 O O . SER B 1 257 ? -1.956 -18.297 -6.461 1 95.38 257 SER B O 1
ATOM 5161 N N . VAL B 1 258 ? -2.398 -17.531 -4.418 1 96.56 258 VAL B N 1
ATOM 5162 C CA . VAL B 1 258 ? -1.729 -16.25 -4.617 1 96.56 258 VAL B CA 1
ATOM 5163 C C . VAL B 1 258 ? -0.58 -16.109 -3.621 1 96.56 258 VAL B C 1
ATOM 5165 O O . VAL B 1 258 ? -0.792 -16.156 -2.408 1 96.56 258 VAL B O 1
ATOM 5168 N N . ILE B 1 259 ? 0.601 -15.945 -4.16 1 96.44 259 ILE B N 1
ATOM 5169 C CA . ILE B 1 259 ? 1.819 -16.016 -3.359 1 96.44 259 ILE B CA 1
ATOM 5170 C C . ILE B 1 259 ? 2.635 -14.734 -3.562 1 96.44 259 ILE B C 1
ATOM 5172 O O . ILE B 1 259 ? 2.729 -14.219 -4.68 1 96.44 259 ILE B O 1
ATOM 5176 N N . THR B 1 260 ? 3.174 -14.211 -2.48 1 95.31 260 THR B N 1
ATOM 5177 C CA . THR B 1 260 ? 4.094 -13.086 -2.598 1 95.31 260 THR B CA 1
ATOM 5178 C C . THR B 1 260 ? 5.52 -13.523 -2.268 1 95.31 260 THR B C 1
ATOM 5180 O O . THR B 1 260 ? 5.738 -14.336 -1.367 1 95.31 260 THR B O 1
ATOM 5183 N N . ILE B 1 261 ? 6.465 -13.086 -3.049 1 94.38 261 ILE B N 1
ATOM 5184 C CA . ILE B 1 261 ? 7.887 -13.133 -2.711 1 94.38 261 ILE B CA 1
ATOM 5185 C C . ILE B 1 261 ? 8.391 -11.727 -2.402 1 94.38 261 ILE B C 1
ATOM 5187 O O . ILE B 1 261 ? 8.234 -10.812 -3.213 1 94.38 261 ILE B O 1
ATOM 5191 N N . GLU B 1 262 ? 8.938 -11.562 -1.285 1 91.44 262 GLU B N 1
ATOM 5192 C CA . GLU B 1 262 ? 9.328 -10.234 -0.813 1 91.44 262 GLU B CA 1
ATOM 5193 C C . GLU B 1 262 ? 10.82 -10.164 -0.528 1 91.44 262 GLU B C 1
ATOM 5195 O O . GLU B 1 262 ? 11.242 -10.164 0.632 1 91.44 262 GLU B O 1
ATOM 5200 N N . PRO B 1 263 ? 11.578 -10.008 -1.599 1 87.06 263 PRO B N 1
ATOM 5201 C CA . PRO B 1 263 ? 13.031 -9.93 -1.419 1 87.06 263 PRO B CA 1
ATOM 5202 C C . PRO B 1 263 ? 13.477 -8.641 -0.727 1 87.06 263 PRO B C 1
ATOM 5204 O O . PRO B 1 263 ? 12.75 -7.648 -0.747 1 87.06 263 PRO B O 1
ATOM 5207 N N . TYR B 1 264 ? 14.602 -8.758 -0.114 1 80.12 264 TYR B N 1
ATOM 5208 C CA . TYR B 1 264 ? 15.297 -7.566 0.361 1 80.12 264 TYR B CA 1
ATOM 5209 C C . TYR B 1 264 ? 16.078 -6.91 -0.765 1 80.12 264 TYR B C 1
ATOM 5211 O O . TYR B 1 264 ? 15.711 -7.02 -1.937 1 80.12 264 TYR B O 1
ATOM 5219 N N . PHE B 1 265 ? 17.109 -6.172 -0.427 1 70.88 265 PHE B N 1
ATOM 5220 C CA . PHE B 1 265 ? 17.938 -5.508 -1.422 1 70.88 265 PHE B CA 1
ATOM 5221 C C . PHE B 1 265 ? 18.969 -6.473 -1.992 1 70.88 265 PHE B C 1
ATOM 5223 O O . PHE B 1 265 ? 19.938 -6.844 -1.307 1 70.88 265 PHE B O 1
ATOM 5230 N N . TYR B 1 266 ? 18.656 -6.98 -3.191 1 68.5 266 TYR B N 1
ATOM 5231 C CA . TYR B 1 266 ? 19.547 -7.91 -3.861 1 68.5 266 TYR B CA 1
ATOM 5232 C C . TYR B 1 266 ? 20.125 -7.301 -5.137 1 68.5 266 TYR B C 1
ATOM 5234 O O . TYR B 1 266 ? 19.453 -6.492 -5.793 1 68.5 266 TYR B O 1
ATOM 5242 N N . GLN B 1 267 ? 21.25 -7.637 -5.402 1 60.53 267 GLN B N 1
ATOM 5243 C CA . GLN B 1 267 ? 21.875 -7.234 -6.66 1 60.53 267 GLN B CA 1
ATOM 5244 C C . GLN B 1 267 ? 21.641 -8.289 -7.742 1 60.53 267 GLN B C 1
ATOM 5246 O O . GLN B 1 267 ? 22.453 -9.211 -7.891 1 60.53 267 GLN B O 1
ATOM 5251 N N . ALA B 1 268 ? 20.594 -8.148 -8.352 1 56.69 268 ALA B N 1
ATOM 5252 C CA . ALA B 1 268 ? 20.297 -9.133 -9.383 1 56.69 268 ALA B CA 1
ATOM 5253 C C . ALA B 1 268 ? 20.844 -8.688 -10.734 1 56.69 268 ALA B C 1
ATOM 5255 O O . ALA B 1 268 ? 20.891 -9.484 -11.68 1 56.69 268 ALA B O 1
ATOM 5256 N N . ALA B 1 269 ? 21.094 -7.305 -10.758 1 60 269 ALA B N 1
ATOM 5257 C CA . ALA B 1 269 ? 21.656 -6.828 -12.016 1 60 269 ALA B CA 1
ATOM 5258 C C . ALA B 1 269 ? 23.125 -7.191 -12.125 1 60 269 ALA B C 1
ATOM 5260 O O . ALA B 1 269 ? 23.719 -7.723 -11.18 1 60 269 ALA B O 1
ATOM 5261 N N . ILE B 1 270 ? 23.688 -6.941 -13.227 1 55.19 270 ILE B N 1
ATOM 5262 C CA . ILE B 1 270 ? 25.016 -7.383 -13.68 1 55.19 270 ILE B CA 1
ATOM 5263 C C . ILE B 1 270 ? 26.078 -6.918 -12.695 1 55.19 270 ILE B C 1
ATOM 5265 O O . ILE B 1 270 ? 26.969 -7.684 -12.328 1 55.19 270 ILE B O 1
ATOM 5269 N N . SER B 1 271 ? 26.141 -5.582 -12.375 1 62.84 271 SER B N 1
ATOM 5270 C CA . SER B 1 271 ? 27.188 -5.152 -11.469 1 62.84 271 SER B CA 1
ATOM 5271 C C . SER B 1 271 ? 26.688 -4.094 -10.492 1 62.84 271 SER B C 1
ATOM 5273 O O . SER B 1 271 ? 25.734 -3.365 -10.789 1 62.84 271 SER B O 1
ATOM 5275 N N . LEU B 1 272 ? 27.203 -4.203 -9.383 1 70.06 272 LEU B N 1
ATOM 5276 C CA . LEU B 1 272 ? 26.938 -3.205 -8.352 1 70.06 272 LEU B CA 1
ATOM 5277 C C . LEU B 1 272 ? 27.172 -1.796 -8.891 1 70.06 272 LEU B C 1
ATOM 5279 O O . LEU B 1 272 ? 26.359 -0.894 -8.648 1 70.06 272 LEU B O 1
ATOM 5283 N N . GLN B 1 273 ? 28.219 -1.729 -9.594 1 72.69 273 GLN B N 1
ATOM 5284 C CA . GLN B 1 273 ? 28.578 -0.413 -10.117 1 72.69 273 GLN B CA 1
ATOM 5285 C C . GLN B 1 273 ? 27.531 0.089 -11.102 1 72.69 273 GLN B C 1
ATOM 5287 O O . GLN B 1 273 ? 27.188 1.276 -11.109 1 72.69 273 GLN B O 1
ATOM 5292 N N . TYR B 1 274 ? 27.078 -0.768 -11.805 1 73 274 TYR B N 1
ATOM 5293 C CA . TYR B 1 274 ? 26.031 -0.398 -12.758 1 73 274 TYR B CA 1
ATOM 5294 C C . TYR B 1 274 ? 24.766 0.042 -12.039 1 73 274 TYR B C 1
ATOM 5296 O O . TYR B 1 274 ? 24.156 1.051 -12.398 1 73 274 TYR B O 1
ATOM 5304 N N . THR B 1 275 ? 24.453 -0.662 -11.062 1 73.94 275 THR B N 1
ATOM 5305 C CA . THR B 1 275 ? 23.266 -0.343 -10.289 1 73.94 275 THR B CA 1
ATOM 5306 C C . THR B 1 275 ? 23.406 1.021 -9.617 1 73.94 275 THR B C 1
ATOM 5308 O O . THR B 1 275 ? 22.469 1.835 -9.656 1 73.94 275 THR B O 1
ATOM 5311 N N . ILE B 1 276 ? 24.562 1.272 -9.109 1 78.25 276 ILE B N 1
ATOM 5312 C CA . ILE B 1 276 ? 24.828 2.545 -8.445 1 78.25 276 ILE B CA 1
ATOM 5313 C C . ILE B 1 276 ? 24.75 3.684 -9.461 1 78.25 276 ILE B C 1
ATOM 5315 O O . ILE B 1 276 ? 24.109 4.711 -9.195 1 78.25 276 ILE B O 1
ATOM 5319 N N . ASN B 1 277 ? 25.312 3.402 -10.578 1 80.94 277 ASN B N 1
ATOM 5320 C CA . ASN B 1 277 ? 25.312 4.43 -11.617 1 80.94 277 ASN B CA 1
ATOM 5321 C C . ASN B 1 277 ? 23.891 4.734 -12.086 1 80.94 277 ASN B C 1
ATOM 5323 O O . ASN B 1 277 ? 23.562 5.887 -12.359 1 80.94 277 ASN B O 1
ATOM 5327 N N . LEU B 1 278 ? 23.172 3.756 -12.164 1 77.81 278 LEU B N 1
ATOM 5328 C CA . LEU B 1 278 ? 21.781 3.93 -12.594 1 77.81 278 LEU B CA 1
ATOM 5329 C C . LEU B 1 278 ? 20.984 4.707 -11.555 1 77.81 278 LEU B C 1
ATOM 5331 O O . LEU B 1 278 ? 20.219 5.613 -11.906 1 77.81 278 LEU B O 1
ATOM 5335 N N . ILE B 1 279 ? 21.172 4.398 -10.336 1 81.69 279 ILE B N 1
ATOM 5336 C CA . ILE B 1 279 ? 20.438 5.035 -9.258 1 81.69 279 ILE B CA 1
ATOM 5337 C C . ILE B 1 279 ? 20.844 6.5 -9.133 1 81.69 279 ILE B C 1
ATOM 5339 O O . ILE B 1 279 ? 19.984 7.387 -9.07 1 81.69 279 ILE B O 1
ATOM 5343 N N . VAL B 1 280 ? 22.156 6.695 -9.156 1 85.94 280 VAL B N 1
ATOM 5344 C CA . VAL B 1 280 ? 22.688 8.047 -9.016 1 85.94 280 VAL B CA 1
ATOM 5345 C C . VAL B 1 280 ? 22.297 8.875 -10.242 1 85.94 280 VAL B C 1
ATOM 5347 O O . VAL B 1 280 ? 21.922 10.047 -10.117 1 85.94 280 VAL B O 1
ATOM 5350 N N . GLY B 1 281 ? 22.438 8.234 -11.367 1 87.12 281 GLY B N 1
ATOM 5351 C CA . GLY B 1 281 ? 22.062 8.922 -12.586 1 87.12 281 GLY B CA 1
ATOM 5352 C C . GLY B 1 281 ? 20.594 9.344 -12.602 1 87.12 281 GLY B C 1
ATOM 5353 O O . GLY B 1 281 ? 20.281 10.469 -12.992 1 87.12 281 GLY B O 1
ATOM 5354 N N . ASN B 1 282 ? 19.766 8.531 -12.203 1 85.75 282 ASN B N 1
ATOM 5355 C CA . ASN B 1 282 ? 18.328 8.836 -12.133 1 85.75 282 ASN B CA 1
ATOM 5356 C C . ASN B 1 282 ? 18.047 9.945 -11.125 1 85.75 282 ASN B C 1
ATOM 5358 O O . ASN B 1 282 ? 17.219 10.82 -11.375 1 85.75 282 ASN B O 1
ATOM 5362 N N . TYR B 1 283 ? 18.688 9.867 -10.023 1 88 283 TYR B N 1
ATOM 5363 C CA . TYR B 1 283 ? 18.5 10.891 -9 1 88 283 TYR B CA 1
ATOM 5364 C C . TYR B 1 283 ? 18.906 12.266 -9.523 1 88 283 TYR B C 1
ATOM 5366 O O . TYR B 1 283 ? 18.203 13.258 -9.297 1 88 283 TYR B O 1
ATOM 5374 N N . LEU B 1 284 ? 20.062 12.266 -10.195 1 90.19 284 LEU B N 1
ATOM 5375 C CA . LEU B 1 284 ? 20.562 13.531 -10.719 1 90.19 284 LEU B CA 1
ATOM 5376 C C . LEU B 1 284 ? 19.625 14.102 -11.773 1 90.19 284 LEU B C 1
ATOM 5378 O O . LEU B 1 284 ? 19.422 15.312 -11.844 1 90.19 284 LEU B O 1
ATOM 5382 N N . ARG B 1 285 ? 19.109 13.266 -12.547 1 90.38 285 ARG B N 1
ATOM 5383 C CA . ARG B 1 285 ? 18.125 13.703 -13.531 1 90.38 285 ARG B CA 1
ATOM 5384 C C . ARG B 1 285 ? 16.906 14.305 -12.859 1 90.38 285 ARG B C 1
ATOM 5386 O O . ARG B 1 285 ? 16.375 15.328 -13.312 1 90.38 285 ARG B O 1
ATOM 5393 N N . MET B 1 286 ? 16.469 13.727 -11.844 1 89.88 286 MET B N 1
ATOM 5394 C CA . MET B 1 286 ? 15.305 14.227 -11.109 1 89.88 286 MET B CA 1
ATOM 5395 C C . MET B 1 286 ? 15.633 15.547 -10.414 1 89.88 286 MET B C 1
ATOM 5397 O O . MET B 1 286 ? 14.797 16.453 -10.375 1 89.88 286 MET B O 1
ATOM 5401 N N . TRP B 1 287 ? 16.781 15.562 -9.891 1 91.25 287 TRP B N 1
ATOM 5402 C CA . TRP B 1 287 ? 17.234 16.797 -9.25 1 91.25 287 TRP B CA 1
ATOM 5403 C C . TRP B 1 287 ? 17.234 17.953 -10.242 1 91.25 287 TRP B C 1
ATOM 5405 O O . TRP B 1 287 ? 16.75 19.047 -9.938 1 91.25 287 TRP B O 1
ATOM 5415 N N . ASP B 1 288 ? 17.766 17.641 -11.391 1 91.94 288 ASP B N 1
ATOM 5416 C CA . ASP B 1 288 ? 17.875 18.672 -12.422 1 91.94 288 ASP B CA 1
ATOM 5417 C C . ASP B 1 288 ? 16.5 19.156 -12.867 1 91.94 288 ASP B C 1
ATOM 5419 O O . ASP B 1 288 ? 16.328 20.328 -13.227 1 91.94 288 ASP B O 1
ATOM 5423 N N . SER B 1 289 ? 15.562 18.281 -12.805 1 91.06 289 SER B N 1
ATOM 5424 C CA . SER B 1 289 ? 14.219 18.609 -13.281 1 91.06 289 SER B CA 1
ATOM 5425 C C . SER B 1 289 ? 13.352 19.156 -12.156 1 91.06 289 SER B C 1
ATOM 5427 O O . SER B 1 289 ? 12.203 19.547 -12.383 1 91.06 289 SER B O 1
ATOM 5429 N N . ALA B 1 290 ? 13.789 19.156 -10.984 1 91 290 ALA B N 1
ATOM 5430 C CA . ALA B 1 290 ? 13.008 19.609 -9.836 1 91 290 ALA B CA 1
ATOM 5431 C C . ALA B 1 290 ? 12.797 21.125 -9.883 1 91 290 ALA B C 1
ATOM 5433 O O . ALA B 1 290 ? 13.609 21.859 -10.461 1 91 290 ALA B O 1
ATOM 5434 N N . PRO B 1 291 ? 11.656 21.594 -9.32 1 88 291 PRO B N 1
ATOM 5435 C CA . PRO B 1 291 ? 11.438 23.047 -9.258 1 88 291 PRO B CA 1
ATOM 5436 C C . PRO B 1 291 ? 12.562 23.797 -8.555 1 88 291 PRO B C 1
ATOM 5438 O O . PRO B 1 291 ? 13.141 23.281 -7.59 1 88 291 PRO B O 1
ATOM 5441 N N . GLU B 1 292 ? 12.82 24.984 -8.992 1 90.69 292 GLU B N 1
ATOM 5442 C CA . GLU B 1 292 ? 13.906 25.797 -8.445 1 90.69 292 GLU B CA 1
ATOM 5443 C C . GLU B 1 292 ? 13.719 26.047 -6.953 1 90.69 292 GLU B C 1
ATOM 5445 O O . GLU B 1 292 ? 14.695 26.094 -6.199 1 90.69 292 GLU B O 1
ATOM 5450 N N . GLU B 1 293 ? 12.523 26.172 -6.57 1 87.88 293 GLU B N 1
ATOM 5451 C CA . GLU B 1 293 ? 12.227 26.422 -5.16 1 87.88 293 GLU B CA 1
ATOM 5452 C C . GLU B 1 293 ? 12.672 25.25 -4.289 1 87.88 293 GLU B C 1
ATOM 5454 O O . GLU B 1 293 ? 13.148 25.438 -3.168 1 87.88 293 GLU B O 1
ATOM 5459 N N . VAL B 1 294 ? 12.539 24.109 -4.781 1 89.06 294 VAL B N 1
ATOM 5460 C CA . VAL B 1 294 ? 12.93 22.906 -4.059 1 89.06 294 VAL B CA 1
ATOM 5461 C C . VAL B 1 294 ? 14.453 22.812 -3.996 1 89.06 294 VAL B C 1
ATOM 5463 O O . VAL B 1 294 ? 15.023 22.531 -2.938 1 89.06 294 VAL B O 1
ATOM 5466 N N . LYS B 1 295 ? 15.109 23.094 -5.078 1 90.88 295 LYS B N 1
ATOM 5467 C CA . LYS B 1 295 ? 16.562 23.031 -5.133 1 90.88 295 LYS B CA 1
ATOM 5468 C C . LYS B 1 295 ? 17.188 24.047 -4.188 1 90.88 295 LYS B C 1
ATOM 5470 O O . LYS B 1 295 ? 18.203 23.75 -3.533 1 90.88 295 LYS B O 1
ATOM 5475 N N . GLU B 1 296 ? 16.547 25.172 -4.16 1 90 296 GLU B N 1
ATOM 5476 C CA . GLU B 1 296 ? 17.047 26.219 -3.281 1 90 296 GLU B CA 1
ATOM 5477 C C . GLU B 1 296 ? 16.844 25.859 -1.812 1 90 296 GLU B C 1
ATOM 5479 O O . GLU B 1 296 ? 17.719 26.125 -0.976 1 90 296 GLU B O 1
ATOM 5484 N N . ALA B 1 297 ? 15.766 25.328 -1.552 1 87.44 297 ALA B N 1
ATOM 5485 C CA . ALA B 1 297 ? 15.453 24.969 -0.174 1 87.44 297 ALA B CA 1
ATOM 5486 C C . ALA B 1 297 ? 16.375 23.859 0.325 1 87.44 297 ALA B C 1
ATOM 5488 O O . ALA B 1 297 ? 16.828 23.891 1.473 1 87.44 297 ALA B O 1
ATOM 5489 N N . LEU B 1 298 ? 16.625 22.891 -0.474 1 88.25 298 LEU B N 1
ATOM 5490 C CA . LEU B 1 298 ? 17.453 21.75 -0.074 1 88.25 298 LEU B CA 1
ATOM 5491 C C . LEU B 1 298 ? 18.938 22.094 -0.202 1 88.25 298 LEU B C 1
ATOM 5493 O O . LEU B 1 298 ? 19.719 21.844 0.717 1 88.25 298 LEU B O 1
ATOM 5497 N N . GLY B 1 299 ? 19.344 22.656 -1.353 1 90.38 299 GLY B N 1
ATOM 5498 C CA . GLY B 1 299 ? 20.719 23.062 -1.579 1 90.38 299 GLY B CA 1
ATOM 5499 C C . GLY B 1 299 ? 21.562 21.969 -2.199 1 90.38 299 GLY B C 1
ATOM 5500 O O . GLY B 1 299 ? 21.25 20.797 -2.088 1 90.38 299 GLY B O 1
ATOM 5501 N N . GLU B 1 300 ? 22.703 22.359 -2.725 1 90.38 300 GLU B N 1
ATOM 5502 C CA . GLU B 1 300 ? 23.609 21.438 -3.412 1 90.38 300 GLU B CA 1
ATOM 5503 C C . GLU B 1 300 ? 24.312 20.516 -2.424 1 90.38 300 GLU B C 1
ATOM 5505 O O . GLU B 1 300 ? 24.609 19.359 -2.742 1 90.38 300 GLU B O 1
ATOM 5510 N N . ARG B 1 301 ? 24.609 21.094 -1.322 1 90.31 301 ARG B N 1
ATOM 5511 C CA . ARG B 1 301 ? 25.266 20.281 -0.308 1 90.31 301 ARG B CA 1
ATOM 5512 C C . ARG B 1 301 ? 24.375 19.109 0.104 1 90.31 301 ARG B C 1
ATOM 5514 O O . ARG B 1 301 ? 24.875 18.016 0.375 1 90.31 301 ARG B O 1
ATOM 5521 N N . PHE B 1 302 ? 23.125 19.422 0.2 1 90.75 302 PHE B N 1
ATOM 5522 C CA . PHE B 1 302 ? 22.156 18.359 0.503 1 90.75 302 PHE B CA 1
ATOM 5523 C C . PHE B 1 302 ? 22.172 17.297 -0.586 1 90.75 302 PHE B C 1
ATOM 5525 O O . PHE B 1 302 ? 22.203 16.109 -0.291 1 90.75 302 PHE B O 1
ATOM 5532 N N . ARG B 1 303 ? 22.094 17.703 -1.847 1 89.94 303 ARG B N 1
ATOM 5533 C CA . ARG B 1 303 ? 22.109 16.797 -2.99 1 89.94 303 ARG B CA 1
ATOM 5534 C C . ARG B 1 303 ? 23.328 15.875 -2.936 1 89.94 303 ARG B C 1
ATOM 5536 O O . ARG B 1 303 ? 23.188 14.656 -3.086 1 89.94 303 ARG B O 1
ATOM 5543 N N . ASP B 1 304 ? 24.5 16.453 -2.689 1 90.44 304 ASP B N 1
ATOM 5544 C CA . ASP B 1 304 ? 25.734 15.695 -2.682 1 90.44 304 ASP B CA 1
ATOM 5545 C C . ASP B 1 304 ? 25.766 14.711 -1.516 1 90.44 304 ASP B C 1
ATOM 5547 O O . ASP B 1 304 ? 26.25 13.578 -1.66 1 90.44 304 ASP B O 1
ATOM 5551 N N . ALA B 1 305 ? 25.297 15.18 -0.414 1 87.88 305 ALA B N 1
ATOM 5552 C CA . ALA B 1 305 ? 25.234 14.297 0.752 1 87.88 305 ALA B CA 1
ATOM 5553 C C . ALA B 1 305 ? 24.266 13.141 0.509 1 87.88 305 ALA B C 1
ATOM 5555 O O . ALA B 1 305 ? 24.516 12.016 0.962 1 87.88 305 ALA B O 1
ATOM 5556 N N . ARG B 1 306 ? 23.203 13.438 -0.135 1 87.5 306 ARG B N 1
ATOM 5557 C CA . ARG B 1 306 ? 22.219 12.406 -0.47 1 87.5 306 ARG B CA 1
ATOM 5558 C C . ARG B 1 306 ? 22.812 11.359 -1.403 1 87.5 306 ARG B C 1
ATOM 5560 O O . ARG B 1 306 ? 22.625 10.164 -1.207 1 87.5 306 ARG B O 1
ATOM 5567 N N . ILE B 1 307 ? 23.5 11.812 -2.406 1 87.38 307 ILE B N 1
ATOM 5568 C CA . ILE B 1 307 ? 24.141 10.906 -3.357 1 87.38 307 ILE B CA 1
ATOM 5569 C C . ILE B 1 307 ? 25.141 10.016 -2.631 1 87.38 307 ILE B C 1
ATOM 5571 O O . ILE B 1 307 ? 25.188 8.805 -2.857 1 87.38 307 ILE B O 1
ATOM 5575 N N . GLN B 1 308 ? 25.875 10.609 -1.77 1 86.31 308 GLN B N 1
ATOM 5576 C CA . GLN B 1 308 ? 26.859 9.844 -1.004 1 86.31 308 GLN B CA 1
ATOM 5577 C C . GLN B 1 308 ? 26.172 8.812 -0.112 1 86.31 308 GLN B C 1
ATOM 5579 O O . GLN B 1 308 ? 26.641 7.68 0.007 1 86.31 308 GLN B O 1
ATOM 5584 N N . GLY B 1 309 ? 25.125 9.273 0.523 1 82 309 GLY B N 1
ATOM 5585 C CA . GLY B 1 309 ? 24.375 8.352 1.36 1 82 309 GLY B CA 1
ATOM 5586 C C . GLY B 1 309 ? 23.797 7.184 0.587 1 82 309 GLY B C 1
ATOM 5587 O O . GLY B 1 309 ? 23.781 6.055 1.079 1 82 309 GLY B O 1
ATOM 5588 N N . LEU B 1 310 ? 23.312 7.469 -0.537 1 79.75 310 LEU B N 1
ATOM 5589 C CA . LEU B 1 310 ? 22.75 6.434 -1.397 1 79.75 310 LEU B CA 1
ATOM 5590 C C . LEU B 1 310 ? 23.812 5.426 -1.81 1 79.75 310 LEU B C 1
ATOM 5592 O O . LEU B 1 310 ? 23.562 4.219 -1.817 1 79.75 310 LEU B O 1
ATOM 5596 N N . MET B 1 311 ? 24.938 5.977 -2.23 1 81.56 311 MET B N 1
ATOM 5597 C CA . MET B 1 311 ? 26.047 5.109 -2.629 1 81.56 311 MET B CA 1
ATOM 5598 C C . MET B 1 311 ? 26.469 4.203 -1.477 1 81.56 311 MET B C 1
ATOM 5600 O O . MET B 1 311 ? 26.688 3.006 -1.668 1 81.56 311 MET B O 1
ATOM 5604 N N . GLU B 1 312 ? 26.547 4.758 -0.304 1 79.75 312 GLU B N 1
ATOM 5605 C CA . GLU B 1 312 ? 26.938 3.988 0.874 1 79.75 312 GLU B CA 1
ATOM 5606 C C . GLU B 1 312 ? 25.891 2.926 1.205 1 79.75 312 GLU B C 1
ATOM 5608 O O . GLU B 1 312 ? 26.234 1.811 1.603 1 79.75 312 GLU B O 1
ATOM 5613 N N . PHE B 1 313 ? 24.719 3.338 1.031 1 77.31 313 PHE B N 1
ATOM 5614 C CA . PHE B 1 313 ? 23.625 2.41 1.292 1 77.31 313 PHE B CA 1
ATOM 5615 C C . PHE B 1 313 ? 23.688 1.216 0.348 1 77.31 313 PHE B C 1
ATOM 5617 O O . PHE B 1 313 ? 23.531 0.07 0.776 1 77.31 313 PHE B O 1
ATOM 5624 N N . CYS B 1 314 ? 23.812 1.448 -0.904 1 75.12 314 CYS B N 1
ATOM 5625 C CA . CYS B 1 314 ? 23.859 0.388 -1.905 1 75.12 314 CYS B CA 1
ATOM 5626 C C . CYS B 1 314 ? 25.047 -0.545 -1.646 1 75.12 314 CYS B C 1
ATOM 5628 O O . CYS B 1 314 ? 24.906 -1.764 -1.77 1 75.12 314 CYS B O 1
ATOM 5630 N N . VAL B 1 315 ? 26.141 0.045 -1.251 1 74.62 315 VAL B N 1
ATOM 5631 C CA . VAL B 1 315 ? 27.344 -0.744 -1.022 1 74.62 315 VAL B CA 1
ATOM 5632 C C . VAL B 1 315 ? 27.172 -1.6 0.23 1 74.62 315 VAL B C 1
ATOM 5634 O O . VAL B 1 315 ? 27.562 -2.77 0.248 1 74.62 315 VAL B O 1
ATOM 5637 N N . LYS B 1 316 ? 26.578 -1.035 1.214 1 73.19 316 LYS B N 1
ATOM 5638 C CA . LYS B 1 316 ? 26.469 -1.698 2.51 1 73.19 316 LYS B CA 1
ATOM 5639 C C . LYS B 1 316 ? 25.391 -2.781 2.492 1 73.19 316 LYS B C 1
ATOM 5641 O O . LYS B 1 316 ? 25.531 -3.809 3.158 1 73.19 316 LYS B O 1
ATOM 5646 N N . ASN B 1 317 ? 24.312 -2.537 1.785 1 67.69 317 ASN B N 1
ATOM 5647 C CA . ASN B 1 317 ? 23.141 -3.389 1.953 1 67.69 317 ASN B CA 1
ATOM 5648 C C . ASN B 1 317 ? 22.953 -4.32 0.76 1 67.69 317 ASN B C 1
ATOM 5650 O O . ASN B 1 317 ? 22.109 -5.215 0.794 1 67.69 317 ASN B O 1
ATOM 5654 N N . GLN B 1 318 ? 23.672 -4.117 -0.131 1 65.19 318 GLN B N 1
ATOM 5655 C CA . GLN B 1 318 ? 23.484 -4.973 -1.3 1 65.19 318 GLN B CA 1
ATOM 5656 C C . GLN B 1 318 ? 23.938 -6.398 -1.021 1 65.19 318 GLN B C 1
ATOM 5658 O O . GLN B 1 318 ? 25.031 -6.609 -0.49 1 65.19 318 GLN B O 1
ATOM 5663 N N . ARG B 1 319 ? 23 -7.211 -1.092 1 62.09 319 ARG B N 1
ATOM 5664 C CA . ARG B 1 319 ? 23.359 -8.617 -0.98 1 62.09 319 ARG B CA 1
ATOM 5665 C C . ARG B 1 319 ? 24.016 -9.117 -2.264 1 62.09 319 ARG B C 1
ATOM 5667 O O . ARG B 1 319 ? 23.531 -8.852 -3.361 1 62.09 319 ARG B O 1
ATOM 5674 N N . THR B 1 320 ? 25 -9.773 -1.942 1 63.56 320 THR B N 1
ATOM 5675 C CA . THR B 1 320 ? 25.953 -10.148 -2.984 1 63.56 320 THR B CA 1
ATOM 5676 C C . THR B 1 320 ? 25.344 -11.195 -3.914 1 63.56 320 THR B C 1
ATOM 5678 O O . THR B 1 320 ? 24.344 -11.828 -3.576 1 63.56 320 THR B O 1
ATOM 5681 N N . GLU B 1 321 ? 25.812 -11.164 -5.047 1 64.94 321 GLU B N 1
ATOM 5682 C CA . GLU B 1 321 ? 25.422 -12.039 -6.141 1 64.94 321 GLU B CA 1
ATOM 5683 C C . GLU B 1 321 ? 25.359 -13.5 -5.684 1 64.94 321 GLU B C 1
ATOM 5685 O O . GLU B 1 321 ? 24.562 -14.289 -6.203 1 64.94 321 GLU B O 1
ATOM 5690 N N . ASP B 1 322 ? 26.078 -13.734 -4.695 1 69.94 322 ASP B N 1
ATOM 5691 C CA . ASP B 1 322 ? 26.156 -15.125 -4.25 1 69.94 322 ASP B CA 1
ATOM 5692 C C . ASP B 1 322 ? 24.906 -15.531 -3.475 1 69.94 322 ASP B C 1
ATOM 5694 O O . ASP B 1 322 ? 24.672 -16.719 -3.24 1 69.94 322 ASP B O 1
ATOM 5698 N N . LYS B 1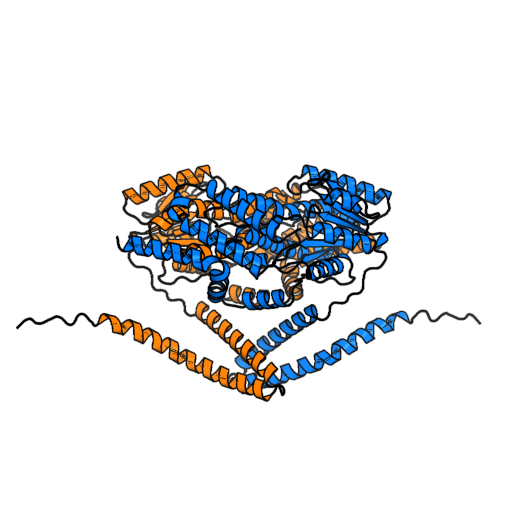 323 ? 24.094 -14.57 -3.291 1 80.19 323 LYS B N 1
ATOM 5699 C CA . LYS B 1 323 ? 22.938 -14.906 -2.475 1 80.19 323 LYS B CA 1
ATOM 5700 C C . LYS B 1 323 ? 21.641 -14.828 -3.293 1 80.19 323 LYS B C 1
ATOM 5702 O O . LYS B 1 323 ? 20.547 -14.922 -2.742 1 80.19 323 LYS B O 1
ATOM 5707 N N . LEU B 1 324 ? 21.781 -14.758 -4.555 1 84.19 324 LEU B N 1
ATOM 5708 C CA . LEU B 1 324 ? 20.625 -14.664 -5.43 1 84.19 324 LEU B CA 1
ATOM 5709 C C . LEU B 1 324 ? 19.781 -15.938 -5.367 1 84.19 324 LEU B C 1
ATOM 5711 O O . LEU B 1 324 ? 18.578 -15.906 -5.59 1 84.19 324 LEU B O 1
ATOM 5715 N N . TYR B 1 325 ? 20.469 -17 -5.031 1 85.06 325 TYR B N 1
ATOM 5716 C CA . TYR B 1 325 ? 19.812 -18.312 -4.992 1 85.06 325 TYR B CA 1
ATOM 5717 C C . TYR B 1 325 ? 18.672 -18.312 -3.982 1 85.06 325 TYR B C 1
ATOM 5719 O O . TYR B 1 325 ? 17.688 -19.047 -4.148 1 85.06 325 TYR B O 1
ATOM 5727 N N . GLU B 1 326 ? 18.781 -17.5 -3.004 1 85.88 326 GLU B N 1
ATOM 5728 C CA . GLU B 1 326 ? 17.734 -17.469 -1.991 1 85.88 326 GLU B CA 1
ATOM 5729 C C . GLU B 1 326 ? 16.391 -17.062 -2.602 1 85.88 326 GLU B C 1
ATOM 5731 O O . GLU B 1 326 ? 15.359 -17.641 -2.271 1 85.88 326 GLU B O 1
ATOM 5736 N N . VAL B 1 327 ? 16.438 -16.109 -3.467 1 90.38 327 VAL B N 1
ATOM 5737 C CA . VAL B 1 327 ? 15.211 -15.633 -4.109 1 90.38 327 VAL B CA 1
ATOM 5738 C C . VAL B 1 327 ? 14.75 -16.641 -5.156 1 90.38 327 VAL B C 1
ATOM 5740 O O . VAL B 1 327 ? 13.555 -16.922 -5.27 1 90.38 327 VAL B O 1
ATOM 5743 N N . ILE B 1 328 ? 15.711 -17.203 -5.832 1 92.75 328 ILE B N 1
ATOM 5744 C CA . ILE B 1 328 ? 15.406 -18.141 -6.902 1 92.75 328 ILE B CA 1
ATOM 5745 C C . ILE B 1 328 ? 14.789 -19.406 -6.312 1 92.75 328 ILE B C 1
ATOM 5747 O O . ILE B 1 328 ? 13.82 -19.938 -6.855 1 92.75 328 ILE B O 1
ATOM 5751 N N . ASP B 1 329 ? 15.336 -19.859 -5.219 1 91.5 329 ASP B N 1
ATOM 5752 C CA . ASP B 1 329 ? 14.805 -21.047 -4.555 1 91.5 329 ASP B CA 1
ATOM 5753 C C . ASP B 1 329 ? 13.375 -20.828 -4.078 1 91.5 329 ASP B C 1
ATOM 5755 O O . ASP B 1 329 ? 12.539 -21.734 -4.152 1 91.5 329 ASP B O 1
ATOM 5759 N N . ASP B 1 330 ? 13.164 -19.656 -3.576 1 92.25 330 ASP B N 1
ATOM 5760 C CA . ASP B 1 330 ? 11.82 -19.328 -3.121 1 92.25 330 ASP B CA 1
ATOM 5761 C C . ASP B 1 330 ? 10.836 -19.328 -4.285 1 92.25 330 ASP B C 1
ATOM 5763 O O . ASP B 1 330 ? 9.703 -19.797 -4.148 1 92.25 330 ASP B O 1
ATOM 5767 N N . LEU B 1 331 ? 11.258 -18.766 -5.379 1 94.81 331 LEU B N 1
ATOM 5768 C CA . LEU B 1 331 ? 10.383 -18.75 -6.543 1 94.81 331 LEU B CA 1
ATOM 5769 C C . LEU B 1 331 ? 10.094 -20.172 -7.023 1 94.81 331 LEU B C 1
ATOM 5771 O O . LEU B 1 331 ? 8.953 -20.484 -7.371 1 94.81 331 LEU B O 1
ATOM 5775 N N . GLU B 1 332 ? 11.141 -20.953 -7.129 1 95.75 332 GLU B N 1
ATOM 5776 C CA . GLU B 1 332 ? 10.969 -22.359 -7.508 1 95.75 332 GLU B CA 1
ATOM 5777 C C . GLU B 1 332 ? 9.945 -23.047 -6.617 1 95.75 332 GLU B C 1
ATOM 5779 O O . GLU B 1 332 ? 9.047 -23.734 -7.109 1 95.75 332 GLU B O 1
ATOM 5784 N N . HIS B 1 333 ? 10.086 -22.844 -5.352 1 94.5 333 HIS B N 1
ATOM 5785 C CA . HIS B 1 333 ? 9.164 -23.453 -4.398 1 94.5 333 HIS B CA 1
ATOM 5786 C C . HIS B 1 333 ? 7.75 -22.922 -4.586 1 94.5 333 HIS B C 1
ATOM 5788 O O . HIS B 1 333 ? 6.785 -23.688 -4.543 1 94.5 333 HIS B O 1
ATOM 5794 N N . ALA B 1 334 ? 7.629 -21.672 -4.777 1 95.81 334 ALA B N 1
ATOM 5795 C CA . ALA B 1 334 ? 6.328 -21.031 -4.93 1 95.81 334 ALA B CA 1
ATOM 5796 C C . ALA B 1 334 ? 5.598 -21.562 -6.16 1 95.81 334 ALA B C 1
ATOM 5798 O O . ALA B 1 334 ? 4.383 -21.781 -6.121 1 95.81 334 ALA B O 1
ATOM 5799 N N . VAL B 1 335 ? 6.32 -21.828 -7.215 1 97.62 335 VAL B N 1
ATOM 5800 C CA . VAL B 1 335 ? 5.715 -22.172 -8.5 1 97.62 335 VAL B CA 1
ATOM 5801 C C . VAL B 1 335 ? 5.531 -23.688 -8.586 1 97.62 335 VAL B C 1
ATOM 5803 O O . VAL B 1 335 ? 4.516 -24.172 -9.086 1 97.62 335 VAL B O 1
ATOM 5806 N N . ALA B 1 336 ? 6.449 -24.484 -8.016 1 96.94 336 ALA B N 1
ATOM 5807 C CA . ALA B 1 336 ? 6.516 -25.891 -8.406 1 96.94 336 ALA B CA 1
ATOM 5808 C C . ALA B 1 336 ? 6.254 -26.812 -7.215 1 96.94 336 ALA B C 1
ATOM 5810 O O . ALA B 1 336 ? 6.074 -28.016 -7.383 1 96.94 336 ALA B O 1
ATOM 5811 N N . SER B 1 337 ? 6.207 -26.297 -6.031 1 94.38 337 SER B N 1
ATOM 5812 C CA . SER B 1 337 ? 6.039 -27.172 -4.871 1 94.38 337 SER B CA 1
ATOM 5813 C C . SER B 1 337 ? 4.582 -27.594 -4.703 1 94.38 337 SER B C 1
ATOM 5815 O O . SER B 1 337 ? 3.674 -26.906 -5.176 1 94.38 337 SER B O 1
ATOM 5817 N N . VAL B 1 338 ? 4.359 -28.719 -4.043 1 90.69 338 VAL B N 1
ATOM 5818 C CA . VAL B 1 338 ? 3.02 -29.234 -3.766 1 90.69 338 VAL B CA 1
ATOM 5819 C C . VAL B 1 338 ? 2.324 -28.328 -2.75 1 90.69 338 VAL B C 1
ATOM 5821 O O . VAL B 1 338 ? 1.125 -28.062 -2.861 1 9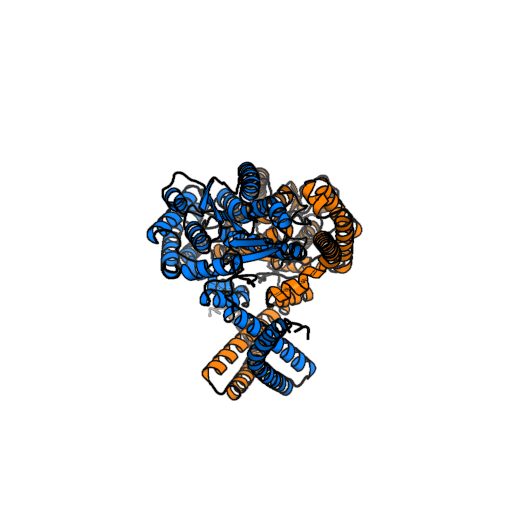0.69 338 VAL B O 1
ATOM 5824 N N . ARG B 1 339 ? 3.121 -27.844 -1.796 1 88.06 339 ARG B N 1
ATOM 5825 C CA . ARG B 1 339 ? 2.568 -27 -0.749 1 88.06 339 ARG B CA 1
ATOM 5826 C C . ARG B 1 339 ? 3.357 -25.703 -0.627 1 88.06 339 ARG B C 1
ATOM 5828 O O . ARG B 1 339 ? 4.203 -25.562 0.258 1 88.06 339 ARG B O 1
ATOM 5835 N N . PRO B 1 340 ? 2.986 -24.734 -1.434 1 90.25 340 PRO B N 1
ATOM 5836 C CA . PRO B 1 340 ? 3.693 -23.453 -1.348 1 90.25 340 PRO B CA 1
ATOM 5837 C C . PRO B 1 340 ? 3.285 -22.641 -0.127 1 90.25 340 PRO B C 1
ATOM 5839 O O . PRO B 1 340 ? 2.232 -22.891 0.467 1 90.25 340 PRO B O 1
ATOM 5842 N N . GLN B 1 341 ? 4.133 -21.766 0.238 1 86.38 341 GLN B N 1
ATOM 5843 C CA . GLN B 1 341 ? 3.801 -20.797 1.275 1 86.38 341 GLN B CA 1
ATOM 5844 C C . GLN B 1 341 ? 3.004 -19.625 0.7 1 86.38 341 GLN B C 1
ATOM 5846 O O . GLN B 1 341 ? 2.984 -19.422 -0.516 1 86.38 341 GLN B O 1
ATOM 5851 N N . ILE B 1 342 ? 2.389 -18.891 1.609 1 87.06 342 ILE B N 1
ATOM 5852 C CA . ILE B 1 342 ? 1.599 -17.734 1.199 1 87.06 342 ILE B CA 1
ATOM 5853 C C . ILE B 1 342 ? 2.527 -16.578 0.874 1 87.06 342 ILE B C 1
ATOM 5855 O O . ILE B 1 342 ? 2.236 -15.773 -0.018 1 87.06 342 ILE B O 1
ATOM 5859 N N . SER B 1 343 ? 3.531 -16.516 1.594 1 88.5 343 SER B N 1
ATOM 5860 C CA . SER B 1 343 ? 4.504 -15.438 1.425 1 88.5 343 SER B CA 1
ATOM 5861 C C . SER B 1 343 ? 5.918 -15.922 1.738 1 88.5 343 SER B C 1
ATOM 5863 O O . SER B 1 343 ? 6.125 -16.688 2.682 1 88.5 343 SER B O 1
ATOM 5865 N N . TYR B 1 344 ? 6.855 -15.477 0.854 1 87.38 344 TYR B N 1
ATOM 5866 C CA . TYR B 1 344 ? 8.266 -15.812 1.036 1 87.38 344 TYR B CA 1
ATOM 5867 C C . TYR B 1 344 ? 9.086 -14.562 1.326 1 87.38 344 TYR B C 1
ATOM 5869 O O . TYR B 1 344 ? 8.883 -13.523 0.703 1 87.38 344 TYR B O 1
ATOM 5877 N N . ASN B 1 345 ? 9.922 -14.703 2.275 1 84.44 345 ASN B N 1
ATOM 5878 C CA . ASN B 1 345 ? 10.969 -13.734 2.555 1 84.44 345 ASN B CA 1
ATOM 5879 C C . ASN B 1 345 ? 12.359 -14.359 2.447 1 84.44 345 ASN B C 1
ATOM 5881 O O . ASN B 1 345 ? 12.836 -14.992 3.393 1 84.44 345 ASN B O 1
ATOM 5885 N N . PRO B 1 346 ? 12.984 -14.336 1.295 1 81.44 346 PRO B N 1
ATOM 5886 C CA . PRO B 1 346 ? 14.172 -15.117 0.96 1 81.44 346 PRO B CA 1
ATOM 5887 C C . PRO B 1 346 ? 15.281 -14.984 2.004 1 81.44 346 PRO B C 1
ATOM 5889 O O . PRO B 1 346 ? 16.078 -15.914 2.189 1 81.44 346 PRO B O 1
ATOM 5892 N N . SER B 1 347 ? 15.516 -13.906 2.619 1 75.38 347 SER B N 1
ATOM 5893 C CA . SER B 1 347 ? 16.547 -13.773 3.643 1 75.38 347 SER B CA 1
ATOM 5894 C C . SER B 1 347 ? 15.961 -13.914 5.043 1 75.38 347 SER B C 1
ATOM 5896 O O . SER B 1 347 ? 15.125 -13.109 5.453 1 75.38 347 SER B O 1
ATOM 5898 N N . THR B 1 348 ? 16.484 -15 5.695 1 68.25 348 THR B N 1
ATOM 5899 C CA . THR B 1 348 ? 16 -15.242 7.051 1 68.25 348 THR B CA 1
ATOM 5900 C C . THR B 1 348 ? 16.312 -14.047 7.953 1 68.25 348 THR B C 1
ATOM 5902 O O . THR B 1 348 ? 15.477 -13.672 8.789 1 68.25 348 THR B O 1
ATOM 5905 N N . HIS B 1 349 ? 17.469 -13.594 7.719 1 68.94 349 HIS B N 1
ATOM 5906 C CA . HIS B 1 349 ? 17.859 -12.43 8.508 1 68.94 349 HIS B CA 1
ATOM 5907 C C . HIS B 1 349 ? 16.922 -11.25 8.234 1 68.94 349 HIS B C 1
ATOM 5909 O O . HIS B 1 349 ? 16.469 -10.586 9.164 1 68.94 349 HIS B O 1
ATOM 5915 N N . ALA B 1 350 ? 16.688 -11.094 6.973 1 70.5 350 ALA B N 1
ATOM 5916 C CA . ALA B 1 350 ? 15.828 -9.984 6.598 1 70.5 350 ALA B CA 1
ATOM 5917 C C . ALA B 1 350 ? 14.414 -10.188 7.129 1 70.5 350 ALA B C 1
ATOM 5919 O O . ALA B 1 350 ? 13.758 -9.234 7.566 1 70.5 350 ALA B O 1
ATOM 5920 N N . LYS B 1 351 ? 14.008 -11.391 7.113 1 72.38 351 LYS B N 1
ATOM 5921 C CA . LYS B 1 351 ? 12.68 -11.711 7.633 1 72.38 351 LYS B CA 1
ATOM 5922 C C . LYS B 1 351 ? 12.57 -11.383 9.117 1 72.38 351 LYS B C 1
ATOM 5924 O O . LYS B 1 351 ? 11.586 -10.789 9.555 1 72.38 351 LYS B O 1
ATOM 5929 N N . LEU B 1 352 ? 13.578 -11.75 9.805 1 65.44 352 LEU B N 1
ATOM 5930 C CA . LEU B 1 352 ? 13.578 -11.523 11.242 1 65.44 352 LEU B CA 1
ATOM 5931 C C . LEU B 1 352 ? 13.609 -10.031 11.555 1 65.44 352 LEU B C 1
ATOM 5933 O O . LEU B 1 352 ? 12.891 -9.562 12.445 1 65.44 352 LEU B O 1
ATOM 5937 N N . VAL B 1 353 ? 14.406 -9.375 10.828 1 68.44 353 VAL B N 1
ATOM 5938 C CA . VAL B 1 353 ? 14.531 -7.934 11.047 1 68.44 353 VAL B CA 1
ATOM 5939 C C . VAL B 1 353 ? 13.203 -7.25 10.742 1 68.44 353 VAL B C 1
ATOM 5941 O O . VAL B 1 353 ? 12.758 -6.383 11.492 1 68.44 353 VAL B O 1
ATOM 5944 N N . THR B 1 354 ? 12.586 -7.668 9.688 1 72.19 354 THR B N 1
ATOM 5945 C CA . THR B 1 354 ? 11.305 -7.078 9.297 1 72.19 354 THR B CA 1
ATOM 5946 C C . THR B 1 354 ? 10.227 -7.383 10.336 1 72.19 354 THR B C 1
ATOM 5948 O O . THR B 1 354 ? 9.438 -6.508 10.695 1 72.19 354 THR B O 1
ATOM 5951 N N . MET B 1 355 ? 10.25 -8.562 10.742 1 66.25 355 MET B N 1
ATOM 5952 C CA . MET B 1 355 ? 9.281 -8.961 11.758 1 66.25 355 MET B CA 1
ATOM 5953 C C . MET B 1 355 ? 9.453 -8.141 13.031 1 66.25 355 MET B C 1
ATOM 5955 O O . MET B 1 355 ? 8.477 -7.684 13.617 1 66.25 355 MET B O 1
ATOM 5959 N N . LEU B 1 356 ? 10.711 -8.016 13.445 1 63.03 356 LEU B N 1
ATOM 5960 C CA . LEU B 1 356 ? 11 -7.258 14.656 1 63.03 356 LEU B CA 1
ATOM 5961 C C . LEU B 1 356 ? 10.648 -5.785 14.477 1 63.03 356 LEU B C 1
ATOM 5963 O O . LEU B 1 356 ? 10.062 -5.168 15.375 1 63.03 356 LEU B O 1
ATOM 5967 N N . LEU B 1 357 ? 10.961 -5.301 13.367 1 70.38 357 LEU B N 1
ATOM 5968 C CA . LEU B 1 357 ? 10.695 -3.896 13.086 1 70.38 357 LEU B CA 1
ATOM 5969 C C . LEU B 1 357 ? 9.195 -3.613 13.109 1 70.38 357 LEU B C 1
ATOM 5971 O O . LEU B 1 357 ? 8.766 -2.586 13.641 1 70.38 357 LEU B O 1
ATOM 5975 N N . ASN B 1 358 ? 8.414 -4.516 12.586 1 66.81 358 ASN B N 1
ATOM 5976 C CA . ASN B 1 358 ? 6.98 -4.305 12.469 1 66.81 358 ASN B CA 1
ATOM 5977 C C . ASN B 1 358 ? 6.277 -4.43 13.812 1 66.81 358 ASN B C 1
ATOM 5979 O O . ASN B 1 358 ? 5.137 -3.992 13.969 1 66.81 358 ASN B O 1
ATOM 5983 N N . CYS B 1 359 ? 6.988 -4.996 14.727 1 62.28 359 CYS B N 1
ATOM 5984 C CA . CYS B 1 359 ? 6.422 -5.125 16.062 1 62.28 359 CYS B CA 1
ATOM 5985 C C . CYS B 1 359 ? 6.73 -3.893 16.906 1 62.28 359 CYS B C 1
ATOM 5987 O O . CYS B 1 359 ? 6.105 -3.674 17.938 1 62.28 359 CYS B O 1
ATOM 5989 N N . LEU B 1 360 ? 7.625 -3.1 16.469 1 64.81 360 LEU B N 1
ATOM 5990 C CA . LEU B 1 360 ? 8.047 -1.931 17.234 1 64.81 360 LEU B CA 1
ATOM 5991 C C . LEU B 1 360 ? 7.086 -0.765 17.016 1 64.81 360 LEU B C 1
ATOM 5993 O O . LEU B 1 360 ? 6.477 -0.646 15.945 1 64.81 360 LEU B O 1
ATOM 5997 N N . PRO B 1 361 ? 6.996 0.055 18.094 1 66.31 361 PRO B N 1
ATOM 5998 C CA . PRO B 1 361 ? 6.238 1.291 17.891 1 66.31 361 PRO B CA 1
ATOM 5999 C C . PRO B 1 361 ? 6.793 2.135 16.75 1 66.31 361 PRO B C 1
ATOM 6001 O O . PRO B 1 361 ? 7.996 2.088 16.469 1 66.31 361 PRO B O 1
ATOM 6004 N N . LEU B 1 362 ? 5.906 2.863 16.141 1 74.19 362 LEU B N 1
ATOM 6005 C CA . LEU B 1 362 ? 6.277 3.637 14.969 1 74.19 362 LEU B CA 1
ATOM 6006 C C . LEU B 1 362 ? 7.41 4.605 15.281 1 74.19 362 LEU B C 1
ATOM 6008 O O . LEU B 1 362 ? 8.281 4.852 14.445 1 74.19 362 LEU B O 1
ATOM 6012 N N . GLU B 1 363 ? 7.441 5.141 16.484 1 76.62 363 GLU B N 1
ATOM 6013 C CA . GLU B 1 363 ? 8.492 6.07 16.891 1 76.62 363 GLU B CA 1
ATOM 6014 C C . GLU B 1 363 ? 9.867 5.402 16.859 1 76.62 363 GLU B C 1
ATOM 6016 O O . GLU B 1 363 ? 10.859 6.023 16.469 1 76.62 363 GLU B O 1
ATOM 6021 N N . VAL B 1 364 ? 9.836 4.152 17.312 1 71.5 364 VAL B N 1
ATOM 6022 C CA . VAL B 1 364 ? 11.086 3.404 17.328 1 71.5 364 VAL B CA 1
ATOM 6023 C C . VAL B 1 364 ? 11.492 3.021 15.906 1 71.5 364 VAL B C 1
ATOM 6025 O O . VAL B 1 364 ? 12.672 3.061 15.555 1 71.5 364 VAL B O 1
ATOM 6028 N N . GLN B 1 365 ? 10.5 2.713 15.156 1 77.88 365 GLN B N 1
ATOM 6029 C CA . GLN B 1 365 ? 10.789 2.445 13.75 1 77.88 365 GLN B CA 1
ATOM 6030 C C . GLN B 1 365 ? 11.422 3.662 13.078 1 77.88 365 GLN B C 1
ATOM 6032 O O . GLN B 1 365 ? 12.414 3.533 12.359 1 77.88 365 GLN B O 1
ATOM 6037 N N . ASP B 1 366 ? 10.82 4.789 13.336 1 78.88 366 ASP B N 1
ATOM 6038 C CA . ASP B 1 366 ? 11.352 6.027 12.766 1 78.88 366 ASP B CA 1
ATOM 6039 C C . ASP B 1 366 ? 12.797 6.258 13.211 1 78.88 366 ASP B C 1
ATOM 6041 O O . ASP B 1 366 ? 13.641 6.656 12.406 1 78.88 366 ASP B O 1
ATOM 6045 N N . PHE B 1 367 ? 13.07 5.973 14.453 1 77.19 367 PHE B N 1
ATOM 6046 C CA . PHE B 1 367 ? 14.406 6.152 15.008 1 77.19 367 PHE B CA 1
ATOM 6047 C C . PHE B 1 367 ? 15.406 5.246 14.305 1 77.19 367 PHE B C 1
ATOM 6049 O O . PHE B 1 367 ? 16.547 5.645 14.055 1 77.19 367 PHE B O 1
ATOM 6056 N N . LEU B 1 368 ? 14.984 4.082 13.977 1 76.62 368 LEU B N 1
ATOM 6057 C CA . LEU B 1 368 ? 15.883 3.084 13.398 1 76.62 368 LEU B CA 1
ATOM 6058 C C . LEU B 1 368 ? 16.016 3.289 11.891 1 76.62 368 LEU B C 1
ATOM 6060 O O . LEU B 1 368 ? 17.094 3.098 11.336 1 76.62 368 LEU B O 1
ATOM 6064 N N . LEU B 1 369 ? 15.016 3.742 11.242 1 78.88 369 LEU B N 1
ATOM 6065 C CA . LEU B 1 369 ? 14.977 3.746 9.781 1 78.88 369 LEU B CA 1
ATOM 6066 C C . LEU B 1 369 ? 15.414 5.098 9.234 1 78.88 369 LEU B C 1
ATOM 6068 O O . LEU B 1 369 ? 15.922 5.184 8.109 1 78.88 369 LEU B O 1
ATOM 6072 N N . THR B 1 370 ? 15.25 6.125 9.969 1 76.06 370 THR B N 1
ATOM 6073 C CA . THR B 1 370 ? 15.523 7.473 9.477 1 76.06 370 THR B CA 1
ATOM 6074 C C . THR B 1 370 ? 17.016 7.66 9.219 1 76.06 370 THR B C 1
ATOM 6076 O O . THR B 1 370 ? 17.406 8.164 8.164 1 76.06 370 THR B O 1
ATOM 6079 N N . PRO B 1 371 ? 17.859 7.168 10.094 1 68.62 371 PRO B N 1
ATOM 6080 C CA . PRO B 1 371 ? 19.281 7.465 9.914 1 68.62 371 PRO B CA 1
ATOM 6081 C C . PRO B 1 371 ? 19.922 6.656 8.781 1 68.62 371 PRO B C 1
ATOM 6083 O O . PRO B 1 371 ? 21.016 6.977 8.336 1 68.62 371 PRO B O 1
ATOM 6086 N N . VAL B 1 372 ? 19.312 5.742 8.375 1 66.25 372 VAL B N 1
ATOM 6087 C CA . VAL B 1 372 ? 19.906 4.836 7.398 1 66.25 372 VAL B CA 1
ATOM 6088 C C . VAL B 1 372 ? 20.359 5.621 6.176 1 66.25 372 VAL B C 1
ATOM 6090 O O . VAL B 1 372 ? 21.453 5.375 5.648 1 66.25 372 VAL B O 1
ATOM 6093 N N . ILE B 1 373 ? 19.594 6.574 5.785 1 63.28 373 ILE B N 1
ATOM 6094 C CA . ILE B 1 373 ? 20.016 7.312 4.594 1 63.28 373 ILE B CA 1
ATOM 6095 C C . ILE B 1 373 ? 19.906 8.812 4.855 1 63.28 373 ILE B C 1
ATOM 6097 O O . ILE B 1 373 ? 20.406 9.625 4.074 1 63.28 373 ILE B O 1
ATOM 6101 N N . GLU B 1 374 ? 19.453 9.188 6.031 1 68.75 374 GLU B N 1
ATOM 6102 C CA . GLU B 1 374 ? 19.062 10.578 6.203 1 68.75 374 GLU B CA 1
ATOM 6103 C C . GLU B 1 374 ? 20.016 11.312 7.145 1 68.75 374 GLU B C 1
ATOM 6105 O O . GLU B 1 374 ? 19.969 12.539 7.258 1 68.75 374 GLU B O 1
ATOM 6110 N N . GLU B 1 375 ? 20.984 10.648 7.574 1 71.19 375 GLU B N 1
ATOM 6111 C CA . GLU B 1 375 ? 21.75 11.297 8.633 1 71.19 375 GLU B CA 1
ATOM 6112 C C . GLU B 1 375 ? 22.438 12.555 8.125 1 71.19 375 GLU B C 1
ATOM 6114 O O . GLU B 1 375 ? 22.234 13.648 8.656 1 71.19 375 GLU B O 1
ATOM 6119 N N . LYS B 1 376 ? 23.266 12.5 7.102 1 76.12 376 LYS B N 1
ATOM 6120 C CA . LYS B 1 376 ? 24.031 13.633 6.613 1 76.12 376 LYS B CA 1
ATOM 6121 C C . LYS B 1 376 ? 23.141 14.688 5.988 1 76.12 376 LYS B C 1
ATOM 6123 O O . LYS B 1 376 ? 23.203 15.867 6.352 1 76.12 376 LYS B O 1
ATOM 6128 N N . PRO B 1 377 ? 22.188 14.242 5.141 1 75.06 377 PRO B N 1
ATOM 6129 C CA . PRO B 1 377 ? 21.297 15.25 4.562 1 75.06 377 PRO B CA 1
ATOM 6130 C C . PRO B 1 377 ? 20.438 15.953 5.617 1 75.06 377 PRO B C 1
ATOM 6132 O O . PRO B 1 377 ? 20.203 17.156 5.52 1 75.06 377 PRO B O 1
ATOM 6135 N N . ARG B 1 378 ? 20.031 15.234 6.531 1 78.94 378 ARG B N 1
ATOM 6136 C CA . ARG B 1 378 ? 19.219 15.797 7.598 1 78.94 378 ARG B CA 1
ATOM 6137 C C . ARG B 1 378 ? 19.984 16.859 8.383 1 78.94 378 ARG B C 1
ATOM 6139 O O . ARG B 1 378 ? 19.438 17.922 8.688 1 78.94 378 ARG B O 1
ATOM 6146 N N . ASN B 1 379 ? 21.203 16.609 8.648 1 79 379 ASN B N 1
ATOM 6147 C CA . ASN B 1 379 ? 22.031 17.531 9.406 1 79 379 ASN B CA 1
ATOM 6148 C C . ASN B 1 379 ? 22.281 18.828 8.633 1 79 379 ASN B C 1
ATOM 6150 O O . ASN B 1 379 ? 22.375 19.906 9.219 1 79 379 ASN B O 1
ATOM 6154 N N . ILE B 1 380 ? 22.391 18.688 7.41 1 83.12 380 ILE B N 1
ATOM 6155 C CA . ILE B 1 380 ? 22.609 19.844 6.562 1 83.12 380 ILE B CA 1
ATOM 6156 C C . ILE B 1 380 ? 21.391 20.766 6.621 1 83.12 380 ILE B C 1
ATOM 6158 O O . ILE B 1 380 ? 21.531 21.984 6.734 1 83.12 380 ILE B O 1
ATOM 6162 N N . ILE B 1 381 ? 20.219 20.188 6.605 1 82.44 381 ILE B N 1
ATOM 6163 C CA . ILE B 1 381 ? 19 20.984 6.637 1 82.44 381 ILE B CA 1
ATOM 6164 C C . ILE B 1 381 ? 18.812 21.594 8.023 1 82.44 381 ILE B C 1
ATOM 6166 O O . ILE B 1 381 ? 18.438 22.766 8.148 1 82.44 381 ILE B O 1
ATOM 6170 N N . ILE B 1 382 ? 19.109 20.859 9.008 1 77.88 382 ILE B N 1
ATOM 6171 C CA . ILE B 1 382 ? 18.984 21.359 10.367 1 77.88 382 ILE B CA 1
ATOM 6172 C C . ILE B 1 382 ? 19.906 22.562 10.555 1 77.88 382 ILE B C 1
ATOM 6174 O O . ILE B 1 382 ? 19.516 23.578 11.133 1 77.88 382 ILE B O 1
ATOM 6178 N N . SER B 1 383 ? 21.094 22.406 10.062 1 82 383 SER B N 1
ATOM 6179 C CA . SER B 1 383 ? 22.047 23.5 10.156 1 82 383 SER B CA 1
ATOM 6180 C C . SER B 1 383 ? 21.562 24.734 9.391 1 82 383 SER B C 1
ATOM 6182 O O . SER B 1 383 ? 21.75 25.859 9.844 1 82 383 SER B O 1
ATOM 6184 N N . LYS B 1 384 ? 20.984 24.484 8.352 1 80.88 384 LYS B N 1
ATOM 6185 C CA . LYS B 1 384 ? 20.438 25.578 7.543 1 80.88 384 LYS B CA 1
ATOM 6186 C C . LYS B 1 384 ? 19.281 26.281 8.258 1 80.88 384 LYS B C 1
ATOM 6188 O O . LYS B 1 384 ? 19.188 27.5 8.234 1 80.88 384 LYS B O 1
ATOM 6193 N N . MET B 1 385 ? 18.406 25.516 8.828 1 79.19 385 MET B N 1
ATOM 6194 C CA . MET B 1 385 ? 17.25 26.062 9.531 1 79.19 385 MET B CA 1
ATOM 6195 C C . MET B 1 385 ? 17.688 26.844 10.766 1 79.19 385 MET B C 1
ATOM 6197 O O . MET B 1 385 ? 17.125 27.906 11.062 1 79.19 385 MET B O 1
ATOM 6201 N N . GLU B 1 386 ? 18.641 26.359 11.414 1 77.38 386 GLU B N 1
ATOM 6202 C CA . GLU B 1 386 ? 19.172 27.062 12.586 1 77.38 386 GLU B CA 1
ATOM 6203 C C . GLU B 1 386 ? 19.828 28.375 12.195 1 77.38 386 GLU B C 1
ATOM 6205 O O . GLU B 1 386 ? 19.703 29.375 12.906 1 77.38 386 GLU B O 1
ATOM 6210 N N . SER B 1 387 ? 20.531 28.312 11.125 1 75.69 387 SER B N 1
ATOM 6211 C CA . SER B 1 387 ? 21.172 29.531 10.656 1 75.69 387 SER B CA 1
ATOM 6212 C C . SER B 1 387 ? 20.156 30.578 10.25 1 75.69 387 SER B C 1
ATOM 6214 O O . SER B 1 387 ? 20.359 31.781 10.484 1 75.69 387 SER B O 1
ATOM 6216 N N . ARG B 1 388 ? 19.078 30.25 9.766 1 75 388 ARG B N 1
ATOM 6217 C CA . ARG B 1 388 ? 18.016 31.156 9.352 1 75 388 ARG B CA 1
ATOM 6218 C C . ARG B 1 388 ? 17.328 31.766 10.57 1 75 388 ARG B C 1
ATOM 6220 O O . ARG B 1 388 ? 16.891 32.906 10.523 1 75 388 ARG B O 1
ATOM 6227 N N . GLN B 1 389 ? 17.062 30.891 11.5 1 67.69 389 GLN B N 1
ATOM 6228 C CA . GLN B 1 389 ? 16.422 31.391 12.711 1 67.69 389 GLN B CA 1
ATOM 6229 C C . GLN B 1 389 ? 17.312 32.406 13.422 1 67.69 389 GLN B C 1
ATOM 6231 O O . GLN B 1 389 ? 16.812 33.344 14.062 1 67.69 389 GLN B O 1
ATOM 6236 N N . ARG B 1 390 ? 18.703 32.375 13.305 1 64.75 390 ARG B N 1
ATOM 6237 C CA . ARG B 1 390 ? 19.656 33.281 13.953 1 64.75 390 ARG B CA 1
ATOM 6238 C C . ARG B 1 390 ? 19.766 34.594 13.188 1 64.75 390 ARG B C 1
ATOM 6240 O O . ARG B 1 390 ? 20.078 35.625 13.773 1 64.75 390 ARG B O 1
ATOM 6247 N N . SER B 1 391 ? 19.5 34.438 11.938 1 57.94 391 SER B N 1
ATOM 6248 C CA . SER B 1 391 ? 19.594 35.688 11.18 1 57.94 391 SER B CA 1
ATOM 6249 C C . SER B 1 391 ? 18.297 36.469 11.25 1 57.94 391 SER B C 1
ATOM 6251 O O . SER B 1 391 ? 18.312 37.719 11.273 1 57.94 391 SER B O 1
#